Protein AF-0000000078986468 (afdb_homodimer)

Organism: Anopheles darlingi (NCBI:txid43151)

Foldseek 3Di:
DVVVVVVVVVVVVVVVVVPPVCPVCPVPPPPPDDALLNVLVCVLLVPDDQVDDLDDPQAAWEKEKEWEWAAWDADQQQQKIKTWTKMKIKTFHPSRADDLVVRVNDFKHWDFPVSHHDLDPDRDRDIWIAGNRRMIMDMDIDMDMAHFDDDQAAPPFDKGKDKDFDDRPVPPLGHYHYHYHYDYYNHDPPDQKDWDDKDKDADDSPPVVDDPQPHGIMIMTIITGDCPVCCVVPVVVLVVLVVLVVVLVVDDLLDLVSLLSLLVSLLSLLLVLLVCPVPHLVLDPHDYPSNVSSLVSNVVSLVSNVVSLVSNLVVPPPPPPPDPVVVVCVCPPVVNVCVVPVPDDDPPPDVVPPPPPPVDPPPDDDDDDDDCPPPPPPNSPSCDVFDFDKDKDFDPVQADDCVVVVNDFKDWDWPVVDDDAQKFWPQAPPPPCSVQFDRGTWIAGNRRMIIDTTGGDGDGDFDDFCQAPPFDKGKDKTKMFGDPDFCVVDPDDDDDDDDDDDPDSSDQKDWDDKDKDWDWDDDPVDRTTTIMIMIMIMIGGDCPSVCSSQVVVVVSLVVLLLSLLSDDLQDPSSLSSLVSSLVSLVSVLVSCVVPPDPDPPRDYLSNLLSVVVNVLSVVVNVLSVVSNVLLDPDDPDADPPVLLVVCLVQVVVLPRDNVLSDPPDDDPDPPSVRRSVRSNSSSNSSSSVSSVVSVVVSVVSVVVSD/DVVVVVVVVVVVVVVVVVPPVCPVCPVPDPPPDDALLNVLVCVLLVPDDQVDDLDDPQAAWEKEKEWEWAAWDADQQQQKIKTWTKMKIKTFHPSRADDLVVRVNDFKHWDFPVSHHDLDPDRDRGIWIAGNRRMIMDMDIDMDMAHFADDQAAPPFDKGKDKDFDDRPVPPLGHYHYHYHYDYYNHDDDDQKDWPDKDKDADDSPPVVDDPQPHGIMIMTIITGDCPVCCVVPVVVLVVLVVLVVVLVVDDLLDLVSLLSLLVSLLSLLLVLLVCPVPHQVLHPHDYPSNVSSLVSNVVSLVSNVVSLVSNLVVPPPPPPPDPVVVVCVCPPCVNVCVVPVVDDDPPPDVPPPPPPPPDPPDDDDDDDDPCPPPPPPPSPRPDVFDFDKDKDFDPVQADDCVVVVNDFKDWDWPVVDDDAQKFWPQAPPPPCSPQFDRGTWIAGNRRMIIDTTGGDGDGDFDDFCQAPPFDKGKDKTKMFGDPDFCVVDPDDDDDDDDDDDPDSSDQKDWDDKDKDWDWDDDPVDRTTTIMIMIIIMIGGDCPSVCSSQVVVVVSLVVLLLSLLSDDLQDPSSLVSLVSSLVSLVSVLVSCVVPPDPDPPRDYLSNLLSVVVNVLSVVVNVLSVVSNVLLDPDDPDADPPVLLVVCLVQVVVLVRDNPLSDPPPDDPDPPPVRRSVRSNSSSNSSSSVSSVVSVVVSVVSVVVSD

Secondary structure (DSSP, 8-state):
--THHHHHHHHHHHHHHH-----------------HHHHHHHHHHTT--TTS-SS-TTS-EEEEEEEEEEEEEEETTTTEEEEEEEEEEEEE-GGG---GGGGTT--EEEEEGGGS--S-SS----EEEEETTSEEEEEEEEEEEEE-----TTTTS-EEEEEEEE--SS--TTTEEEEEEEEEE---TTSSEEEEEEEEEEE-TT-TTS-GGG-EEEEEEEEEE--HHHIIIIIHHHHHHHHHHHHHHHS-TT-THHHHHHHHHHHHHHHHHHHHHHHS-TTSSS--HHHHHHHHHHHHHHHHHHHHHHHHHHHH--------HHHHHHHSSHHHHHHHH--SS-TTS-TT--------------------------------S-EE--EEEE-GGG---GGGGTT--EEEE-TTTS----EEETTB-STT--TTB--PPEEEETTSEEEE--EE---B------TTTTS-EEEEEEEEEESS--TTT------SPPP-----S--SEEEEEEEEEEEEEE-TT-SSEEEEEEEEEEEEE--HHHIIIIIHHHHHHHHHHHHGGGS-TT-THHHHHHHHHHHHHHHHHHHHHHHS---TT---HHHHHHHHHHHHHHHHHHHHHHHHHHS-S--SSPPPHHHHHHHHHHHHHHT--SGGGS---------SSHHHHHHHHHHHHHHHHHHHHHHHHHHHHHHHH-/--HHHHHHHHHHHHHHHH----------S---PPPHHHHHHHHHHTT--TTS-SS-TTS-EEEEEEEEEEEEEEETTTTEEEEEEEEEEEEE-TTS---GGGGTT--EEEEEGGGS--S-SS----EEEEETTSEEEEEEEEEEEEE-----TTTTS-EEEEEEEE--SS--TTTEEEEEEEEEE---S--SEEEEEEEEEEE-TT-TTS-GGG-EEEEEEEEEE--HHHIIIIIHHHHHHHHHHHHHHHS-TT-THHHHHHHHHHHHHHHHHHHHHHHS-TT-SS--HHHHHHHHHHHHHHHHHHHHHHHHHHHH--------HHHHHHHSSHHHHHHHH--SSGGGS-TT--------------------------------S-EE--EEEE-GGG---GGGGTT--EEEE-TTTS----EEETTB-STT--TTB--PPEEEETTSEEEE--EE---B------TTTTS-EEEEEEEEEESS--TTT------SPPP-----S--SEEEEEEEEEEEEEE-SS-SSEEEEEEEEEEEEE--HHHIIIIIHHHHHHHHHHHHGGGS-TT-THHHHHHHHHHHHHHHHHHHHHHHS---TT---HHHHHHHHHHHHHHHHHHHHHHHHHHS-S--SSPPPHHHHHHHHHHGGGGT--SGGGS---------SSHHHHHHHHHHHHHHHHHHHHHHHHHHHHHHHH-

pLDDT: mean 72.59, std 19.06, range [18.33, 93.5]

Sequence (1412 aa):
MANGMLLAVGLVLFLTVTVGPAVGQTERAAKWTPTDADRLRKDILKDYDPALRPAPFANVTTVETSVTITHVEINELKSIFSMYGWMKFSWKDSRLLWEPASYGNISFLYLNQSSLWTPTEEPAHTLVKISSAGNLDITVAYQKQSKCSIQWQTWPFDTQHCKILFSPWVMIENDMEIHVSLIKATIDKGSLWTLENLTLETHSYSDESEPLSLKGTHLHFVMKRNAGIYHSTIIAPACLLVLMNLIGFWLPPKCGEKLILNAINLLMSCMFLIHFNETISYYTNSTPSIVLFFSQSSYLSCACLIMTVLIECMLNSNSKLPVHPLIKKIISLDAVLFFITTNKQRYLDNLEVCETLEEPIIQQPTSEVEEQSSPVPSGSNNERDWILFSTNWDDPKLTWDPAQYGNMDVIRLDPTIVWRPDVVLYNNAGGSDNHHYGDTNVLVYNTGKVLWVPPTEFHSFCELNMRLWPFDYQKCMLKIGSWTFDGFKLNLTISSEPEVDIMLKNSEWKIRKVVSERHTKYYSCCTEPYIDITYNITMQRHSDTHRNIIVIPALVIMALALSVFWLPLQAGERIIMNGIISLMITVFLVYFAQQLPAISGHTPLIVIFFSNTLLLVAFSTVISVIVLNVSKLNHEAGLPSILKRIASAVGPFVGVGNKHFRFSDKGNVAIESNTDHEWVKFGLVLNRLAFIIFCVVFIICASYSLMANGMLLAVGLVLFLTVTVGPAVGQTERAAKWTPTDADRLRKDILKDYDPALRPAPFANVTTVETSVTITHVEINELKSIFSMYGWMKFSWKDSRLLWEPASYGNISFLYLNQSSLWTPTEEPAHTLVKISSAGNLDITVAYQKQSKCSIQWQTWPFDTQHCKILFSPWVMIENDMEIHVSLIKATIDKGSLWTLENLTLETHSYSDESEPLSLKGTHLHFVMKRNAGIYHSTIIAPACLLVLMNLIGFWLPPKCGEKLILNAINLLMSCMFLIHFNETISYYTNSTPSIVLFFSQSSYLSCACLIMTVLIECMLNSNSKLPVHPLIKKIISLDAVLFFITTNKQRYLDNLEVCETLEEPIIQQPTSEVEEQSSPVPSGSNNERDWILFSTNWDDPKLTWDPAQYGNMDVIRLDPTIVWRPDVVLYNNAGGSDNHHYGDTNVLVYNTGKVLWVPPTEFHSFCELNMRLWPFDYQKCMLKIGSWTFDGFKLNLTISSEPEVDIMLKNSEWKIRKVVSERHTKYYSCCTEPYIDITYNITMQRHSDTHRNIIVIPALVIMALALSVFWLPLQAGERIIMNGIISLMITVFLVYFAQQLPAISGHTPLIVIFFSNTLLLVAFSTVISVIVLNVSKLNHEAGLPSILKRIASAVGPFVGVGNKHFRFSDKGNVAIESNTDHEWVKFGLVLNRLAFIIFCVVFIICASYSL

Nearest PDB structures (foldseek):
  8st3-assembly1_A  TM=8.773E-01  e=7.025E-20  Homo sapiens
  8ssz-assembly1_A  TM=8.665E-01  e=3.006E-19  Homo sapiens
  6pv7-assembly1_A  TM=8.473E-01  e=4.020E-19  Homo sapiens
  6ur8-assembly1_D  TM=8.842E-01  e=5.242E-18  Homo sapiens
  7koo-assembly1_A  TM=6.312E-01  e=3.565E-20  Homo sapiens

Radius of gyration: 42.76 Å; Cα contacts (8 Å, |Δi|>4): 2084; chains: 2; bounding box: 75×178×136 Å

Structure (mmCIF, N/CA/C/O backbone):
data_AF-0000000078986468-model_v1
#
loop_
_entity.id
_entity.type
_entity.pdbx_description
1 polymer 'Neurotransmitter gated ion channel'
#
loop_
_atom_site.group_PDB
_atom_site.id
_atom_site.type_symbol
_atom_site.label_atom_id
_atom_site.label_alt_id
_atom_site.label_comp_id
_atom_site.label_asym_id
_atom_site.label_entity_id
_atom_site.label_seq_id
_atom_site.pdbx_PDB_ins_code
_atom_site.Cartn_x
_atom_site.Cartn_y
_atom_site.Cartn_z
_atom_site.occupancy
_atom_site.B_iso_or_equiv
_atom_site.auth_seq_id
_atom_site.auth_comp_id
_atom_site.auth_asym_id
_atom_site.auth_atom_id
_atom_site.pdbx_PDB_model_num
ATOM 1 N N . MET A 1 1 ? -5 110.938 -5.129 1 26.52 1 MET A N 1
ATOM 2 C CA . MET A 1 1 ? -4.578 110 -4.109 1 26.52 1 MET A CA 1
ATOM 3 C C . MET A 1 1 ? -5.559 108.812 -4.016 1 26.52 1 MET A C 1
ATOM 5 O O . MET A 1 1 ? -5.34 107.875 -3.252 1 26.52 1 MET A O 1
ATOM 9 N N . ALA A 1 2 ? -6.801 109.062 -4.516 1 34.5 2 ALA A N 1
ATOM 10 C CA . ALA A 1 2 ? -7.973 108.188 -4.371 1 34.5 2 ALA A CA 1
ATOM 11 C C . ALA A 1 2 ? -7.824 106.938 -5.199 1 34.5 2 ALA A C 1
ATOM 13 O O . ALA A 1 2 ? -8.328 105.875 -4.816 1 34.5 2 ALA A O 1
ATOM 14 N N . ASN A 1 3 ? -7.238 107.062 -6.391 1 35.25 3 ASN A N 1
ATOM 15 C CA . ASN A 1 3 ? -7.27 106 -7.352 1 35.25 3 ASN A CA 1
ATOM 16 C C . ASN A 1 3 ? -6.34 104.875 -6.93 1 35.25 3 ASN A C 1
ATOM 18 O O . ASN A 1 3 ? -6.27 103.812 -7.602 1 35.25 3 ASN A O 1
ATOM 22 N N . GLY A 1 4 ? -5.344 105.25 -6.121 1 35.69 4 GLY A N 1
ATOM 23 C CA . GLY A 1 4 ? -4.348 104.25 -5.77 1 35.69 4 GLY A CA 1
ATOM 24 C C . GLY A 1 4 ? -4.891 103.188 -4.852 1 35.69 4 GLY A C 1
ATOM 25 O O . GLY A 1 4 ? -4.246 102.125 -4.648 1 35.69 4 GLY A O 1
ATOM 26 N N . MET A 1 5 ? -5.938 103.562 -4.051 1 37.72 5 MET A N 1
ATOM 27 C CA . MET A 1 5 ? -6.422 102.688 -3.02 1 37.72 5 MET A CA 1
ATOM 28 C C . MET A 1 5 ? -7.203 101.5 -3.639 1 37.72 5 MET A C 1
ATOM 30 O O . MET A 1 5 ? -7.422 100.5 -2.992 1 37.72 5 MET A O 1
ATOM 34 N N . LEU A 1 6 ? -7.781 101.812 -4.859 1 39.22 6 LEU A N 1
ATOM 35 C CA . LEU A 1 6 ? -8.648 100.75 -5.418 1 39.22 6 LEU A CA 1
ATOM 36 C C . LEU A 1 6 ? -7.836 99.562 -5.863 1 39.22 6 LEU A C 1
ATOM 38 O O . LEU A 1 6 ? -8.312 98.438 -5.777 1 39.22 6 LEU A O 1
ATOM 42 N N . LEU A 1 7 ? -6.566 99.875 -6.387 1 39.88 7 LEU A N 1
ATOM 43 C CA . LEU A 1 7 ? -5.824 98.688 -6.91 1 39.88 7 LEU A CA 1
ATOM 44 C C . LEU A 1 7 ? -5.359 97.812 -5.777 1 39.88 7 LEU A C 1
ATOM 46 O O . LEU A 1 7 ? -5.285 96.562 -5.945 1 39.88 7 LEU A O 1
ATOM 50 N N . ALA A 1 8 ? -5.062 98.438 -4.559 1 40.69 8 ALA A N 1
ATOM 51 C CA . ALA A 1 8 ? -4.547 97.562 -3.482 1 40.69 8 ALA A CA 1
ATOM 52 C C . ALA A 1 8 ? -5.629 96.625 -2.953 1 40.69 8 ALA A C 1
ATOM 54 O O . ALA A 1 8 ? -5.34 95.5 -2.564 1 40.69 8 ALA A O 1
ATOM 55 N N . VAL A 1 9 ? -6.902 97.125 -2.982 1 44.22 9 VAL A N 1
ATOM 56 C CA . VAL A 1 9 ? -7.941 96.25 -2.465 1 44.22 9 VAL A CA 1
ATOM 57 C C . VAL A 1 9 ? -8.109 95.062 -3.402 1 44.22 9 VAL A C 1
ATOM 59 O O . VAL A 1 9 ? -8.359 93.938 -2.949 1 44.22 9 VAL A O 1
ATOM 62 N N . GLY A 1 10 ? -7.836 95.312 -4.766 1 37.25 10 GLY A N 1
ATOM 63 C CA . GLY A 1 10 ? -7.992 94.125 -5.652 1 37.25 10 GLY A CA 1
ATOM 64 C C . GLY A 1 10 ? -6.953 93.062 -5.418 1 37.25 10 GLY A C 1
ATOM 65 O O . GLY A 1 10 ? -7.246 91.875 -5.551 1 37.25 10 GLY A O 1
ATOM 66 N N . LEU A 1 11 ? -5.711 93.562 -5.176 1 39.72 11 LEU A N 1
ATOM 67 C CA . LEU A 1 11 ? -4.691 92.5 -4.996 1 39.72 11 LEU A CA 1
ATOM 68 C C . LEU A 1 11 ? -4.91 91.75 -3.693 1 39.72 11 LEU A C 1
ATOM 70 O O . LEU A 1 11 ? -4.656 90.562 -3.625 1 39.72 11 LEU A O 1
ATOM 74 N N . VAL A 1 12 ? -5.324 92.5 -2.609 1 41.03 12 VAL A N 1
ATOM 75 C CA . VAL A 1 12 ? -5.527 91.75 -1.375 1 41.03 12 VAL A CA 1
ATOM 76 C C . VAL A 1 12 ? -6.688 90.75 -1.547 1 41.03 12 VAL A C 1
ATOM 78 O O . VAL A 1 12 ? -6.672 89.688 -0.994 1 41.03 12 VAL A O 1
ATOM 81 N N . LEU A 1 13 ? -7.758 91.188 -2.352 1 37.53 13 LEU A N 1
ATOM 82 C CA . LEU A 1 13 ? -8.805 90.188 -2.561 1 37.53 13 LEU A CA 1
ATOM 83 C C . LEU A 1 13 ? -8.281 89 -3.365 1 37.53 13 LEU A C 1
ATOM 85 O O . LEU A 1 13 ? -8.711 87.875 -3.152 1 37.53 13 LEU A O 1
ATOM 89 N N . PHE A 1 14 ? -7.336 89.312 -4.355 1 37.09 14 PHE A N 1
ATOM 90 C CA . PHE A 1 14 ? -6.883 88.125 -5.098 1 37.09 14 PHE A CA 1
ATOM 91 C C . PHE A 1 14 ? -6.039 87.188 -4.211 1 37.09 14 PHE A C 1
ATOM 93 O O . PHE A 1 14 ? -6 86 -4.426 1 37.09 14 PHE A O 1
ATOM 100 N N . LEU A 1 15 ? -5.164 87.812 -3.387 1 33.94 15 LEU A N 1
ATOM 101 C CA . LEU A 1 15 ? -4.336 86.938 -2.605 1 33.94 15 LEU A CA 1
ATOM 102 C C . LEU A 1 15 ? -5.176 86.188 -1.592 1 33.94 15 LEU A C 1
ATOM 104 O O . LEU A 1 15 ? -4.812 85.062 -1.191 1 33.94 15 LEU A O 1
ATOM 108 N N . THR A 1 16 ? -6.188 86.812 -0.966 1 34.88 16 THR A N 1
ATOM 109 C CA . THR A 1 16 ? -6.934 86.062 0.015 1 34.88 16 THR A CA 1
ATOM 110 C C . THR A 1 16 ? -7.656 84.875 -0.658 1 34.88 16 THR A C 1
ATOM 112 O O . THR A 1 16 ? -8.109 83.938 0.015 1 34.88 16 THR A O 1
ATOM 115 N N . VAL A 1 17 ? -8.109 85.062 -1.98 1 32.81 17 VAL A N 1
ATOM 116 C CA . VAL A 1 17 ? -8.891 83.938 -2.498 1 32.81 17 VAL A CA 1
ATOM 117 C C . VAL A 1 17 ? -8.008 82.75 -2.629 1 32.81 17 VAL A C 1
ATOM 119 O O . VAL A 1 17 ? -8.492 81.625 -2.521 1 32.81 17 VAL A O 1
ATOM 122 N N . THR A 1 18 ? -6.758 83 -3.08 1 30.83 18 THR A N 1
ATOM 123 C CA . THR A 1 18 ? -6.102 81.75 -3.436 1 30.83 18 THR A CA 1
ATOM 124 C C . THR A 1 18 ? -5.695 80.938 -2.184 1 30.83 18 THR A C 1
ATOM 126 O O . THR A 1 18 ? -5.207 79.812 -2.275 1 30.83 18 THR A O 1
ATOM 129 N N . VAL A 1 19 ? -5.414 81.75 -1.131 1 30.91 19 VAL A N 1
ATOM 130 C CA . VAL A 1 19 ? -5 80.875 -0.04 1 30.91 19 VAL A CA 1
ATOM 131 C C . VAL A 1 19 ? -6.215 80.062 0.503 1 30.91 19 VAL A C 1
ATOM 133 O O . VAL A 1 19 ? -6.914 80.562 1.391 1 30.91 19 VAL A O 1
ATOM 136 N N . GLY A 1 20 ? -7.262 79.875 -0.279 1 30.56 20 GLY A N 1
ATOM 137 C CA . GLY A 1 20 ? -8.219 78.938 0.324 1 30.56 20 GLY A CA 1
ATOM 138 C C . GLY A 1 20 ? -7.566 77.812 1.066 1 30.56 20 GLY A C 1
ATOM 139 O O . GLY A 1 20 ? -6.512 77.312 0.66 1 30.56 20 GLY A O 1
ATOM 140 N N . PRO A 1 21 ? -7.609 77.938 2.436 1 29.98 21 PRO A N 1
ATOM 141 C CA . PRO A 1 21 ? -7.055 76.75 3.072 1 29.98 21 PRO A CA 1
ATOM 142 C C . PRO A 1 21 ? -7.336 75.438 2.277 1 29.98 21 PRO A C 1
ATOM 144 O O . PRO A 1 21 ? -8.484 75.188 1.924 1 29.98 21 PRO A O 1
ATOM 147 N N . ALA A 1 22 ? -6.496 75.25 1.282 1 30.91 22 ALA A N 1
ATOM 148 C CA . ALA A 1 22 ? -6.559 73.812 0.842 1 30.91 22 ALA A CA 1
ATOM 149 C C . ALA A 1 22 ? -6.621 72.875 2.033 1 30.91 22 ALA A C 1
ATOM 151 O O . ALA A 1 22 ? -5.605 72.625 2.684 1 30.91 22 ALA A O 1
ATOM 152 N N . VAL A 1 23 ? -7.531 73.188 2.98 1 29.66 23 VAL A N 1
ATOM 153 C CA . VAL A 1 23 ? -7.836 72 3.814 1 29.66 23 VAL A CA 1
ATOM 154 C C . VAL A 1 23 ? -7.836 70.75 2.961 1 29.66 23 VAL A C 1
ATOM 156 O O . VAL A 1 23 ? -8.703 70.562 2.102 1 29.66 23 VAL A O 1
ATOM 159 N N . GLY A 1 24 ? -6.719 70.562 2.246 1 29.42 24 GLY A N 1
ATOM 160 C CA . GLY A 1 24 ? -6.645 69.188 1.781 1 29.42 24 GLY A CA 1
ATOM 161 C C . GLY A 1 24 ? -7.336 68.25 2.709 1 29.42 24 GLY A C 1
ATOM 162 O O . GLY A 1 24 ? -6.879 68 3.832 1 29.42 24 GLY A O 1
ATOM 163 N N . GLN A 1 25 ? -8.648 68.438 2.822 1 28.06 25 GLN A N 1
ATOM 164 C CA . GLN A 1 25 ? -9.398 67.312 3.377 1 28.06 25 GLN A CA 1
ATOM 165 C C . GLN A 1 25 ? -8.773 66 2.977 1 28.06 25 GLN A C 1
ATOM 167 O O . GLN A 1 25 ? -8.766 65.625 1.798 1 28.06 25 GLN A O 1
ATOM 172 N N . THR A 1 26 ? -7.527 65.812 3.402 1 32.34 26 THR A N 1
ATOM 173 C CA . THR A 1 26 ? -7.211 64.438 3.344 1 32.34 26 THR A CA 1
ATOM 174 C C . THR A 1 26 ? -8.477 63.562 3.434 1 32.34 26 THR A C 1
ATOM 176 O O . THR A 1 26 ? -9.133 63.531 4.48 1 32.34 26 THR A O 1
ATOM 179 N N . GLU A 1 27 ? -9.328 63.875 2.486 1 34.31 27 GLU A N 1
ATOM 180 C CA . GLU A 1 27 ? -10.414 62.906 2.396 1 34.31 27 GLU A CA 1
ATOM 181 C C . GLU A 1 27 ? -9.953 61.531 2.871 1 34.31 27 GLU A C 1
ATOM 183 O O . GLU A 1 27 ? -9.211 60.844 2.174 1 34.31 27 GLU A O 1
ATOM 188 N N . ARG A 1 28 ? -9.633 61.5 4.145 1 37.94 28 ARG A N 1
ATOM 189 C CA . ARG A 1 28 ? -9.461 60.219 4.793 1 37.94 28 ARG A CA 1
ATOM 190 C C . ARG A 1 28 ? -10.367 59.156 4.164 1 37.94 28 ARG A C 1
ATOM 192 O O . ARG A 1 28 ? -11.461 59.469 3.684 1 37.94 28 ARG A O 1
ATOM 199 N N . ALA A 1 29 ? -9.852 58.219 3.561 1 45.06 29 ALA A N 1
ATOM 200 C CA . ALA A 1 29 ? -10.57 57 3.148 1 45.06 29 ALA A CA 1
ATOM 201 C C . ALA A 1 29 ? -11.898 56.875 3.885 1 45.06 29 ALA A C 1
ATOM 203 O O . ALA A 1 29 ? -12.016 57.281 5.047 1 45.06 29 ALA A O 1
ATOM 204 N N . ALA A 1 30 ? -13.008 57.25 3.217 1 45.31 30 ALA A N 1
ATOM 205 C CA . ALA A 1 30 ? -14.352 57.062 3.756 1 45.31 30 ALA A CA 1
ATOM 206 C C . ALA A 1 30 ? -14.344 56 4.852 1 45.31 30 ALA A C 1
ATOM 208 O O . ALA A 1 30 ? -14.008 54.844 4.598 1 45.31 30 ALA A O 1
ATOM 209 N N . LYS A 1 31 ? -13.992 56.438 6.008 1 55.06 31 LYS A N 1
ATOM 210 C CA . LYS A 1 31 ? -13.977 55.625 7.219 1 55.06 31 LYS A CA 1
ATOM 211 C C . LYS A 1 31 ? -15.266 54.812 7.367 1 55.06 31 LYS A C 1
ATOM 213 O O . LYS A 1 31 ? -16.359 55.375 7.227 1 55.06 31 LYS A O 1
ATOM 218 N N . TRP A 1 32 ? -15.289 53.656 7.004 1 64.56 32 TRP A N 1
ATOM 219 C CA . TRP A 1 32 ? -16.375 52.75 7.367 1 64.56 32 TRP A CA 1
ATOM 220 C C . TRP A 1 32 ? -17.031 53.188 8.672 1 64.56 32 TRP A C 1
ATOM 222 O O . TRP A 1 32 ? -16.344 53.594 9.617 1 64.56 32 TRP A O 1
ATOM 232 N N . THR A 1 33 ? -18.359 53.688 8.5 1 70.38 33 THR A N 1
ATOM 233 C CA . THR A 1 33 ? -19.125 53.906 9.727 1 70.38 33 THR A CA 1
ATOM 234 C C . THR A 1 33 ? -19.391 52.562 10.43 1 70.38 33 THR A C 1
ATOM 236 O O . THR A 1 33 ? -19.969 51.656 9.836 1 70.38 33 THR A O 1
ATOM 239 N N . PRO A 1 34 ? -18.812 52.5 11.586 1 78.19 34 PRO A N 1
ATOM 240 C CA . PRO A 1 34 ? -19.016 51.219 12.305 1 78.19 34 PRO A CA 1
ATOM 241 C C . PRO A 1 34 ? -20.484 50.875 12.484 1 78.19 34 PRO A C 1
ATOM 243 O O . PRO A 1 34 ? -21.297 51.75 12.805 1 78.19 34 PRO A O 1
ATOM 246 N N . THR A 1 35 ? -20.859 49.812 12.07 1 81.69 35 THR A N 1
ATOM 247 C CA . THR A 1 35 ? -22.203 49.281 12.289 1 81.69 35 THR A CA 1
ATOM 248 C C . THR A 1 35 ? -22.406 48.906 13.75 1 81.69 35 THR A C 1
ATOM 250 O O . THR A 1 35 ? -21.469 48.938 14.547 1 81.69 35 THR A O 1
ATOM 253 N N . ASP A 1 36 ? -23.625 48.625 14.117 1 83.25 36 ASP A N 1
ATOM 254 C CA . ASP A 1 36 ? -23.953 48.188 15.477 1 83.25 36 ASP A CA 1
ATOM 255 C C . ASP A 1 36 ? -23.219 46.875 15.812 1 83.25 36 ASP A C 1
ATOM 257 O O . ASP A 1 36 ? -22.812 46.688 16.953 1 83.25 36 ASP A O 1
ATOM 261 N N . ALA A 1 37 ? -23.031 46.156 14.875 1 85 37 ALA A N 1
ATOM 262 C CA . ALA A 1 37 ? -22.312 44.906 15.117 1 85 37 ALA A CA 1
ATOM 263 C C . ALA A 1 37 ? -20.844 45.156 15.438 1 85 37 ALA A C 1
ATOM 265 O O . ALA A 1 37 ? -20.25 44.469 16.266 1 85 37 ALA A O 1
ATOM 266 N N . ASP A 1 38 ? -20.297 46.219 14.836 1 84.75 38 ASP A N 1
ATOM 267 C CA . ASP A 1 38 ? -18.906 46.562 15.109 1 84.75 38 ASP A CA 1
ATOM 268 C C . ASP A 1 38 ? -18.75 47.094 16.531 1 84.75 38 ASP A C 1
ATOM 270 O O . ASP A 1 38 ? -17.781 46.781 17.219 1 84.75 38 ASP A O 1
ATOM 274 N N . ARG A 1 39 ? -19.688 47.875 16.875 1 86.31 39 ARG A N 1
ATOM 275 C CA . ARG A 1 39 ? -19.672 48.438 18.219 1 86.31 39 ARG A CA 1
ATOM 276 C C . ARG A 1 39 ? -19.828 47.344 19.266 1 86.31 39 ARG A C 1
ATOM 278 O O . ARG A 1 39 ? -19.125 47.312 20.281 1 86.31 39 ARG A O 1
ATOM 285 N N . LEU A 1 40 ? -20.781 46.5 18.969 1 88.69 40 LEU A N 1
ATOM 286 C CA . LEU A 1 40 ? -21 45.406 19.891 1 88.69 40 LEU A CA 1
ATOM 287 C C . LEU A 1 40 ? -19.75 44.531 20.031 1 88.69 40 LEU A C 1
ATOM 289 O O . LEU A 1 40 ? -19.375 44.156 21.141 1 88.69 40 LEU A O 1
ATOM 293 N N . ARG A 1 41 ? -19.125 44.188 19.016 1 88.94 41 ARG A N 1
ATOM 294 C CA . ARG A 1 41 ? -17.906 43.406 19.047 1 88.94 41 ARG A CA 1
ATOM 295 C C . ARG A 1 41 ? -16.828 44.062 19.891 1 88.94 41 ARG A C 1
ATOM 297 O O . ARG A 1 41 ? -16.188 43.406 20.719 1 88.94 41 ARG A O 1
ATOM 304 N N . LYS A 1 42 ? -16.641 45.312 19.703 1 87.19 42 LYS A N 1
ATOM 305 C CA . LYS A 1 42 ? -15.594 46.031 20.453 1 87.19 42 LYS A CA 1
ATOM 306 C C . LYS A 1 42 ? -15.93 46.094 21.938 1 87.19 42 LYS A C 1
ATOM 308 O O . LYS A 1 42 ? -15.055 45.938 22.781 1 87.19 42 LYS A O 1
ATOM 313 N N . ASP A 1 43 ? -17.188 46.25 22.25 1 87.56 43 ASP A N 1
ATOM 314 C CA . ASP A 1 43 ? -17.594 46.406 23.656 1 87.56 43 ASP A CA 1
ATOM 315 C C . ASP A 1 43 ? -17.531 45.062 24.391 1 87.56 43 ASP A C 1
ATOM 317 O O . ASP A 1 43 ? -17.125 45 25.547 1 87.56 43 ASP A O 1
ATOM 321 N N . ILE A 1 44 ? -17.922 44.031 23.719 1 87.81 44 ILE A N 1
ATOM 322 C CA . ILE A 1 44 ? -18 42.75 24.391 1 87.81 44 ILE A CA 1
ATOM 323 C C . ILE A 1 44 ? -16.594 42.156 24.531 1 87.81 44 ILE A C 1
ATOM 325 O O . ILE A 1 44 ? -16.312 41.438 25.516 1 87.81 44 ILE A O 1
ATOM 329 N N . LEU A 1 45 ? -15.625 42.5 23.656 1 88.44 45 LEU A N 1
ATOM 330 C CA . LEU A 1 45 ? -14.305 41.875 23.672 1 88.44 45 LEU A CA 1
ATOM 331 C C . LEU A 1 45 ? -13.297 42.781 24.406 1 88.44 45 LEU A C 1
ATOM 333 O O . LEU A 1 45 ? -12.133 42.406 24.578 1 88.44 45 LEU A O 1
ATOM 337 N N . LYS A 1 46 ? -13.539 43.906 24.75 1 84.44 46 LYS A N 1
ATOM 338 C CA . LYS A 1 46 ? -12.602 44.844 25.375 1 84.44 46 LYS A CA 1
ATOM 339 C C . LYS A 1 46 ? -11.867 44.188 26.531 1 84.44 46 LYS A C 1
ATOM 341 O O . LYS A 1 46 ? -10.633 44.25 26.609 1 84.44 46 LYS A O 1
ATOM 346 N N . ASP A 1 47 ? -12.555 43.5 27.547 1 79 47 ASP A N 1
ATOM 347 C CA . ASP A 1 47 ? -11.891 42.875 28.703 1 79 47 ASP A CA 1
ATOM 348 C C . ASP A 1 47 ? -12.039 41.344 28.672 1 79 47 ASP A C 1
ATOM 350 O O . ASP A 1 47 ? -12 40.688 29.719 1 79 47 ASP A O 1
ATOM 354 N N . TYR A 1 48 ? -12.133 40.938 27.453 1 86.31 48 TYR A N 1
ATOM 355 C CA . TYR A 1 48 ? -12.32 39.5 27.359 1 86.31 48 TYR A CA 1
ATOM 356 C C . TYR A 1 48 ? -10.992 38.781 27.125 1 86.31 48 TYR A C 1
ATOM 358 O O . TYR A 1 48 ? -10.266 39.125 26.188 1 86.31 48 TYR A O 1
ATOM 366 N N . ASP A 1 49 ? -10.609 37.906 28.031 1 77.38 49 ASP A N 1
ATOM 367 C CA . ASP A 1 49 ? -9.422 37.062 27.875 1 77.38 49 ASP A CA 1
ATOM 368 C C . ASP A 1 49 ? -9.789 35.656 27.438 1 77.38 49 ASP A C 1
ATOM 370 O O . ASP A 1 49 ? -10.398 34.906 28.203 1 77.38 49 ASP A O 1
ATOM 374 N N . PRO A 1 50 ? -9.438 35.344 26.219 1 79.06 50 PRO A N 1
ATOM 375 C CA . PRO A 1 50 ? -9.789 34 25.719 1 79.06 50 PRO A CA 1
ATOM 376 C C . PRO A 1 50 ? -9.031 32.875 26.422 1 79.06 50 PRO A C 1
ATOM 378 O O . PRO A 1 50 ? -9.398 31.719 26.297 1 79.06 50 PRO A O 1
ATOM 381 N N . ALA A 1 51 ? -8.086 33.156 27.188 1 70.75 51 ALA A N 1
ATOM 382 C CA . ALA A 1 51 ? -7.289 32.125 27.844 1 70.75 51 ALA A CA 1
ATOM 383 C C . ALA A 1 51 ? -7.941 31.672 29.156 1 70.75 51 ALA A C 1
ATOM 385 O O . ALA A 1 51 ? -7.625 30.609 29.672 1 70.75 51 ALA A O 1
ATOM 386 N N . LEU A 1 52 ? -8.906 32.5 29.578 1 71.56 52 LEU A N 1
ATOM 387 C CA . LEU A 1 52 ? -9.523 32.188 30.875 1 71.56 52 LEU A CA 1
ATOM 388 C C . LEU A 1 52 ? -10.852 31.453 30.672 1 71.56 52 LEU A C 1
ATOM 390 O O . LEU A 1 52 ? -11.633 31.812 29.781 1 71.56 52 LEU A O 1
ATOM 394 N N . ARG A 1 53 ? -11.016 30.438 31.484 1 76.44 53 ARG A N 1
ATOM 395 C CA . ARG A 1 53 ? -12.273 29.703 31.484 1 76.44 53 ARG A CA 1
ATOM 396 C C . ARG A 1 53 ? -13.43 30.609 31.906 1 76.44 53 ARG A C 1
ATOM 398 O O . ARG A 1 53 ? -13.266 31.5 32.75 1 76.44 53 ARG A O 1
ATOM 405 N N . PRO A 1 54 ? -14.555 30.438 31.172 1 75.88 54 PRO A N 1
ATOM 406 C CA . PRO A 1 54 ? -15.703 31.297 31.453 1 75.88 54 PRO A CA 1
ATOM 407 C C . PRO A 1 54 ? -16.219 31.156 32.875 1 75.88 54 PRO A C 1
ATOM 409 O O . PRO A 1 54 ? -16.875 32.062 33.406 1 75.88 54 PRO A O 1
ATOM 412 N N . ALA A 1 55 ? -16.094 30.047 33.594 1 67.06 55 ALA A N 1
ATOM 413 C CA . ALA A 1 55 ? -16.672 29.938 34.938 1 67.06 55 ALA A CA 1
ATOM 414 C C . ALA A 1 55 ? -15.656 30.297 36 1 67.06 55 ALA A C 1
ATOM 416 O O . ALA A 1 55 ? -14.445 30.156 35.812 1 67.06 55 ALA A O 1
ATOM 417 N N . PRO A 1 56 ? -16.266 31.109 37 1 58.25 56 PRO A N 1
ATOM 418 C CA . PRO A 1 56 ? -15.383 31.344 38.156 1 58.25 56 PRO A CA 1
ATOM 419 C C . PRO A 1 56 ? -14.711 30.062 38.656 1 58.25 56 PRO A C 1
ATOM 421 O O . PRO A 1 56 ? -15.188 28.953 38.375 1 58.25 56 PRO A O 1
ATOM 424 N N . PHE A 1 57 ? -13.492 30.203 39.156 1 53.91 57 PHE A N 1
ATOM 425 C CA . PHE A 1 57 ? -12.578 29.141 39.562 1 53.91 57 PHE A CA 1
ATOM 426 C C . PHE A 1 57 ? -13.336 27.984 40.219 1 53.91 57 PHE A C 1
ATOM 428 O O . PHE A 1 57 ? -12.977 26.828 40.031 1 53.91 57 PHE A O 1
ATOM 435 N N . ALA A 1 58 ? -14.445 28.281 41.062 1 55.5 58 ALA A N 1
ATOM 436 C CA . ALA A 1 58 ? -15.062 27.219 41.875 1 55.5 58 ALA A CA 1
ATOM 437 C C . ALA A 1 58 ? -16.109 26.469 41.062 1 55.5 58 ALA A C 1
ATOM 439 O O . ALA A 1 58 ? -16.547 25.375 41.469 1 55.5 58 ALA A O 1
ATOM 440 N N . ASN A 1 59 ? -16.578 26.969 39.844 1 62.91 59 ASN A N 1
ATOM 441 C CA . ASN A 1 59 ? -17.688 26.312 39.156 1 62.91 59 ASN A CA 1
ATOM 442 C C . ASN A 1 59 ? -17.203 25.531 37.938 1 62.91 59 ASN A C 1
ATOM 444 O O . ASN A 1 59 ? -16.203 25.891 37.312 1 62.91 59 ASN A O 1
ATOM 448 N N . VAL A 1 60 ? -17.812 24.3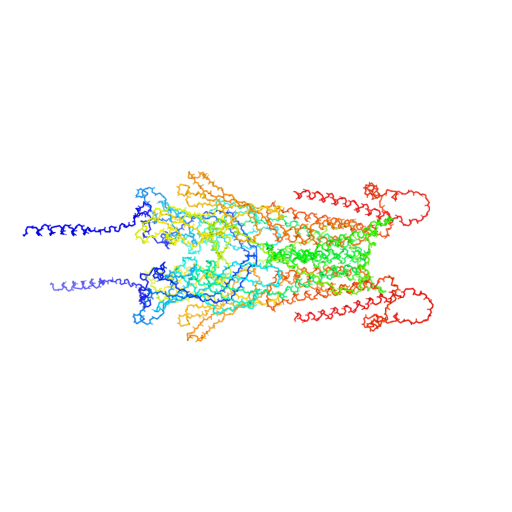91 37.875 1 73.06 60 VAL A N 1
ATOM 449 C CA . VAL A 1 60 ? -17.5 23.5 36.75 1 73.06 60 VAL A CA 1
ATOM 450 C C . VAL A 1 60 ? -18.141 24.047 35.469 1 73.06 60 VAL A C 1
ATOM 452 O O . VAL A 1 60 ? -19.281 24.516 35.469 1 73.06 60 VAL A O 1
ATOM 455 N N . THR A 1 61 ? -17.328 24.266 34.469 1 77.44 61 THR A N 1
ATOM 456 C CA . THR A 1 61 ? -17.859 24.625 33.156 1 77.44 61 THR A CA 1
ATOM 457 C C . THR A 1 61 ? -18.406 23.406 32.438 1 77.44 61 THR A C 1
ATOM 459 O O . THR A 1 61 ? -17.672 22.438 32.219 1 77.44 61 THR A O 1
ATOM 462 N N . THR A 1 62 ? -19.734 23.422 32.219 1 78.69 62 THR A N 1
ATOM 463 C CA . THR A 1 62 ? -20.375 22.312 31.516 1 78.69 62 THR A CA 1
ATOM 464 C C . THR A 1 62 ? -20.453 22.578 30.016 1 78.69 62 THR A C 1
ATOM 466 O O . THR A 1 62 ? -20.922 23.641 29.594 1 78.69 62 THR A O 1
ATOM 469 N N . VAL A 1 63 ? -19.891 21.719 29.266 1 85.38 63 VAL A N 1
ATOM 470 C CA . VAL A 1 63 ? -19.938 21.797 27.812 1 85.38 63 VAL A CA 1
ATOM 471 C C . VAL A 1 63 ? -20.828 20.688 27.266 1 85.38 63 VAL A C 1
ATOM 473 O O . VAL A 1 63 ? -20.625 19.516 27.562 1 85.38 63 VAL A O 1
ATOM 476 N N . GLU A 1 64 ? -21.891 21.062 26.516 1 85.94 64 GLU A N 1
ATOM 477 C CA . GLU A 1 64 ? -22.75 20.094 25.812 1 85.94 64 GLU A CA 1
ATOM 478 C C . GLU A 1 64 ? -22.25 19.844 24.391 1 85.94 64 GLU A C 1
ATOM 480 O O . GLU A 1 64 ? -22.062 20.781 23.625 1 85.94 64 GLU A O 1
ATOM 485 N N . THR A 1 65 ? -21.953 18.594 24.219 1 85.94 65 THR A N 1
ATOM 486 C CA . THR A 1 65 ? -21.438 18.234 22.906 1 85.94 65 THR A CA 1
ATOM 487 C C . THR A 1 65 ? -22.391 17.266 22.203 1 85.94 65 THR A C 1
ATOM 489 O O . THR A 1 65 ? -22.922 16.344 22.828 1 85.94 65 THR A O 1
ATOM 492 N N . SER A 1 66 ? -22.781 17.562 20.984 1 85.25 66 SER A N 1
ATOM 493 C CA . SER A 1 66 ? -23.562 16.688 20.109 1 85.25 66 SER A CA 1
ATOM 494 C C . SER A 1 66 ? -22.734 16.219 18.906 1 85.25 66 SER A C 1
ATOM 496 O O . SER A 1 66 ? -22.047 17.031 18.281 1 85.25 66 SER A O 1
ATOM 498 N N . VAL A 1 67 ? -22.812 14.953 18.75 1 84.56 67 VAL A N 1
ATOM 499 C CA . VAL A 1 67 ? -21.969 14.391 17.703 1 84.56 67 VAL A CA 1
ATOM 500 C C . VAL A 1 67 ? -22.828 13.789 16.594 1 84.56 67 VAL A C 1
ATOM 502 O O . VAL A 1 67 ? -23.812 13.102 16.875 1 84.56 67 VAL A O 1
ATOM 505 N N . THR A 1 68 ? -22.578 14.141 15.359 1 83.44 68 THR A N 1
ATOM 506 C CA . THR A 1 68 ? -23.125 13.492 14.164 1 83.44 68 THR A CA 1
ATOM 507 C C . THR A 1 68 ? -22.031 12.727 13.422 1 83.44 68 THR A C 1
ATOM 509 O O . THR A 1 68 ? -21.031 13.312 12.992 1 83.44 68 THR A O 1
ATOM 512 N N . ILE A 1 69 ? -22.25 11.453 13.352 1 82.94 69 ILE A N 1
ATOM 513 C CA . ILE A 1 69 ? -21.266 10.602 12.695 1 82.94 69 ILE A CA 1
ATOM 514 C C . ILE A 1 69 ? -21.672 10.375 11.242 1 82.94 69 ILE A C 1
ATOM 516 O O . ILE A 1 69 ? -22.797 9.977 10.961 1 82.94 69 ILE A O 1
ATOM 520 N N . THR A 1 70 ? -20.734 10.625 10.336 1 79.69 70 THR A N 1
ATOM 521 C CA . THR A 1 70 ? -21.016 10.438 8.922 1 79.69 70 THR A CA 1
ATOM 522 C C . THR A 1 70 ? -20.359 9.172 8.391 1 79.69 70 THR A C 1
ATOM 524 O O . THR A 1 70 ? -20.969 8.414 7.629 1 79.69 70 THR A O 1
ATOM 527 N N . HIS A 1 71 ? -19.125 9 8.742 1 81.44 71 HIS A N 1
ATOM 528 C CA . HIS A 1 71 ? -18.422 7.828 8.242 1 81.44 71 HIS A CA 1
ATOM 529 C C . HIS A 1 71 ? -17.375 7.344 9.25 1 81.44 71 HIS A C 1
ATOM 531 O O . HIS A 1 71 ? -16.922 8.109 10.102 1 81.44 71 HIS A O 1
ATOM 537 N N . VAL A 1 72 ? -17.172 6.094 9.195 1 84.56 72 VAL A N 1
ATOM 538 C CA . VAL A 1 72 ? -16.172 5.465 10.047 1 84.56 72 VAL A CA 1
ATOM 539 C C . VAL A 1 72 ? -15.195 4.652 9.195 1 84.56 72 VAL A C 1
ATOM 541 O O . VAL A 1 72 ? -15.57 4.129 8.148 1 84.56 72 VAL A O 1
ATOM 544 N N . GLU A 1 73 ? -13.93 4.684 9.602 1 83.06 73 GLU A N 1
ATOM 545 C CA . GLU A 1 73 ? -12.891 3.912 8.922 1 83.06 73 GLU A CA 1
ATOM 546 C C . GLU A 1 73 ? -12 3.188 9.93 1 83.06 73 GLU A C 1
ATOM 548 O O . GLU A 1 73 ? -11.727 3.709 11.016 1 83.06 73 GLU A O 1
ATOM 553 N N . ILE A 1 74 ? -11.719 2.012 9.562 1 86.69 74 ILE A N 1
ATOM 554 C CA . ILE A 1 74 ? -10.781 1.25 10.375 1 86.69 74 ILE A CA 1
ATOM 555 C C . ILE A 1 74 ? -9.523 0.937 9.562 1 86.69 74 ILE A C 1
ATOM 557 O O . ILE A 1 74 ? -9.609 0.352 8.477 1 86.69 74 ILE A O 1
ATOM 561 N N . ASN A 1 75 ? -8.438 1.446 9.945 1 82.56 75 ASN A N 1
ATOM 562 C CA . ASN A 1 75 ? -7.16 0.978 9.422 1 82.56 75 ASN A CA 1
ATOM 563 C C . ASN A 1 75 ? -6.676 -0.273 10.148 1 82.56 75 ASN A C 1
ATOM 565 O O . ASN A 1 75 ? -6.203 -0.191 11.281 1 82.56 75 ASN A O 1
ATOM 569 N N . GLU A 1 76 ? -6.777 -1.324 9.531 1 81.62 76 GLU A N 1
ATOM 570 C CA . GLU A 1 76 ? -6.531 -2.619 10.156 1 81.62 76 GLU A CA 1
ATOM 571 C C . GLU A 1 76 ? -5.043 -2.82 10.438 1 81.62 76 GLU A C 1
ATOM 573 O O . GLU A 1 76 ? -4.676 -3.426 11.445 1 81.62 76 GLU A O 1
ATOM 578 N N . LEU A 1 77 ? -4.199 -2.338 9.578 1 75.06 77 LEU A N 1
ATOM 579 C CA . LEU A 1 77 ? -2.768 -2.561 9.75 1 75.06 77 LEU A CA 1
ATOM 580 C C . LEU A 1 77 ? -2.232 -1.765 10.938 1 75.06 77 LEU A C 1
ATOM 582 O O . LEU A 1 77 ? -1.422 -2.271 11.719 1 75.06 77 LEU A O 1
ATOM 586 N N . LYS A 1 78 ? -2.785 -0.551 11.078 1 74 78 LYS A N 1
ATOM 587 C CA . LYS A 1 78 ? -2.328 0.297 12.18 1 74 78 LYS A CA 1
ATOM 588 C C . LYS A 1 78 ? -3.266 0.195 13.375 1 74 78 LYS A C 1
ATOM 590 O O . LYS A 1 78 ? -2.982 0.75 14.445 1 74 78 LYS A O 1
ATOM 595 N N . SER A 1 79 ? -4.328 -0.585 13.312 1 80.75 79 SER A N 1
ATOM 596 C CA . SER A 1 79 ? -5.32 -0.743 14.367 1 80.75 79 SER A CA 1
ATOM 597 C C . SER A 1 79 ? -5.848 0.608 14.836 1 80.75 79 SER A C 1
ATOM 599 O O . SER A 1 79 ? -5.887 0.882 16.047 1 80.75 79 SER A O 1
ATOM 601 N N . ILE A 1 80 ? -6.125 1.467 13.906 1 86.25 80 ILE A N 1
ATOM 602 C CA . ILE A 1 80 ? -6.656 2.793 14.203 1 86.25 80 ILE A CA 1
ATOM 603 C C . ILE A 1 80 ? -8.094 2.895 13.711 1 86.25 80 ILE A C 1
ATOM 605 O O . ILE A 1 80 ? -8.398 2.545 12.57 1 86.25 80 ILE A O 1
ATOM 609 N N . PHE A 1 81 ? -8.891 3.234 14.711 1 90.06 81 PHE A N 1
ATOM 610 C CA . PHE A 1 81 ? -10.281 3.533 14.398 1 90.06 81 PHE A CA 1
ATOM 611 C C . PHE A 1 81 ? -10.492 5.035 14.258 1 90.06 81 PHE A C 1
ATOM 613 O O . PHE A 1 81 ? -10.125 5.809 15.141 1 90.06 81 PHE A O 1
ATOM 620 N N . SER A 1 82 ? -10.953 5.391 13.031 1 87.25 82 SER A N 1
ATOM 621 C CA . SER A 1 82 ? -11.203 6.805 12.766 1 87.25 82 SER A CA 1
ATOM 622 C C . SER A 1 82 ? -12.688 7.07 12.555 1 87.25 82 SER A C 1
ATOM 624 O O . SER A 1 82 ? -13.352 6.359 11.797 1 87.25 82 SER A O 1
ATOM 626 N N . MET A 1 83 ? -13.164 7.984 13.289 1 85.75 83 MET A N 1
ATOM 627 C CA . MET A 1 83 ? -14.539 8.445 13.133 1 85.75 83 MET A CA 1
ATOM 628 C C . MET A 1 83 ? -14.578 9.859 12.562 1 85.75 83 MET A C 1
ATOM 630 O O . MET A 1 83 ? -13.789 10.719 12.969 1 85.75 83 MET A O 1
ATOM 634 N N . TYR A 1 84 ? -15.43 10.008 11.57 1 82 84 TYR A N 1
ATOM 635 C CA . TYR A 1 84 ? -15.602 11.312 10.945 1 82 84 TYR A CA 1
ATOM 636 C C . TYR A 1 84 ? -17.016 11.836 11.156 1 82 84 TYR A C 1
ATOM 638 O O . TYR A 1 84 ? -17.984 11.062 11.133 1 82 84 TYR A O 1
ATOM 646 N N . GLY A 1 85 ? -17.031 13.086 11.391 1 81.25 85 GLY A N 1
ATOM 647 C CA . GLY A 1 85 ? -18.328 13.711 11.547 1 81.25 85 GLY A CA 1
ATOM 648 C C . GLY A 1 85 ? -18.25 15.164 11.961 1 81.25 85 GLY A C 1
ATOM 649 O O . GLY A 1 85 ? -17.297 15.859 11.617 1 81.25 85 GLY A O 1
ATOM 650 N N . TRP A 1 86 ? -19.422 15.586 12.438 1 80.5 86 TRP A N 1
ATOM 651 C CA . TRP A 1 86 ? -19.547 16.953 12.938 1 80.5 86 TRP A CA 1
ATOM 652 C C . TRP A 1 86 ? -19.828 16.953 14.438 1 80.5 86 TRP A C 1
ATOM 654 O O . TRP A 1 86 ? -20.594 16.125 14.93 1 80.5 86 TRP A O 1
ATOM 664 N N . MET A 1 87 ? -19.094 17.781 15.039 1 83.38 87 MET A N 1
ATOM 665 C CA . MET A 1 87 ? -19.312 17.938 16.484 1 83.38 87 MET A CA 1
ATOM 666 C C . MET A 1 87 ? -19.734 19.375 16.812 1 83.38 87 MET A C 1
ATOM 668 O O . MET A 1 87 ? -19.094 20.328 16.359 1 83.38 87 MET A O 1
ATOM 672 N N . LYS A 1 88 ? -20.828 19.422 17.547 1 84.56 88 LYS A N 1
ATOM 673 C CA . LYS A 1 88 ? -21.312 20.703 18.031 1 84.56 88 LYS A CA 1
ATOM 674 C C . LYS A 1 88 ? -21.031 20.875 19.531 1 84.56 88 LYS A C 1
ATOM 676 O O . LYS A 1 88 ? -21.312 19.984 20.328 1 84.56 88 LYS A O 1
ATOM 681 N N . PHE A 1 89 ? -20.391 21.953 19.828 1 86.69 89 PHE A N 1
ATOM 682 C CA . PHE A 1 89 ? -20.125 22.312 21.203 1 86.69 89 PHE A CA 1
ATOM 683 C C . PHE A 1 89 ? -20.969 23.5 21.641 1 86.69 89 PHE A C 1
ATOM 685 O O . PHE A 1 89 ? -21.047 24.5 20.922 1 86.69 89 PHE A O 1
ATOM 692 N N . SER A 1 90 ? -21.688 23.328 22.703 1 89.12 90 SER A N 1
ATOM 693 C CA . SER A 1 90 ? -22.484 24.406 23.281 1 89.12 90 SER A CA 1
ATOM 694 C C . SER A 1 90 ? -22.125 24.641 24.75 1 89.12 90 SER A C 1
ATOM 696 O O . SER A 1 90 ? -22.062 23.703 25.531 1 89.12 90 SER A O 1
ATOM 698 N N . TRP A 1 91 ? -21.781 25.906 25.047 1 87.88 91 TRP A N 1
ATOM 699 C CA . TRP A 1 91 ? -21.5 26.266 26.422 1 87.88 91 TRP A CA 1
ATOM 700 C C . TRP A 1 91 ? -22 27.672 26.734 1 87.88 91 TRP A C 1
ATOM 702 O O . TRP A 1 91 ? -22.422 28.391 25.828 1 87.88 91 TRP A O 1
ATOM 712 N N . LYS A 1 92 ? -21.969 28 28.031 1 88.12 92 LYS A N 1
ATOM 713 C CA . LYS A 1 92 ? -22.422 29.312 28.484 1 88.12 92 LYS A CA 1
ATOM 714 C C . LYS A 1 92 ? -21.281 30.125 29.078 1 88.12 92 LYS A C 1
ATOM 716 O O . LYS A 1 92 ? -20.469 29.594 29.844 1 88.12 92 LYS A O 1
ATOM 721 N N . ASP A 1 93 ? -21.125 31.312 28.531 1 88.56 93 ASP A N 1
ATOM 722 C CA . ASP A 1 93 ? -20.156 32.281 29.078 1 88.56 93 ASP A CA 1
ATOM 723 C C . ASP A 1 93 ? -20.844 33.531 29.547 1 88.56 93 ASP A C 1
ATOM 725 O O . ASP A 1 93 ? -21.281 34.375 28.734 1 88.56 93 ASP A O 1
ATOM 729 N N . SER A 1 94 ? -20.828 33.844 30.844 1 83.69 94 SER A N 1
ATOM 730 C CA . SER A 1 94 ? -21.531 34.969 31.438 1 83.69 94 SER A CA 1
ATOM 731 C C . SER A 1 94 ? -20.797 36.281 31.188 1 83.69 94 SER A C 1
ATOM 733 O O . SER A 1 94 ? -21.359 37.375 31.359 1 83.69 94 SER A O 1
ATOM 735 N N . ARG A 1 95 ? -19.641 36.25 30.672 1 87.88 95 ARG A N 1
ATOM 736 C CA . ARG A 1 95 ? -18.891 37.469 30.406 1 87.88 95 ARG A CA 1
ATOM 737 C C . ARG A 1 95 ? -19.328 38.094 29.078 1 87.88 95 ARG A C 1
ATOM 739 O O . ARG A 1 95 ? -19.031 39.281 28.828 1 87.88 95 ARG A O 1
ATOM 746 N N . LEU A 1 96 ? -19.969 37.312 28.328 1 90.5 96 LEU A N 1
ATOM 747 C CA . LEU A 1 96 ? -20.359 37.781 27 1 90.5 96 LEU A CA 1
ATOM 748 C C . LEU A 1 96 ? -21.859 38.062 26.938 1 90.5 96 LEU A C 1
ATOM 750 O O . LEU A 1 96 ? -22.562 37.531 26.078 1 90.5 96 LEU A O 1
ATOM 754 N N . LEU A 1 97 ? -22.328 38.844 27.875 1 89.31 97 LEU A N 1
ATOM 755 C CA . LEU A 1 97 ? -23.734 39.219 27.906 1 89.31 97 LEU A CA 1
ATOM 756 C C . LEU A 1 97 ? -23.938 40.656 27.391 1 89.31 97 LEU A C 1
ATOM 758 O O . LEU A 1 97 ? -23.094 41.531 27.625 1 89.31 97 LEU A O 1
ATOM 762 N N . TRP A 1 98 ? -25.062 40.75 26.484 1 90.62 98 TRP A N 1
ATOM 763 C CA . TRP A 1 98 ? -25.438 42.094 26.078 1 90.62 98 TRP A CA 1
ATOM 764 C C . TRP A 1 98 ? -26.938 42.219 25.922 1 90.62 98 TRP A C 1
ATOM 766 O O . TRP A 1 98 ? -27.656 41.219 25.875 1 90.62 98 TRP A O 1
ATOM 776 N N . GLU A 1 99 ? -27.469 43.5 25.938 1 88.75 99 GLU A N 1
ATOM 777 C CA . GLU A 1 99 ? -28.875 43.781 25.703 1 88.75 99 GLU A CA 1
ATOM 778 C C . GLU A 1 99 ? -29.125 44.188 24.25 1 88.75 99 GLU A C 1
ATOM 780 O O . GLU A 1 99 ? -28.625 45.219 23.781 1 88.75 99 GLU A O 1
ATOM 785 N N . PRO A 1 100 ? -29.953 43.375 23.531 1 91.44 100 PRO A N 1
ATOM 786 C CA . PRO A 1 100 ? -30.172 43.625 22.109 1 91.44 100 PRO A CA 1
ATOM 787 C C . PRO A 1 100 ? -30.734 45.031 21.812 1 91.44 100 PRO A C 1
ATOM 789 O O . PRO A 1 100 ? -30.438 45.625 20.781 1 91.44 100 PRO A O 1
ATOM 792 N N . ALA A 1 101 ? -31.438 45.594 22.656 1 88.5 101 ALA A N 1
ATOM 793 C CA . ALA A 1 101 ? -32.062 46.875 22.422 1 88.5 101 ALA A CA 1
ATOM 794 C C . ALA A 1 101 ? -31.031 48 22.281 1 88.5 101 ALA A C 1
ATOM 796 O O . ALA A 1 101 ? -31.25 48.969 21.562 1 88.5 101 ALA A O 1
ATOM 797 N N . SER A 1 102 ? -29.891 47.75 22.844 1 89.75 102 SER A N 1
ATOM 798 C CA . SER A 1 102 ? -28.859 48.781 22.828 1 89.75 102 SER A CA 1
ATOM 799 C C . SER A 1 102 ? -28.016 48.719 21.562 1 89.75 102 SER A C 1
ATOM 801 O O . SER A 1 102 ? -27.344 49.656 21.203 1 89.75 102 SER A O 1
ATOM 803 N N . TYR A 1 103 ? -28.078 47.688 20.906 1 90.38 103 TYR A N 1
ATOM 804 C CA . TYR A 1 103 ? -27.234 47.5 19.734 1 90.38 103 TYR A CA 1
ATOM 805 C C . TYR A 1 103 ? -28.078 47.156 18.5 1 90.38 103 TYR A C 1
ATOM 807 O O . TYR A 1 103 ? -27.75 46.25 17.766 1 90.38 103 TYR A O 1
ATOM 815 N N . GLY A 1 104 ? -29.125 47.844 18.172 1 88.75 104 GLY A N 1
ATOM 816 C CA . GLY A 1 104 ? -29.938 47.688 16.969 1 88.75 104 GLY A CA 1
ATOM 817 C C . GLY A 1 104 ? -30.688 46.344 16.938 1 88.75 104 GLY A C 1
ATOM 818 O O . GLY A 1 104 ? -30.875 45.781 15.875 1 88.75 104 GLY A O 1
ATOM 819 N N . ASN A 1 105 ? -30.922 45.656 17.984 1 87.06 105 ASN A N 1
ATOM 820 C CA . ASN A 1 105 ? -31.672 44.406 18.125 1 87.06 105 ASN A CA 1
ATOM 821 C C . ASN A 1 105 ? -30.922 43.219 17.531 1 87.06 105 ASN A C 1
ATOM 823 O O . ASN A 1 105 ? -31.531 42.344 16.906 1 87.06 105 ASN A O 1
ATOM 827 N N . ILE A 1 106 ? -29.609 43.281 17.719 1 88.75 106 ILE A N 1
ATOM 828 C CA . ILE A 1 106 ? -28.812 42.156 17.297 1 88.75 106 ILE A CA 1
ATOM 829 C C . ILE A 1 106 ? -28.875 41.062 18.359 1 88.75 106 ILE A C 1
ATOM 831 O O . ILE A 1 106 ? -28.531 41.281 19.516 1 88.75 106 ILE A O 1
ATOM 835 N N . SER A 1 107 ? -29.406 39.938 17.922 1 87.5 107 SER A N 1
ATOM 836 C CA . SER A 1 107 ? -29.531 38.844 18.875 1 87.5 107 SER A CA 1
ATOM 837 C C . SER A 1 107 ? -28.375 37.844 18.734 1 87.5 107 SER A C 1
ATOM 839 O O . SER A 1 107 ? -28.078 37.094 19.672 1 87.5 107 SER A O 1
ATOM 841 N N . PHE A 1 108 ? -27.812 37.844 17.594 1 88.31 108 PHE A N 1
ATOM 842 C CA . PHE A 1 108 ? -26.719 36.875 17.375 1 88.31 108 PHE A CA 1
ATOM 843 C C . PHE A 1 108 ? -25.5 37.594 16.812 1 88.31 108 PHE A C 1
ATOM 845 O O . PHE A 1 108 ? -25.609 38.5 16 1 88.31 108 PHE A O 1
ATOM 852 N N . LEU A 1 109 ? -24.344 37.156 17.344 1 87.94 109 LEU A N 1
ATOM 853 C CA . LEU A 1 109 ? -23.062 37.656 16.844 1 87.94 109 LEU A CA 1
ATOM 854 C C . LEU A 1 109 ? -22.156 36.5 16.438 1 87.94 109 LEU A C 1
ATOM 856 O O . LEU A 1 109 ? -22.219 35.406 17.016 1 87.94 109 LEU A O 1
ATOM 860 N N . TYR A 1 110 ? -21.5 36.656 15.398 1 84.44 110 TYR A N 1
ATOM 861 C CA . TYR A 1 110 ? -20.531 35.688 14.938 1 84.44 110 TYR A CA 1
ATOM 862 C C . TYR A 1 110 ? -19.109 36.188 15.07 1 84.44 110 TYR A C 1
ATOM 864 O O . TYR A 1 110 ? -18.781 37.25 14.57 1 84.44 110 TYR A O 1
ATOM 872 N N . LEU A 1 111 ? -18.266 35.438 15.828 1 85.5 111 LEU A N 1
ATOM 873 C CA . LEU A 1 111 ? -16.875 35.812 16.031 1 85.5 111 LEU A CA 1
ATOM 874 C C . LEU A 1 111 ? -15.953 34.656 15.68 1 85.5 111 LEU A C 1
ATOM 876 O O . LEU A 1 111 ? -16.391 33.5 15.609 1 85.5 111 LEU A O 1
ATOM 880 N N . ASN A 1 112 ? -14.75 35.062 15.438 1 80.31 112 ASN A N 1
ATOM 881 C CA . ASN A 1 112 ? -13.742 34.031 15.172 1 80.31 112 ASN A CA 1
ATOM 882 C C . ASN A 1 112 ? -13.414 33.25 16.438 1 80.31 112 ASN A C 1
ATOM 884 O O . ASN A 1 112 ? -13.398 33.781 17.531 1 80.31 112 ASN A O 1
ATOM 888 N N . GLN A 1 113 ? -13.102 32.062 16.25 1 81.75 113 GLN A N 1
ATOM 889 C CA . GLN A 1 113 ? -12.805 31.156 17.344 1 81.75 113 GLN A CA 1
ATOM 890 C C . GLN A 1 113 ? -11.562 31.594 18.109 1 81.75 113 GLN A C 1
ATOM 892 O O . GLN A 1 113 ? -11.469 31.391 19.328 1 81.75 113 GLN A O 1
ATOM 897 N N . SER A 1 114 ? -10.656 32.281 17.422 1 76.75 114 SER A N 1
ATOM 898 C CA . SER A 1 114 ? -9.391 32.656 18.047 1 76.75 114 SER A CA 1
ATOM 899 C C . SER A 1 114 ? -9.586 33.719 19.109 1 76.75 114 SER A C 1
ATOM 901 O O . SER A 1 114 ? -8.766 33.844 20.016 1 76.75 114 SER A O 1
ATOM 903 N N . SER A 1 115 ? -10.68 34.375 19.062 1 80.19 115 SER A N 1
ATOM 904 C CA . SER A 1 115 ? -10.906 35.469 20 1 80.19 115 SER A CA 1
ATOM 905 C C . SER A 1 115 ? -11.672 35 21.219 1 80.19 115 SER A C 1
ATOM 907 O O . SER A 1 115 ? -11.828 35.75 22.188 1 80.19 115 SER A O 1
ATOM 909 N N . LEU A 1 116 ? -12.039 33.781 21.203 1 86.19 116 LEU A N 1
ATOM 910 C CA . LEU A 1 116 ? -12.867 33.281 22.297 1 86.19 116 LEU A CA 1
ATOM 911 C C . LEU A 1 116 ? -12.25 32.031 22.922 1 86.19 116 LEU A C 1
ATOM 913 O O . LEU A 1 116 ? -11.414 31.359 22.297 1 86.19 116 LEU A O 1
ATOM 917 N N . TRP A 1 117 ? -12.727 31.812 24.156 1 81.5 117 TRP A N 1
ATOM 918 C CA . TRP A 1 117 ? -12.375 30.547 24.797 1 81.5 117 TRP A CA 1
ATOM 919 C C . TRP A 1 117 ? -13.125 29.391 24.156 1 81.5 117 TRP A C 1
ATOM 921 O O . TRP A 1 117 ? -14.328 29.484 23.922 1 81.5 117 TRP A O 1
ATOM 931 N N . THR A 1 118 ? -12.367 28.484 23.719 1 77.88 118 THR A N 1
ATOM 932 C CA . THR A 1 118 ? -13 27.312 23.125 1 77.88 118 THR A CA 1
ATOM 933 C C . THR A 1 118 ? -12.531 26.031 23.812 1 77.88 118 THR A C 1
ATOM 935 O O . THR A 1 118 ? -11.383 25.938 24.25 1 77.88 118 THR A O 1
ATOM 938 N N . PRO A 1 119 ? -13.547 25.141 23.953 1 73.19 119 PRO A N 1
ATOM 939 C CA . PRO A 1 119 ? -13.188 23.859 24.578 1 73.19 119 PRO A CA 1
ATOM 940 C C . PRO A 1 119 ? -12.445 22.938 23.625 1 73.19 119 PRO A C 1
ATOM 942 O O . PRO A 1 119 ? -11.953 21.875 24.047 1 73.19 119 PRO A O 1
ATOM 945 N N . THR A 1 120 ? -12.383 23.344 22.375 1 65.06 120 THR A N 1
ATOM 946 C CA . THR A 1 120 ? -11.82 22.453 21.359 1 65.06 120 THR A CA 1
ATOM 947 C C . THR A 1 120 ? -10.289 22.516 21.391 1 65.06 120 THR A C 1
ATOM 949 O O . THR A 1 120 ? -9.711 23.531 21.781 1 65.06 120 THR A O 1
ATOM 952 N N . GLU A 1 121 ? -9.766 21.328 21.219 1 60.22 121 GLU A N 1
ATOM 953 C CA . GLU A 1 121 ? -8.305 21.234 21.172 1 60.22 121 GLU A CA 1
ATOM 954 C C . GLU A 1 121 ? -7.762 21.844 19.891 1 60.22 121 GLU A C 1
ATOM 956 O O . GLU A 1 121 ? -6.688 22.453 19.891 1 60.22 121 GLU A O 1
ATOM 961 N N . GLU A 1 122 ? -8.547 21.656 18.844 1 60.94 122 GLU A N 1
ATOM 962 C CA . GLU A 1 122 ? -7.953 22.047 17.562 1 60.94 122 GLU A CA 1
ATOM 963 C C . GLU A 1 122 ? -8.531 23.359 17.062 1 60.94 122 GLU A C 1
ATOM 965 O O . GLU A 1 122 ? -9.742 23.594 17.125 1 60.94 122 GLU A O 1
ATOM 970 N N . PRO A 1 123 ? -7.59 24.297 16.859 1 60.16 123 PRO A N 1
ATOM 971 C CA . PRO A 1 123 ? -8.102 25.547 16.266 1 60.16 123 PRO A CA 1
ATOM 972 C C . PRO A 1 123 ? -8.742 25.328 14.898 1 60.16 123 PRO A C 1
ATOM 974 O O . PRO A 1 123 ? -8.172 24.641 14.047 1 60.16 123 PRO A O 1
ATOM 977 N N . ALA A 1 124 ? -10.117 25.453 14.961 1 62.78 124 ALA A N 1
ATOM 978 C CA . ALA A 1 124 ? -10.82 25.438 13.688 1 62.78 124 ALA A CA 1
ATOM 979 C C . ALA A 1 124 ? -11.125 26.859 13.203 1 62.78 124 ALA A C 1
ATOM 981 O O . ALA A 1 124 ? -11.227 27.781 14.016 1 62.78 124 ALA A O 1
ATOM 982 N N . HIS A 1 125 ? -10.664 27.266 12.07 1 64.75 125 HIS A N 1
ATOM 983 C CA . HIS A 1 125 ? -10.961 28.578 11.508 1 64.75 125 HIS A CA 1
ATOM 984 C C . HIS A 1 125 ? -12.445 28.719 11.203 1 64.75 125 HIS A C 1
ATOM 986 O O . HIS A 1 125 ? -12.828 28.953 10.047 1 64.75 125 HIS A O 1
ATOM 992 N N . THR A 1 126 ? -13.195 28.375 12.391 1 72.94 126 THR A N 1
ATOM 993 C CA . THR A 1 126 ? -14.633 28.516 12.195 1 72.94 126 THR A CA 1
ATOM 994 C C . THR A 1 126 ? -15.195 29.641 13.055 1 72.94 126 THR A C 1
ATOM 996 O O . THR A 1 126 ? -14.508 30.156 13.938 1 72.94 126 THR A O 1
ATOM 999 N N . LEU A 1 127 ? -16.344 30.109 12.586 1 80.88 127 LEU A N 1
ATOM 1000 C CA . LEU A 1 127 ? -17.031 31.172 13.32 1 80.88 127 LEU A CA 1
ATOM 1001 C C . LEU A 1 127 ? -17.891 30.594 14.438 1 80.88 127 LEU A C 1
ATOM 1003 O O . LEU A 1 127 ? -18.5 29.531 14.273 1 80.88 127 LEU A O 1
ATOM 1007 N N . VAL A 1 128 ? -17.797 31.266 15.57 1 87.31 128 VAL A N 1
ATOM 1008 C CA . VAL A 1 128 ? -18.594 30.891 16.734 1 87.31 128 VAL A CA 1
ATOM 1009 C C . VAL A 1 128 ? -19.844 31.75 16.797 1 87.31 128 VAL A C 1
ATOM 1011 O O . VAL A 1 128 ? -19.781 32.969 16.609 1 87.31 128 VAL A O 1
ATOM 1014 N N . LYS A 1 129 ? -21.016 31.141 17 1 88.06 129 LYS A N 1
ATOM 1015 C CA . LYS A 1 129 ? -22.281 31.844 17.172 1 88.06 129 LYS A CA 1
ATOM 1016 C C . LYS A 1 129 ? -22.531 32.156 18.641 1 88.06 129 LYS A C 1
ATOM 1018 O O . LYS A 1 129 ? -22.5 31.281 19.5 1 88.06 129 LYS A O 1
ATOM 1023 N N . ILE A 1 130 ? -22.656 33.438 18.891 1 91.44 130 ILE A N 1
ATOM 1024 C CA . ILE A 1 130 ? -22.906 33.906 20.25 1 91.44 130 ILE A CA 1
ATOM 1025 C C . ILE A 1 130 ? -24.297 34.531 20.328 1 91.44 130 ILE A C 1
ATOM 1027 O O . ILE A 1 130 ? -24.641 35.406 19.516 1 91.44 130 ILE A O 1
ATOM 1031 N N . SER A 1 131 ? -25.094 34.062 21.312 1 91.5 131 SER A N 1
ATOM 1032 C CA . SER A 1 131 ? -26.406 34.688 21.562 1 91.5 131 SER A CA 1
ATOM 1033 C C . SER A 1 131 ? -26.312 35.781 22.625 1 91.5 131 SER A C 1
ATOM 1035 O O . SER A 1 131 ? -25.344 35.844 23.391 1 91.5 131 SER A O 1
ATOM 1037 N N . SER A 1 132 ? -27.281 36.594 22.656 1 92.25 132 SER A N 1
ATOM 1038 C CA . SER A 1 132 ? -27.312 37.719 23.609 1 92.25 132 SER A CA 1
ATOM 1039 C C . SER A 1 132 ? -27.391 37.188 25.047 1 92.25 132 SER A C 1
ATOM 1041 O O . SER A 1 132 ? -27 37.906 25.984 1 92.25 132 SER A O 1
ATOM 1043 N N . ALA A 1 133 ? -27.875 35.906 25.203 1 90.5 133 ALA A N 1
ATOM 1044 C CA . ALA A 1 133 ? -27.984 35.312 26.531 1 90.5 133 ALA A CA 1
ATOM 1045 C C . ALA A 1 133 ? -26.656 34.688 26.969 1 90.5 133 ALA A C 1
ATOM 1047 O O . ALA A 1 133 ? -26.531 34.188 28.094 1 90.5 133 ALA A O 1
ATOM 1048 N N . GLY A 1 134 ? -25.625 34.75 26.141 1 89.19 134 GLY A N 1
ATOM 1049 C CA . GLY A 1 134 ? -24.312 34.219 26.5 1 89.19 134 GLY A CA 1
ATOM 1050 C C . GLY A 1 134 ? -24.109 32.781 26.078 1 89.19 134 GLY A C 1
ATOM 1051 O O . GLY A 1 134 ? -23.203 32.094 26.578 1 89.19 134 GLY A O 1
ATOM 1052 N N . ASN A 1 135 ? -25.031 32.312 25.312 1 90.94 135 ASN A N 1
ATOM 1053 C CA . ASN A 1 135 ? -24.859 30.953 24.781 1 90.94 135 ASN A CA 1
ATOM 1054 C C . ASN A 1 135 ? -23.984 30.953 23.531 1 90.94 135 ASN A C 1
ATOM 1056 O O . ASN A 1 135 ? -24.203 31.734 22.609 1 90.94 135 ASN A O 1
ATOM 1060 N N . LEU A 1 136 ? -22.969 30.141 23.641 1 91.44 136 LEU A N 1
ATOM 1061 C CA . LEU A 1 136 ? -22.062 30 22.5 1 91.44 136 LEU A CA 1
ATOM 1062 C C . LEU A 1 136 ? -22.203 28.625 21.859 1 91.44 136 LEU A C 1
ATOM 1064 O O . LEU A 1 136 ? -22.328 27.625 22.562 1 91.44 136 LEU A O 1
ATOM 1068 N N . ASP A 1 137 ? -22.312 28.641 20.531 1 88.25 137 ASP A N 1
ATOM 1069 C CA . ASP A 1 137 ? -22.375 27.406 19.75 1 88.25 137 ASP A CA 1
ATOM 1070 C C . ASP A 1 137 ? -21.312 27.391 18.656 1 88.25 137 ASP A C 1
ATOM 1072 O O . ASP A 1 137 ? -21.125 28.391 17.953 1 88.25 137 ASP A O 1
ATOM 1076 N N . ILE A 1 138 ? -20.547 26.312 18.656 1 86 138 ILE A N 1
ATOM 1077 C CA . ILE A 1 138 ? -19.562 26.141 17.594 1 86 138 ILE A CA 1
ATOM 1078 C C . ILE A 1 138 ? -19.672 24.734 17 1 86 138 ILE A C 1
ATOM 1080 O O . ILE A 1 138 ? -19.875 23.766 17.734 1 86 138 ILE A O 1
ATOM 1084 N N . THR A 1 139 ? -19.812 24.641 15.734 1 81.5 139 THR A N 1
ATOM 1085 C CA . THR A 1 139 ? -19.812 23.344 15.047 1 81.5 139 THR A CA 1
ATOM 1086 C C . THR A 1 139 ? -18.531 23.172 14.227 1 81.5 139 THR A C 1
ATOM 1088 O O . THR A 1 139 ? -18.188 24.031 13.414 1 81.5 139 THR A O 1
ATOM 1091 N N . VAL A 1 140 ? -17.844 22.172 14.5 1 79.62 140 VAL A N 1
ATOM 1092 C CA . VAL A 1 140 ? -16.594 21.922 13.797 1 79.62 140 VAL A CA 1
ATOM 1093 C C . VAL A 1 140 ? -16.609 20.516 13.203 1 79.62 140 VAL A C 1
ATOM 1095 O O . VAL A 1 140 ? -17.297 19.625 13.703 1 79.62 140 VAL A O 1
ATOM 1098 N N . ALA A 1 141 ? -15.953 20.422 11.977 1 79 141 ALA A N 1
ATOM 1099 C CA . ALA A 1 141 ? -15.672 19.094 11.461 1 79 141 ALA A CA 1
ATOM 1100 C C . ALA A 1 141 ? -14.656 18.359 12.336 1 79 141 ALA A C 1
ATOM 1102 O O . ALA A 1 141 ? -13.656 18.953 12.758 1 79 141 ALA A O 1
ATOM 1103 N N . TYR A 1 142 ? -15.094 17.203 12.688 1 76.06 142 TYR A N 1
ATOM 1104 C CA . TYR A 1 142 ? -14.289 16.516 13.695 1 76.06 142 TYR A CA 1
ATOM 1105 C C . TYR A 1 142 ? -13.859 15.141 13.188 1 76.06 142 TYR A C 1
ATOM 1107 O O . TYR A 1 142 ? -14.625 14.445 12.516 1 76.06 142 TYR A O 1
ATOM 1115 N N . GLN A 1 143 ? -12.594 14.93 13.281 1 81.31 143 GLN A N 1
ATOM 1116 C CA . GLN A 1 143 ? -12.023 13.602 13.094 1 81.31 143 GLN A CA 1
ATOM 1117 C C . GLN A 1 143 ? -11.375 13.094 14.383 1 81.31 143 GLN A C 1
ATOM 1119 O O . GLN A 1 143 ? -10.547 13.789 14.977 1 81.31 143 GLN A O 1
ATOM 1124 N N . LYS A 1 144 ? -11.875 12.008 14.859 1 82.12 144 LYS A N 1
ATOM 1125 C CA . LYS A 1 144 ? -11.289 11.398 16.047 1 82.12 144 LYS A CA 1
ATOM 1126 C C . LYS A 1 144 ? -10.742 10.008 15.75 1 82.12 144 LYS A C 1
ATOM 1128 O O . LYS A 1 144 ? -11.391 9.219 15.055 1 82.12 144 LYS A O 1
ATOM 1133 N N . GLN A 1 145 ? -9.555 9.906 16.141 1 83.69 145 GLN A N 1
ATOM 1134 C CA . GLN A 1 145 ? -8.906 8.617 15.938 1 83.69 145 GLN A CA 1
ATOM 1135 C C . GLN A 1 145 ? -8.609 7.938 17.281 1 83.69 145 GLN A C 1
ATOM 1137 O O . GLN A 1 145 ? -8.25 8.602 18.25 1 83.69 145 GLN A O 1
ATOM 1142 N N . SER A 1 146 ? -8.961 6.676 17.375 1 84.69 146 SER A N 1
ATOM 1143 C CA . SER A 1 146 ? -8.672 5.863 18.547 1 84.69 146 SER A CA 1
ATOM 1144 C C . SER A 1 146 ? -8.039 4.531 18.156 1 84.69 146 SER A C 1
ATOM 1146 O O . SER A 1 146 ? -8.156 4.094 17.016 1 84.69 146 SER A O 1
ATOM 1148 N N . LYS A 1 147 ? -7.297 4.035 19.188 1 80.88 147 LYS A N 1
ATOM 1149 C CA . LYS A 1 147 ? -6.742 2.701 18.969 1 80.88 147 LYS A CA 1
ATOM 1150 C C . LYS A 1 147 ? -7.793 1.621 19.203 1 80.88 147 LYS A C 1
ATOM 1152 O O . LYS A 1 147 ? -8.562 1.697 20.156 1 80.88 147 LYS A O 1
ATOM 1157 N N . CYS A 1 148 ? -7.922 0.857 18.188 1 83.69 148 CYS A N 1
ATOM 1158 C CA . CYS A 1 148 ? -8.859 -0.258 18.266 1 83.69 148 CYS A CA 1
ATOM 1159 C C . CYS A 1 148 ? -8.148 -1.586 18.047 1 83.69 148 CYS A C 1
ATOM 1161 O O . CYS A 1 148 ? -7.543 -1.803 17 1 83.69 148 CYS A O 1
ATOM 1163 N N . SER A 1 149 ? -8.195 -2.479 19.141 1 77.94 149 SER A N 1
ATOM 1164 C CA . SER A 1 149 ? -7.621 -3.811 18.984 1 77.94 149 SER A CA 1
ATOM 1165 C C . SER A 1 149 ? -8.469 -4.68 18.062 1 77.94 149 SER A C 1
ATOM 1167 O O . SER A 1 149 ? -9.648 -4.914 18.328 1 77.94 149 SER A O 1
ATOM 1169 N N . ILE A 1 150 ? -7.918 -5.047 16.953 1 82.62 150 ILE A N 1
ATOM 1170 C CA . ILE A 1 150 ? -8.641 -5.836 15.953 1 82.62 150 ILE A CA 1
ATOM 1171 C C . ILE A 1 150 ? -8.555 -7.316 16.312 1 82.62 150 ILE A C 1
ATOM 1173 O O . ILE A 1 150 ? -7.48 -7.82 16.656 1 82.62 150 ILE A O 1
ATOM 1177 N N . GLN A 1 151 ? -9.711 -7.984 16.391 1 82.62 151 GLN A N 1
ATOM 1178 C CA . GLN A 1 151 ? -9.781 -9.438 16.562 1 82.62 151 GLN A CA 1
ATOM 1179 C C . GLN A 1 151 ? -9.734 -10.148 15.211 1 82.62 151 GLN A C 1
ATOM 1181 O O . GLN A 1 151 ? -10.703 -10.102 14.445 1 82.62 151 GLN A O 1
ATOM 1186 N N . TRP A 1 152 ? -8.68 -10.82 15.031 1 82.12 152 TRP A N 1
ATOM 1187 C CA . TRP A 1 152 ? -8.438 -11.391 13.703 1 82.12 152 TRP A CA 1
ATOM 1188 C C . TRP A 1 152 ? -8.93 -12.836 13.633 1 82.12 152 TRP A C 1
ATOM 1190 O O . TRP A 1 152 ? -8.984 -13.422 12.555 1 82.12 152 TRP A O 1
ATOM 1200 N N . GLN A 1 153 ? -9.406 -13.523 14.625 1 83.06 153 GLN A N 1
ATOM 1201 C CA . GLN A 1 153 ? -9.664 -14.961 14.664 1 83.06 153 GLN A CA 1
ATOM 1202 C C . GLN A 1 153 ? -10.703 -15.359 13.617 1 83.06 153 GLN A C 1
ATOM 1204 O O . GLN A 1 153 ? -10.539 -16.375 12.938 1 83.06 153 GLN A O 1
ATOM 1209 N N . THR A 1 154 ? -11.695 -14.562 13.414 1 87.69 154 THR A N 1
ATOM 1210 C CA . THR A 1 154 ? -12.75 -14.93 12.477 1 87.69 154 THR A CA 1
ATOM 1211 C C . THR A 1 154 ? -12.664 -14.086 11.211 1 87.69 154 THR A C 1
ATOM 1213 O O . THR A 1 154 ? -13.68 -13.852 10.539 1 87.69 154 THR A O 1
ATOM 1216 N N . TRP A 1 155 ? -11.492 -13.617 10.945 1 86.81 155 TRP A N 1
ATOM 1217 C CA . TRP A 1 155 ? -11.305 -12.898 9.688 1 86.81 155 TRP A CA 1
ATOM 1218 C C . TRP A 1 155 ? -11.57 -13.82 8.492 1 86.81 155 TRP A C 1
ATOM 1220 O O . TRP A 1 155 ? -11.148 -14.977 8.492 1 86.81 155 TRP A O 1
ATOM 1230 N N . PRO A 1 156 ? -12.336 -13.445 7.496 1 87.94 156 PRO A N 1
ATOM 1231 C CA . PRO A 1 156 ? -12.844 -12.117 7.133 1 87.94 156 PRO A CA 1
ATOM 1232 C C . PRO A 1 156 ? -14.305 -11.922 7.531 1 87.94 156 PRO A C 1
ATOM 1234 O O . PRO A 1 156 ? -14.945 -10.969 7.074 1 87.94 156 PRO A O 1
ATOM 1237 N N . PHE A 1 157 ? -14.836 -12.891 8.312 1 88.75 157 PHE A N 1
ATOM 1238 C CA . PHE A 1 157 ? -16.203 -12.773 8.797 1 88.75 157 PHE A CA 1
ATOM 1239 C C . PHE A 1 157 ? -16.234 -12.289 10.242 1 88.75 157 PHE A C 1
ATOM 1241 O O . PHE A 1 157 ? -16.984 -12.812 11.062 1 88.75 157 PHE A O 1
ATOM 1248 N N . ASP A 1 158 ? -15.469 -11.281 10.477 1 88.31 158 ASP A N 1
ATOM 1249 C CA . ASP A 1 158 ? -15.273 -10.836 11.852 1 88.31 158 ASP A CA 1
ATOM 1250 C C . ASP A 1 158 ? -16.141 -9.625 12.164 1 88.31 158 ASP A C 1
ATOM 1252 O O . ASP A 1 158 ? -16.625 -8.953 11.25 1 88.31 158 ASP A O 1
ATOM 1256 N N . THR A 1 159 ? -16.438 -9.508 13.445 1 91.31 159 THR A N 1
ATOM 1257 C CA . THR A 1 159 ? -17.047 -8.328 14.039 1 91.31 159 THR A CA 1
ATOM 1258 C C . THR A 1 159 ? -16.078 -7.633 14.984 1 91.31 159 THR A C 1
ATOM 1260 O O . THR A 1 159 ? -15.391 -8.289 15.773 1 91.31 159 THR A O 1
ATOM 1263 N N . GLN A 1 160 ? -15.93 -6.367 14.742 1 90.25 160 GLN A N 1
ATOM 1264 C CA . GLN A 1 160 ? -14.969 -5.613 15.547 1 90.25 160 GLN A CA 1
ATOM 1265 C C . GLN A 1 160 ? -15.68 -4.707 16.547 1 90.25 160 GLN A C 1
ATOM 1267 O O . GLN A 1 160 ? -16.766 -4.199 16.266 1 90.25 160 GLN A O 1
ATOM 1272 N N . HIS A 1 161 ? -15.047 -4.594 17.688 1 91.06 161 HIS A N 1
ATOM 1273 C CA . HIS A 1 161 ? -15.531 -3.713 18.75 1 91.06 161 HIS A CA 1
ATOM 1274 C C . HIS A 1 161 ? -14.555 -2.574 19 1 91.06 161 HIS A C 1
ATOM 1276 O O . HIS A 1 161 ? -13.422 -2.809 19.438 1 91.06 161 HIS A O 1
ATOM 1282 N N . CYS A 1 162 ? -14.961 -1.407 18.625 1 90.75 162 CYS A N 1
ATOM 1283 C CA . CYS A 1 162 ? -14.109 -0.238 18.844 1 90.75 162 CYS A CA 1
ATOM 1284 C C . CYS A 1 162 ? -14.781 0.761 19.781 1 90.75 162 CYS A C 1
ATOM 1286 O O . CYS A 1 162 ? -16.016 0.823 19.844 1 90.75 162 CYS A O 1
ATOM 1288 N N . LYS A 1 163 ? -13.891 1.447 20.531 1 88.25 163 LYS A N 1
ATOM 1289 C CA . LYS A 1 163 ? -14.398 2.445 21.469 1 88.25 163 LYS A CA 1
ATOM 1290 C C . LYS A 1 163 ? -13.672 3.779 21.281 1 88.25 163 LYS A C 1
ATOM 1292 O O . LYS A 1 163 ? -12.492 3.811 20.922 1 88.25 163 LYS A O 1
ATOM 1297 N N . ILE A 1 164 ? -14.477 4.785 21.406 1 87.31 164 ILE A N 1
ATOM 1298 C CA . ILE A 1 164 ? -13.93 6.141 21.422 1 87.31 164 ILE A CA 1
ATOM 1299 C C . ILE A 1 164 ? -14.305 6.828 22.734 1 87.31 164 ILE A C 1
ATOM 1301 O O . ILE A 1 164 ? -15.453 6.746 23.172 1 87.31 164 ILE A O 1
ATOM 1305 N N . LEU A 1 165 ? -13.266 7.438 23.344 1 82.38 165 LEU A N 1
ATOM 1306 C CA . LEU A 1 165 ? -13.461 8.148 24.609 1 82.38 165 LEU A CA 1
ATOM 1307 C C . LEU A 1 165 ? -13.406 9.656 24.391 1 82.38 165 LEU A C 1
ATOM 1309 O O . LEU A 1 165 ? -12.461 10.172 23.781 1 82.38 165 LEU A O 1
ATOM 1313 N N . PHE A 1 166 ? -14.492 10.188 24.781 1 78.69 166 PHE A N 1
ATOM 1314 C CA . PHE A 1 166 ? -14.523 11.641 24.844 1 78.69 166 PHE A CA 1
ATOM 1315 C C . PHE A 1 166 ? -14.281 12.141 26.25 1 78.69 166 PHE A C 1
ATOM 1317 O O . PHE A 1 166 ? -15.078 11.883 27.156 1 78.69 166 PHE A O 1
ATOM 1324 N N . SER A 1 167 ? -13.055 12.648 26.469 1 71.62 167 SER A N 1
ATOM 1325 C CA . SER A 1 167 ? -12.711 13.234 27.766 1 71.62 167 SER A CA 1
ATOM 1326 C C . SER A 1 167 ? -11.953 14.547 27.594 1 71.62 167 SER A C 1
ATOM 1328 O O . SER A 1 167 ? -11.32 14.781 26.562 1 71.62 167 SER A O 1
ATOM 1330 N N . PRO A 1 168 ? -12.242 15.5 28.469 1 63.28 168 PRO A N 1
ATOM 1331 C CA . PRO A 1 168 ? -11.469 16.75 28.406 1 63.28 168 PRO A CA 1
ATOM 1332 C C . PRO A 1 168 ? -9.969 16.516 28.578 1 63.28 168 PRO A C 1
ATOM 1334 O O . PRO A 1 168 ? -9.562 15.594 29.297 1 63.28 168 PRO A O 1
ATOM 1337 N N . TRP A 1 169 ? -9.211 16.859 27.703 1 53.81 169 TRP A N 1
ATOM 1338 C CA . TRP A 1 169 ? -7.762 16.656 27.719 1 53.81 169 TRP A CA 1
ATOM 1339 C C . TRP A 1 169 ? -7.168 17.156 29.031 1 53.81 169 TRP A C 1
ATOM 1341 O O . TRP A 1 169 ? -6.219 16.562 29.562 1 53.81 169 TRP A O 1
ATOM 1351 N N . VAL A 1 170 ? -7.457 18.391 29.312 1 48.81 170 VAL A N 1
ATOM 1352 C CA . VAL A 1 170 ? -6.824 18.938 30.516 1 48.81 170 VAL A CA 1
ATOM 1353 C C . VAL A 1 170 ? -7.496 18.359 31.75 1 48.81 170 VAL A C 1
ATOM 1355 O O . VAL A 1 170 ? -8.703 18.516 31.953 1 48.81 170 VAL A O 1
ATOM 1358 N N . MET A 1 171 ? -7.16 17.188 32.125 1 46.56 171 MET A N 1
ATOM 1359 C CA . MET A 1 171 ? -7.543 16.406 33.312 1 46.56 171 MET A CA 1
ATOM 1360 C C . MET A 1 171 ? -7.867 17.312 34.5 1 46.56 171 MET A C 1
ATOM 1362 O O . MET A 1 171 ? -7.824 16.891 35.625 1 46.56 171 MET A O 1
ATOM 1366 N N . ILE A 1 172 ? -7.844 18.547 34.5 1 46.19 172 ILE A N 1
ATOM 1367 C CA . ILE A 1 172 ? -7.992 18.844 35.938 1 46.19 172 ILE A CA 1
ATOM 1368 C C . ILE A 1 172 ? -9.398 18.453 36.406 1 46.19 172 ILE A C 1
ATOM 1370 O O . ILE A 1 172 ? -10.391 18.891 35.812 1 46.19 172 ILE A O 1
ATOM 1374 N N . GLU A 1 173 ? -9.641 17.281 37.156 1 51.81 173 GLU A N 1
ATOM 1375 C CA . GLU A 1 173 ? -10.711 16.531 37.781 1 51.81 173 GLU A CA 1
ATOM 1376 C C . GLU A 1 173 ? -12.008 17.344 37.812 1 51.81 173 GLU A C 1
ATOM 1378 O O . GLU A 1 173 ? -13.086 16.797 37.562 1 51.81 173 GLU A O 1
ATOM 1383 N N . ASN A 1 174 ? -11.898 18.688 38.188 1 56.28 174 ASN A N 1
ATOM 1384 C CA . ASN A 1 174 ? -13.094 19.391 38.656 1 56.28 174 ASN A CA 1
ATOM 1385 C C . ASN A 1 174 ? -13.336 20.656 37.812 1 56.28 174 ASN A C 1
ATOM 1387 O O . ASN A 1 174 ? -14.195 21.469 38.156 1 56.28 174 ASN A O 1
ATOM 1391 N N . ASP A 1 175 ? -12.734 20.781 36.625 1 62.97 175 ASP A N 1
ATOM 1392 C CA . ASP A 1 175 ? -12.906 22.109 36.031 1 62.97 175 ASP A CA 1
ATOM 1393 C C . ASP A 1 175 ? -13.852 22.062 34.844 1 62.97 175 ASP A C 1
ATOM 1395 O O . ASP A 1 175 ? -14.633 22.984 34.625 1 62.97 175 ASP A O 1
ATOM 1399 N N . MET A 1 176 ? -13.875 20.906 34.062 1 71.06 176 MET A N 1
ATOM 1400 C CA . MET A 1 176 ? -14.719 20.891 32.875 1 71.06 176 MET A CA 1
ATOM 1401 C C . MET A 1 176 ? -15.398 19.531 32.719 1 71.06 176 MET A C 1
ATOM 1403 O O . MET A 1 176 ? -14.789 18.484 32.969 1 71.06 176 MET A O 1
ATOM 1407 N N . GLU A 1 177 ? -16.781 19.562 32.562 1 72.56 177 GLU A N 1
ATOM 1408 C CA . GLU A 1 177 ? -17.562 18.375 32.25 1 72.56 177 GLU A CA 1
ATOM 1409 C C . GLU A 1 177 ? -18.141 18.438 30.828 1 72.56 177 GLU A C 1
ATOM 1411 O O . GLU A 1 177 ? -18.625 19.484 30.391 1 72.56 177 GLU A O 1
ATOM 1416 N N . ILE A 1 178 ? -17.891 17.375 30.078 1 74.69 178 ILE A N 1
ATOM 1417 C CA . ILE A 1 178 ? -18.391 17.312 28.719 1 74.69 178 ILE A CA 1
ATOM 1418 C C . ILE A 1 178 ? -19.547 16.297 28.641 1 74.69 178 ILE A C 1
ATOM 1420 O O . ILE A 1 178 ? -19.391 15.148 29.078 1 74.69 178 ILE A O 1
ATOM 1424 N N . HIS A 1 179 ? -20.734 16.75 28.25 1 77.25 179 HIS A N 1
ATOM 1425 C CA . HIS A 1 179 ? -21.891 15.898 27.984 1 77.25 179 HIS A CA 1
ATOM 1426 C C . HIS A 1 179 ? -22.062 15.656 26.484 1 77.25 179 HIS A C 1
ATOM 1428 O O . HIS A 1 179 ? -22.234 16.609 25.719 1 77.25 179 HIS A O 1
ATOM 1434 N N . VAL A 1 180 ? -21.906 14.414 26.188 1 80.31 180 VAL A N 1
ATOM 1435 C CA . VAL A 1 180 ? -21.953 14.086 24.766 1 80.31 180 VAL A CA 1
ATOM 1436 C C . VAL A 1 180 ? -23.297 13.461 24.422 1 80.31 180 VAL A C 1
ATOM 1438 O O . VAL A 1 180 ? -23.781 12.57 25.125 1 80.31 180 VAL A O 1
ATOM 1441 N N . SER A 1 181 ? -23.969 14.008 23.469 1 78.81 181 SER A N 1
ATOM 1442 C CA . SER A 1 181 ? -25.188 13.422 22.922 1 78.81 181 SER A CA 1
ATOM 1443 C C . SER A 1 181 ? -25 13.055 21.453 1 78.81 181 SER A C 1
ATOM 1445 O O . SER A 1 181 ? -24.25 13.703 20.719 1 78.81 181 SER A O 1
ATOM 1447 N N . LEU A 1 182 ? -25.562 11.875 21.125 1 77.69 182 LEU A N 1
ATOM 1448 C CA . LEU A 1 182 ? -25.531 11.438 19.734 1 77.69 182 LEU A CA 1
ATOM 1449 C C . LEU A 1 182 ? -26.766 11.891 18.984 1 77.69 182 LEU A C 1
ATOM 1451 O O . LEU A 1 182 ? -27.891 11.633 19.422 1 77.69 182 LEU A O 1
ATOM 1455 N N . ILE A 1 183 ? -26.562 12.602 17.953 1 69.69 183 ILE A N 1
ATOM 1456 C CA . ILE A 1 183 ? -27.703 13.078 17.172 1 69.69 183 ILE A CA 1
ATOM 1457 C C . ILE A 1 183 ? -28.062 12.055 16.094 1 69.69 183 ILE A C 1
ATOM 1459 O O . ILE A 1 183 ? -29.203 11.602 16.031 1 69.69 183 ILE A O 1
ATOM 1463 N N . LYS A 1 184 ? -27.172 11.891 15.094 1 69.94 184 LYS A N 1
ATOM 1464 C CA . LYS A 1 184 ? -27.422 11.016 13.953 1 69.94 184 LYS A CA 1
ATOM 1465 C C . LYS A 1 184 ? -26.156 10.289 13.531 1 69.94 184 LYS A C 1
ATOM 1467 O O . LYS A 1 184 ? -25.047 10.844 13.617 1 69.94 184 LYS A O 1
ATOM 1472 N N . ALA A 1 185 ? -26.344 9.023 13.469 1 66.75 185 ALA A N 1
ATOM 1473 C CA . ALA A 1 185 ? -25.266 8.258 12.867 1 66.75 185 ALA A CA 1
ATOM 1474 C C . ALA A 1 185 ? -25.656 7.742 11.484 1 66.75 185 ALA A C 1
ATOM 1476 O O . ALA A 1 185 ? -26.578 6.938 11.359 1 66.75 185 ALA A O 1
ATOM 1477 N N . THR A 1 186 ? -25.297 8.5 10.398 1 65.12 186 THR A N 1
ATOM 1478 C CA . THR A 1 186 ? -25.547 8.023 9.047 1 65.12 186 THR A CA 1
ATOM 1479 C C . THR A 1 186 ? -24.312 7.332 8.469 1 65.12 186 THR A C 1
ATOM 1481 O O . THR A 1 186 ? -23.312 7.984 8.172 1 65.12 186 THR A O 1
ATOM 1484 N N . ILE A 1 187 ? -24.016 6.219 8.883 1 62.47 187 ILE A N 1
ATOM 1485 C CA . ILE A 1 187 ? -22.859 5.531 8.312 1 62.47 187 ILE A CA 1
ATOM 1486 C C . ILE A 1 187 ? -23.219 4.977 6.934 1 62.47 187 ILE A C 1
ATOM 1488 O O . ILE A 1 187 ? -24.156 4.191 6.797 1 62.47 187 ILE A O 1
ATOM 1492 N N . ASP A 1 188 ? -22.766 5.539 5.848 1 58.72 188 ASP A N 1
ATOM 1493 C CA . ASP A 1 188 ? -23.031 5.281 4.438 1 58.72 188 ASP A CA 1
ATOM 1494 C C . ASP A 1 188 ? -22.688 3.842 4.062 1 58.72 188 ASP A C 1
ATOM 1496 O O . ASP A 1 188 ? -21.797 3.238 4.664 1 58.72 188 ASP A O 1
ATOM 1500 N N . LYS A 1 189 ? -23.547 3.145 3.238 1 57.41 189 LYS A N 1
ATOM 1501 C CA . LYS A 1 189 ? -23.609 1.814 2.639 1 57.41 189 LYS A CA 1
ATOM 1502 C C . LYS A 1 189 ? -22.328 1.509 1.857 1 57.41 189 LYS A C 1
ATOM 1504 O O . LYS A 1 189 ? -21.922 0.35 1.746 1 57.41 189 LYS A O 1
ATOM 1509 N N . GLY A 1 190 ? -21.328 2.338 1.664 1 58.81 190 GLY A N 1
ATOM 1510 C CA . GLY A 1 190 ? -20.203 2.061 0.795 1 58.81 190 GLY A CA 1
ATOM 1511 C C . GLY A 1 190 ? -18.891 1.898 1.552 1 58.81 190 GLY A C 1
ATOM 1512 O O . GLY A 1 190 ? -17.812 2.105 0.99 1 58.81 190 GLY A O 1
ATOM 1513 N N . SER A 1 191 ? -19.062 1.412 2.717 1 70.69 191 SER A N 1
ATOM 1514 C CA . SER A 1 191 ? -17.844 1.254 3.502 1 70.69 191 SER A CA 1
ATOM 1515 C C . SER A 1 191 ? -17.5 -0.219 3.682 1 70.69 191 SER A C 1
ATOM 1517 O O . SER A 1 191 ? -18.297 -1.099 3.381 1 70.69 191 SER A O 1
ATOM 1519 N N . LEU A 1 192 ? -16.234 -0.484 3.812 1 80.69 192 LEU A N 1
ATOM 1520 C CA . LEU A 1 192 ? -15.719 -1.816 4.105 1 80.69 192 LEU A CA 1
ATOM 1521 C C . LEU A 1 192 ? -16.391 -2.398 5.344 1 80.69 192 LEU A C 1
ATOM 1523 O O . LEU A 1 192 ? -16.391 -3.615 5.543 1 80.69 192 LEU A O 1
ATOM 1527 N N . TRP A 1 193 ? -17.047 -1.511 6.062 1 84.44 193 TRP A N 1
ATOM 1528 C CA . TRP A 1 193 ? -17.609 -1.934 7.34 1 84.44 193 TRP A CA 1
ATOM 1529 C C . TRP A 1 193 ? -19.078 -1.503 7.453 1 84.44 193 TRP A C 1
ATOM 1531 O O . TRP A 1 193 ? -19.453 -0.447 6.941 1 84.44 193 TRP A O 1
ATOM 1541 N N . THR A 1 194 ? -19.875 -2.406 7.98 1 85.06 194 THR A N 1
ATOM 1542 C CA . THR A 1 194 ? -21.266 -2.082 8.312 1 85.06 194 THR A CA 1
ATOM 1543 C C . THR A 1 194 ? -21.438 -1.938 9.828 1 85.06 194 THR A C 1
ATOM 1545 O O . THR A 1 194 ? -20.922 -2.756 10.594 1 85.06 194 THR A O 1
ATOM 1548 N N . LEU A 1 195 ? -22.094 -0.817 10.188 1 88 195 LEU A N 1
ATOM 1549 C CA . LEU A 1 195 ? -22.344 -0.56 11.602 1 88 195 LEU A CA 1
ATOM 1550 C C . LEU A 1 195 ? -23.516 -1.394 12.102 1 88 195 LEU A C 1
ATOM 1552 O O . LEU A 1 195 ? -24.641 -1.27 11.594 1 88 195 LEU A O 1
ATOM 1556 N N . GLU A 1 196 ? -23.234 -2.295 13.062 1 87.69 196 GLU A N 1
ATOM 1557 C CA . GLU A 1 196 ? -24.281 -3.139 13.617 1 87.69 196 GLU A CA 1
ATOM 1558 C C . GLU A 1 196 ? -24.969 -2.463 14.805 1 87.69 196 GLU A C 1
ATOM 1560 O O . GLU A 1 196 ? -26.188 -2.504 14.93 1 87.69 196 GLU A O 1
ATOM 1565 N N . ASN A 1 197 ? -23.984 -1.928 15.672 1 88.31 197 ASN A N 1
ATOM 1566 C CA . ASN A 1 197 ? -24.516 -1.313 16.875 1 88.31 197 ASN A CA 1
ATOM 1567 C C . ASN A 1 197 ? -23.641 -0.16 17.359 1 88.31 197 ASN A C 1
ATOM 1569 O O . ASN A 1 197 ? -22.438 -0.173 17.156 1 88.31 197 ASN A O 1
ATOM 1573 N N . LEU A 1 198 ? -24.391 0.855 17.797 1 89.5 198 LEU A N 1
ATOM 1574 C CA . LEU A 1 198 ? -23.75 2.014 18.422 1 89.5 198 LEU A CA 1
ATOM 1575 C C . LEU A 1 198 ? -24.359 2.295 19.781 1 89.5 198 LEU A C 1
ATOM 1577 O O . LEU A 1 198 ? -25.562 2.492 19.906 1 89.5 198 LEU A O 1
ATOM 1581 N N . THR A 1 199 ? -23.422 2.211 20.828 1 88.69 199 THR A N 1
ATOM 1582 C CA . THR A 1 199 ? -23.922 2.465 22.188 1 88.69 199 THR A CA 1
ATOM 1583 C C . THR A 1 199 ? -23.109 3.576 22.859 1 88.69 199 THR A C 1
ATOM 1585 O O . THR A 1 199 ? -21.906 3.707 22.609 1 88.69 199 THR A O 1
ATOM 1588 N N . LEU A 1 200 ? -23.891 4.422 23.484 1 88.19 200 LEU A N 1
ATOM 1589 C CA . LEU A 1 200 ? -23.297 5.504 24.266 1 88.19 200 LEU A CA 1
ATOM 1590 C C . LEU A 1 200 ? -23.375 5.203 25.75 1 88.19 200 LEU A C 1
ATOM 1592 O O . LEU A 1 200 ? -24.438 4.875 26.266 1 88.19 200 LEU A O 1
ATOM 1596 N N . GLU A 1 201 ? -22.156 5.164 26.422 1 84.31 201 GLU A N 1
ATOM 1597 C CA . GLU A 1 201 ? -22.078 4.973 27.875 1 84.31 201 GLU A CA 1
ATOM 1598 C C . GLU A 1 201 ? -21.391 6.152 28.547 1 84.31 201 GLU A C 1
ATOM 1600 O O . GLU A 1 201 ? -20.234 6.469 28.234 1 84.31 201 GLU A O 1
ATOM 1605 N N . THR A 1 202 ? -22.094 6.891 29.375 1 83.12 202 THR A N 1
ATOM 1606 C CA . THR A 1 202 ? -21.531 8.031 30.094 1 83.12 202 THR A CA 1
ATOM 1607 C C . THR A 1 202 ? -21.297 7.68 31.562 1 83.12 202 THR A C 1
ATOM 1609 O O . THR A 1 202 ? -22.172 7.113 32.219 1 83.12 202 THR A O 1
ATOM 1612 N N . HIS A 1 203 ? -20.031 7.852 31.922 1 77.75 203 HIS A N 1
ATOM 1613 C CA . HIS A 1 203 ? -19.656 7.711 33.312 1 77.75 203 HIS A CA 1
ATOM 1614 C C . HIS A 1 203 ? -19.359 9.07 33.969 1 77.75 203 HIS A C 1
ATOM 1616 O O . HIS A 1 203 ? -18.484 9.797 33.469 1 77.75 203 HIS A O 1
ATOM 1622 N N . SER A 1 204 ? -20.094 9.43 34.969 1 71.44 204 SER A N 1
ATOM 1623 C CA . SER A 1 204 ? -19.969 10.734 35.594 1 71.44 204 SER A CA 1
ATOM 1624 C C . SER A 1 204 ? -18.688 10.828 36.438 1 71.44 204 SER A C 1
ATOM 1626 O O . SER A 1 204 ? -18.234 9.828 37 1 71.44 204 SER A O 1
ATOM 1628 N N . TYR A 1 205 ? -18.078 11.883 36.375 1 67.12 205 TYR A N 1
ATOM 1629 C CA . TYR A 1 205 ? -16.859 12.148 37.125 1 67.12 205 TYR A CA 1
ATOM 1630 C C . TYR A 1 205 ? -17.156 12.211 38.625 1 67.12 205 TYR A C 1
ATOM 1632 O O . TYR A 1 205 ? -16.25 12.047 39.438 1 67.12 205 TYR A O 1
ATOM 1640 N N . SER A 1 206 ? -18.438 12.398 39 1 62.97 206 SER A N 1
ATOM 1641 C CA . SER A 1 206 ? -18.75 12.547 40.438 1 62.97 206 SER A CA 1
ATOM 1642 C C . SER A 1 206 ? -18.734 11.203 41.156 1 62.97 206 SER A C 1
ATOM 1644 O O . SER A 1 206 ? -18.672 11.148 42.375 1 62.97 206 SER A O 1
ATOM 1646 N N . ASP A 1 207 ? -18.766 10.188 40.344 1 60 207 ASP A N 1
ATOM 1647 C CA . ASP A 1 207 ? -18.781 8.891 41 1 60 207 ASP A CA 1
ATOM 1648 C C . ASP A 1 207 ? -17.359 8.453 41.375 1 60 207 ASP A C 1
ATOM 1650 O O . ASP A 1 207 ? -16.531 8.172 40.5 1 60 207 ASP A O 1
ATOM 1654 N N . GLU A 1 208 ? -16.922 8.758 42.531 1 62.16 208 GLU A N 1
ATOM 1655 C CA . GLU A 1 208 ? -15.625 8.453 43.125 1 62.16 208 GLU A CA 1
ATOM 1656 C C . GLU A 1 208 ? -15.281 6.98 42.969 1 62.16 208 GLU A C 1
ATOM 1658 O O . GLU A 1 208 ? -14.109 6.598 43.062 1 62.16 208 GLU A O 1
ATOM 1663 N N . SER A 1 209 ? -16.234 6.164 42.719 1 64.75 209 SER A N 1
ATOM 1664 C CA . SER A 1 209 ? -15.93 4.734 42.781 1 64.75 209 SER A CA 1
ATOM 1665 C C . SER A 1 209 ? -15.32 4.258 41.469 1 64.75 209 SER A C 1
ATOM 1667 O O . SER A 1 209 ? -14.688 3.199 41.406 1 64.75 209 SER A O 1
ATOM 1669 N N . GLU A 1 210 ? -15.391 5.062 40.469 1 69.25 210 GLU A N 1
ATOM 1670 C CA . GLU A 1 210 ? -14.938 4.539 39.156 1 69.25 210 GLU A CA 1
ATOM 1671 C C . GLU A 1 210 ? -13.547 5.047 38.812 1 69.25 210 GLU A C 1
ATOM 1673 O O . GLU A 1 210 ? -13.18 6.168 39.188 1 69.25 210 GLU A O 1
ATOM 1678 N N . PRO A 1 211 ? -12.789 4.086 38.312 1 68.56 211 PRO A N 1
ATOM 1679 C CA . PRO A 1 211 ? -11.438 4.504 37.938 1 68.56 211 PRO A CA 1
ATOM 1680 C C . PRO A 1 211 ? -11.438 5.629 36.906 1 68.56 211 PRO A C 1
ATOM 1682 O O . PRO A 1 211 ? -12.391 5.777 36.125 1 68.56 211 PRO A O 1
ATOM 1685 N N . LEU A 1 212 ? -10.492 6.492 37 1 63.53 212 LEU A N 1
ATOM 1686 C CA . LEU A 1 212 ? -10.336 7.68 36.156 1 63.53 212 LEU A CA 1
ATOM 1687 C C . LEU A 1 212 ? -10.289 7.309 34.688 1 63.53 212 LEU A C 1
ATOM 1689 O O . LEU A 1 212 ? -10.695 8.102 33.844 1 63.53 212 LEU A O 1
ATOM 1693 N N . SER A 1 213 ? -9.953 6.035 34.5 1 67.25 213 SER A N 1
ATOM 1694 C CA . SER A 1 213 ? -9.844 5.621 33.094 1 67.25 213 SER A CA 1
ATOM 1695 C C . SER A 1 213 ? -11.219 5.422 32.469 1 67.25 213 SER A C 1
ATOM 1697 O O . SER A 1 213 ? -11.367 5.484 31.234 1 67.25 213 SER A O 1
ATOM 1699 N N . LEU A 1 214 ? -12.156 5.328 33.312 1 70.62 214 LEU A N 1
ATOM 1700 C CA . LEU A 1 214 ? -13.492 5.055 32.781 1 70.62 214 LEU A CA 1
ATOM 1701 C C . LEU A 1 214 ? -14.344 6.32 32.781 1 70.62 214 LEU A C 1
ATOM 1703 O O . LEU A 1 214 ? -15.422 6.352 32.188 1 70.62 214 LEU A O 1
ATOM 1707 N N . LYS A 1 215 ? -13.742 7.305 33.312 1 73.62 215 LYS A N 1
ATOM 1708 C CA . LYS A 1 215 ? -14.547 8.516 33.406 1 73.62 215 LYS A CA 1
ATOM 1709 C C . LYS A 1 215 ? -14.633 9.211 32.031 1 73.62 215 LYS A C 1
ATOM 1711 O O . LYS A 1 215 ? -13.656 9.234 31.297 1 73.62 215 LYS A O 1
ATOM 1716 N N . GLY A 1 216 ? -15.836 9.617 31.719 1 77.81 216 GLY A N 1
ATOM 1717 C CA . GLY A 1 216 ? -16.125 10.25 30.438 1 77.81 216 GLY A CA 1
ATOM 1718 C C . GLY A 1 216 ? -17.203 9.531 29.656 1 77.81 216 GLY A C 1
ATOM 1719 O O . GLY A 1 216 ? -17.906 8.664 30.188 1 77.81 216 GLY A O 1
ATOM 1720 N N . THR A 1 217 ? -17.422 10.047 28.516 1 83.12 217 THR A N 1
ATOM 1721 C CA . THR A 1 217 ? -18.406 9.422 27.641 1 83.12 217 THR A CA 1
ATOM 1722 C C . THR A 1 217 ? -17.734 8.484 26.656 1 83.12 217 THR A C 1
ATOM 1724 O O . THR A 1 217 ? -16.828 8.891 25.922 1 83.12 217 THR A O 1
ATOM 1727 N N . HIS A 1 218 ? -18.203 7.191 26.812 1 86.12 218 HIS A N 1
ATOM 1728 C CA . HIS A 1 218 ? -17.672 6.176 25.922 1 86.12 218 HIS A CA 1
ATOM 1729 C C . HIS A 1 218 ? -18.641 5.863 24.797 1 86.12 218 HIS A C 1
ATOM 1731 O O . HIS A 1 218 ? -19.828 5.641 25.031 1 86.12 218 HIS A O 1
ATOM 1737 N N . LEU A 1 219 ? -18.141 5.965 23.625 1 88.56 219 LEU A N 1
ATOM 1738 C CA . LEU A 1 219 ? -18.891 5.504 22.453 1 88.56 219 LEU A CA 1
ATOM 1739 C C . LEU A 1 219 ? -18.391 4.141 22 1 88.56 219 LEU A C 1
ATOM 1741 O O . LEU A 1 219 ? -17.203 3.98 21.703 1 88.56 219 LEU A O 1
ATOM 1745 N N . HIS A 1 220 ? -19.328 3.17 22.031 1 90.56 220 HIS A N 1
ATOM 1746 C CA . HIS A 1 220 ? -19 1.818 21.594 1 90.56 220 HIS A CA 1
ATOM 1747 C C . HIS A 1 220 ? -19.547 1.527 20.203 1 90.56 220 HIS A C 1
ATOM 1749 O O . HIS A 1 220 ? -20.75 1.676 19.969 1 90.56 220 HIS A O 1
ATOM 1755 N N . PHE A 1 221 ? -18.625 1.165 19.312 1 90.94 221 PHE A N 1
ATOM 1756 C CA . PHE A 1 221 ? -18.984 0.816 17.953 1 90.94 221 PHE A CA 1
ATOM 1757 C C . PHE A 1 221 ? -18.844 -0.683 17.719 1 90.94 221 PHE A C 1
ATOM 1759 O O . PHE A 1 221 ? -17.828 -1.275 18.062 1 90.94 221 PHE A O 1
ATOM 1766 N N . VAL A 1 222 ? -19.922 -1.312 17.281 1 92.38 222 VAL A N 1
ATOM 1767 C CA . VAL A 1 222 ? -19.844 -2.688 16.797 1 92.38 222 VAL A CA 1
ATOM 1768 C C . VAL A 1 222 ? -19.938 -2.707 15.273 1 92.38 222 VAL A C 1
ATOM 1770 O O . VAL A 1 222 ? -20.984 -2.383 14.703 1 92.38 222 VAL A O 1
ATOM 1773 N N . MET A 1 223 ? -18.797 -3.061 14.695 1 90.12 223 MET A N 1
ATOM 1774 C CA . MET A 1 223 ? -18.719 -3.035 13.234 1 90.12 223 MET A CA 1
ATOM 1775 C C . MET A 1 223 ? -18.547 -4.445 12.68 1 90.12 223 MET A C 1
ATOM 1777 O O . MET A 1 223 ? -17.75 -5.23 13.188 1 90.12 223 MET A O 1
ATOM 1781 N N . LYS A 1 224 ? -19.328 -4.73 11.641 1 89.62 224 LYS A N 1
ATOM 1782 C CA . LYS A 1 224 ? -19.219 -6.008 10.945 1 89.62 224 LYS A CA 1
ATOM 1783 C C . LYS A 1 224 ? -18.641 -5.824 9.539 1 89.62 224 LYS A C 1
ATOM 1785 O O . LYS A 1 224 ? -19.078 -4.945 8.797 1 89.62 224 LYS A O 1
ATOM 1790 N N . ARG A 1 225 ? -17.609 -6.637 9.227 1 87.75 225 ARG A N 1
ATOM 1791 C CA . ARG A 1 225 ? -16.984 -6.566 7.914 1 87.75 225 ARG A CA 1
ATOM 1792 C C . ARG A 1 225 ? -17.922 -7.074 6.824 1 87.75 225 ARG A C 1
ATOM 1794 O O . ARG A 1 225 ? -18.594 -8.102 7.004 1 87.75 225 ARG A O 1
ATOM 1801 N N . ASN A 1 226 ? -17.953 -6.379 5.699 1 85.44 226 ASN A N 1
ATOM 1802 C CA . ASN A 1 226 ? -18.656 -6.891 4.523 1 85.44 226 ASN A CA 1
ATOM 1803 C C . ASN A 1 226 ? -17.844 -7.965 3.811 1 85.44 226 ASN A C 1
ATOM 1805 O O . ASN A 1 226 ? -16.766 -7.684 3.271 1 85.44 226 ASN A O 1
ATOM 1809 N N . ALA A 1 227 ? -18.281 -9.227 3.932 1 84.31 227 ALA A N 1
ATOM 1810 C CA . ALA A 1 227 ? -17.469 -10.344 3.451 1 84.31 227 ALA A CA 1
ATOM 1811 C C . ALA A 1 227 ? -18.062 -10.945 2.184 1 84.31 227 ALA A C 1
ATOM 1813 O O . ALA A 1 227 ? -17.812 -12.109 1.865 1 84.31 227 ALA A O 1
ATOM 1814 N N . GLY A 1 228 ? -18.781 -10.273 1.367 1 80.38 228 GLY A N 1
ATOM 1815 C CA . GLY A 1 228 ? -19.375 -10.836 0.162 1 80.38 228 GLY A CA 1
ATOM 1816 C C . GLY A 1 228 ? -18.328 -11.305 -0.846 1 80.38 228 GLY A C 1
ATOM 1817 O O . GLY A 1 228 ? -18.422 -12.422 -1.365 1 80.38 228 GLY A O 1
ATOM 1818 N N . ILE A 1 229 ? -17.281 -10.586 -1.033 1 85.88 229 ILE A N 1
ATOM 1819 C CA . ILE A 1 229 ? -16.281 -10.883 -2.059 1 85.88 229 ILE A CA 1
ATOM 1820 C C . ILE A 1 229 ? -15.406 -12.047 -1.601 1 85.88 229 ILE A C 1
ATOM 1822 O O . ILE A 1 229 ? -14.883 -12.797 -2.426 1 85.88 229 ILE A O 1
ATOM 1826 N N . TYR A 1 230 ? -15.281 -12.297 -0.253 1 88.62 230 TYR A N 1
ATOM 1827 C CA . TYR A 1 230 ? -14.352 -13.305 0.258 1 88.62 230 TYR A CA 1
ATOM 1828 C C . TYR A 1 230 ? -14.93 -14.703 0.116 1 88.62 230 TYR A C 1
ATOM 1830 O O . TYR A 1 230 ? -14.195 -15.695 0.176 1 88.62 230 TYR A O 1
ATOM 1838 N N . HIS A 1 231 ? -16.234 -14.836 -0.174 1 87.44 231 HIS A N 1
ATOM 1839 C CA . HIS A 1 231 ? -16.812 -16.156 -0.474 1 87.44 231 HIS A CA 1
ATOM 1840 C C . HIS A 1 231 ? -16.312 -16.672 -1.824 1 87.44 231 HIS A C 1
ATOM 1842 O O . HIS A 1 231 ? -16 -17.844 -1.964 1 87.44 231 HIS A O 1
ATOM 1848 N N . SER A 1 232 ? -16.188 -15.688 -2.631 1 86.44 232 SER A N 1
ATOM 1849 C CA . SER A 1 232 ? -15.766 -16.062 -3.975 1 86.44 232 SER A CA 1
ATOM 1850 C C . SER A 1 232 ? -14.242 -16.141 -4.078 1 86.44 232 SER A C 1
ATOM 1852 O O . SER A 1 232 ? -13.703 -16.953 -4.824 1 86.44 232 SER A O 1
ATOM 1854 N N . THR A 1 233 ? -13.57 -15.375 -3.266 1 89.62 233 THR A N 1
ATOM 1855 C CA . THR A 1 233 ? -12.133 -15.273 -3.48 1 89.62 233 THR A CA 1
ATOM 1856 C C . THR A 1 233 ? -11.375 -16.188 -2.525 1 89.62 233 THR A C 1
ATOM 1858 O O . THR A 1 233 ? -10.258 -16.625 -2.824 1 89.62 233 THR A O 1
ATOM 1861 N N . ILE A 1 234 ? -11.914 -16.5 -1.389 1 90.12 234 ILE A N 1
ATOM 1862 C CA . ILE A 1 234 ? -11.148 -17.281 -0.424 1 90.12 234 ILE A CA 1
ATOM 1863 C C . ILE A 1 234 ? -11.859 -18.609 -0.15 1 90.12 234 ILE A C 1
ATOM 1865 O O . ILE A 1 234 ? -11.25 -19.672 -0.23 1 90.12 234 ILE A O 1
ATOM 1869 N N . ILE A 1 235 ? -13.164 -18.656 -0.013 1 89.12 235 ILE A N 1
ATOM 1870 C CA . ILE A 1 235 ? -13.883 -19.859 0.392 1 89.12 235 ILE A CA 1
ATOM 1871 C C . ILE A 1 235 ? -13.977 -20.812 -0.788 1 89.12 235 ILE A C 1
ATOM 1873 O O . ILE A 1 235 ? -13.773 -22.031 -0.629 1 89.12 235 ILE A O 1
ATOM 1877 N N . ALA A 1 236 ? -14.234 -20.281 -1.917 1 89.06 236 ALA A N 1
ATOM 1878 C CA . ALA A 1 236 ? -14.352 -21.156 -3.086 1 89.06 236 ALA A CA 1
ATOM 1879 C C . ALA A 1 236 ? -13.039 -21.875 -3.365 1 89.06 236 ALA A C 1
ATOM 1881 O O . ALA A 1 236 ? -13.023 -23.109 -3.494 1 89.06 236 ALA A O 1
ATOM 1882 N N . PRO A 1 237 ? -11.906 -21.172 -3.363 1 90.94 237 PRO A N 1
ATOM 1883 C CA . PRO A 1 237 ? -10.656 -21.906 -3.566 1 90.94 237 PRO A CA 1
ATOM 1884 C C . PRO A 1 237 ? -10.336 -22.859 -2.418 1 90.94 237 PRO A C 1
ATOM 1886 O O . PRO A 1 237 ? -9.695 -23.891 -2.629 1 90.94 237 PRO A O 1
ATOM 1889 N N . ALA A 1 238 ? -10.734 -22.562 -1.236 1 91.06 238 ALA A N 1
ATOM 1890 C CA . ALA A 1 238 ? -10.516 -23.469 -0.113 1 91.06 238 ALA A CA 1
ATOM 1891 C C . ALA A 1 238 ? -11.289 -24.781 -0.304 1 91.06 238 ALA A C 1
ATOM 1893 O O . ALA A 1 238 ? -10.766 -25.859 -0.031 1 91.06 238 ALA A O 1
ATOM 1894 N N . CYS A 1 239 ? -12.477 -24.703 -0.795 1 89.44 239 CYS A N 1
ATOM 1895 C CA . CYS A 1 239 ? -13.266 -25.891 -1.068 1 89.44 239 CYS A CA 1
ATOM 1896 C C . CYS A 1 239 ? -12.641 -26.719 -2.189 1 89.44 239 CYS A C 1
ATOM 1898 O O . CYS A 1 239 ? -12.602 -27.953 -2.117 1 89.44 239 CYS A O 1
ATOM 1900 N N . LEU A 1 240 ? -12.148 -26 -3.104 1 90.31 240 LEU A N 1
ATOM 1901 C CA . LEU A 1 240 ? -11.492 -26.688 -4.203 1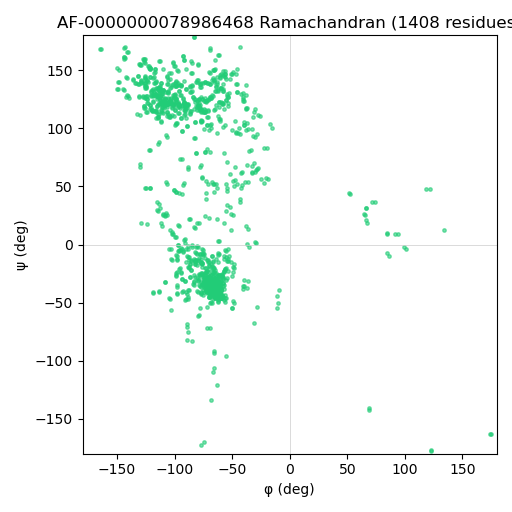 90.31 240 LEU A CA 1
ATOM 1902 C C . LEU A 1 240 ? -10.227 -27.391 -3.723 1 90.31 240 LEU A C 1
ATOM 1904 O O . LEU A 1 240 ? -9.938 -28.516 -4.145 1 90.31 240 LEU A O 1
ATOM 1908 N N . LEU A 1 241 ? -9.492 -26.719 -2.854 1 89.69 241 LEU A N 1
ATOM 1909 C CA . LEU A 1 241 ? -8.273 -27.297 -2.318 1 89.69 241 LEU A CA 1
ATOM 1910 C C . LEU A 1 241 ? -8.57 -28.594 -1.566 1 89.69 241 LEU A C 1
ATOM 1912 O O . LEU A 1 241 ? -7.859 -29.594 -1.727 1 89.69 241 LEU A O 1
ATOM 1916 N N . VAL A 1 242 ? -9.656 -28.641 -0.827 1 88.38 242 VAL A N 1
ATOM 1917 C CA . VAL A 1 242 ? -10.031 -29.828 -0.081 1 88.38 242 VAL A CA 1
ATOM 1918 C C . VAL A 1 242 ? -10.461 -30.938 -1.05 1 88.38 242 VAL A C 1
ATOM 1920 O O . VAL A 1 242 ? -10.055 -32.094 -0.901 1 88.38 242 VAL A O 1
ATOM 1923 N N . LEU A 1 243 ? -11.133 -30.547 -2.051 1 87.94 243 LEU A N 1
ATOM 1924 C CA . LEU A 1 243 ? -11.594 -31.531 -3.031 1 87.94 243 LEU A CA 1
ATOM 1925 C C . LEU A 1 243 ? -10.414 -32.125 -3.797 1 87.94 243 LEU A C 1
ATOM 1927 O O . LEU A 1 243 ? -10.352 -33.344 -3.992 1 87.94 243 LEU A O 1
ATOM 1931 N N . MET A 1 244 ? -9.477 -31.281 -4.18 1 88.5 244 MET A N 1
ATOM 1932 C CA . MET A 1 244 ? -8.328 -31.766 -4.945 1 88.5 244 MET A CA 1
ATOM 1933 C C . MET A 1 244 ? -7.438 -32.656 -4.09 1 88.5 244 MET A C 1
ATOM 1935 O O . MET A 1 244 ? -6.836 -33.594 -4.594 1 88.5 244 MET A O 1
ATOM 1939 N N . ASN A 1 245 ? -7.398 -32.406 -2.85 1 86.38 245 ASN A N 1
ATOM 1940 C CA . ASN A 1 245 ? -6.629 -33.281 -1.965 1 86.38 245 ASN A CA 1
ATOM 1941 C C . ASN A 1 245 ? -7.297 -34.625 -1.785 1 86.38 245 ASN A C 1
ATOM 1943 O O . ASN A 1 245 ? -6.625 -35.656 -1.755 1 86.38 245 ASN A O 1
ATOM 1947 N N . LEU A 1 246 ? -8.562 -34.625 -1.774 1 85.69 246 LEU A N 1
ATOM 1948 C CA . LEU A 1 246 ? -9.289 -35.875 -1.607 1 85.69 246 LEU A CA 1
ATOM 1949 C C . LEU A 1 246 ? -9.242 -36.688 -2.889 1 85.69 246 LEU A C 1
ATOM 1951 O O . LEU A 1 246 ? -9.117 -37.906 -2.836 1 85.69 246 LEU A O 1
ATOM 1955 N N . ILE A 1 247 ? -9.242 -36 -3.963 1 84.88 247 ILE A N 1
ATOM 1956 C CA . ILE A 1 247 ? -9.203 -36.688 -5.254 1 84.88 247 ILE A CA 1
ATOM 1957 C C . ILE A 1 247 ? -7.832 -37.312 -5.465 1 84.88 247 ILE A C 1
ATOM 1959 O O . ILE A 1 247 ? -7.723 -38.375 -6.094 1 84.88 247 ILE A O 1
ATOM 1963 N N . GLY A 1 248 ? -6.805 -36.75 -4.887 1 81.62 248 GLY A N 1
ATOM 1964 C CA . GLY A 1 248 ? -5.473 -37.344 -4.988 1 81.62 248 GLY A CA 1
ATOM 1965 C C . GLY A 1 248 ? -5.387 -38.75 -4.445 1 81.62 248 GLY A C 1
ATOM 1966 O O . GLY A 1 248 ? -4.652 -39.594 -4.98 1 81.62 248 GLY A O 1
ATOM 1967 N N . PHE A 1 249 ? -6.254 -39.094 -3.531 1 80.06 249 PHE A N 1
ATOM 1968 C CA . PHE A 1 249 ? -6.215 -40.406 -2.93 1 80.06 249 PHE A CA 1
ATOM 1969 C C . PHE A 1 249 ? -7.039 -41.406 -3.744 1 80.06 249 PHE A C 1
ATOM 1971 O O . PHE A 1 249 ? -6.879 -42.594 -3.605 1 80.06 249 PHE A O 1
ATOM 1978 N N . TRP A 1 250 ? -7.836 -40.875 -4.715 1 78.56 250 TRP A N 1
ATOM 1979 C CA . TRP A 1 250 ? -8.664 -41.75 -5.543 1 78.56 250 TRP A CA 1
ATOM 1980 C C . TRP A 1 250 ? -7.922 -42.125 -6.816 1 78.56 250 TRP A C 1
ATOM 1982 O O . TRP A 1 250 ? -8.367 -43.031 -7.551 1 78.56 250 TRP A O 1
ATOM 1992 N N . LEU A 1 251 ? -6.773 -41.562 -7.031 1 80.06 251 LEU A N 1
ATOM 1993 C CA . LEU A 1 251 ? -5.98 -41.906 -8.203 1 80.06 251 LEU A CA 1
ATOM 1994 C C . LEU A 1 251 ? -5.117 -43.125 -7.938 1 80.06 251 LEU A C 1
ATOM 1996 O O . LEU A 1 251 ? -4.738 -43.406 -6.793 1 80.06 251 LEU A O 1
ATOM 2000 N N . PRO A 1 252 ? -4.887 -43.938 -9.008 1 73.81 252 PRO A N 1
ATOM 2001 C CA . PRO A 1 252 ? -4.059 -45.125 -8.82 1 73.81 252 PRO A CA 1
ATOM 2002 C C . PRO A 1 252 ? -2.643 -44.781 -8.352 1 73.81 252 PRO A C 1
ATOM 2004 O O . PRO A 1 252 ? -2.123 -43.719 -8.656 1 73.81 252 PRO A O 1
ATOM 2007 N N . PRO A 1 253 ? -2.1 -45.594 -7.508 1 68.94 253 PRO A N 1
ATOM 2008 C CA . PRO A 1 253 ? -0.794 -45.344 -6.898 1 68.94 253 PRO A CA 1
ATOM 2009 C C . PRO A 1 253 ? 0.335 -45.25 -7.922 1 68.94 253 PRO A C 1
ATOM 2011 O O . PRO A 1 253 ? 1.339 -44.594 -7.699 1 68.94 253 PRO A O 1
ATOM 2014 N N . LYS A 1 254 ? 0.292 -46 -9.055 1 67.88 254 LYS A N 1
ATOM 2015 C CA . LYS A 1 254 ? 1.391 -46 -10.016 1 67.88 254 LYS A CA 1
ATOM 2016 C C . LYS A 1 254 ? 1.221 -44.875 -11.031 1 67.88 254 LYS A C 1
ATOM 2018 O O . LYS A 1 254 ? 1.875 -44.875 -12.07 1 67.88 254 LYS A O 1
ATOM 2023 N N . CYS A 1 255 ? 0.428 -43.875 -10.602 1 72.25 255 CYS A N 1
ATOM 2024 C CA . CYS A 1 255 ? 0.166 -42.781 -11.531 1 72.25 255 CYS A CA 1
ATOM 2025 C C . CYS A 1 255 ? 0.97 -41.531 -11.164 1 72.25 255 CYS A C 1
ATOM 2027 O O . CYS A 1 255 ? 0.938 -41.094 -10.016 1 72.25 255 CYS A O 1
ATOM 2029 N N . GLY A 1 256 ? 2.02 -41.062 -11.93 1 74 256 GLY A N 1
ATOM 2030 C CA . GLY A 1 256 ? 2.811 -39.875 -11.727 1 74 256 GLY A CA 1
ATOM 2031 C C . GLY A 1 256 ? 1.969 -38.625 -11.633 1 74 256 GLY A C 1
ATOM 2032 O O . GLY A 1 256 ? 2.438 -37.594 -11.141 1 74 256 GLY A O 1
ATOM 2033 N N . GLU A 1 257 ? 0.646 -38.75 -11.977 1 79.62 257 GLU A N 1
ATOM 2034 C CA . GLU A 1 257 ? -0.252 -37.625 -11.93 1 79.62 257 GLU A CA 1
ATOM 2035 C C . GLU A 1 257 ? -0.567 -37.219 -10.492 1 79.62 257 GLU A C 1
ATOM 2037 O O . GLU A 1 257 ? -0.853 -36.062 -10.211 1 79.62 257 GLU A O 1
ATOM 2042 N N . LYS A 1 258 ? -0.418 -38.156 -9.609 1 83.12 258 LYS A N 1
ATOM 2043 C CA . LYS A 1 258 ? -0.667 -37.875 -8.203 1 83.12 258 LYS A CA 1
ATOM 2044 C C . LYS A 1 258 ? 0.383 -36.938 -7.637 1 83.12 258 LYS A C 1
ATOM 2046 O O . LYS A 1 258 ? 0.059 -36.031 -6.855 1 83.12 258 LYS A O 1
ATOM 2051 N N . LEU A 1 259 ? 1.597 -37.125 -8.008 1 83.5 259 LEU A N 1
ATOM 2052 C CA . LEU A 1 259 ? 2.682 -36.25 -7.547 1 83.5 259 LEU A CA 1
ATOM 2053 C C . LEU A 1 259 ? 2.486 -34.812 -8.031 1 83.5 259 LEU A C 1
ATOM 2055 O O . LEU A 1 259 ? 2.666 -33.875 -7.266 1 83.5 259 LEU A O 1
ATOM 2059 N N . ILE A 1 260 ? 2.051 -34.656 -9.219 1 86.88 260 ILE A N 1
ATOM 2060 C CA . ILE A 1 260 ? 1.879 -33.344 -9.812 1 86.88 260 ILE A CA 1
ATOM 2061 C C . ILE A 1 260 ? 0.673 -32.656 -9.188 1 86.88 260 ILE A C 1
ATOM 2063 O O . ILE A 1 260 ? 0.714 -31.438 -8.914 1 86.88 260 ILE A O 1
ATOM 2067 N N . LEU A 1 261 ? -0.362 -33.344 -8.945 1 88 261 LEU A N 1
ATOM 2068 C CA . LEU A 1 261 ? -1.551 -32.781 -8.328 1 88 261 LEU A CA 1
ATOM 2069 C C . LEU A 1 261 ? -1.251 -32.312 -6.914 1 88 261 LEU A C 1
ATOM 2071 O O . LEU A 1 261 ? -1.709 -31.234 -6.508 1 88 261 LEU A O 1
ATOM 2075 N N . ASN A 1 262 ? -0.469 -33.062 -6.184 1 88.12 262 ASN A N 1
ATOM 2076 C CA . ASN A 1 262 ? -0.092 -32.625 -4.84 1 88.12 262 ASN A CA 1
ATOM 2077 C C . ASN A 1 262 ? 0.822 -31.422 -4.863 1 88.12 262 ASN A C 1
ATOM 2079 O O . ASN A 1 262 ? 0.756 -30.562 -3.973 1 88.12 262 ASN A O 1
ATOM 2083 N N . ALA A 1 263 ? 1.683 -31.344 -5.848 1 88.69 263 ALA A N 1
ATOM 2084 C CA . ALA A 1 263 ? 2.537 -30.172 -5.988 1 88.69 263 ALA A CA 1
ATOM 2085 C C . ALA A 1 263 ? 1.713 -28.922 -6.305 1 88.69 263 ALA A C 1
ATOM 2087 O O . ALA A 1 263 ? 2.008 -27.844 -5.809 1 88.69 263 ALA A O 1
ATOM 2088 N N . ILE A 1 264 ? 0.658 -29.109 -7.078 1 91.25 264 ILE A N 1
ATOM 2089 C CA . ILE A 1 264 ? -0.224 -28 -7.406 1 91.25 264 ILE A CA 1
ATOM 2090 C C . ILE A 1 264 ? -0.992 -27.562 -6.164 1 91.25 264 ILE A C 1
ATOM 2092 O O . ILE A 1 264 ? -1.155 -26.359 -5.914 1 91.25 264 ILE A O 1
ATOM 2096 N N . ASN A 1 265 ? -1.441 -28.531 -5.402 1 91.25 265 ASN A N 1
ATOM 2097 C CA . ASN A 1 265 ? -2.145 -28.188 -4.168 1 91.25 265 ASN A CA 1
ATOM 2098 C C . ASN A 1 265 ? -1.239 -27.453 -3.189 1 91.25 265 ASN A C 1
ATOM 2100 O O . ASN A 1 265 ? -1.682 -26.516 -2.51 1 91.25 265 ASN A O 1
ATOM 2104 N N . LEU A 1 266 ? -0.049 -27.891 -3.145 1 90.06 266 LEU A N 1
ATOM 2105 C CA . LEU A 1 266 ? 0.903 -27.203 -2.283 1 90.06 266 LEU A CA 1
ATOM 2106 C C . LEU A 1 266 ? 1.137 -25.781 -2.766 1 90.06 266 LEU A C 1
ATOM 2108 O O . LEU A 1 266 ? 1.188 -24.844 -1.96 1 90.06 266 LEU A O 1
ATOM 2112 N N . LEU A 1 267 ? 1.252 -25.641 -4.008 1 91.19 267 LEU A N 1
ATOM 2113 C CA . LEU A 1 267 ? 1.456 -24.312 -4.574 1 91.19 267 LEU A CA 1
ATOM 2114 C C . LEU A 1 267 ? 0.254 -23.406 -4.305 1 91.19 267 LEU A C 1
ATOM 2116 O O . LEU A 1 267 ? 0.415 -22.234 -3.979 1 91.19 267 LEU A O 1
ATOM 2120 N N . MET A 1 268 ? -0.918 -23.922 -4.438 1 92.62 268 MET A N 1
ATOM 2121 C CA . MET A 1 268 ? -2.125 -23.141 -4.16 1 92.62 268 MET A CA 1
ATOM 2122 C C . MET A 1 268 ? -2.172 -22.719 -2.699 1 92.62 268 MET A C 1
ATOM 2124 O O . MET A 1 268 ? -2.502 -21.562 -2.398 1 92.62 268 MET A O 1
ATOM 2128 N N . SER A 1 269 ? -1.809 -23.609 -1.856 1 90.81 269 SER A N 1
ATOM 2129 C CA . SER A 1 269 ? -1.795 -23.266 -0.438 1 90.81 269 SER A CA 1
ATOM 2130 C C . SER A 1 269 ? -0.738 -22.203 -0.136 1 90.81 269 SER A C 1
ATOM 2132 O O . SER A 1 269 ? -0.978 -21.297 0.652 1 90.81 269 SER A O 1
ATOM 2134 N N . CYS A 1 270 ? 0.405 -22.297 -0.778 1 88.31 270 CYS A N 1
ATOM 2135 C CA . CYS A 1 270 ? 1.462 -21.312 -0.565 1 88.31 270 CYS A CA 1
ATOM 2136 C C . CYS A 1 270 ? 1.045 -19.938 -1.085 1 88.31 270 CYS A C 1
ATOM 2138 O O . CYS A 1 270 ? 1.353 -18.922 -0.47 1 88.31 270 CYS A O 1
ATOM 2140 N N . MET A 1 271 ? 0.374 -19.969 -2.145 1 91.19 271 MET A N 1
ATOM 2141 C CA . MET A 1 271 ? -0.074 -18.703 -2.719 1 91.19 271 MET A CA 1
ATOM 2142 C C . MET A 1 271 ? -1.048 -18 -1.783 1 91.19 271 MET A C 1
ATOM 2144 O O . MET A 1 271 ? -0.979 -16.781 -1.615 1 91.19 271 MET A O 1
ATOM 2148 N N . PHE A 1 272 ? -1.909 -18.719 -1.176 1 91.56 272 PHE A N 1
ATOM 2149 C CA . PHE A 1 272 ? -2.846 -18.109 -0.243 1 91.56 272 PHE A CA 1
ATOM 2150 C C . PHE A 1 272 ? -2.133 -17.672 1.03 1 91.56 272 PHE A C 1
ATOM 2152 O O . PHE A 1 272 ? -2.469 -16.641 1.614 1 91.56 272 PHE A O 1
ATOM 2159 N N . LEU A 1 273 ? -1.176 -18.438 1.447 1 88 273 LEU A N 1
ATOM 2160 C CA . LEU A 1 273 ? -0.428 -18.031 2.633 1 88 273 LEU A CA 1
ATOM 2161 C C . LEU A 1 273 ? 0.354 -16.75 2.375 1 88 273 LEU A C 1
ATOM 2163 O O . LEU A 1 273 ? 0.472 -15.898 3.262 1 88 273 LEU A O 1
ATOM 2167 N N . ILE A 1 274 ? 0.868 -16.578 1.163 1 88 274 ILE A N 1
ATOM 2168 C CA . ILE A 1 274 ? 1.551 -15.352 0.78 1 88 274 ILE A CA 1
ATOM 2169 C C . ILE A 1 274 ? 0.557 -14.195 0.764 1 88 274 ILE A C 1
ATOM 2171 O O . ILE A 1 274 ? 0.855 -13.109 1.26 1 88 274 ILE A O 1
ATOM 2175 N N . HIS A 1 275 ? -0.605 -14.492 0.257 1 88.94 275 HIS A N 1
ATOM 2176 C CA . HIS A 1 275 ? -1.637 -13.461 0.211 1 88.94 275 HIS A CA 1
ATOM 2177 C C . HIS A 1 275 ? -2.043 -13.023 1.614 1 88.94 275 HIS A C 1
ATOM 2179 O O . HIS A 1 275 ? -2.188 -11.828 1.879 1 88.94 275 HIS A O 1
ATOM 2185 N N . PHE A 1 276 ? -2.184 -13.969 2.514 1 87 276 PHE A N 1
ATOM 2186 C CA . PHE A 1 276 ? -2.588 -13.641 3.875 1 87 276 PHE A CA 1
ATOM 2187 C C . PHE A 1 276 ? -1.486 -12.875 4.602 1 87 276 PHE A C 1
ATOM 2189 O O . PHE A 1 276 ? -1.768 -12.008 5.426 1 87 276 PHE A O 1
ATOM 2196 N N . ASN A 1 277 ? -0.311 -13.133 4.277 1 81.31 277 ASN A N 1
ATOM 2197 C CA . ASN A 1 277 ? 0.795 -12.422 4.902 1 81.31 277 ASN A CA 1
ATOM 2198 C C . ASN A 1 277 ? 0.817 -10.945 4.492 1 81.31 277 ASN A C 1
ATOM 2200 O O . ASN A 1 277 ? 1.212 -10.086 5.277 1 81.31 277 ASN A O 1
ATOM 2204 N N . GLU A 1 278 ? 0.369 -10.688 3.35 1 80.94 278 GLU A N 1
ATOM 2205 C CA . GLU A 1 278 ? 0.351 -9.312 2.857 1 80.94 278 GLU A CA 1
ATOM 2206 C C . GLU A 1 278 ? -0.873 -8.562 3.369 1 80.94 278 GLU A C 1
ATOM 2208 O O . GLU A 1 278 ? -0.825 -7.344 3.559 1 80.94 278 GLU A O 1
ATOM 2213 N N . THR A 1 279 ? -1.923 -9.25 3.539 1 80.38 279 THR A N 1
ATOM 2214 C CA . THR A 1 279 ? -3.182 -8.578 3.844 1 80.38 279 THR A CA 1
ATOM 2215 C C . THR A 1 279 ? -3.395 -8.484 5.352 1 80.38 279 THR A C 1
ATOM 2217 O O . THR A 1 279 ? -3.975 -7.512 5.844 1 80.38 279 THR A O 1
ATOM 2220 N N . ILE A 1 280 ? -3.057 -9.523 6.066 1 76.75 280 ILE A N 1
ATOM 2221 C CA . ILE A 1 280 ? -3.354 -9.578 7.492 1 76.75 280 ILE A CA 1
ATOM 2222 C C . ILE A 1 280 ? -2.111 -9.195 8.297 1 76.75 280 ILE A C 1
ATOM 2224 O O . ILE A 1 280 ? -0.995 -9.578 7.941 1 76.75 280 ILE A O 1
ATOM 2228 N N . SER A 1 281 ? -2.291 -8.156 9.148 1 65.88 281 SER A N 1
ATOM 2229 C CA . SER A 1 281 ? -1.188 -7.789 10.031 1 65.88 281 SER A CA 1
ATOM 2230 C C . SER A 1 281 ? -0.859 -8.922 11 1 65.88 281 SER A C 1
ATOM 2232 O O . SER A 1 281 ? -1.756 -9.484 11.633 1 65.88 281 SER A O 1
ATOM 2234 N N . TYR A 1 282 ? 0.11 -9.758 10.711 1 56.84 282 TYR A N 1
ATOM 2235 C CA . TYR A 1 282 ? 0.435 -10.969 11.461 1 56.84 282 TYR A CA 1
ATOM 2236 C C . TYR A 1 282 ? 0.861 -10.625 12.891 1 56.84 282 TYR A C 1
ATOM 2238 O O . TYR A 1 282 ? 1.116 -11.516 13.695 1 56.84 282 TYR A O 1
ATOM 2246 N N . TYR A 1 283 ? 1.003 -9.422 13.148 1 54.84 283 TYR A N 1
ATOM 2247 C CA . TYR A 1 283 ? 1.615 -9.211 14.453 1 54.84 283 TYR A CA 1
ATOM 2248 C C . TYR A 1 283 ? 0.595 -9.391 15.57 1 54.84 283 TYR A C 1
ATOM 2250 O O . TYR A 1 283 ? 0.815 -8.945 16.703 1 54.84 283 TYR A O 1
ATOM 2258 N N . THR A 1 284 ? -0.559 -10.109 15.133 1 55.44 284 THR A N 1
ATOM 2259 C CA . THR A 1 284 ? -1.623 -10.203 16.125 1 55.44 284 THR A CA 1
ATOM 2260 C C . THR A 1 284 ? -1.47 -11.469 16.953 1 55.44 284 THR A C 1
ATOM 2262 O O . THR A 1 284 ? -0.778 -12.406 16.547 1 55.44 284 THR A O 1
ATOM 2265 N N . ASN A 1 285 ? -1.731 -11.367 18.219 1 58.81 285 ASN A N 1
ATOM 2266 C CA . ASN A 1 285 ? -1.821 -12.438 19.203 1 58.81 285 ASN A CA 1
ATOM 2267 C C . ASN A 1 285 ? -2.75 -13.555 18.734 1 58.81 285 ASN A C 1
ATOM 2269 O O . ASN A 1 285 ? -2.752 -14.641 19.312 1 58.81 285 ASN A O 1
ATOM 2273 N N . SER A 1 286 ? -3.541 -13.234 17.703 1 69.62 286 SER A N 1
ATOM 2274 C CA . SER A 1 286 ? -4.434 -14.32 17.312 1 69.62 286 SER A CA 1
ATOM 2275 C C . SER A 1 286 ? -4.367 -14.57 15.812 1 69.62 286 SER A C 1
ATOM 2277 O O . SER A 1 286 ? -4.605 -13.656 15.016 1 69.62 286 SER A O 1
ATOM 2279 N N . THR A 1 287 ? -3.824 -15.703 15.484 1 76.44 287 THR A N 1
ATOM 2280 C CA . THR A 1 287 ? -3.795 -16.109 14.086 1 76.44 287 THR A CA 1
ATOM 2281 C C . THR A 1 287 ? -5.191 -16.484 13.594 1 76.44 287 THR A C 1
ATOM 2283 O O . THR A 1 287 ? -5.914 -17.219 14.266 1 76.44 287 THR A O 1
ATOM 2286 N N . PRO A 1 288 ? -5.621 -15.844 12.531 1 83.75 288 PRO A N 1
ATOM 2287 C CA . PRO A 1 288 ? -6.941 -16.172 12 1 83.75 288 PRO A CA 1
ATOM 2288 C C . PRO A 1 288 ? -7.086 -17.672 11.672 1 83.75 288 PRO A C 1
ATOM 2290 O O . PRO A 1 288 ? -6.113 -18.312 11.289 1 83.75 288 PRO A O 1
ATOM 2293 N N . SER A 1 289 ? -8.273 -18.25 11.836 1 86.06 289 SER A N 1
ATOM 2294 C CA . SER A 1 289 ? -8.555 -19.656 11.586 1 86.06 289 SER A CA 1
ATOM 2295 C C . SER A 1 289 ? -8.328 -20.016 10.125 1 86.06 289 SER A C 1
ATOM 2297 O O . SER A 1 289 ? -7.91 -21.125 9.812 1 86.06 289 SER A O 1
ATOM 2299 N N . ILE A 1 290 ? -8.555 -19.109 9.242 1 87.25 290 ILE A N 1
ATOM 2300 C CA . ILE A 1 290 ? -8.391 -19.391 7.82 1 87.25 290 ILE A CA 1
ATOM 2301 C C . ILE A 1 290 ? -6.914 -19.562 7.496 1 87.25 290 ILE A C 1
ATOM 2303 O O . ILE A 1 290 ? -6.547 -20.406 6.66 1 87.25 290 ILE A O 1
ATOM 2307 N N . VAL A 1 291 ? -6.066 -18.797 8.117 1 85.06 291 VAL A N 1
ATOM 2308 C CA . VAL A 1 291 ? -4.625 -18.938 7.91 1 85.06 291 VAL A CA 1
ATOM 2309 C C . VAL A 1 291 ? -4.145 -20.266 8.477 1 85.06 291 VAL A C 1
ATOM 2311 O O . VAL A 1 291 ? -3.312 -20.953 7.867 1 85.06 291 VAL A O 1
ATOM 2314 N N . LEU A 1 292 ? -4.723 -20.688 9.594 1 84.31 292 LEU A N 1
ATOM 2315 C CA . LEU A 1 292 ? -4.375 -21.984 10.172 1 84.31 292 LEU A CA 1
ATOM 2316 C C . LEU A 1 292 ? -4.844 -23.125 9.266 1 84.31 292 LEU A C 1
ATOM 2318 O O . LEU A 1 292 ? -4.152 -24.125 9.117 1 84.31 292 LEU A O 1
ATOM 2322 N N . PHE A 1 293 ? -5.945 -22.984 8.664 1 89.06 293 PHE A N 1
ATOM 2323 C CA . PHE A 1 293 ? -6.461 -24 7.746 1 89.06 293 PHE A CA 1
ATOM 2324 C C . PHE A 1 293 ? -5.516 -24.188 6.566 1 89.06 293 PHE A C 1
ATOM 2326 O O . PHE A 1 293 ? -5.148 -25.312 6.238 1 89.06 293 PHE A O 1
ATOM 2333 N N . PHE A 1 294 ? -5.078 -23.094 5.992 1 87.06 294 PHE A N 1
ATOM 2334 C CA . PHE A 1 294 ? -4.207 -23.188 4.828 1 87.06 294 PHE A CA 1
ATOM 2335 C C . PHE A 1 294 ? -2.809 -23.641 5.238 1 87.06 294 PHE A C 1
ATOM 2337 O O . PHE A 1 294 ? -2.133 -24.344 4.488 1 87.06 294 PHE A O 1
ATOM 2344 N N . SER A 1 295 ? -2.395 -23.234 6.43 1 84.69 295 SER A N 1
ATOM 2345 C CA . SER A 1 295 ? -1.097 -23.703 6.914 1 84.69 295 SER A CA 1
ATOM 2346 C C . SER A 1 295 ? -1.108 -25.203 7.188 1 84.69 295 SER A C 1
ATOM 2348 O O . SER A 1 295 ? -0.198 -25.922 6.77 1 84.69 295 SER A O 1
ATOM 2350 N N . GLN A 1 296 ? -2.127 -25.688 7.766 1 85 296 GLN A N 1
ATOM 2351 C CA . GLN A 1 296 ? -2.242 -27.109 8.039 1 85 296 GLN A CA 1
ATOM 2352 C C . GLN A 1 296 ? -2.436 -27.906 6.746 1 85 296 GLN A C 1
ATOM 2354 O O . GLN A 1 296 ? -1.906 -29 6.605 1 85 296 GLN A O 1
ATOM 2359 N N . SER A 1 297 ? -3.164 -27.312 5.848 1 87 297 SER A N 1
ATOM 2360 C CA . SER A 1 297 ? -3.328 -27.969 4.551 1 87 297 SER A CA 1
ATOM 2361 C C . SER A 1 297 ? -2.004 -28.031 3.797 1 87 297 SER A C 1
ATOM 2363 O O . SER A 1 297 ? -1.729 -29.016 3.111 1 87 297 SER A O 1
ATOM 2365 N N . SER A 1 298 ? -1.182 -27.062 3.955 1 85.38 298 SER A N 1
ATOM 2366 C CA . SER A 1 298 ? 0.128 -27.078 3.311 1 85.38 298 SER A CA 1
ATOM 2367 C C . SER A 1 298 ? 1.035 -28.141 3.916 1 85.38 298 SER A C 1
ATOM 2369 O O . SER A 1 298 ? 1.775 -28.812 3.195 1 85.38 298 SER A O 1
ATOM 2371 N N . TYR A 1 299 ? 0.946 -28.391 5.188 1 84.06 299 TYR A N 1
ATOM 2372 C CA . TYR A 1 299 ? 1.722 -29.453 5.836 1 84.06 299 TYR A CA 1
ATOM 2373 C C . TYR A 1 299 ? 1.239 -30.828 5.402 1 84.06 299 TYR A C 1
ATOM 2375 O O . TYR A 1 299 ? 2.047 -31.719 5.137 1 84.06 299 TYR A O 1
ATOM 2383 N N . LEU A 1 300 ? -0.038 -30.891 5.297 1 85.06 300 LEU A N 1
ATOM 2384 C CA . LEU A 1 300 ? -0.6 -32.156 4.883 1 85.06 300 LEU A CA 1
ATOM 2385 C C . LEU A 1 300 ? -0.251 -32.469 3.43 1 85.06 300 LEU A C 1
ATOM 2387 O O . LEU A 1 300 ? 0.055 -33.625 3.084 1 85.06 300 LEU A O 1
ATOM 2391 N N . SER A 1 301 ? -0.316 -31.438 2.645 1 84.75 301 SER A N 1
ATOM 2392 C CA . SER A 1 301 ? 0.047 -31.641 1.246 1 84.75 301 SER A CA 1
ATOM 2393 C C . SER A 1 301 ? 1.53 -31.969 1.102 1 84.75 301 SER A C 1
ATOM 2395 O O . SER A 1 301 ? 1.916 -32.75 0.244 1 84.75 301 SER A O 1
ATOM 2397 N N . CYS A 1 302 ? 2.361 -31.438 1.94 1 83.19 302 CYS A N 1
ATOM 2398 C CA . CYS A 1 302 ? 3.787 -31.734 1.921 1 83.19 302 CYS A CA 1
ATOM 2399 C C . CYS A 1 302 ? 4.039 -33.188 2.359 1 83.19 302 CYS A C 1
ATOM 2401 O O . CYS A 1 302 ? 4.82 -33.906 1.732 1 83.19 302 CYS A O 1
ATOM 2403 N N . ALA A 1 303 ? 3.348 -33.594 3.316 1 83.25 303 ALA A N 1
ATOM 2404 C CA . ALA A 1 303 ? 3.479 -34.969 3.773 1 83.25 303 ALA A CA 1
ATOM 2405 C C . ALA A 1 303 ? 2.98 -35.969 2.715 1 83.25 303 ALA A C 1
ATOM 2407 O O . ALA A 1 303 ? 3.602 -37 2.479 1 83.25 303 ALA A O 1
ATOM 2408 N N . CYS A 1 304 ? 1.9 -35.531 2.07 1 83.62 304 CYS A N 1
ATOM 2409 C CA . CYS A 1 304 ? 1.368 -36.375 1.009 1 83.62 304 CYS A CA 1
ATOM 2410 C C . CYS A 1 304 ? 2.334 -36.438 -0.168 1 83.62 304 CYS A C 1
ATOM 2412 O O . CYS A 1 304 ? 2.494 -37.5 -0.782 1 83.62 304 CYS A O 1
ATOM 2414 N N . LEU A 1 305 ? 2.943 -35.406 -0.414 1 82.62 305 LEU A N 1
ATOM 2415 C CA . LEU A 1 305 ? 3.898 -35.375 -1.517 1 82.62 305 LEU A CA 1
ATOM 2416 C C . LEU A 1 305 ? 5.109 -36.25 -1.217 1 82.62 305 LEU A C 1
ATOM 2418 O O . LEU A 1 305 ? 5.531 -37.062 -2.062 1 82.62 305 LEU A O 1
ATOM 2422 N N . ILE A 1 306 ? 5.609 -36.25 -0.012 1 78.69 306 ILE A N 1
ATOM 2423 C CA . ILE A 1 306 ? 6.762 -37.062 0.372 1 78.69 306 ILE A CA 1
ATOM 2424 C C . ILE A 1 306 ? 6.371 -38.531 0.37 1 78.69 306 ILE A C 1
ATOM 2426 O O . ILE A 1 306 ? 7.125 -39.406 -0.114 1 78.69 306 ILE A O 1
ATOM 2430 N N . MET A 1 307 ? 5.195 -38.781 0.794 1 81.69 307 MET A N 1
ATOM 2431 C CA . MET A 1 307 ? 4.73 -40.156 0.823 1 81.69 307 MET A CA 1
ATOM 2432 C C . MET A 1 307 ? 4.535 -40.688 -0.59 1 81.69 307 MET A C 1
ATOM 2434 O O . MET A 1 307 ? 4.848 -41.875 -0.868 1 81.69 307 MET A O 1
ATOM 2438 N N . THR A 1 308 ? 4.02 -39.844 -1.438 1 80.88 308 THR A N 1
ATOM 2439 C CA . THR A 1 308 ? 3.807 -40.25 -2.814 1 80.88 308 THR A CA 1
ATOM 2440 C C . THR A 1 308 ? 5.141 -40.531 -3.51 1 80.88 308 THR A C 1
ATOM 2442 O O . THR A 1 308 ? 5.258 -41.469 -4.297 1 80.88 308 THR A O 1
ATOM 2445 N N . VAL A 1 309 ? 6.156 -39.781 -3.205 1 76.81 309 VAL A N 1
ATOM 2446 C CA . VAL A 1 309 ? 7.473 -40 -3.793 1 76.81 309 VAL A CA 1
ATOM 2447 C C . VAL A 1 309 ? 8.078 -41.312 -3.266 1 76.81 309 VAL A C 1
ATOM 2449 O O . VAL A 1 309 ? 8.648 -42.094 -4.031 1 76.81 309 VAL A O 1
ATOM 2452 N N . LEU A 1 310 ? 7.859 -41.594 -2.029 1 74.75 310 LEU A N 1
ATOM 2453 C CA . LEU A 1 310 ? 8.398 -42.812 -1.439 1 74.75 310 LEU A CA 1
ATOM 2454 C C . LEU A 1 310 ? 7.699 -44.062 -2.006 1 74.75 310 LEU A C 1
ATOM 2456 O O . LEU A 1 310 ? 8.344 -45.062 -2.301 1 74.75 310 LEU A O 1
ATOM 2460 N N . ILE A 1 311 ? 6.406 -43.938 -2.209 1 76.94 311 ILE A N 1
ATOM 2461 C CA . ILE A 1 311 ? 5.641 -45.062 -2.742 1 76.94 311 ILE A CA 1
ATOM 2462 C C . ILE A 1 311 ? 6.039 -45.312 -4.195 1 76.94 311 ILE A C 1
ATOM 2464 O O . ILE A 1 311 ? 6.184 -46.469 -4.613 1 76.94 311 ILE A O 1
ATOM 2468 N N . GLU A 1 312 ? 6.246 -44.312 -4.918 1 73.5 312 GLU A N 1
ATOM 2469 C CA . GLU A 1 312 ? 6.656 -44.469 -6.309 1 73.5 312 GLU A CA 1
ATOM 2470 C C . GLU A 1 312 ? 8.047 -45.094 -6.41 1 73.5 312 GLU A C 1
ATOM 2472 O O . GLU A 1 312 ? 8.312 -45.906 -7.297 1 73.5 312 GLU A O 1
ATOM 2477 N N . CYS A 1 313 ? 8.938 -44.781 -5.5 1 69.62 313 CYS A N 1
ATOM 2478 C CA . CYS A 1 313 ? 10.281 -45.344 -5.488 1 69.62 313 CYS A CA 1
ATOM 2479 C C . CYS A 1 313 ? 10.242 -46.812 -5.094 1 69.62 313 CYS A C 1
ATOM 2481 O O . CYS A 1 313 ? 10.984 -47.625 -5.645 1 69.62 313 CYS A O 1
ATOM 2483 N N . MET A 1 314 ? 9.336 -47.125 -4.254 1 70.94 314 MET A N 1
ATOM 2484 C CA . MET A 1 314 ? 9.234 -48.5 -3.803 1 70.94 314 MET A CA 1
ATOM 2485 C C . MET A 1 314 ? 8.617 -49.375 -4.883 1 70.94 314 MET A C 1
ATOM 2487 O O . MET A 1 314 ? 9.031 -50.531 -5.062 1 70.94 314 MET A O 1
ATOM 2491 N N . LEU A 1 315 ? 7.719 -48.812 -5.621 1 70.88 315 LEU A N 1
ATOM 2492 C CA . LEU A 1 315 ? 7.027 -49.594 -6.637 1 70.88 315 LEU A CA 1
ATOM 2493 C C . LEU A 1 315 ? 7.895 -49.75 -7.879 1 70.88 315 LEU A C 1
ATOM 2495 O O . LEU A 1 315 ? 7.801 -50.75 -8.578 1 70.88 315 LEU A O 1
ATOM 2499 N N . ASN A 1 316 ? 8.688 -48.812 -8.125 1 61.53 316 ASN A N 1
ATOM 2500 C CA . ASN A 1 316 ? 9.523 -48.906 -9.312 1 61.53 316 ASN A CA 1
ATOM 2501 C C . ASN A 1 316 ? 10.836 -49.625 -9.016 1 61.53 316 ASN A C 1
ATOM 2503 O O . ASN A 1 316 ? 11.602 -49.938 -9.938 1 61.53 316 ASN A O 1
ATOM 2507 N N . SER A 1 317 ? 11.172 -49.688 -7.789 1 56.25 317 SER A N 1
ATOM 2508 C CA . SER A 1 317 ? 12.391 -50.438 -7.484 1 56.25 317 SER A CA 1
ATOM 2509 C C . SER A 1 317 ? 12.188 -51.938 -7.723 1 56.25 317 SER A C 1
ATOM 2511 O O . SER A 1 317 ? 11.195 -52.531 -7.27 1 56.25 317 SER A O 1
ATOM 2513 N N . ASN A 1 318 ? 12.281 -52.281 -9.047 1 49.34 318 ASN A N 1
ATOM 2514 C CA . ASN A 1 318 ? 12.289 -53.688 -9.344 1 49.34 318 ASN A CA 1
ATOM 2515 C C . ASN A 1 318 ? 13.047 -54.5 -8.281 1 49.34 318 ASN A C 1
ATOM 2517 O O . ASN A 1 318 ? 13.789 -55.406 -8.602 1 49.34 318 ASN A O 1
ATOM 2521 N N . SER A 1 319 ? 13.281 -53.875 -7.246 1 48.5 319 SER A N 1
ATOM 2522 C CA . SER A 1 319 ? 14.086 -54.719 -6.359 1 48.5 319 SER A CA 1
ATOM 2523 C C . SER A 1 319 ? 13.273 -55.906 -5.836 1 48.5 319 SER A C 1
ATOM 2525 O O . SER A 1 319 ? 12.117 -55.75 -5.449 1 48.5 319 SER A O 1
ATOM 2527 N N . LYS A 1 320 ? 13.492 -56.938 -6.422 1 53.53 320 LYS A N 1
ATOM 2528 C CA . LYS A 1 320 ? 13.055 -58.219 -5.918 1 53.53 320 LYS A CA 1
ATOM 2529 C C . LYS A 1 320 ? 13.164 -58.281 -4.395 1 53.53 320 LYS A C 1
ATOM 2531 O O . LYS A 1 320 ? 13.039 -59.375 -3.803 1 53.53 320 LYS A O 1
ATOM 2536 N N . LEU A 1 321 ? 13.594 -57.219 -3.852 1 52.19 321 LEU A N 1
ATOM 2537 C CA . LEU A 1 321 ? 13.734 -57.406 -2.414 1 52.19 321 LEU A CA 1
ATOM 2538 C C . LEU A 1 321 ? 12.375 -57.344 -1.72 1 52.19 321 LEU A C 1
ATOM 2540 O O . LEU A 1 321 ? 11.562 -56.469 -2.033 1 52.19 321 LEU A O 1
ATOM 2544 N N . PRO A 1 322 ? 11.992 -58.406 -1.184 1 57.09 322 PRO A N 1
ATOM 2545 C CA . PRO A 1 322 ? 10.727 -58.438 -0.448 1 57.09 322 PRO A CA 1
ATOM 2546 C C . PRO A 1 322 ? 10.562 -57.25 0.484 1 57.09 322 PRO A C 1
ATOM 2548 O O . PRO A 1 322 ? 11.555 -56.656 0.93 1 57.09 322 PRO A O 1
ATOM 2551 N N . VAL A 1 323 ? 9.484 -56.594 0.469 1 61.41 323 VAL A N 1
ATOM 2552 C CA . VAL A 1 323 ? 9.125 -55.5 1.376 1 61.41 323 VAL A CA 1
ATOM 2553 C C . VAL A 1 323 ? 9.625 -55.812 2.785 1 61.41 323 VAL A C 1
ATOM 2555 O O . VAL A 1 323 ? 9.5 -56.938 3.252 1 61.41 323 VAL A O 1
ATOM 2558 N N . HIS A 1 324 ? 10.477 -55.031 3.281 1 61.28 324 HIS A N 1
ATOM 2559 C CA . HIS A 1 324 ? 10.969 -55.219 4.641 1 61.28 324 HIS A CA 1
ATOM 2560 C C . HIS A 1 324 ? 9.844 -55.625 5.582 1 61.28 324 HIS A C 1
ATOM 2562 O O . HIS A 1 324 ? 8.742 -55.094 5.52 1 61.28 324 HIS A O 1
ATOM 2568 N N . PRO A 1 325 ? 10.031 -56.688 6.242 1 60.53 325 PRO A N 1
ATOM 2569 C CA . PRO A 1 325 ? 9 -57.25 7.113 1 60.53 325 PRO A CA 1
ATOM 2570 C C . PRO A 1 325 ? 8.391 -56.219 8.055 1 60.53 325 PRO A C 1
ATOM 2572 O O . PRO A 1 325 ? 7.219 -56.344 8.422 1 60.53 325 PRO A O 1
ATOM 2575 N N . LEU A 1 326 ? 9.133 -55.156 8.336 1 63.22 326 LEU A N 1
ATOM 2576 C CA . LEU A 1 326 ? 8.547 -54.156 9.219 1 63.22 326 LEU A CA 1
ATOM 2577 C C . LEU A 1 326 ? 7.434 -53.406 8.516 1 63.22 326 LEU A C 1
ATOM 2579 O O . LEU A 1 326 ? 6.402 -53.094 9.125 1 63.22 326 LEU A O 1
ATOM 2583 N N . ILE A 1 327 ? 7.695 -53.125 7.289 1 66.75 327 ILE A N 1
ATOM 2584 C CA . ILE A 1 327 ? 6.664 -52.406 6.543 1 66.75 327 ILE A CA 1
ATOM 2585 C C . ILE A 1 327 ? 5.465 -53.344 6.312 1 66.75 327 ILE A C 1
ATOM 2587 O O . ILE A 1 327 ? 4.316 -52.875 6.383 1 66.75 327 ILE A O 1
ATOM 2591 N N . LYS A 1 328 ? 5.805 -54.625 6.09 1 64.12 328 LYS A N 1
ATOM 2592 C CA . LYS A 1 328 ? 4.719 -55.594 5.973 1 64.12 328 LYS A CA 1
ATOM 2593 C C . LYS A 1 328 ? 3.922 -55.688 7.273 1 64.12 328 LYS A C 1
ATOM 2595 O O . LYS A 1 328 ? 2.699 -55.844 7.246 1 64.12 328 LYS A O 1
ATOM 2600 N N . LYS A 1 329 ? 4.695 -55.531 8.336 1 61.31 329 LYS A N 1
ATOM 2601 C CA . LYS A 1 329 ? 4.02 -55.594 9.633 1 61.31 329 LYS A CA 1
ATOM 2602 C C . LYS A 1 329 ? 3.168 -54.344 9.859 1 61.31 329 LYS A C 1
ATOM 2604 O O . LYS A 1 329 ? 2.074 -54.438 10.422 1 61.31 329 LYS A O 1
ATOM 2609 N N . ILE A 1 330 ? 3.637 -53.281 9.406 1 62.25 330 ILE A N 1
ATOM 2610 C CA . ILE A 1 330 ? 2.883 -52.031 9.625 1 62.25 330 ILE A CA 1
ATOM 2611 C C . ILE A 1 330 ? 1.635 -52.031 8.742 1 62.25 330 ILE A C 1
ATOM 2613 O O . ILE A 1 330 ? 0.558 -51.625 9.18 1 62.25 330 ILE A O 1
ATOM 2617 N N . ILE A 1 331 ? 1.852 -52.5 7.543 1 63.31 331 ILE A N 1
ATOM 2618 C CA . ILE A 1 331 ? 0.725 -52.5 6.617 1 63.31 331 ILE A CA 1
ATOM 2619 C C . ILE A 1 331 ? -0.26 -53.594 7.031 1 63.31 331 ILE A C 1
ATOM 2621 O O . ILE A 1 331 ? -1.468 -53.469 6.824 1 63.31 331 ILE A O 1
ATOM 2625 N N . SER A 1 332 ? 0.399 -54.75 7.52 1 56.66 332 SER A N 1
ATOM 2626 C CA . SER A 1 332 ? -0.46 -55.875 7.922 1 56.66 332 SER A CA 1
ATOM 2627 C C . SER A 1 332 ? -1.104 -55.594 9.281 1 56.66 332 SER A C 1
ATOM 2629 O O . SER A 1 332 ? -1.816 -56.469 9.812 1 56.66 332 SER A O 1
ATOM 2631 N N . LEU A 1 333 ? -0.771 -54.562 9.852 1 54.97 333 LEU A N 1
ATOM 2632 C CA . LEU A 1 333 ? -1.444 -54.281 11.109 1 54.97 333 LEU A CA 1
ATOM 2633 C C . LEU A 1 333 ? -2.938 -54.062 10.891 1 54.97 333 LEU A C 1
ATOM 2635 O O . LEU A 1 333 ? -3.338 -53.406 9.914 1 54.97 333 LEU A O 1
ATOM 2639 N N . ASP A 1 334 ? -3.898 -54.812 11.453 1 53.56 334 ASP A N 1
ATOM 2640 C CA . ASP A 1 334 ? -5.355 -54.812 11.398 1 53.56 334 ASP A CA 1
ATOM 2641 C C . ASP A 1 334 ? -5.934 -53.406 11.414 1 53.56 334 ASP A C 1
ATOM 2643 O O . ASP A 1 334 ? -6.938 -53.125 10.758 1 53.56 334 ASP A O 1
ATOM 2647 N N . ALA A 1 335 ? -5.32 -52.594 12.109 1 53.62 335 ALA A N 1
ATOM 2648 C CA . ALA A 1 335 ? -5.883 -51.25 12.227 1 53.62 335 ALA A CA 1
ATOM 2649 C C . ALA A 1 335 ? -5.793 -50.5 10.891 1 53.62 335 ALA A C 1
ATOM 2651 O O . ALA A 1 335 ? -6.723 -49.781 10.516 1 53.62 335 ALA A O 1
ATOM 2652 N N . VAL A 1 336 ? -4.742 -50.75 10.18 1 53.69 336 VAL A N 1
ATOM 2653 C CA . VAL A 1 336 ? -4.59 -50.062 8.898 1 53.69 336 VAL A CA 1
ATOM 2654 C C . VAL A 1 336 ? -5.5 -50.719 7.855 1 53.69 336 VAL A C 1
ATOM 2656 O O . VAL A 1 336 ? -6.156 -50.031 7.074 1 53.69 336 VAL A O 1
ATOM 2659 N N . LEU A 1 337 ? -5.566 -52.125 7.82 1 50.19 337 LEU A N 1
ATOM 2660 C CA . LEU A 1 337 ? -6.473 -52.812 6.926 1 50.19 337 LEU A CA 1
ATOM 2661 C C . LEU A 1 337 ? -7.926 -52.469 7.246 1 50.19 337 LEU A C 1
ATOM 2663 O O . LEU A 1 337 ? -8.758 -52.375 6.344 1 50.19 337 LEU A O 1
ATOM 2667 N N . PHE A 1 338 ? -8.273 -52.312 8.516 1 48.38 338 PHE A N 1
ATOM 2668 C CA . PHE A 1 338 ? -9.609 -51.906 8.914 1 48.38 338 PHE A CA 1
ATOM 2669 C C . PHE A 1 338 ? -9.969 -50.562 8.297 1 48.38 338 PHE A C 1
ATOM 2671 O O . PHE A 1 338 ? -11.078 -50.375 7.805 1 48.38 338 PHE A O 1
ATOM 2678 N N . PHE A 1 339 ? -9.047 -49.656 8.383 1 47.94 339 PHE A N 1
ATOM 2679 C CA . PHE A 1 339 ? -9.359 -48.344 7.863 1 47.94 339 PHE A CA 1
ATOM 2680 C C . PHE A 1 339 ? -9.453 -48.375 6.34 1 47.94 339 PHE A C 1
ATOM 2682 O O . PHE A 1 339 ? -10.219 -47.594 5.746 1 47.94 339 PHE A O 1
ATOM 2689 N N . ILE A 1 340 ? -8.672 -49.219 5.66 1 46.44 340 ILE A N 1
ATOM 2690 C CA . ILE A 1 340 ? -8.766 -49.281 4.203 1 46.44 340 ILE A CA 1
ATOM 2691 C C . ILE A 1 340 ? -10.094 -49.906 3.787 1 46.44 340 ILE A C 1
ATOM 2693 O O . ILE A 1 340 ? -10.734 -49.438 2.844 1 46.44 340 ILE A O 1
ATOM 2697 N N . THR A 1 341 ? -10.578 -51.125 4.305 1 38.31 341 THR A N 1
ATOM 2698 C CA . THR A 1 341 ? -11.789 -51.781 3.826 1 38.31 341 THR A CA 1
ATOM 2699 C C . THR A 1 341 ? -13.031 -51.125 4.406 1 38.31 341 THR A C 1
ATOM 2701 O O . THR A 1 341 ? -14.156 -51.406 3.977 1 38.31 341 THR A O 1
ATOM 2704 N N . THR A 1 342 ? -13.086 -50.594 5.699 1 36.22 342 THR A N 1
ATOM 2705 C CA . THR A 1 342 ? -14.344 -50.281 6.367 1 36.22 342 THR A CA 1
ATOM 2706 C C . THR A 1 342 ? -14.969 -49.031 5.758 1 36.22 342 THR A C 1
ATOM 2708 O O . THR A 1 342 ? -14.609 -47.906 6.121 1 36.22 342 THR A O 1
ATOM 2711 N N . ASN A 1 343 ? -15.047 -48.812 4.449 1 34.19 343 ASN A N 1
ATOM 2712 C CA . ASN A 1 343 ? -15.805 -47.625 4.023 1 34.19 343 ASN A CA 1
ATOM 2713 C C . ASN A 1 343 ? -17.234 -47.688 4.555 1 34.19 343 ASN A C 1
ATOM 2715 O O . ASN A 1 343 ? -18.062 -46.844 4.164 1 34.19 343 ASN A O 1
ATOM 2719 N N . LYS A 1 344 ? -17.781 -48.906 4.875 1 28.72 344 LYS A N 1
ATOM 2720 C CA . LYS A 1 344 ? -19.234 -48.75 4.906 1 28.72 344 LYS A CA 1
ATOM 2721 C C . LYS A 1 344 ? -19.672 -47.812 6.039 1 28.72 344 LYS A C 1
ATOM 2723 O O . LYS A 1 344 ? -20.453 -46.875 5.824 1 28.72 344 LYS A O 1
ATOM 2728 N N . GLN A 1 345 ? -20.016 -48.281 7.25 1 23.56 345 GLN A N 1
ATOM 2729 C CA . GLN A 1 345 ? -21.172 -47.938 8.055 1 23.56 345 GLN A CA 1
ATOM 2730 C C . GLN A 1 345 ? -20.906 -46.688 8.891 1 23.56 345 GLN A C 1
ATOM 2732 O O . GLN A 1 345 ? -21.734 -45.781 8.953 1 23.56 345 GLN A O 1
ATOM 2737 N N . ARG A 1 346 ? -20.219 -46.906 10.109 1 26.09 346 ARG A N 1
ATOM 2738 C CA . ARG A 1 346 ? -20.641 -46.344 11.383 1 26.09 346 ARG A CA 1
ATOM 2739 C C . ARG A 1 346 ? -20.172 -44.906 11.531 1 26.09 346 ARG A C 1
ATOM 2741 O O . ARG A 1 346 ? -20.344 -44.281 12.594 1 26.09 346 ARG A O 1
ATOM 2748 N N . TYR A 1 347 ? -19.516 -44.344 10.711 1 25.78 347 TYR A N 1
ATOM 2749 C CA . TYR A 1 347 ? -18.812 -43.188 11.289 1 25.78 347 TYR A CA 1
ATOM 2750 C C . TYR A 1 347 ? -19.812 -42.156 11.812 1 25.78 347 TYR A C 1
ATOM 2752 O O . TYR A 1 347 ? -19.438 -41.031 12.109 1 25.78 347 TYR A O 1
ATOM 2760 N N . LEU A 1 348 ? -21.172 -42.531 11.711 1 23.06 348 LEU A N 1
ATOM 2761 C CA . LEU A 1 348 ? -22 -41.375 12.125 1 23.06 348 LEU A CA 1
ATOM 2762 C C . LEU A 1 348 ? -21.719 -41 13.57 1 23.06 348 LEU A C 1
ATOM 2764 O O . LEU A 1 348 ? -21.875 -39.844 13.953 1 23.06 348 LEU A O 1
ATOM 2768 N N . ASP A 1 349 ? -21.656 -42.094 14.414 1 21.14 349 ASP A N 1
ATOM 2769 C CA . ASP A 1 349 ? -22.188 -41.75 15.734 1 21.14 349 ASP A CA 1
ATOM 2770 C C . ASP A 1 349 ? -21.266 -40.781 16.469 1 21.14 349 ASP A C 1
ATOM 2772 O O . ASP A 1 349 ? -21.719 -39.844 17.094 1 21.14 349 ASP A O 1
ATOM 2776 N N . ASN A 1 350 ? -20.094 -41.438 16.875 1 22.53 350 ASN A N 1
ATOM 2777 C CA . ASN A 1 350 ? -19.578 -41 18.172 1 22.53 350 ASN A CA 1
ATOM 2778 C C . ASN A 1 350 ? -18.812 -39.688 18.062 1 22.53 350 ASN A C 1
ATOM 2780 O O . ASN A 1 350 ? -18 -39.375 18.938 1 22.53 350 ASN A O 1
ATOM 2784 N N . LEU A 1 351 ? -18.672 -39.156 16.891 1 22.14 351 LEU A N 1
ATOM 2785 C CA . LEU A 1 351 ? -17.812 -37.969 17.047 1 22.14 351 LEU A CA 1
ATOM 2786 C C . LEU A 1 351 ? -18.375 -37.031 18.109 1 22.14 351 LEU A C 1
ATOM 2788 O O . LEU A 1 351 ? -18.984 -36.031 17.781 1 22.14 351 LEU A O 1
ATOM 2792 N N . GLU A 1 352 ? -19.016 -37.656 19.156 1 22.84 352 GLU A N 1
ATOM 2793 C CA . GLU A 1 352 ? -19.469 -36.812 20.25 1 22.84 352 GLU A CA 1
ATOM 2794 C C . GLU A 1 352 ? -18.297 -36.031 20.828 1 22.84 352 GLU A C 1
ATOM 2796 O O . GLU A 1 352 ? -18.5 -34.969 21.438 1 22.84 352 GLU A O 1
ATOM 2801 N N . VAL A 1 353 ? -17.094 -36.75 20.891 1 21.17 353 VAL A N 1
ATOM 2802 C CA . VAL A 1 353 ? -16.344 -36.562 22.125 1 21.17 353 VAL A CA 1
ATOM 2803 C C . VAL A 1 353 ? -15.883 -35.094 22.219 1 21.17 353 VAL A C 1
ATOM 2805 O O . VAL A 1 353 ? -15.477 -34.656 23.281 1 21.17 353 VAL A O 1
ATOM 2808 N N . CYS A 1 354 ? -15.492 -34.531 21.094 1 20.92 354 CYS A N 1
ATOM 2809 C CA . CYS A 1 354 ? -14.562 -33.5 21.531 1 20.92 354 CYS A CA 1
ATOM 2810 C C . CYS A 1 354 ? -15.188 -32.625 22.594 1 20.92 354 CYS A C 1
ATOM 2812 O O . CYS A 1 354 ? -16.078 -31.812 22.312 1 20.92 354 CYS A O 1
ATOM 2814 N N . GLU A 1 355 ? -15.516 -33.312 23.625 1 19.78 355 GLU A N 1
ATOM 2815 C CA . GLU A 1 355 ? -15.875 -32.625 24.859 1 19.78 355 GLU A CA 1
ATOM 2816 C C . GLU A 1 355 ? -14.961 -31.406 25.094 1 19.78 355 GLU A C 1
ATOM 2818 O O . GLU A 1 355 ? -13.75 -31.5 24.922 1 19.78 355 GLU A O 1
ATOM 2823 N N . THR A 1 356 ? -15.539 -30.344 24.812 1 20.73 356 THR A N 1
ATOM 2824 C CA . THR A 1 356 ? -15.117 -29.016 25.219 1 20.73 356 THR A CA 1
ATOM 2825 C C . THR A 1 356 ? -14.539 -29.016 26.625 1 20.73 356 THR A C 1
ATOM 2827 O O . THR A 1 356 ? -15.219 -29.391 27.578 1 20.73 356 THR A O 1
ATOM 2830 N N . LEU A 1 357 ? -13.289 -29.688 26.75 1 19 357 LEU A N 1
ATOM 2831 C CA . LEU A 1 357 ? -12.523 -29.578 27.984 1 19 357 LEU A CA 1
ATOM 2832 C C . LEU A 1 357 ? -12.82 -28.25 28.688 1 19 357 LEU A C 1
ATOM 2834 O O . LEU A 1 357 ? -12.695 -27.188 28.094 1 19 357 LEU A O 1
ATOM 2838 N N . GLU A 1 358 ? -13.727 -28.328 29.578 1 19.72 358 GLU A N 1
ATOM 2839 C CA . GLU A 1 358 ? -14.062 -27.406 30.656 1 19.72 358 GLU A CA 1
ATOM 2840 C C . GLU A 1 358 ? -12.805 -26.938 31.391 1 19.72 358 GLU A C 1
ATOM 2842 O O . GLU A 1 358 ? -12.141 -27.734 32.062 1 19.72 358 GLU A O 1
ATOM 2847 N N . GLU A 1 359 ? -11.797 -26.438 30.641 1 20.62 359 GLU A N 1
ATOM 2848 C CA . GLU A 1 359 ? -10.711 -26.047 31.547 1 20.62 359 GLU A CA 1
ATOM 2849 C C . GLU A 1 359 ? -11.258 -25.562 32.875 1 20.62 359 GLU A C 1
ATOM 2851 O O . GLU A 1 359 ? -12.148 -24.703 32.938 1 20.62 359 GLU A O 1
ATOM 2856 N N . PRO A 1 360 ? -11.234 -26.359 33.75 1 21.22 360 PRO A N 1
ATOM 2857 C CA . PRO A 1 360 ? -11.586 -26.047 35.156 1 21.22 360 PRO A CA 1
ATOM 2858 C C . PRO A 1 360 ? -11.07 -24.688 35.594 1 21.22 360 PRO A C 1
ATOM 2860 O O . PRO A 1 360 ? -10.016 -24.234 35.125 1 21.22 360 PRO A O 1
ATOM 2863 N N . ILE A 1 361 ? -12.055 -23.844 36.062 1 21.3 361 ILE A N 1
ATOM 2864 C CA . ILE A 1 361 ? -11.992 -22.594 36.781 1 21.3 361 ILE A CA 1
ATOM 2865 C C . ILE A 1 361 ? -11.031 -22.719 37.969 1 21.3 361 ILE A C 1
ATOM 2867 O O . ILE A 1 361 ? -11.336 -23.406 38.969 1 21.3 361 ILE A O 1
ATOM 2871 N N . ILE A 1 362 ? -9.844 -23.219 37.688 1 18.84 362 ILE A N 1
ATOM 2872 C CA . ILE A 1 362 ? -9.031 -23.312 38.906 1 18.84 362 ILE A CA 1
ATOM 2873 C C . ILE A 1 362 ? -9.305 -22.094 39.781 1 18.84 362 ILE A C 1
ATOM 2875 O O . ILE A 1 362 ? -9.188 -20.953 39.344 1 18.84 362 ILE A O 1
ATOM 2879 N N . GLN A 1 363 ? -9.875 -22.312 41.031 1 19.31 363 GLN A N 1
ATOM 2880 C CA . GLN A 1 363 ? -10.156 -21.625 42.281 1 19.31 363 GLN A CA 1
ATOM 2881 C C . GLN A 1 363 ? -8.891 -20.969 42.844 1 19.31 363 GLN A C 1
ATOM 2883 O O . GLN A 1 363 ? -8.93 -20.344 43.906 1 19.31 363 GLN A O 1
ATOM 2888 N N . GLN A 1 364 ? -7.738 -21.203 42.344 1 18.33 364 GLN A N 1
ATOM 2889 C CA . GLN A 1 364 ? -6.855 -21.078 43.5 1 18.33 364 GLN A CA 1
ATOM 2890 C C . GLN A 1 364 ? -7.086 -19.75 44.219 1 18.33 364 GLN A C 1
ATOM 2892 O O . GLN A 1 364 ? -7.34 -18.719 43.594 1 18.33 364 GLN A O 1
ATOM 2897 N N . PRO A 1 365 ? -7.004 -19.828 45.656 1 20.53 365 PRO A N 1
ATOM 2898 C CA . PRO A 1 365 ? -7.215 -19.062 46.875 1 20.53 365 PRO A CA 1
ATOM 2899 C C . PRO A 1 365 ? -6.453 -17.75 46.906 1 20.53 365 PRO A C 1
ATOM 2901 O O . PRO A 1 365 ? -7.039 -16.688 47.188 1 20.53 365 PRO A O 1
ATOM 2904 N N . THR A 1 366 ? -5.27 -17.859 47.562 1 19.55 366 THR A N 1
ATOM 2905 C CA . THR A 1 366 ? -4.867 -17.172 48.781 1 19.55 366 THR A CA 1
ATOM 2906 C C . THR A 1 366 ? -4.477 -15.727 48.469 1 19.55 366 THR A C 1
ATOM 2908 O O . THR A 1 366 ? -4.121 -15.398 47.344 1 19.55 366 THR A O 1
ATOM 2911 N N . SER A 1 367 ? -3.857 -14.867 49.531 1 19.7 367 SER A N 1
ATOM 2912 C CA . SER A 1 367 ? -3.869 -13.688 50.406 1 19.7 367 SER A CA 1
ATOM 2913 C C . SER A 1 367 ? -2.924 -12.609 49.875 1 19.7 367 SER A C 1
ATOM 2915 O O . SER A 1 367 ? -3.203 -11.414 50 1 19.7 367 SER A O 1
ATOM 2917 N N . GLU A 1 368 ? -1.612 -12.953 49.688 1 19.86 368 GLU A N 1
ATOM 2918 C CA . GLU A 1 368 ? -0.659 -12.055 50.344 1 19.86 368 GLU A CA 1
ATOM 2919 C C . GLU A 1 368 ? -0.715 -10.656 49.75 1 19.86 368 GLU A C 1
ATOM 2921 O O . GLU A 1 368 ? -1.012 -10.492 48.562 1 19.86 368 GLU A O 1
ATOM 2926 N N . VAL A 1 369 ? -0.224 -9.539 50.5 1 21.92 369 VAL A N 1
ATOM 2927 C CA . VAL A 1 369 ? -0.268 -8.141 50.938 1 21.92 369 VAL A CA 1
ATOM 2928 C C . VAL A 1 369 ? 0.305 -7.25 49.844 1 21.92 369 VAL A C 1
ATOM 2930 O O . VAL A 1 369 ? -0.259 -6.199 49.531 1 21.92 369 VAL A O 1
ATOM 2933 N N . GLU A 1 370 ? 1.582 -7.59 49.406 1 21.16 370 GLU A N 1
ATOM 2934 C CA . GLU A 1 370 ? 2.459 -6.465 49.719 1 21.16 370 GLU A CA 1
ATOM 2935 C C . GLU A 1 370 ? 2.127 -5.25 48.875 1 21.16 370 GLU A C 1
ATOM 2937 O O . GLU A 1 370 ? 1.358 -5.352 47.906 1 21.16 370 GLU A O 1
ATOM 2942 N N . GLU A 1 371 ? 3.318 -4.625 48.312 1 20.69 371 GLU A N 1
ATOM 2943 C CA . GLU A 1 371 ? 3.793 -3.244 48.281 1 20.69 371 GLU A CA 1
ATOM 2944 C C . GLU A 1 371 ? 3.131 -2.473 47.125 1 20.69 371 GLU A C 1
ATOM 2946 O O . GLU A 1 371 ? 3.037 -2.971 46 1 20.69 371 GLU A O 1
ATOM 2951 N N . GLN A 1 372 ? 2.375 -1.491 47.438 1 21.19 372 GLN A N 1
ATOM 2952 C CA . GLN A 1 372 ? 1.448 -0.511 46.875 1 21.19 372 GLN A CA 1
ATOM 2953 C C . GLN A 1 372 ? 2.102 0.291 45.75 1 21.19 372 GLN A C 1
ATOM 2955 O O . GLN A 1 372 ? 2.598 1.396 45.969 1 21.19 372 GLN A O 1
ATOM 2960 N N . SER A 1 373 ? 3.082 -0.263 45 1 21.59 373 SER A N 1
ATOM 2961 C CA . SER A 1 373 ? 3.758 0.773 44.25 1 21.59 373 SER A CA 1
ATOM 2962 C C . SER A 1 373 ? 2.762 1.599 43.438 1 21.59 373 SER A C 1
ATOM 2964 O O . SER A 1 373 ? 1.78 1.062 42.906 1 21.59 373 SER A O 1
ATOM 2966 N N . SER A 1 374 ? 2.695 2.914 43.719 1 21.81 374 SER A N 1
ATOM 2967 C CA . SER A 1 374 ? 1.794 3.971 43.25 1 21.81 374 SER A CA 1
ATOM 2968 C C . SER A 1 374 ? 1.627 3.941 41.75 1 21.81 374 SER A C 1
ATOM 2970 O O . SER A 1 374 ? 2.613 3.904 41 1 21.81 374 SER A O 1
ATOM 2972 N N . PRO A 1 375 ? 0.425 3.457 41.312 1 24.67 375 PRO A N 1
ATOM 2973 C CA . PRO A 1 375 ? -0.042 3.246 39.938 1 24.67 375 PRO A CA 1
ATOM 2974 C C . PRO A 1 375 ? 0.054 4.508 39.062 1 24.67 375 PRO A C 1
ATOM 2976 O O . PRO A 1 375 ? -0.557 5.527 39.406 1 24.67 375 PRO A O 1
ATOM 2979 N N . VAL A 1 376 ? 1.272 4.836 38.75 1 25.81 376 VAL A N 1
ATOM 2980 C CA . VAL A 1 376 ? 1.4 5.953 37.812 1 25.81 376 VAL A CA 1
ATOM 2981 C C . VAL A 1 376 ? 0.327 5.855 36.719 1 25.81 376 VAL A C 1
ATOM 2983 O O . VAL A 1 376 ? 0.178 4.812 36.094 1 25.81 376 VAL A O 1
ATOM 2986 N N . PRO A 1 377 ? -0.747 6.664 36.812 1 26.12 377 PRO A N 1
ATOM 2987 C CA . PRO A 1 377 ? -1.971 6.68 36 1 26.12 377 PRO A CA 1
ATOM 2988 C C . PRO A 1 377 ? -1.696 6.562 34.531 1 26.12 377 PRO A C 1
ATOM 2990 O O . PRO A 1 377 ? -0.833 7.266 34 1 26.12 377 PRO A O 1
ATOM 2993 N N . SER A 1 378 ? -1.795 5.32 34.031 1 26.06 378 SER A N 1
ATOM 2994 C CA . SER A 1 378 ? -1.693 4.914 32.625 1 26.06 378 SER A CA 1
ATOM 2995 C C . SER A 1 378 ? -2.684 5.68 31.75 1 26.06 378 SER A C 1
ATOM 2997 O O . SER A 1 378 ? -3.881 5.391 31.766 1 26.06 378 SER A O 1
ATOM 2999 N N . GLY A 1 379 ? -2.744 6.977 31.875 1 24.36 379 GLY A N 1
ATOM 3000 C CA . GLY A 1 379 ? -3.572 7.746 30.953 1 24.36 379 GLY A CA 1
ATOM 3001 C C . GLY A 1 379 ? -3.533 7.227 29.531 1 24.36 379 GLY A C 1
ATOM 3002 O O . GLY A 1 379 ? -2.457 6.977 28.984 1 24.36 379 GLY A O 1
ATOM 3003 N N . SER A 1 380 ? -4.566 6.434 29.156 1 27.5 380 SER A N 1
ATOM 3004 C CA . SER A 1 380 ? -4.906 5.793 27.891 1 27.5 380 SER A CA 1
ATOM 3005 C C . SER A 1 380 ? -4.891 6.797 26.734 1 27.5 380 SER A C 1
ATOM 3007 O O . SER A 1 380 ? -5.926 7.379 26.406 1 27.5 380 SER A O 1
ATOM 3009 N N . ASN A 1 381 ? -4.18 7.84 26.781 1 26.61 381 ASN A N 1
ATOM 3010 C CA . ASN A 1 381 ? -4.086 8.789 25.688 1 26.61 381 ASN A CA 1
ATOM 3011 C C . ASN A 1 381 ? -3.861 8.078 24.344 1 26.61 381 ASN A C 1
ATOM 3013 O O . ASN A 1 381 ? -3.396 6.938 24.312 1 26.61 381 ASN A O 1
ATOM 3017 N N . ASN A 1 382 ? -4.578 8.57 23.25 1 30.08 382 ASN A N 1
ATOM 3018 C CA . ASN A 1 382 ? -4.488 8.328 21.812 1 30.08 382 ASN A CA 1
ATOM 3019 C C . ASN A 1 382 ? -3.051 8.062 21.375 1 30.08 382 ASN A C 1
ATOM 3021 O O . ASN A 1 382 ? -2.27 9 21.203 1 30.08 382 ASN A O 1
ATOM 3025 N N . GLU A 1 383 ? -2.619 6.969 21.828 1 33.69 383 GLU A N 1
ATOM 3026 C CA . GLU A 1 383 ? -1.19 6.676 21.891 1 33.69 383 GLU A CA 1
ATOM 3027 C C . GLU A 1 383 ? -0.628 6.402 20.5 1 33.69 383 GLU A C 1
ATOM 3029 O O . GLU A 1 383 ? -0.934 5.375 19.891 1 33.69 383 GLU A O 1
ATOM 3034 N N . ARG A 1 384 ? -0.789 7.309 19.5 1 38.19 384 ARG A N 1
ATOM 3035 C CA . ARG A 1 384 ? 0.217 7.293 18.453 1 38.19 384 ARG A CA 1
ATOM 3036 C C . ARG A 1 384 ? 1.613 7.086 19.016 1 38.19 384 ARG A C 1
ATOM 3038 O O . ARG A 1 384 ? 1.862 7.395 20.188 1 38.19 384 ARG A O 1
ATOM 3045 N N . ASP A 1 385 ? 2.359 6.195 18.5 1 45.34 385 ASP A N 1
ATOM 3046 C CA . ASP A 1 385 ? 3.738 5.996 18.938 1 45.34 385 ASP A CA 1
ATOM 3047 C C . ASP A 1 385 ? 4.449 7.332 19.141 1 45.34 385 ASP A C 1
ATOM 3049 O O . ASP A 1 385 ? 4.891 7.965 18.188 1 45.34 385 ASP A O 1
ATOM 3053 N N . TRP A 1 386 ? 3.871 7.996 20.031 1 45.59 386 TRP A N 1
ATOM 3054 C CA . TRP A 1 386 ? 4.512 9.258 20.375 1 45.59 386 TRP A CA 1
ATOM 3055 C C . TRP A 1 386 ? 5.68 9.023 21.328 1 45.59 386 TRP A C 1
ATOM 3057 O O . TRP A 1 386 ? 5.68 8.062 22.094 1 45.59 386 TRP A O 1
ATOM 3067 N N . ILE A 1 387 ? 6.738 9.5 20.844 1 53.47 387 ILE A N 1
ATOM 3068 C CA . ILE A 1 387 ? 7.797 9.648 21.828 1 53.47 387 ILE A CA 1
ATOM 3069 C C . ILE A 1 387 ? 7.508 10.859 22.719 1 53.47 387 ILE A C 1
ATOM 3071 O O . ILE A 1 387 ? 7.121 11.922 22.219 1 53.47 387 ILE A O 1
ATOM 3075 N N . LEU A 1 388 ? 7.27 10.578 23.969 1 47.53 388 LEU A N 1
ATOM 3076 C CA . LEU A 1 388 ? 7.211 11.68 24.906 1 47.53 388 LEU A CA 1
ATOM 3077 C C . LEU A 1 388 ? 8.602 12.266 25.156 1 47.53 388 LEU A C 1
ATOM 3079 O O . LEU A 1 388 ? 9.484 11.57 25.656 1 47.53 388 LEU A O 1
ATOM 3083 N N . PHE A 1 389 ? 8.773 13.367 24.516 1 60.41 389 PHE A N 1
ATOM 3084 C CA . PHE A 1 389 ? 10 14.117 24.734 1 60.41 389 PHE A CA 1
ATOM 3085 C C . PHE A 1 389 ? 9.852 15.094 25.891 1 60.41 389 PHE A C 1
ATOM 3087 O O . PHE A 1 389 ? 9.016 15.992 25.844 1 60.41 389 PHE A O 1
ATOM 3094 N N . SER A 1 390 ? 10.445 14.648 27.094 1 60.88 390 SER A N 1
ATOM 3095 C CA . SER A 1 390 ? 10.391 15.516 28.266 1 60.88 390 SER A CA 1
ATOM 3096 C C . SER A 1 390 ? 11.586 16.453 28.312 1 60.88 390 SER A C 1
ATOM 3098 O O . SER A 1 390 ? 12.734 16.016 28.266 1 60.88 390 SER A O 1
ATOM 3100 N N . THR A 1 391 ? 11.32 17.734 28.25 1 69.88 391 THR A N 1
ATOM 3101 C CA . THR A 1 391 ? 12.359 18.75 28.391 1 69.88 391 THR A CA 1
ATOM 3102 C C . THR A 1 391 ? 12.078 19.641 29.609 1 69.88 391 THR A C 1
ATOM 3104 O O . THR A 1 391 ? 10.953 20.078 29.812 1 69.88 391 THR A O 1
ATOM 3107 N N . ASN A 1 392 ? 12.992 19.719 30.516 1 71.56 392 ASN A N 1
ATOM 3108 C CA . ASN A 1 392 ? 12.883 20.609 31.656 1 71.56 392 ASN A CA 1
ATOM 3109 C C . ASN A 1 392 ? 14.016 21.625 31.688 1 71.56 392 ASN A C 1
ATOM 3111 O O . ASN A 1 392 ? 15.156 21.312 31.344 1 71.56 392 ASN A O 1
ATOM 3115 N N . TRP A 1 393 ? 13.633 22.828 31.906 1 76.19 393 TRP A N 1
ATOM 3116 C CA . TRP A 1 393 ? 14.625 23.891 32.094 1 76.19 393 TRP A CA 1
ATOM 3117 C C . TRP A 1 393 ? 14.188 24.859 33.188 1 76.19 393 TRP A C 1
ATOM 3119 O O . TRP A 1 393 ? 13.062 24.781 33.688 1 76.19 393 TRP A O 1
ATOM 3129 N N . ASP A 1 394 ? 15.125 25.719 33.688 1 74.81 394 ASP A N 1
ATOM 3130 C CA . ASP A 1 394 ? 14.852 26.734 34.688 1 74.81 394 ASP A CA 1
ATOM 3131 C C . ASP A 1 394 ? 14.828 28.141 34.062 1 74.81 394 ASP A C 1
ATOM 3133 O O . ASP A 1 394 ? 15.766 28.531 33.375 1 74.81 394 ASP A O 1
ATOM 3137 N N . ASP A 1 395 ? 13.742 28.797 34.219 1 82.38 395 ASP A N 1
ATOM 3138 C CA . ASP A 1 395 ? 13.594 30.172 33.75 1 82.38 395 ASP A CA 1
ATOM 3139 C C . ASP A 1 395 ? 13.375 31.125 34.938 1 82.38 395 ASP A C 1
ATOM 3141 O O . ASP A 1 395 ? 12.289 31.156 35.5 1 82.38 395 ASP A O 1
ATOM 3145 N N . PRO A 1 396 ? 14.383 31.922 35.219 1 78.88 396 PRO A N 1
ATOM 3146 C CA . PRO A 1 396 ? 14.25 32.812 36.375 1 78.88 396 PRO A CA 1
ATOM 3147 C C . PRO A 1 396 ? 13.219 33.938 36.125 1 78.88 396 PRO A C 1
ATOM 3149 O O . PRO A 1 396 ? 12.781 34.594 37.094 1 78.88 396 PRO A O 1
ATOM 3152 N N . LYS A 1 397 ? 12.859 34.125 34.844 1 81.12 397 LYS A N 1
ATOM 3153 C CA . LYS A 1 397 ? 11.867 35.156 34.562 1 81.12 397 LYS A CA 1
ATOM 3154 C C . LYS A 1 397 ? 10.469 34.719 35 1 81.12 397 LYS A C 1
ATOM 3156 O O . LYS A 1 397 ? 9.57 35.562 35.094 1 81.12 397 LYS A O 1
ATOM 3161 N N . LEU A 1 398 ? 10.312 33.531 35.312 1 84.81 398 LEU A N 1
ATOM 3162 C CA . LEU A 1 398 ? 8.977 33 35.594 1 84.81 398 LEU A CA 1
ATOM 3163 C C . LEU A 1 398 ? 8.859 32.562 37.062 1 84.81 398 LEU A C 1
ATOM 3165 O O . LEU A 1 398 ? 8.25 31.547 37.375 1 84.81 398 LEU A O 1
ATOM 3169 N N . THR A 1 399 ? 9.453 33.25 38 1 84.12 399 THR A N 1
ATOM 3170 C CA . THR A 1 399 ? 9.359 32.938 39.406 1 84.12 399 THR A CA 1
ATOM 3171 C C . THR A 1 399 ? 8.328 33.844 40.094 1 84.12 399 THR A C 1
ATOM 3173 O O . THR A 1 399 ? 8.156 35 39.719 1 84.12 399 THR A O 1
ATOM 3176 N N . TRP A 1 400 ? 7.535 33.188 40.938 1 83.69 400 TRP A N 1
ATOM 3177 C CA . TRP A 1 400 ? 6.582 33.938 41.75 1 83.69 400 TRP A CA 1
ATOM 3178 C C . TRP A 1 400 ? 6.438 33.344 43.125 1 83.69 400 TRP A C 1
ATOM 3180 O O . TRP A 1 400 ? 6.906 32.25 43.406 1 83.69 400 TRP A O 1
ATOM 3190 N N . ASP A 1 401 ? 5.93 34.125 44.062 1 79.38 401 ASP A N 1
ATOM 3191 C CA . ASP A 1 401 ? 5.629 33.656 45.406 1 79.38 401 ASP A CA 1
ATOM 3192 C C . ASP A 1 401 ? 4.191 33.156 45.5 1 79.38 401 ASP A C 1
ATOM 3194 O O . ASP A 1 401 ? 3.24 33.906 45.344 1 79.38 401 ASP A O 1
ATOM 3198 N N . PRO A 1 402 ? 4.109 31.828 45.75 1 83.56 402 PRO A N 1
ATOM 3199 C CA . PRO A 1 402 ? 2.777 31.219 45.812 1 83.56 402 PRO A CA 1
ATOM 3200 C C . PRO A 1 402 ? 1.862 31.891 46.812 1 83.56 402 PRO A C 1
ATOM 3202 O O . PRO A 1 402 ? 0.642 31.922 46.656 1 83.56 402 PRO A O 1
ATOM 3205 N N . ALA A 1 403 ? 2.324 32.438 47.875 1 75.12 403 ALA A N 1
ATOM 3206 C CA . ALA A 1 403 ? 1.526 33.062 48.938 1 75.12 403 ALA A CA 1
ATOM 3207 C C . ALA A 1 403 ? 0.734 34.25 48.375 1 75.12 403 ALA A C 1
ATOM 3209 O O . ALA A 1 403 ? -0.351 34.562 48.875 1 75.12 403 ALA A O 1
ATOM 3210 N N . GLN A 1 404 ? 1.271 34.844 47.281 1 77.44 404 GLN A N 1
ATOM 3211 C CA . GLN A 1 404 ? 0.634 36.031 46.719 1 77.44 404 GLN A CA 1
ATOM 3212 C C . GLN A 1 404 ? -0.448 35.656 45.719 1 77.44 404 GLN A C 1
ATOM 3214 O O . GLN A 1 404 ? -1.307 36.469 45.375 1 77.44 404 GLN A O 1
ATOM 3219 N N . TYR A 1 405 ? -0.283 34.562 45.344 1 78 405 TYR A N 1
ATOM 3220 C CA . TYR A 1 405 ? -1.209 34.156 44.312 1 78 405 TYR A CA 1
ATOM 3221 C C . TYR A 1 405 ? -2.021 32.938 44.719 1 78 405 TYR A C 1
ATOM 3223 O O . TYR A 1 405 ? -2.143 31.969 43.969 1 78 405 TYR A O 1
ATOM 3231 N N . GLY A 1 406 ? -2.611 32.938 45.906 1 73.69 406 GLY A N 1
ATOM 3232 C CA . GLY A 1 406 ? -3.496 31.891 46.375 1 73.69 406 GLY A CA 1
ATOM 3233 C C . GLY A 1 406 ? -2.799 30.547 46.531 1 73.69 406 GLY A C 1
ATOM 3234 O O . GLY A 1 406 ? -3.406 29.5 46.344 1 73.69 406 GLY A O 1
ATOM 3235 N N . ASN A 1 407 ? -1.544 30.469 46.75 1 76 407 ASN A N 1
ATOM 3236 C CA . ASN A 1 407 ? -0.721 29.281 47 1 76 407 ASN A CA 1
ATOM 3237 C C . ASN A 1 407 ? -0.671 28.375 45.75 1 76 407 ASN A C 1
ATOM 3239 O O . ASN A 1 407 ? -0.654 27.156 45.875 1 76 407 ASN A O 1
ATOM 3243 N N . MET A 1 408 ? -0.746 29 44.656 1 77.19 408 MET A N 1
ATOM 3244 C CA . MET A 1 408 ? -0.581 28.234 43.438 1 77.19 408 MET A CA 1
ATOM 3245 C C . MET A 1 408 ? 0.893 27.969 43.156 1 77.19 408 MET A C 1
ATOM 3247 O O . MET A 1 408 ? 1.7 28.891 43.094 1 77.19 408 MET A O 1
ATOM 3251 N N . ASP A 1 409 ? 1.089 26.656 43.125 1 80.62 409 ASP A N 1
ATOM 3252 C CA . ASP A 1 409 ? 2.486 26.281 42.938 1 80.62 409 ASP A CA 1
ATOM 3253 C C . ASP A 1 409 ? 2.766 25.953 41.469 1 80.62 409 ASP A C 1
ATOM 3255 O O . ASP A 1 409 ? 3.924 25.859 41.062 1 80.62 409 ASP A O 1
ATOM 3259 N N . VAL A 1 410 ? 1.777 25.797 40.656 1 82.62 410 VAL A N 1
ATOM 3260 C CA . VAL A 1 410 ? 2.01 25.438 39.25 1 82.62 410 VAL A CA 1
ATOM 3261 C C . VAL A 1 410 ? 0.975 26.125 38.375 1 82.62 410 VAL A C 1
ATOM 3263 O O . VAL A 1 410 ? -0.199 26.219 38.75 1 82.62 410 VAL A O 1
ATOM 3266 N N . ILE A 1 411 ? 1.516 26.719 37.281 1 78.06 411 ILE A N 1
ATOM 3267 C CA . ILE A 1 411 ? 0.61 27.297 36.312 1 78.06 411 ILE A CA 1
ATOM 3268 C C . ILE A 1 411 ? 0.84 26.625 34.938 1 78.06 411 ILE A C 1
ATOM 3270 O O . ILE A 1 411 ? 1.931 26.125 34.688 1 78.06 411 ILE A O 1
ATOM 3274 N N . ARG A 1 412 ? -0.224 26.609 34.219 1 78 412 ARG A N 1
ATOM 3275 C CA . ARG A 1 412 ? -0.166 26.078 32.875 1 78 412 ARG A CA 1
ATOM 3276 C C . ARG A 1 412 ? -0.284 27.188 31.828 1 78 412 ARG A C 1
ATOM 3278 O O . ARG A 1 412 ? -1.223 27.984 31.859 1 78 412 ARG A O 1
ATOM 3285 N N . LEU A 1 413 ? 0.809 27.188 30.984 1 76.62 413 LEU A N 1
ATOM 3286 C CA . LEU A 1 413 ? 0.842 28.25 29.969 1 76.62 413 LEU A CA 1
ATOM 3287 C C . LEU A 1 413 ? 0.936 27.656 28.562 1 76.62 413 LEU A C 1
ATOM 3289 O O . LEU A 1 413 ? 1.426 26.547 28.391 1 76.62 413 LEU A O 1
ATOM 3293 N N . ASP A 1 414 ? 0.42 28.484 27.656 1 72.62 414 ASP A N 1
ATOM 3294 C CA . ASP A 1 414 ? 0.586 28.141 26.25 1 72.62 414 ASP A CA 1
ATOM 3295 C C . ASP A 1 414 ? 2.059 28.156 25.844 1 72.62 414 ASP A C 1
ATOM 3297 O O . ASP A 1 414 ? 2.807 29.047 26.266 1 72.62 414 ASP A O 1
ATOM 3301 N N . PRO A 1 415 ? 2.416 27.188 25.141 1 74.56 415 PRO A N 1
ATOM 3302 C CA . PRO A 1 415 ? 3.828 27.078 24.766 1 74.56 415 PRO A CA 1
ATOM 3303 C C . PRO A 1 415 ? 4.305 28.266 23.906 1 74.56 415 PRO A C 1
ATOM 3305 O O . PRO A 1 415 ? 5.508 28.516 23.812 1 74.56 415 PRO A O 1
ATOM 3308 N N . THR A 1 416 ? 3.424 29.047 23.359 1 71.25 416 THR A N 1
ATOM 3309 C CA . THR A 1 416 ? 3.848 30.141 22.484 1 71.25 416 THR A CA 1
ATOM 3310 C C . THR A 1 416 ? 4.262 31.344 23.297 1 71.25 416 THR A C 1
ATOM 3312 O O . THR A 1 416 ? 4.961 32.25 22.797 1 71.25 416 THR A O 1
ATOM 3315 N N . ILE A 1 417 ? 3.908 31.312 24.562 1 73.44 417 ILE A N 1
ATOM 3316 C CA . ILE A 1 417 ? 4.172 32.469 25.391 1 73.44 417 ILE A CA 1
ATOM 3317 C C . ILE A 1 417 ? 5.504 32.312 26.125 1 73.44 417 ILE A C 1
ATOM 3319 O O . ILE A 1 417 ? 6.16 33.281 26.469 1 73.44 417 ILE A O 1
ATOM 3323 N N . VAL A 1 418 ? 5.855 31.062 26.266 1 77.44 418 VAL A N 1
ATOM 3324 C CA . VAL A 1 418 ? 7.082 30.781 27 1 77.44 418 VAL A CA 1
ATOM 3325 C C . VAL A 1 418 ? 8.195 30.391 26.031 1 77.44 418 VAL A C 1
ATOM 3327 O O . VAL A 1 418 ? 7.93 29.859 24.953 1 77.44 418 VAL A O 1
ATOM 3330 N N . TRP A 1 419 ? 9.367 30.797 26.5 1 77.19 419 TRP A N 1
ATOM 3331 C CA . TRP A 1 419 ? 10.531 30.391 25.719 1 77.19 419 TRP A CA 1
ATOM 3332 C C . TRP A 1 419 ? 10.688 28.875 25.719 1 77.19 419 TRP A C 1
ATOM 3334 O O . TRP A 1 419 ? 10.57 28.234 26.781 1 77.19 419 TRP A O 1
ATOM 3344 N N . ARG A 1 420 ? 10.883 28.359 24.531 1 78.94 420 ARG A N 1
ATOM 3345 C CA . ARG A 1 420 ? 11.125 26.938 24.406 1 78.94 420 ARG A CA 1
ATOM 3346 C C . ARG A 1 420 ? 12.469 26.656 23.734 1 78.94 420 ARG A C 1
ATOM 3348 O O . ARG A 1 420 ? 12.914 27.438 22.875 1 78.94 420 ARG A O 1
ATOM 3355 N N . PRO A 1 421 ? 13.07 25.578 24.25 1 76.19 421 PRO A N 1
ATOM 3356 C CA . PRO A 1 421 ? 14.32 25.219 23.562 1 76.19 421 PRO A CA 1
ATOM 3357 C C . PRO A 1 421 ? 14.094 24.766 22.125 1 76.19 421 PRO A C 1
ATOM 3359 O O . PRO A 1 421 ? 13.086 24.109 21.828 1 76.19 421 PRO A O 1
ATOM 3362 N N . ASP A 1 422 ? 14.984 25.172 21.297 1 76.5 422 ASP A N 1
ATOM 3363 C CA . ASP A 1 422 ? 14.906 24.812 19.875 1 76.5 422 ASP A CA 1
ATOM 3364 C C . ASP A 1 422 ? 15.617 23.484 19.609 1 76.5 422 ASP A C 1
ATOM 3366 O O . ASP A 1 422 ? 16.672 23.453 18.969 1 76.5 422 ASP A O 1
ATOM 3370 N N . VAL A 1 423 ? 15.125 22.469 20.109 1 78.06 423 VAL A N 1
ATOM 3371 C CA . VAL A 1 423 ? 15.695 21.141 19.875 1 78.06 423 VAL A CA 1
ATOM 3372 C C . VAL A 1 423 ? 15.039 20.516 18.641 1 78.06 423 VAL A C 1
ATOM 3374 O O . VAL A 1 423 ? 13.812 20.422 18.562 1 78.06 423 VAL A O 1
ATOM 3377 N N . VAL A 1 424 ? 15.859 20.219 17.703 1 78.62 424 VAL A N 1
ATOM 3378 C CA . VAL A 1 424 ? 15.352 19.625 16.469 1 78.62 424 VAL A CA 1
ATOM 3379 C C . VAL A 1 424 ? 16.094 18.328 16.156 1 78.62 424 VAL A C 1
ATOM 3381 O O . VAL A 1 424 ? 17.156 18.078 16.719 1 78.62 424 VAL A O 1
ATOM 3384 N N . LEU A 1 425 ? 15.406 17.531 15.391 1 82.62 425 LEU A N 1
ATOM 3385 C CA . LEU A 1 425 ? 16.031 16.312 14.875 1 82.62 425 LEU A CA 1
ATOM 3386 C C . LEU A 1 425 ? 16.922 16.625 13.68 1 82.62 425 LEU A C 1
ATOM 3388 O O . LEU A 1 425 ? 16.438 17.094 12.641 1 82.62 425 LEU A O 1
ATOM 3392 N N . TYR A 1 426 ? 18.188 16.312 13.812 1 78.31 426 TYR A N 1
ATOM 3393 C CA . TYR A 1 426 ? 19.156 16.625 12.766 1 78.31 426 TYR A CA 1
ATOM 3394 C C . TYR A 1 426 ? 18.922 15.75 11.539 1 78.31 426 TYR A C 1
ATOM 3396 O O . TYR A 1 426 ? 19.062 16.203 10.406 1 78.31 426 TYR A O 1
ATOM 3404 N N . ASN A 1 427 ? 18.656 14.516 11.789 1 80.06 427 ASN A N 1
ATOM 3405 C CA . ASN A 1 427 ? 18.406 13.602 10.68 1 80.06 427 ASN A CA 1
ATOM 3406 C C . ASN A 1 427 ? 16.922 13.477 10.359 1 80.06 427 ASN A C 1
ATOM 3408 O O . ASN A 1 427 ? 16.422 12.375 10.117 1 80.06 427 ASN A O 1
ATOM 3412 N N . ASN A 1 428 ? 16.297 14.633 10.359 1 75.94 428 ASN A N 1
ATOM 3413 C CA . ASN A 1 428 ? 14.852 14.656 10.102 1 75.94 428 ASN A CA 1
ATOM 3414 C C . ASN A 1 428 ? 14.539 14.273 8.656 1 75.94 428 ASN A C 1
ATOM 3416 O O . ASN A 1 428 ? 15.164 14.773 7.723 1 75.94 428 ASN A O 1
ATOM 3420 N N . ALA A 1 429 ? 13.648 13.258 8.586 1 71.75 429 ALA A N 1
ATOM 3421 C CA . ALA A 1 429 ? 13.188 12.805 7.273 1 71.75 429 ALA A CA 1
ATOM 3422 C C . ALA A 1 429 ? 11.789 13.328 6.965 1 71.75 429 ALA A C 1
ATOM 3424 O O . ALA A 1 429 ? 11.289 13.164 5.852 1 71.75 429 ALA A O 1
ATOM 3425 N N . GLY A 1 430 ? 11.07 13.859 7.852 1 67 430 GLY A N 1
ATOM 3426 C CA . GLY A 1 430 ? 9.68 14.258 7.672 1 67 430 GLY A CA 1
ATOM 3427 C C . GLY A 1 430 ? 9.531 15.617 7.023 1 67 430 GLY A C 1
ATOM 3428 O O . GLY A 1 430 ? 8.414 16.047 6.711 1 67 430 GLY A O 1
ATOM 3429 N N . GLY A 1 431 ? 10.516 16.188 6.426 1 61.03 431 GLY A N 1
ATOM 3430 C CA . GLY A 1 431 ? 10.398 17.469 5.742 1 61.03 431 GLY A CA 1
ATOM 3431 C C . GLY A 1 431 ? 10.164 18.625 6.691 1 61.03 431 GLY A C 1
ATOM 3432 O O . GLY A 1 431 ? 10.82 18.734 7.73 1 61.03 431 GLY A O 1
ATOM 3433 N N . SER A 1 432 ? 9.227 19.594 6.172 1 56.94 432 SER A N 1
ATOM 3434 C CA . SER A 1 432 ? 8.992 20.875 6.836 1 56.94 432 SER A CA 1
ATOM 3435 C C . SER A 1 432 ? 8.109 20.703 8.07 1 56.94 432 SER A C 1
ATOM 3437 O O . SER A 1 432 ? 7.938 21.641 8.852 1 56.94 432 SER A O 1
ATOM 3439 N N . ASP A 1 433 ? 7.445 19.531 8.141 1 53.28 433 ASP A N 1
ATOM 3440 C CA . ASP A 1 433 ? 6.535 19.453 9.281 1 53.28 433 ASP A CA 1
ATOM 3441 C C . ASP A 1 433 ? 7.305 19.438 10.602 1 53.28 433 ASP A C 1
ATOM 3443 O O . ASP A 1 433 ? 7.52 18.359 11.18 1 53.28 433 ASP A O 1
ATOM 3447 N N . ASN A 1 434 ? 8.133 20.375 10.703 1 50.25 434 ASN A N 1
ATOM 3448 C CA . ASN A 1 434 ? 8.875 20.5 11.953 1 50.25 434 ASN A CA 1
ATOM 3449 C C . ASN A 1 434 ? 7.941 20.609 13.156 1 50.25 434 ASN A C 1
ATOM 3451 O O . ASN A 1 434 ? 8.383 20.906 14.266 1 50.25 434 ASN A O 1
ATOM 3455 N N . HIS A 1 435 ? 6.645 20.672 12.852 1 52.75 435 HIS A N 1
ATOM 3456 C CA . HIS A 1 435 ? 5.785 20.766 14.023 1 52.75 435 HIS A CA 1
ATOM 3457 C C . HIS A 1 435 ? 5.652 19.406 14.719 1 52.75 435 HIS A C 1
ATOM 3459 O O . HIS A 1 435 ? 4.539 18.938 14.953 1 52.75 435 HIS A O 1
ATOM 3465 N N . HIS A 1 436 ? 6.891 18.984 15.031 1 59.47 436 HIS A N 1
ATOM 3466 C CA . HIS A 1 436 ? 6.906 17.656 15.633 1 59.47 436 HIS A CA 1
ATOM 3467 C C . HIS A 1 436 ? 6.34 17.688 17.047 1 59.47 436 HIS A C 1
ATOM 3469 O O . HIS A 1 436 ? 5.949 16.656 17.578 1 59.47 436 HIS A O 1
ATOM 3475 N N . TYR A 1 437 ? 6.281 19.031 17.516 1 61.62 437 TYR A N 1
ATOM 3476 C CA . TYR A 1 437 ? 5.836 19.062 18.906 1 61.62 437 TYR A CA 1
ATOM 3477 C C . TYR A 1 437 ? 4.352 19.391 18.984 1 61.62 437 TYR A C 1
ATOM 3479 O O . TYR A 1 437 ? 3.881 20.328 18.328 1 61.62 437 TYR A O 1
ATOM 3487 N N . GLY A 1 438 ? 3.717 18.562 19.547 1 61.25 438 GLY A N 1
ATOM 3488 C CA . GLY A 1 438 ? 2.314 18.859 19.812 1 61.25 438 GLY A CA 1
ATOM 3489 C C . GLY A 1 438 ? 2.107 20.109 20.641 1 61.25 438 GLY A C 1
ATOM 3490 O O . GLY A 1 438 ? 3.041 20.609 21.266 1 61.25 438 GLY A O 1
ATOM 3491 N N . ASP A 1 439 ? 1.021 20.797 20.453 1 60.81 439 ASP A N 1
ATOM 3492 C CA . ASP A 1 439 ? 0.686 22.016 21.188 1 60.81 439 ASP A CA 1
ATOM 3493 C C . ASP A 1 439 ? 0.157 21.703 22.578 1 60.81 439 ASP A C 1
ATOM 3495 O O . ASP A 1 439 ? -1.056 21.625 22.797 1 60.81 439 ASP A O 1
ATOM 3499 N N . THR A 1 440 ? 1.123 21.141 23.422 1 65.75 440 THR A N 1
ATOM 3500 C CA . THR A 1 440 ? 0.717 20.906 24.812 1 65.75 440 THR A CA 1
ATOM 3501 C C . THR A 1 440 ? 1.186 22.062 25.703 1 65.75 440 THR A C 1
ATOM 3503 O O . THR A 1 440 ? 2.178 22.719 25.391 1 65.75 440 THR A O 1
ATOM 3506 N N . ASN A 1 441 ? 0.391 22.281 26.719 1 70.94 441 ASN A N 1
ATOM 3507 C CA . ASN A 1 441 ? 0.738 23.344 27.656 1 70.94 441 ASN A CA 1
ATOM 3508 C C . ASN A 1 441 ? 2.033 23.031 28.406 1 70.94 441 ASN A C 1
ATOM 3510 O O . ASN A 1 441 ? 2.387 21.875 28.578 1 70.94 441 ASN A O 1
ATOM 3514 N N . VAL A 1 442 ? 2.652 24.094 28.734 1 80.38 442 VAL A N 1
ATOM 3515 C CA . VAL A 1 442 ? 3.879 24 29.516 1 80.38 442 VAL A CA 1
ATOM 3516 C C . VAL A 1 442 ? 3.557 24.188 31 1 80.38 442 VAL A C 1
ATOM 3518 O O . VAL A 1 442 ? 2.732 25.031 31.359 1 80.38 442 VAL A O 1
ATOM 3521 N N . LEU A 1 443 ? 4.188 23.328 31.891 1 80.31 443 LEU A N 1
ATOM 3522 C CA . LEU A 1 443 ? 4.051 23.453 33.344 1 80.31 443 LEU A CA 1
ATOM 3523 C C . LEU A 1 443 ? 5.152 24.344 33.906 1 80.31 443 LEU A C 1
ATOM 3525 O O . LEU A 1 443 ? 6.34 24.078 33.719 1 80.31 443 LEU A O 1
ATOM 3529 N N . VAL A 1 444 ? 4.68 25.375 34.469 1 85.25 444 VAL A N 1
ATOM 3530 C CA . VAL A 1 444 ? 5.633 26.281 35.094 1 85.25 444 VAL A CA 1
ATOM 3531 C C . VAL A 1 444 ? 5.449 26.234 36.625 1 85.25 444 VAL A C 1
ATOM 3533 O O . VAL A 1 444 ? 4.359 26.5 37.125 1 85.25 444 VAL A O 1
ATOM 3536 N N . TYR A 1 445 ? 6.523 25.891 37.344 1 84.75 445 TYR A N 1
ATOM 3537 C CA . TYR A 1 445 ? 6.496 25.844 38.812 1 84.75 445 TYR A CA 1
ATOM 3538 C C . TYR A 1 445 ? 6.93 27.172 39.406 1 84.75 445 TYR A C 1
ATOM 3540 O O . TYR A 1 445 ? 7.598 27.969 38.719 1 84.75 445 TYR A O 1
ATOM 3548 N N . ASN A 1 446 ? 6.559 27.375 40.562 1 83.88 446 ASN A N 1
ATOM 3549 C CA . ASN A 1 446 ? 6.82 28.656 41.219 1 83.88 446 ASN A CA 1
ATOM 3550 C C . ASN A 1 446 ? 8.32 28.922 41.344 1 83.88 446 ASN A C 1
ATOM 3552 O O . ASN A 1 446 ? 8.742 30.078 41.438 1 83.88 446 ASN A O 1
ATOM 3556 N N . THR A 1 447 ? 9.109 27.844 41.406 1 84.5 447 THR A N 1
ATOM 3557 C CA . THR A 1 447 ? 10.555 27.984 41.531 1 84.5 447 THR A CA 1
ATOM 3558 C C . THR A 1 447 ? 11.172 28.406 40.188 1 84.5 447 THR A C 1
ATOM 3560 O O . THR A 1 447 ? 12.336 28.781 40.125 1 84.5 447 THR A O 1
ATOM 3563 N N . GLY A 1 448 ? 10.367 28.391 39.125 1 83.19 448 GLY A N 1
ATOM 3564 C CA . GLY A 1 448 ? 10.883 28.719 37.812 1 83.19 448 GLY A CA 1
ATOM 3565 C C . GLY A 1 448 ? 11.156 27.484 36.938 1 83.19 448 GLY A C 1
ATOM 3566 O O . GLY A 1 448 ? 11.594 27.609 35.812 1 83.19 448 GLY A O 1
ATOM 3567 N N . LYS A 1 449 ? 10.938 26.469 37.594 1 85.25 449 LYS A N 1
ATOM 3568 C CA . LYS A 1 449 ? 11.109 25.234 36.844 1 85.25 449 LYS A CA 1
ATOM 3569 C C . LYS A 1 449 ? 9.984 25.031 35.812 1 85.25 449 LYS A C 1
ATOM 3571 O O . LYS A 1 449 ? 8.805 25.188 36.156 1 85.25 449 LYS A O 1
ATOM 3576 N N . VAL A 1 450 ? 10.453 24.859 34.562 1 85.5 450 VAL A N 1
ATOM 3577 C CA . VAL A 1 450 ? 9.484 24.672 33.5 1 85.5 450 VAL A CA 1
ATOM 3578 C C . VAL A 1 450 ? 9.578 23.234 32.969 1 85.5 450 VAL A C 1
ATOM 3580 O O . VAL A 1 450 ? 10.672 22.734 32.719 1 85.5 450 VAL A O 1
ATOM 3583 N N . LEU A 1 451 ? 8.461 22.578 32.969 1 82 451 LEU A N 1
ATOM 3584 C CA . LEU A 1 451 ? 8.375 21.234 32.438 1 82 451 LEU A CA 1
ATOM 3585 C C . LEU A 1 451 ? 7.492 21.219 31.172 1 82 451 LEU A C 1
ATOM 3587 O O . LEU A 1 451 ? 6.359 21.703 31.203 1 82 451 LEU A O 1
ATOM 3591 N N . TRP A 1 452 ? 8.109 20.766 30.047 1 81.31 452 TRP A N 1
ATOM 3592 C CA . TRP A 1 452 ? 7.387 20.656 28.781 1 81.31 452 TRP A CA 1
ATOM 3593 C C . TRP A 1 452 ? 7.469 19.25 28.234 1 81.31 452 TRP A C 1
ATOM 3595 O O . TRP A 1 452 ? 8.562 18.734 27.953 1 81.31 452 TRP A O 1
ATOM 3605 N N . VAL A 1 453 ? 6.297 18.516 28.172 1 75.19 453 VAL A N 1
ATOM 3606 C CA . VAL A 1 453 ? 6.238 17.156 27.672 1 75.19 453 VAL A CA 1
ATOM 3607 C C . VAL A 1 453 ? 5.277 17.078 26.484 1 75.19 453 VAL A C 1
ATOM 3609 O O . VAL A 1 453 ? 4.164 16.562 26.609 1 75.19 453 VAL A O 1
ATOM 3612 N N . PRO A 1 454 ? 5.789 17.469 25.312 1 71.94 454 PRO A N 1
ATOM 3613 C CA . PRO A 1 454 ? 4.922 17.375 24.125 1 71.94 454 PRO A CA 1
ATOM 3614 C C . PRO A 1 454 ? 4.969 16 23.453 1 71.94 454 PRO A C 1
ATOM 3616 O O . PRO A 1 454 ? 6.023 15.359 23.438 1 71.94 454 PRO A O 1
ATOM 3619 N N . PRO A 1 455 ? 3.77 15.492 23.094 1 70.56 455 PRO A N 1
ATOM 3620 C CA . PRO A 1 455 ? 3.838 14.344 22.188 1 70.56 455 PRO A CA 1
ATOM 3621 C C . PRO A 1 455 ? 4.512 14.672 20.859 1 70.56 455 PRO A C 1
ATOM 3623 O O . PRO A 1 455 ? 4.211 15.695 20.25 1 70.56 455 PRO A O 1
ATOM 3626 N N . THR A 1 456 ? 5.582 13.906 20.594 1 72.81 456 THR A N 1
ATOM 3627 C CA . THR A 1 456 ? 6.359 14.234 19.391 1 72.81 456 THR A CA 1
ATOM 3628 C C . THR A 1 456 ? 6.488 13.023 18.484 1 72.81 456 THR A C 1
ATOM 3630 O O . THR A 1 456 ? 6.641 11.891 18.953 1 72.81 456 THR A O 1
ATOM 3633 N N . GLU A 1 457 ? 6.277 13.273 17.219 1 73.88 457 GLU A N 1
ATOM 3634 C CA . GLU A 1 457 ? 6.559 12.281 16.188 1 73.88 457 GLU A CA 1
ATOM 3635 C C . GLU A 1 457 ? 7.859 12.594 15.461 1 73.88 457 GLU A C 1
ATOM 3637 O O . GLU A 1 457 ? 8.016 13.672 14.891 1 73.88 457 GLU A O 1
ATOM 3642 N N . PHE A 1 458 ? 8.781 11.625 15.602 1 77.44 458 PHE A N 1
ATOM 3643 C CA . PHE A 1 458 ? 10.062 11.797 14.93 1 77.44 458 PHE A CA 1
ATOM 3644 C C . PHE A 1 458 ? 10.172 10.875 13.727 1 77.44 458 PHE A C 1
ATOM 3646 O O . PHE A 1 458 ? 9.75 9.719 13.781 1 77.44 458 PHE A O 1
ATOM 3653 N N . HIS A 1 459 ? 10.57 11.5 12.664 1 79.44 459 HIS A N 1
ATOM 3654 C CA . HIS A 1 459 ? 10.906 10.742 11.461 1 79.44 459 HIS A CA 1
ATOM 3655 C C . HIS A 1 459 ? 12.383 10.898 11.102 1 79.44 459 HIS A C 1
ATOM 3657 O O . HIS A 1 459 ? 12.859 12.016 10.898 1 79.44 459 HIS A O 1
ATOM 3663 N N . SER A 1 460 ? 13.039 9.82 11.203 1 82.31 460 SER A N 1
ATOM 3664 C CA . SER A 1 460 ? 14.445 9.867 10.844 1 82.31 460 SER A CA 1
ATOM 3665 C C . SER A 1 460 ? 14.766 8.883 9.719 1 82.31 460 SER A C 1
ATOM 3667 O O . SER A 1 460 ? 14.062 7.895 9.531 1 82.31 460 SER A O 1
ATOM 3669 N N . PHE A 1 461 ? 15.797 9.312 8.969 1 77.31 461 PHE A N 1
ATOM 3670 C CA . PHE A 1 461 ? 16.281 8.414 7.926 1 77.31 461 PHE A CA 1
ATOM 3671 C C . PHE A 1 461 ? 17.109 7.285 8.523 1 77.31 461 PHE A C 1
ATOM 3673 O O . PHE A 1 461 ? 17.969 7.523 9.367 1 77.31 461 PHE A O 1
ATOM 3680 N N . CYS A 1 462 ? 16.656 6.078 8.156 1 80.94 462 CYS A N 1
ATOM 3681 C CA . CYS A 1 462 ? 17.359 4.891 8.633 1 80.94 462 CYS A CA 1
ATOM 3682 C C . CYS A 1 462 ? 17.812 4.023 7.465 1 80.94 462 CYS A C 1
ATOM 3684 O O . CYS A 1 462 ? 17.016 3.68 6.594 1 80.94 462 CYS A O 1
ATOM 3686 N N . GLU A 1 463 ? 19.188 3.799 7.426 1 79 463 GLU A N 1
ATOM 3687 C CA . GLU A 1 463 ? 19.703 2.873 6.418 1 79 463 GLU A CA 1
ATOM 3688 C C . GLU A 1 463 ? 19.375 1.428 6.781 1 79 463 GLU A C 1
ATOM 3690 O O . GLU A 1 463 ? 19.812 0.929 7.82 1 79 463 GLU A O 1
ATOM 3695 N N . LEU A 1 464 ? 18.547 0.863 5.953 1 81.75 464 LEU A N 1
ATOM 3696 C CA . LEU A 1 464 ? 18.141 -0.509 6.211 1 81.75 464 LEU A CA 1
ATOM 3697 C C . LEU A 1 464 ? 19.125 -1.504 5.609 1 81.75 464 LEU A C 1
ATOM 3699 O O . LEU A 1 464 ? 19.641 -1.285 4.512 1 81.75 464 LEU A O 1
ATOM 3703 N N . ASN A 1 465 ? 19.562 -2.486 6.363 1 83.12 465 ASN A N 1
ATOM 3704 C CA . ASN A 1 465 ? 20.328 -3.639 5.879 1 83.12 465 ASN A CA 1
ATOM 3705 C C . ASN A 1 465 ? 19.422 -4.859 5.691 1 83.12 465 ASN A C 1
ATOM 3707 O O . ASN A 1 465 ? 19.094 -5.555 6.656 1 83.12 465 ASN A O 1
ATOM 3711 N N . MET A 1 466 ? 19.156 -5.055 4.496 1 84.81 466 MET A N 1
ATOM 3712 C CA . MET A 1 466 ? 18.188 -6.113 4.219 1 84.81 466 MET A CA 1
ATOM 3713 C C . MET A 1 466 ? 18.891 -7.422 3.883 1 84.81 466 MET A C 1
ATOM 3715 O O . MET A 1 466 ? 18.25 -8.391 3.471 1 84.81 466 MET A O 1
ATOM 3719 N N . ARG A 1 467 ? 20.141 -7.648 4.137 1 84.75 467 ARG A N 1
ATOM 3720 C CA . ARG A 1 467 ? 20.891 -8.836 3.738 1 84.75 467 ARG A CA 1
ATOM 3721 C C . ARG A 1 467 ? 20.344 -10.086 4.418 1 84.75 467 ARG A C 1
ATOM 3723 O O . ARG A 1 467 ? 20.25 -11.148 3.793 1 84.75 467 ARG A O 1
ATOM 3730 N N . LEU A 1 468 ? 19.906 -9.992 5.645 1 87.44 468 LEU A N 1
ATOM 3731 C CA . LEU A 1 468 ? 19.438 -11.156 6.395 1 87.44 468 LEU A CA 1
ATOM 3732 C C . LEU A 1 468 ? 17.922 -11.094 6.594 1 87.44 468 LEU A C 1
ATOM 3734 O O . LEU A 1 468 ? 17.406 -11.641 7.566 1 87.44 468 LEU A O 1
ATOM 3738 N N . TRP A 1 469 ? 17.297 -10.445 5.727 1 86.5 469 TRP A N 1
ATOM 3739 C CA . TRP A 1 469 ? 15.844 -10.438 5.789 1 86.5 469 TRP A CA 1
ATOM 3740 C C . TRP A 1 469 ? 15.289 -11.852 5.68 1 86.5 469 TRP A C 1
ATOM 3742 O O . TRP A 1 469 ? 15.75 -12.648 4.863 1 86.5 469 TRP A O 1
ATOM 3752 N N . PRO A 1 470 ? 14.359 -12.234 6.484 1 85.12 470 PRO A N 1
ATOM 3753 C CA . PRO A 1 470 ? 13.516 -11.516 7.434 1 85.12 470 PRO A CA 1
ATOM 3754 C C . PRO A 1 470 ? 14.016 -11.617 8.875 1 85.12 470 PRO A C 1
ATOM 3756 O O . PRO A 1 470 ? 13.305 -11.25 9.805 1 85.12 470 PRO A O 1
ATOM 3759 N N . PHE A 1 471 ? 15.242 -12.234 9.07 1 85.44 471 PHE A N 1
ATOM 3760 C CA . PHE A 1 471 ? 15.828 -12.352 10.406 1 85.44 471 PHE A CA 1
ATOM 3761 C C . PHE A 1 471 ? 16.859 -11.266 10.641 1 85.44 471 PHE A C 1
ATOM 3763 O O . PHE A 1 471 ? 17.938 -11.523 11.188 1 85.44 471 PHE A O 1
ATOM 3770 N N . ASP A 1 472 ? 16.484 -10.102 10.266 1 86.44 472 ASP A N 1
ATOM 3771 C CA . ASP A 1 472 ? 17.469 -9.016 10.281 1 86.44 472 ASP A CA 1
ATOM 3772 C C . ASP A 1 472 ? 17.281 -8.133 11.516 1 86.44 472 ASP A C 1
ATOM 3774 O O . ASP A 1 472 ? 16.25 -8.188 12.18 1 86.44 472 ASP A O 1
ATOM 3778 N N . TYR A 1 473 ? 18.438 -7.508 11.781 1 88.88 473 TYR A N 1
ATOM 3779 C CA . TYR A 1 473 ? 18.484 -6.434 12.766 1 88.88 473 TYR A CA 1
ATOM 3780 C C . TYR A 1 473 ? 18.719 -5.09 12.086 1 88.88 473 TYR A C 1
ATOM 3782 O O . TYR A 1 473 ? 19.5 -4.996 11.133 1 88.88 473 TYR A O 1
ATOM 3790 N N . GLN A 1 474 ? 17.891 -4.188 12.523 1 88.81 474 GLN A N 1
ATOM 3791 C CA . GLN A 1 474 ? 18.078 -2.848 11.984 1 88.81 474 GLN A CA 1
ATOM 3792 C C . GLN A 1 474 ? 18.547 -1.877 13.062 1 88.81 474 GLN A C 1
ATOM 3794 O O . GLN A 1 474 ? 18.078 -1.949 14.211 1 88.81 474 GLN A O 1
ATOM 3799 N N . LYS A 1 475 ? 19.516 -1.102 12.727 1 89.5 475 LYS A N 1
ATOM 3800 C CA . LYS A 1 475 ? 20.016 -0.059 13.625 1 89.5 475 LYS A CA 1
ATOM 3801 C C . LYS A 1 475 ? 19.672 1.33 13.094 1 89.5 475 LYS A C 1
ATOM 3803 O O . LYS A 1 475 ? 20.094 1.695 11.992 1 89.5 475 LYS A O 1
ATOM 3808 N N . CYS A 1 476 ? 18.844 1.99 13.82 1 89 476 CYS A N 1
ATOM 3809 C CA . CYS A 1 476 ? 18.469 3.35 13.461 1 89 476 CYS A CA 1
ATOM 3810 C C . CYS A 1 476 ? 18.906 4.344 14.523 1 89 476 CYS A C 1
ATOM 3812 O O . CYS A 1 476 ? 19.109 3.975 15.68 1 89 476 CYS A O 1
ATOM 3814 N N . MET A 1 477 ? 19.156 5.562 14.055 1 89.81 477 MET A N 1
ATOM 3815 C CA . MET A 1 477 ? 19.641 6.574 14.984 1 89.81 477 MET A CA 1
ATOM 3816 C C . MET A 1 477 ? 18.766 7.828 14.922 1 89.81 477 MET A C 1
ATOM 3818 O O . MET A 1 477 ? 18.297 8.203 13.852 1 89.81 477 MET A O 1
ATOM 3822 N N . LEU A 1 478 ? 18.516 8.344 16.062 1 88.5 478 LEU A N 1
ATOM 3823 C CA . LEU A 1 478 ? 17.891 9.656 16.219 1 88.5 478 LEU A CA 1
ATOM 3824 C C . LEU A 1 478 ? 18.891 10.648 16.812 1 88.5 478 LEU A C 1
ATOM 3826 O O . LEU A 1 478 ? 19.344 10.484 17.938 1 88.5 478 LEU A O 1
ATOM 3830 N N . LYS A 1 479 ? 19.219 11.625 16.031 1 87.19 479 LYS A N 1
ATOM 3831 C CA . LYS A 1 479 ? 20.141 12.648 16.484 1 87.19 479 LYS A CA 1
ATOM 3832 C C . LYS A 1 479 ? 19.422 13.961 16.781 1 87.19 479 LYS A C 1
ATOM 3834 O O . LYS A 1 479 ? 18.891 14.602 15.875 1 87.19 479 LYS A O 1
ATOM 3839 N N . ILE A 1 480 ? 19.453 14.289 18.031 1 85.56 480 ILE A N 1
ATOM 3840 C CA . ILE A 1 480 ? 18.75 15.484 18.469 1 85.56 480 ILE A CA 1
ATOM 3841 C C . ILE A 1 480 ? 19.75 16.531 18.953 1 85.56 480 ILE A C 1
ATOM 3843 O O . ILE A 1 480 ? 20.734 16.188 19.609 1 85.56 480 ILE A O 1
ATOM 3847 N N . GLY A 1 481 ? 19.531 17.75 18.547 1 81.88 481 GLY A N 1
ATOM 3848 C CA . GLY A 1 481 ? 20.359 18.859 18.969 1 81.88 481 GLY A CA 1
ATOM 3849 C C . GLY A 1 481 ? 19.734 20.219 18.703 1 81.88 481 GLY A C 1
ATOM 3850 O O . GLY A 1 481 ? 18.672 20.297 18.094 1 81.88 481 GLY A O 1
ATOM 3851 N N . SER A 1 482 ? 20.359 21.203 19.297 1 78.44 482 SER A N 1
ATOM 3852 C CA . SER A 1 482 ? 19.906 22.562 19.062 1 78.44 482 SER A CA 1
ATOM 3853 C C . SER A 1 482 ? 20.375 23.094 17.719 1 78.44 482 SER A C 1
ATOM 3855 O O . SER A 1 482 ? 21.484 22.797 17.281 1 78.44 482 SER A O 1
ATOM 3857 N N . TRP A 1 483 ? 19.531 23.719 17.109 1 73.5 483 TRP A N 1
ATOM 3858 C CA . TRP A 1 483 ? 19.891 24.234 15.797 1 73.5 483 TRP A CA 1
ATOM 3859 C C . TRP A 1 483 ? 20.547 25.594 15.906 1 73.5 483 TRP A C 1
ATOM 3861 O O . TRP A 1 483 ? 21.531 25.875 15.203 1 73.5 483 TRP A O 1
ATOM 3871 N N . THR A 1 484 ? 20.047 26.406 16.797 1 71.5 484 THR A N 1
ATOM 3872 C CA . THR A 1 484 ? 20.469 27.797 16.828 1 71.5 484 THR A CA 1
ATOM 3873 C C . THR A 1 484 ? 21.547 28.031 17.875 1 71.5 484 THR A C 1
ATOM 3875 O O . THR A 1 484 ? 22.469 28.828 17.672 1 71.5 484 THR A O 1
ATOM 3878 N N . PHE A 1 485 ? 21.422 27.312 18.922 1 75.5 485 PHE A N 1
ATOM 3879 C CA . PHE A 1 485 ? 22.297 27.625 20.047 1 75.5 485 PHE A CA 1
ATOM 3880 C C . PHE A 1 485 ? 23.5 26.688 20.078 1 75.5 485 PHE A C 1
ATOM 3882 O O . PHE A 1 485 ? 23.375 25.5 19.797 1 75.5 485 PHE A O 1
ATOM 3889 N N . ASP A 1 486 ? 24.625 27.312 20.422 1 76.94 486 ASP A N 1
ATOM 3890 C CA . ASP A 1 486 ? 25.812 26.516 20.641 1 76.94 486 ASP A CA 1
ATOM 3891 C C . ASP A 1 486 ? 25.844 25.938 22.062 1 76.94 486 ASP A C 1
ATOM 3893 O O . ASP A 1 486 ? 24.953 26.203 22.859 1 76.94 486 ASP A O 1
ATOM 3897 N N . GLY A 1 487 ? 26.844 25.188 22.344 1 78.06 487 GLY A N 1
ATOM 3898 C CA . GLY A 1 487 ? 26.969 24.484 23.609 1 78.06 487 GLY A CA 1
ATOM 3899 C C . GLY A 1 487 ? 27.156 25.422 24.781 1 78.06 487 GLY A C 1
ATOM 3900 O O . GLY A 1 487 ? 26.922 25.031 25.938 1 78.06 487 GLY A O 1
ATOM 3901 N N . PHE A 1 488 ? 27.5 26.703 24.5 1 76.81 488 PHE A N 1
ATOM 3902 C CA . PHE A 1 488 ? 27.688 27.641 25.609 1 76.81 488 PHE A CA 1
ATOM 3903 C C . PHE A 1 488 ? 26.359 28.266 26.016 1 76.81 488 PHE A C 1
ATOM 3905 O O . PHE A 1 488 ? 26.234 28.75 27.141 1 76.81 488 PHE A O 1
ATOM 3912 N N . LYS A 1 489 ? 25.469 28.234 25.141 1 77.94 489 LYS A N 1
ATOM 3913 C CA . LYS A 1 489 ? 24.172 28.844 25.422 1 77.94 489 LYS A CA 1
ATOM 3914 C C . LYS A 1 489 ? 23.156 27.812 25.859 1 77.94 489 LYS A C 1
ATOM 3916 O O . LYS A 1 489 ? 22.344 28.062 26.766 1 77.94 489 LYS A O 1
ATOM 3921 N N . LEU A 1 490 ? 23.156 26.734 25.219 1 81.5 490 LEU A N 1
ATOM 3922 C CA . LEU A 1 490 ? 22.234 25.672 25.547 1 81.5 490 LEU A CA 1
ATOM 3923 C C . LEU A 1 490 ? 22.984 24.359 25.797 1 81.5 490 LEU A C 1
ATOM 3925 O O . LEU A 1 490 ? 23.641 23.844 24.906 1 81.5 490 LEU A O 1
ATOM 3929 N N . ASN A 1 491 ? 22.859 23.875 27.047 1 80.5 491 ASN A N 1
ATOM 3930 C CA . ASN A 1 491 ? 23.469 22.594 27.438 1 80.5 491 ASN A CA 1
ATOM 3931 C C . ASN A 1 491 ? 22.422 21.484 27.531 1 80.5 491 ASN A C 1
ATOM 3933 O O . ASN A 1 491 ? 21.578 21.5 28.422 1 80.5 491 ASN A O 1
ATOM 3937 N N . LEU A 1 492 ? 22.547 20.609 26.562 1 83.31 492 LEU A N 1
ATOM 3938 C CA . LEU A 1 492 ? 21.641 19.469 26.562 1 83.31 492 LEU A CA 1
ATOM 3939 C C . LEU A 1 492 ? 22.203 18.312 27.359 1 83.31 492 LEU A C 1
ATOM 3941 O O . LEU A 1 492 ? 23.359 17.906 27.156 1 83.31 492 LEU A O 1
ATOM 3945 N N . THR A 1 493 ? 21.516 17.875 28.391 1 81.81 493 THR A N 1
ATOM 3946 C CA . THR A 1 493 ? 21.938 16.75 29.203 1 81.81 493 THR A CA 1
ATOM 3947 C C . THR A 1 493 ? 20.875 15.656 29.203 1 81.81 493 THR A C 1
ATOM 3949 O O . THR A 1 493 ? 19.703 15.922 28.891 1 81.81 493 THR A O 1
ATOM 3952 N N . ILE A 1 494 ? 21.344 14.391 29.391 1 80.62 494 ILE A N 1
ATOM 3953 C CA . ILE A 1 494 ? 20.438 13.25 29.453 1 80.62 494 ILE A CA 1
ATOM 3954 C C . ILE A 1 494 ? 20.047 12.992 30.906 1 80.62 494 ILE A C 1
ATOM 3956 O O . ILE A 1 494 ? 20.906 12.82 31.781 1 80.62 494 ILE A O 1
ATOM 3960 N N . SER A 1 495 ? 18.766 13.164 31.156 1 72.56 495 SER A N 1
ATOM 3961 C CA . SER A 1 495 ? 18.344 12.938 32.531 1 72.56 495 SER A CA 1
ATOM 3962 C C . SER A 1 495 ? 18.203 11.445 32.844 1 72.56 495 SER A C 1
ATOM 3964 O O . SER A 1 495 ? 18.656 10.977 33.875 1 72.56 495 SER A O 1
ATOM 3966 N N . SER A 1 496 ? 17.344 10.672 32.188 1 71.25 496 SER A N 1
ATOM 3967 C CA . SER A 1 496 ? 17.078 9.258 32.469 1 71.25 496 SER A CA 1
ATOM 3968 C C . SER A 1 496 ? 17.172 8.438 31.172 1 71.25 496 SER A C 1
ATOM 3970 O O . SER A 1 496 ? 17.125 8.984 30.078 1 71.25 496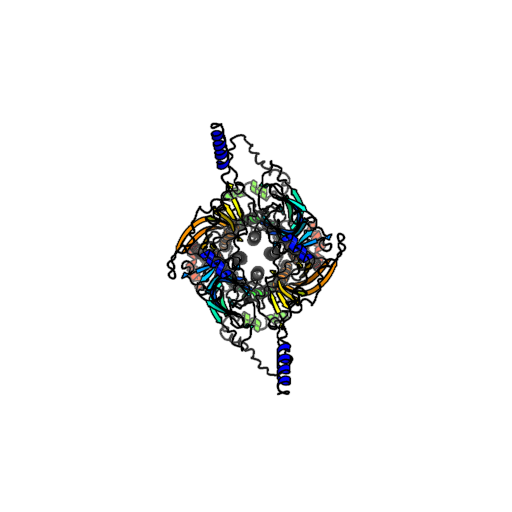 SER A O 1
ATOM 3972 N N . GLU A 1 497 ? 17.484 7.18 31.531 1 74.62 497 GLU A N 1
ATOM 3973 C CA . GLU A 1 497 ? 17.5 6.25 30.406 1 74.62 497 GLU A CA 1
ATOM 3974 C C . GLU A 1 497 ? 16.125 6.176 29.734 1 74.62 497 GLU A C 1
ATOM 3976 O O . GLU A 1 497 ? 15.094 6.281 30.406 1 74.62 497 GLU A O 1
ATOM 3981 N N . PRO A 1 498 ? 16.219 6.23 28.406 1 77.62 498 PRO A N 1
ATOM 3982 C CA . PRO A 1 498 ? 14.945 6.141 27.688 1 77.62 498 PRO A CA 1
ATOM 3983 C C . PRO A 1 498 ? 14.125 4.922 28.094 1 77.62 498 PRO A C 1
ATOM 3985 O O . PRO A 1 498 ? 14.68 3.852 28.344 1 77.62 498 PRO A O 1
ATOM 3988 N N . GLU A 1 499 ? 12.867 5.145 28.469 1 73.88 499 GLU A N 1
ATOM 3989 C CA . GLU A 1 499 ? 11.93 4.062 28.781 1 73.88 499 GLU A CA 1
ATOM 3990 C C . GLU A 1 499 ? 11.148 3.65 27.531 1 73.88 499 GLU A C 1
ATOM 3992 O O . GLU A 1 499 ? 10.617 4.5 26.812 1 73.88 499 GLU A O 1
ATOM 3997 N N . VAL A 1 500 ? 11.367 2.379 27.25 1 71.75 500 VAL A N 1
ATOM 3998 C CA . VAL A 1 500 ? 10.648 1.849 26.094 1 71.75 500 VAL A CA 1
ATOM 3999 C C . VAL A 1 500 ? 9.344 1.205 26.547 1 71.75 500 VAL A C 1
ATOM 4001 O O . VAL A 1 500 ? 9.352 0.211 27.281 1 71.75 500 VAL A O 1
ATOM 4004 N N . ASP A 1 501 ? 8.281 1.893 26.469 1 63.62 501 ASP A N 1
ATOM 4005 C CA . ASP A 1 501 ? 6.969 1.306 26.703 1 63.62 501 ASP A CA 1
ATOM 4006 C C . ASP A 1 501 ? 6.129 1.285 25.422 1 63.62 501 ASP A C 1
ATOM 4008 O O . ASP A 1 501 ? 5.512 2.289 25.062 1 63.62 501 ASP A O 1
ATOM 4012 N N . ILE A 1 502 ? 6.316 0.199 24.703 1 60.56 502 ILE A N 1
ATOM 4013 C CA . ILE A 1 502 ? 5.551 0.048 23.484 1 60.56 502 ILE A CA 1
ATOM 4014 C C . ILE A 1 502 ? 4.121 -0.376 23.812 1 60.56 502 ILE A C 1
ATOM 4016 O O . ILE A 1 502 ? 3.902 -1.43 24.406 1 60.56 502 ILE A O 1
ATOM 4020 N N . MET A 1 503 ? 3.215 0.462 23.703 1 54.31 503 MET A N 1
ATOM 4021 C CA . MET A 1 503 ? 1.821 0.166 24.031 1 54.31 503 MET A CA 1
ATOM 4022 C C . MET A 1 503 ? 1.232 -0.823 23.031 1 54.31 503 MET A C 1
ATOM 4024 O O . MET A 1 503 ? 0.299 -1.56 23.359 1 54.31 503 MET A O 1
ATOM 4028 N N . LEU A 1 504 ? 1.733 -0.723 21.828 1 55 504 LEU A N 1
ATOM 4029 C CA . LEU A 1 504 ? 1.114 -1.609 20.844 1 55 504 LEU A CA 1
ATOM 4030 C C . LEU A 1 504 ? 1.859 -2.938 20.766 1 55 504 LEU A C 1
ATOM 4032 O O . LEU A 1 504 ? 3.088 -2.959 20.672 1 55 504 LEU A O 1
ATOM 4036 N N . LYS A 1 505 ? 1.145 -3.994 21.25 1 56.88 505 LYS A N 1
ATOM 4037 C CA . LYS A 1 505 ? 1.716 -5.332 21.141 1 56.88 505 LYS A CA 1
ATOM 4038 C C . LYS A 1 505 ? 1.942 -5.707 19.672 1 56.88 505 LYS A C 1
ATOM 4040 O O . LYS A 1 505 ? 2.822 -6.512 19.359 1 56.88 505 LYS A O 1
ATOM 4045 N N . ASN A 1 506 ? 1.118 -5.078 18.812 1 53.84 506 ASN A N 1
ATOM 4046 C CA . ASN A 1 506 ? 1.135 -5.512 17.422 1 53.84 506 ASN A CA 1
ATOM 4047 C C . ASN A 1 506 ? 2.125 -4.699 16.578 1 53.84 506 ASN A C 1
ATOM 4049 O O . ASN A 1 506 ? 1.729 -3.779 15.867 1 53.84 506 ASN A O 1
ATOM 4053 N N . SER A 1 507 ? 3.398 -4.652 17.078 1 64.94 507 SER A N 1
ATOM 4054 C CA . SER A 1 507 ? 4.352 -3.922 16.25 1 64.94 507 SER A CA 1
ATOM 4055 C C . SER A 1 507 ? 5.195 -4.871 15.406 1 64.94 507 SER A C 1
ATOM 4057 O O . SER A 1 507 ? 5.379 -6.035 15.773 1 64.94 507 SER A O 1
ATOM 4059 N N . GLU A 1 508 ? 5.445 -4.508 14.117 1 72.5 508 GLU A N 1
ATOM 4060 C CA . GLU A 1 508 ? 6.316 -5.258 13.219 1 72.5 508 GLU A CA 1
ATOM 4061 C C . GLU A 1 508 ? 7.719 -5.398 13.797 1 72.5 508 GLU A C 1
ATOM 4063 O O . GLU A 1 508 ? 8.438 -6.348 13.477 1 72.5 508 GLU A O 1
ATOM 4068 N N . TRP A 1 509 ? 8.055 -4.508 14.68 1 79.19 509 TRP A N 1
ATOM 4069 C CA . TRP A 1 509 ? 9.43 -4.473 15.164 1 79.19 509 TRP A CA 1
ATOM 4070 C C . TRP A 1 509 ? 9.477 -4.559 16.688 1 79.19 509 TRP A C 1
ATOM 4072 O O . TRP A 1 509 ? 8.617 -3.994 17.375 1 79.19 509 TRP A O 1
ATOM 4082 N N . LYS A 1 510 ? 10.391 -5.359 17.141 1 79.44 510 LYS A N 1
ATOM 4083 C CA . LYS A 1 510 ? 10.727 -5.402 18.562 1 79.44 510 LYS A CA 1
ATOM 4084 C C . LYS A 1 510 ? 11.969 -4.574 18.859 1 79.44 510 LYS A C 1
ATOM 4086 O O . LYS A 1 510 ? 12.992 -4.715 18.188 1 79.44 510 LYS A O 1
ATOM 4091 N N . ILE A 1 511 ? 11.758 -3.668 19.812 1 85.81 511 ILE A N 1
ATOM 4092 C CA . ILE A 1 511 ? 12.906 -2.863 20.219 1 85.81 511 ILE A CA 1
ATOM 4093 C C . ILE A 1 511 ? 13.797 -3.672 21.156 1 85.81 511 ILE A C 1
ATOM 4095 O O . ILE A 1 511 ? 13.344 -4.129 22.219 1 85.81 511 ILE A O 1
ATOM 4099 N N . ARG A 1 512 ? 15.039 -3.928 20.75 1 86.19 512 ARG A N 1
ATOM 4100 C CA . ARG A 1 512 ? 15.961 -4.73 21.547 1 86.19 512 ARG A CA 1
ATOM 4101 C C . ARG A 1 512 ? 16.766 -3.852 22.5 1 86.19 512 ARG A C 1
ATOM 4103 O O . ARG A 1 512 ? 16.922 -4.18 23.672 1 86.19 512 ARG A O 1
ATOM 4110 N N . LYS A 1 513 ? 17.25 -2.799 21.875 1 86.81 513 LYS A N 1
ATOM 4111 C CA . LYS A 1 513 ? 18.156 -1.971 22.672 1 86.81 513 LYS A CA 1
ATOM 4112 C C . LYS A 1 513 ? 18.078 -0.508 22.234 1 86.81 513 LYS A C 1
ATOM 4114 O O . LYS A 1 513 ? 17.953 -0.211 21.047 1 86.81 513 LYS A O 1
ATOM 4119 N N . VAL A 1 514 ? 17.984 0.327 23.312 1 88.81 514 VAL A N 1
ATOM 4120 C CA . VAL A 1 514 ? 18.078 1.767 23.094 1 88.81 514 VAL A CA 1
ATOM 4121 C C . VAL A 1 514 ? 19.234 2.338 23.906 1 88.81 514 VAL A C 1
ATOM 4123 O O . VAL A 1 514 ? 19.297 2.154 25.125 1 88.81 514 VAL A O 1
ATOM 4126 N N . VAL A 1 515 ? 20.156 2.93 23.156 1 87.94 515 VAL A N 1
ATOM 4127 C CA . VAL A 1 515 ? 21.297 3.525 23.828 1 87.94 515 VAL A CA 1
ATOM 4128 C C . VAL A 1 515 ? 21.375 5.02 23.516 1 87.94 515 VAL A C 1
ATOM 4130 O O . VAL A 1 515 ? 21.172 5.426 22.375 1 87.94 515 VAL A O 1
ATOM 4133 N N . SER A 1 516 ? 21.469 5.746 24.578 1 89.25 516 SER A N 1
ATOM 4134 C CA . SER A 1 516 ? 21.641 7.184 24.422 1 89.25 516 SER A CA 1
ATOM 4135 C C . SER A 1 516 ? 23.094 7.594 24.594 1 89.25 516 SER A C 1
ATOM 4137 O O . SER A 1 516 ? 23.781 7.105 25.5 1 89.25 516 SER A O 1
ATOM 4139 N N . GLU A 1 517 ? 23.594 8.344 23.656 1 89.56 517 GLU A N 1
ATOM 4140 C CA . GLU A 1 517 ? 24.969 8.852 23.703 1 89.56 517 GLU A CA 1
ATOM 4141 C C . GLU A 1 517 ? 25 10.359 23.5 1 89.56 517 GLU A C 1
ATOM 4143 O O . GLU A 1 517 ? 24.312 10.898 22.641 1 89.56 517 GLU A O 1
ATOM 4148 N N . ARG A 1 518 ? 25.656 11.047 24.438 1 90.25 518 ARG A N 1
ATOM 4149 C CA . ARG A 1 518 ? 25.875 12.477 24.312 1 90.25 518 ARG A CA 1
ATOM 4150 C C . ARG A 1 518 ? 27.219 12.766 23.641 1 90.25 518 ARG A C 1
ATOM 4152 O O . ARG A 1 518 ? 28.25 12.227 24.031 1 90.25 518 ARG A O 1
ATOM 4159 N N . HIS A 1 519 ? 27.141 13.547 22.547 1 89.38 519 HIS A N 1
ATOM 4160 C CA . HIS A 1 519 ? 28.344 13.906 21.812 1 89.38 519 HIS A CA 1
ATOM 4161 C C . HIS A 1 519 ? 28.609 15.406 21.875 1 89.38 519 HIS A C 1
ATOM 4163 O O . HIS A 1 519 ? 27.672 16.203 21.828 1 89.38 519 HIS A O 1
ATOM 4169 N N . THR A 1 520 ? 29.844 15.789 22.125 1 88.06 520 THR A N 1
ATOM 4170 C CA . THR A 1 520 ? 30.281 17.172 22.031 1 88.06 520 THR A CA 1
ATOM 4171 C C . THR A 1 520 ? 31.25 17.359 20.875 1 88.06 520 THR A C 1
ATOM 4173 O O . THR A 1 520 ? 32.344 16.812 20.875 1 88.06 520 THR A O 1
ATOM 4176 N N . LYS A 1 521 ? 30.781 17.969 19.844 1 85.38 521 LYS A N 1
ATOM 4177 C CA . LYS A 1 521 ? 31.594 18.156 18.641 1 85.38 521 LYS A CA 1
ATOM 4178 C C . LYS A 1 521 ? 32.094 19.578 18.531 1 85.38 521 LYS A C 1
ATOM 4180 O O . LYS A 1 521 ? 31.406 20.531 18.906 1 85.38 521 LYS A O 1
ATOM 4185 N N . TYR A 1 522 ? 33.344 19.703 18.047 1 82.25 522 TYR A N 1
ATOM 4186 C CA . TYR A 1 522 ? 33.969 21 17.75 1 82.25 522 TYR A CA 1
ATOM 4187 C C . TYR A 1 522 ? 34.219 21.141 16.25 1 82.25 522 TYR A C 1
ATOM 4189 O O . TYR A 1 522 ? 34.812 20.25 15.633 1 82.25 522 TYR A O 1
ATOM 4197 N N . TYR A 1 523 ? 33.469 22.062 15.688 1 74.44 523 TYR A N 1
ATOM 4198 C CA . TYR A 1 523 ? 33.688 22.281 14.266 1 74.44 523 TYR A CA 1
ATOM 4199 C C . TYR A 1 523 ? 34.844 23.25 14.023 1 74.44 523 TYR A C 1
ATOM 4201 O O . TYR A 1 523 ? 35.219 24 14.914 1 74.44 523 TYR A O 1
ATOM 4209 N N . SER A 1 524 ? 35.438 23.156 12.852 1 72.81 524 SER A N 1
ATOM 4210 C CA . SER A 1 524 ? 36.594 23.984 12.508 1 72.81 524 SER A CA 1
ATOM 4211 C C . SER A 1 524 ? 36.219 25.453 12.367 1 72.81 524 SER A C 1
ATOM 4213 O O . SER A 1 524 ? 37.031 26.328 12.555 1 72.81 524 SER A O 1
ATOM 4215 N N . CYS A 1 525 ? 34.969 25.719 12.039 1 62.88 525 CYS A N 1
ATOM 4216 C CA . CYS A 1 525 ? 34.562 27.078 11.75 1 62.88 525 CYS A CA 1
ATOM 4217 C C . CYS A 1 525 ? 34.406 27.891 13.031 1 62.88 525 CYS A C 1
ATOM 4219 O O . CYS A 1 525 ? 34.531 29.125 13.016 1 62.88 525 CYS A O 1
ATOM 4221 N N . CYS A 1 526 ? 34.125 27.062 14.18 1 68.69 526 CYS A N 1
ATOM 4222 C CA . CYS A 1 526 ? 33.75 27.797 15.383 1 68.69 526 CYS A CA 1
ATOM 4223 C C . CYS A 1 526 ? 34.344 27.141 16.625 1 68.69 526 CYS A C 1
ATOM 4225 O O . CYS A 1 526 ? 34.719 25.969 16.594 1 68.69 526 CYS A O 1
ATOM 4227 N N . THR A 1 527 ? 34.75 27.953 17.609 1 76.56 527 THR A N 1
ATOM 4228 C CA . THR A 1 527 ? 35.344 27.5 18.859 1 76.56 527 THR A CA 1
ATOM 4229 C C . THR A 1 527 ? 34.25 27 19.812 1 76.56 527 THR A C 1
ATOM 4231 O O . THR A 1 527 ? 34.562 26.312 20.797 1 76.56 527 THR A O 1
ATOM 4234 N N . GLU A 1 528 ? 33.062 27.234 19.516 1 80.56 528 GLU A N 1
ATOM 4235 C CA . GLU A 1 528 ? 32 26.828 20.422 1 80.56 528 GLU A CA 1
ATOM 4236 C C . GLU A 1 528 ? 31.672 25.344 20.25 1 80.56 528 GLU A C 1
ATOM 4238 O O . GLU A 1 528 ? 31.797 24.797 19.141 1 80.56 528 GLU A O 1
ATOM 4243 N N . PRO A 1 529 ? 31.406 24.703 21.406 1 84.06 529 PRO A N 1
ATOM 4244 C CA . PRO A 1 529 ? 30.984 23.297 21.344 1 84.06 529 PRO A CA 1
ATOM 4245 C C . PRO A 1 529 ? 29.531 23.141 20.875 1 84.06 529 PRO A C 1
ATOM 4247 O O . PRO A 1 529 ? 28.703 24 21.141 1 84.06 529 PRO A O 1
ATOM 4250 N N . TYR A 1 530 ? 29.391 22.188 20.078 1 85.5 530 TYR A N 1
ATOM 4251 C CA . TYR A 1 530 ? 28.047 21.812 19.672 1 85.5 530 TYR A CA 1
ATOM 4252 C C . TYR A 1 530 ? 27.656 20.453 20.25 1 85.5 530 TYR A C 1
ATOM 4254 O O . TYR A 1 530 ? 28.359 19.453 20.047 1 85.5 530 TYR A O 1
ATOM 4262 N N . ILE A 1 531 ? 26.594 20.438 21.078 1 86.5 531 ILE A N 1
ATOM 4263 C CA . ILE A 1 531 ? 26.172 19.234 21.781 1 86.5 531 ILE A CA 1
ATOM 4264 C C . ILE A 1 531 ? 24.984 18.594 21.062 1 86.5 531 ILE A C 1
ATOM 4266 O O . ILE A 1 531 ? 24.047 19.297 20.656 1 86.5 531 ILE A O 1
ATOM 4270 N N . ASP A 1 532 ? 25.156 17.328 20.812 1 88.06 532 ASP A N 1
ATOM 4271 C CA . ASP A 1 532 ? 24.047 16.562 20.281 1 88.06 532 ASP A CA 1
ATOM 4272 C C . ASP A 1 532 ? 23.859 15.258 21.047 1 88.06 532 ASP A C 1
ATOM 4274 O O . ASP A 1 532 ? 24.797 14.758 21.672 1 88.06 532 ASP A O 1
ATOM 4278 N N . ILE A 1 533 ? 22.641 14.828 21.203 1 88.5 533 ILE A N 1
ATOM 4279 C CA . ILE A 1 533 ? 22.297 13.547 21.812 1 88.5 533 ILE A CA 1
ATOM 4280 C C . ILE A 1 533 ? 21.812 12.578 20.734 1 88.5 533 ILE A C 1
ATOM 4282 O O . ILE A 1 533 ? 20.922 12.898 19.938 1 88.5 533 ILE A O 1
ATOM 4286 N N . THR A 1 534 ? 22.531 11.508 20.672 1 91.12 534 THR A N 1
ATOM 4287 C CA . THR A 1 534 ? 22.188 10.484 19.688 1 91.12 534 THR A CA 1
ATOM 4288 C C . THR A 1 534 ? 21.578 9.266 20.375 1 91.12 534 THR A C 1
ATOM 4290 O O . THR A 1 534 ? 22.156 8.711 21.312 1 91.12 534 THR A O 1
ATOM 4293 N N . TYR A 1 535 ? 20.406 8.953 20.016 1 89.69 535 TYR A N 1
ATOM 4294 C CA . TYR A 1 535 ? 19.75 7.727 20.453 1 89.69 535 TYR A CA 1
ATOM 4295 C C . TYR A 1 535 ? 19.891 6.625 19.406 1 89.69 535 TYR A C 1
ATOM 4297 O O . TYR A 1 535 ? 19.391 6.758 18.281 1 89.69 535 TYR A O 1
ATOM 4305 N N . ASN A 1 536 ? 20.609 5.645 19.766 1 90.94 536 ASN A N 1
ATOM 4306 C CA . ASN A 1 536 ? 20.734 4.477 18.906 1 90.94 536 ASN A CA 1
ATOM 4307 C C . ASN A 1 536 ? 19.719 3.398 19.25 1 90.94 536 ASN A C 1
ATOM 4309 O O . ASN A 1 536 ? 19.703 2.895 20.375 1 90.94 536 ASN A O 1
ATOM 4313 N N . ILE A 1 537 ? 18.938 3.094 18.328 1 90.88 537 ILE A N 1
ATOM 4314 C CA . ILE A 1 537 ? 17.875 2.117 18.547 1 90.88 537 ILE A CA 1
ATOM 4315 C C . ILE A 1 537 ? 18.125 0.875 17.688 1 90.88 537 ILE A C 1
ATOM 4317 O O . ILE A 1 537 ? 18.297 0.973 16.469 1 90.88 537 ILE A O 1
ATOM 4321 N N . THR A 1 538 ? 18.25 -0.245 18.328 1 91.38 538 THR A N 1
ATOM 4322 C CA . THR A 1 538 ? 18.359 -1.526 17.641 1 91.38 538 THR A CA 1
ATOM 4323 C C . THR A 1 538 ? 17.031 -2.264 17.641 1 91.38 538 THR A C 1
ATOM 4325 O O . THR A 1 538 ? 16.469 -2.529 18.719 1 91.38 538 THR A O 1
ATOM 4328 N N . MET A 1 539 ? 16.578 -2.533 16.484 1 88.94 539 MET A N 1
ATOM 4329 C CA . MET A 1 539 ? 15.289 -3.195 16.344 1 88.94 539 MET A CA 1
ATOM 4330 C C . MET A 1 539 ? 15.445 -4.555 15.672 1 88.94 539 MET A C 1
ATOM 4332 O O . MET A 1 539 ? 16.328 -4.738 14.828 1 88.94 539 MET A O 1
ATOM 4336 N N . GLN A 1 540 ? 14.625 -5.473 16.141 1 87 540 GLN A N 1
ATOM 4337 C CA . GLN A 1 540 ? 14.57 -6.809 15.555 1 87 540 GLN A CA 1
ATOM 4338 C C . GLN A 1 540 ? 13.188 -7.102 14.977 1 87 540 GLN A C 1
ATOM 4340 O O . GLN A 1 540 ? 12.172 -6.867 15.633 1 87 540 GLN A O 1
ATOM 4345 N N . ARG A 1 541 ? 13.258 -7.594 13.727 1 82.19 541 ARG A N 1
ATOM 4346 C CA . ARG A 1 541 ? 12 -7.926 13.07 1 82.19 541 ARG A CA 1
ATOM 4347 C C . ARG A 1 541 ? 11.367 -9.172 13.688 1 82.19 541 ARG A C 1
ATOM 4349 O O . ARG A 1 541 ? 12.07 -10.141 14 1 82.19 541 ARG A O 1
ATOM 4356 N N . HIS A 1 542 ? 9.984 -9.156 13.883 1 77.69 542 HIS A N 1
ATOM 4357 C CA . HIS A 1 542 ? 9.273 -10.375 14.242 1 77.69 542 HIS A CA 1
ATOM 4358 C C . HIS A 1 542 ? 9.211 -11.344 13.062 1 77.69 542 HIS A C 1
ATOM 4360 O O . HIS A 1 542 ? 8.594 -11.047 12.039 1 77.69 542 HIS A O 1
ATOM 4366 N N . SER A 1 543 ? 9.969 -12.477 13.148 1 75.19 543 SER A N 1
ATOM 4367 C CA . SER A 1 543 ? 10.148 -13.328 11.969 1 75.19 543 SER A CA 1
ATOM 4368 C C . SER A 1 543 ? 9.422 -14.664 12.141 1 75.19 543 SER A C 1
ATOM 4370 O O . SER A 1 543 ? 9.609 -15.57 11.328 1 75.19 543 SER A O 1
ATOM 4372 N N . ASP A 1 544 ? 8.539 -14.844 13.023 1 70.38 544 ASP A N 1
ATOM 4373 C CA . ASP A 1 544 ? 7.91 -16.156 13.219 1 70.38 544 ASP A CA 1
ATOM 4374 C C . ASP A 1 544 ? 6.965 -16.469 12.062 1 70.38 544 ASP A C 1
ATOM 4376 O O . ASP A 1 544 ? 6.957 -17.594 11.562 1 70.38 544 ASP A O 1
ATOM 4380 N N . THR A 1 545 ? 6.32 -15.539 11.68 1 71 545 THR A N 1
ATOM 4381 C CA . THR A 1 545 ? 5.383 -15.789 10.594 1 71 545 THR A CA 1
ATOM 4382 C C . THR A 1 545 ? 6.125 -16 9.273 1 71 545 THR A C 1
ATOM 4384 O O . THR A 1 545 ? 5.707 -16.797 8.438 1 71 545 THR A O 1
ATOM 4387 N N . HIS A 1 546 ? 7.262 -15.375 9.148 1 76.12 546 HIS A N 1
ATOM 4388 C CA . HIS A 1 546 ? 8.031 -15.5 7.918 1 76.12 546 HIS A CA 1
ATOM 4389 C C . HIS A 1 546 ? 8.68 -16.875 7.812 1 76.12 546 HIS A C 1
ATOM 4391 O O . HIS A 1 546 ? 8.922 -17.375 6.711 1 76.12 546 HIS A O 1
ATOM 4397 N N . ARG A 1 547 ? 8.859 -17.484 8.938 1 75 547 ARG A N 1
ATOM 4398 C CA . ARG A 1 547 ? 9.438 -18.828 8.914 1 75 547 ARG A CA 1
ATOM 4399 C C . ARG A 1 547 ? 8.492 -19.812 8.242 1 75 547 ARG A C 1
ATOM 4401 O O . ARG A 1 547 ? 8.914 -20.641 7.418 1 75 547 ARG A O 1
ATOM 4408 N N . ASN A 1 548 ? 7.258 -19.672 8.477 1 71.38 548 ASN A N 1
ATOM 4409 C CA . ASN A 1 548 ? 6.27 -20.594 7.918 1 71.38 548 ASN A CA 1
ATOM 4410 C C . ASN A 1 548 ? 5.969 -20.266 6.457 1 71.38 548 ASN A C 1
ATOM 4412 O O . ASN A 1 548 ? 5.695 -21.172 5.66 1 71.38 548 ASN A O 1
ATOM 4416 N N . ILE A 1 549 ? 6.172 -19.094 6.117 1 78.75 549 ILE A N 1
ATOM 4417 C CA . ILE A 1 549 ? 5.746 -18.672 4.785 1 78.75 549 ILE A CA 1
ATOM 4418 C C . ILE A 1 549 ? 6.914 -18.812 3.809 1 78.75 549 ILE A C 1
ATOM 4420 O O . ILE A 1 549 ? 6.711 -19.094 2.623 1 78.75 549 ILE A O 1
ATOM 4424 N N . ILE A 1 550 ? 8.125 -18.656 4.344 1 83.19 550 ILE A N 1
ATOM 4425 C CA . ILE A 1 550 ? 9.242 -18.594 3.406 1 83.19 550 ILE A CA 1
ATOM 4426 C C . ILE A 1 550 ? 10.141 -19.812 3.596 1 83.19 550 ILE A C 1
ATOM 4428 O O . ILE A 1 550 ? 10.469 -20.5 2.629 1 83.19 550 ILE A O 1
ATOM 4432 N N . VAL A 1 551 ? 10.398 -20.234 4.805 1 79.75 551 VAL A N 1
ATOM 4433 C CA . VAL A 1 551 ? 11.414 -21.234 5.059 1 79.75 551 VAL A CA 1
ATOM 4434 C C . VAL A 1 551 ? 10.859 -22.625 4.742 1 79.75 551 VAL A C 1
ATOM 4436 O O . VAL A 1 551 ? 11.523 -23.438 4.082 1 79.75 551 VAL A O 1
ATOM 4439 N N . ILE A 1 552 ? 9.641 -22.922 5.078 1 74.5 552 ILE A N 1
ATOM 4440 C CA . ILE A 1 552 ? 9.07 -24.234 4.855 1 74.5 552 ILE A CA 1
ATOM 4441 C C . ILE A 1 552 ? 8.906 -24.484 3.359 1 74.5 552 ILE A C 1
ATOM 4443 O O . ILE A 1 552 ? 9.359 -25.516 2.838 1 74.5 552 ILE A O 1
ATOM 4447 N N . PRO A 1 553 ? 8.32 -23.578 2.695 1 81.62 553 PRO A N 1
ATOM 4448 C CA . PRO A 1 553 ? 8.227 -23.812 1.253 1 81.62 553 PRO A CA 1
ATOM 4449 C C . PRO A 1 553 ? 9.602 -23.922 0.586 1 81.62 553 PRO A C 1
ATOM 4451 O O . PRO A 1 553 ? 9.758 -24.672 -0.385 1 81.62 553 PRO A O 1
ATOM 4454 N N . ALA A 1 554 ? 10.594 -23.203 1.095 1 84.56 554 ALA A N 1
ATOM 4455 C CA . ALA A 1 554 ? 11.945 -23.328 0.537 1 84.56 554 ALA A CA 1
ATOM 4456 C C . ALA A 1 554 ? 12.492 -24.734 0.714 1 84.56 554 ALA A C 1
ATOM 4458 O O . ALA A 1 554 ? 13.094 -25.297 -0.203 1 84.56 554 ALA A O 1
ATOM 4459 N N . LEU A 1 555 ? 12.203 -25.344 1.805 1 81.81 555 LEU A N 1
ATOM 4460 C CA . LEU A 1 555 ? 12.641 -26.703 2.062 1 81.81 555 LEU A CA 1
ATOM 4461 C C . LEU A 1 555 ? 11.898 -27.703 1.174 1 81.81 555 LEU A C 1
ATOM 4463 O O . LEU A 1 555 ? 12.484 -28.656 0.671 1 81.81 555 LEU A O 1
ATOM 4467 N N . VAL A 1 556 ? 10.688 -27.422 0.994 1 81.69 556 VAL A N 1
ATOM 4468 C CA . VAL A 1 556 ? 9.883 -28.312 0.162 1 81.69 556 VAL A CA 1
ATOM 4469 C C . VAL A 1 556 ? 10.336 -28.219 -1.291 1 81.69 556 VAL A C 1
ATOM 4471 O O . VAL A 1 556 ? 10.461 -29.234 -1.981 1 81.69 556 VAL A O 1
ATOM 4474 N N . ILE A 1 557 ? 10.586 -27.031 -1.762 1 86 557 ILE A N 1
ATOM 4475 C CA . ILE A 1 557 ? 11.047 -26.812 -3.131 1 86 557 ILE A CA 1
ATOM 4476 C C . ILE A 1 557 ? 12.367 -27.547 -3.35 1 86 557 ILE A C 1
ATOM 4478 O O . ILE A 1 557 ? 12.562 -28.188 -4.383 1 86 557 ILE A O 1
ATOM 4482 N N . MET A 1 558 ? 13.18 -27.531 -2.334 1 83.69 558 MET A N 1
ATOM 4483 C CA . MET A 1 558 ? 14.461 -28.219 -2.438 1 83.69 558 MET A CA 1
ATOM 4484 C C . MET A 1 558 ? 14.258 -29.734 -2.502 1 83.69 558 MET A C 1
ATOM 4486 O O . MET A 1 558 ? 14.875 -30.406 -3.326 1 83.69 558 MET A O 1
ATOM 4490 N N . ALA A 1 559 ? 13.398 -30.188 -1.722 1 79.94 559 ALA A N 1
ATOM 4491 C CA . ALA A 1 559 ? 13.125 -31.625 -1.709 1 79.94 559 ALA A CA 1
ATOM 4492 C C . ALA A 1 559 ? 12.492 -32.062 -3.025 1 79.94 559 ALA A C 1
ATOM 4494 O O . ALA A 1 559 ? 12.836 -33.125 -3.553 1 79.94 559 ALA A O 1
ATOM 4495 N N . LEU A 1 560 ? 11.641 -31.25 -3.559 1 83.88 560 LEU A N 1
ATOM 4496 C CA . LEU A 1 560 ? 10.984 -31.578 -4.82 1 83.88 560 LEU A CA 1
ATOM 4497 C C . LEU A 1 560 ? 11.984 -31.547 -5.973 1 83.88 560 LEU A C 1
ATOM 4499 O O . LEU A 1 560 ? 11.938 -32.406 -6.863 1 83.88 560 LEU A O 1
ATOM 4503 N N . ALA A 1 561 ? 12.844 -30.594 -5.938 1 86 561 ALA A N 1
ATOM 4504 C CA . ALA A 1 561 ? 13.836 -30.469 -7 1 86 561 ALA A CA 1
ATOM 4505 C C . ALA A 1 561 ? 14.766 -31.688 -7.02 1 86 561 ALA A C 1
ATOM 4507 O O . ALA A 1 561 ? 15.141 -32.188 -8.086 1 86 561 ALA A O 1
ATOM 4508 N N . LEU A 1 562 ? 15 -32.219 -5.855 1 81.69 562 LEU A N 1
ATOM 4509 C CA . LEU A 1 562 ? 15.859 -33.406 -5.766 1 81.69 562 LEU A CA 1
ATOM 4510 C C . LEU A 1 562 ? 15.102 -34.656 -6.148 1 81.69 562 LEU A C 1
ATOM 4512 O O . LEU A 1 562 ? 15.672 -35.594 -6.727 1 81.69 562 LEU A O 1
ATOM 4516 N N . SER A 1 563 ? 13.852 -34.656 -5.922 1 79.12 563 SER A N 1
ATOM 4517 C CA . SER A 1 563 ? 13.039 -35.844 -6.199 1 79.12 563 SER A CA 1
ATOM 4518 C C . SER A 1 563 ? 12.844 -36.031 -7.699 1 79.12 563 SER A C 1
ATOM 4520 O O . SER A 1 563 ? 12.547 -37.156 -8.148 1 79.12 563 SER A O 1
ATOM 4522 N N . VAL A 1 564 ? 13.023 -35.031 -8.492 1 84.5 564 VAL A N 1
ATOM 4523 C CA . VAL A 1 564 ? 12.852 -35.125 -9.938 1 84.5 564 VAL A CA 1
ATOM 4524 C C . VAL A 1 564 ? 13.859 -36.125 -10.516 1 84.5 564 VAL A C 1
ATOM 4526 O O . VAL A 1 564 ? 13.555 -36.844 -11.453 1 84.5 564 VAL A O 1
ATOM 4529 N N . PHE A 1 565 ? 15.047 -36.25 -9.898 1 82.06 565 PHE A N 1
ATOM 4530 C CA . PHE A 1 565 ? 16.094 -37.125 -10.406 1 82.06 565 PHE A CA 1
ATOM 4531 C C . PHE A 1 565 ? 15.836 -38.562 -10.016 1 82.06 565 PHE A C 1
ATOM 4533 O O . PHE A 1 565 ? 16.422 -39.469 -10.594 1 82.06 565 PHE A O 1
ATOM 4540 N N . TRP A 1 566 ? 14.836 -38.75 -9.164 1 77.12 566 TRP A N 1
ATOM 4541 C CA . TRP A 1 566 ? 14.523 -40.094 -8.719 1 77.12 566 TRP A CA 1
ATOM 4542 C C . TRP A 1 566 ? 13.383 -40.688 -9.539 1 77.12 566 TRP A C 1
ATOM 4544 O O . TRP A 1 566 ? 13.109 -41.906 -9.453 1 77.12 566 TRP A O 1
ATOM 4554 N N . LEU A 1 567 ? 12.789 -39.938 -10.398 1 77.81 567 LEU A N 1
ATOM 4555 C CA . LEU A 1 567 ? 11.711 -40.438 -11.25 1 77.81 567 LEU A CA 1
ATOM 4556 C C . LEU A 1 567 ? 12.266 -41.219 -12.438 1 77.81 567 LEU A C 1
ATOM 4558 O O . LEU A 1 567 ? 13.406 -41 -12.844 1 77.81 567 LEU A O 1
ATOM 4562 N N . PRO A 1 568 ? 11.406 -42.125 -12.953 1 76.94 568 PRO A N 1
ATOM 4563 C CA . PRO A 1 568 ? 11.883 -42.906 -14.094 1 76.94 568 PRO A CA 1
ATOM 4564 C C . PRO A 1 568 ? 12.25 -42.062 -15.297 1 76.94 568 PRO A C 1
ATOM 4566 O O . PRO A 1 568 ? 11.648 -41 -15.516 1 76.94 568 PRO A O 1
ATOM 4569 N N . LEU A 1 569 ? 13.258 -42.5 -16.031 1 76.62 569 LEU A N 1
ATOM 4570 C CA . LEU A 1 569 ? 13.867 -41.781 -17.125 1 76.62 569 LEU A CA 1
ATOM 4571 C C . LEU A 1 569 ? 12.852 -41.5 -18.234 1 76.62 569 LEU A C 1
ATOM 4573 O O . LEU A 1 569 ? 12.906 -40.469 -18.891 1 76.62 569 LEU A O 1
ATOM 4577 N N . GLN A 1 570 ? 11.891 -42.469 -18.469 1 74.56 570 GLN A N 1
ATOM 4578 C CA . GLN A 1 570 ? 10.984 -42.344 -19.594 1 74.56 570 GLN A CA 1
ATOM 4579 C C . GLN A 1 570 ? 9.703 -41.625 -19.203 1 74.56 570 GLN A C 1
ATOM 4581 O O . GLN A 1 570 ? 8.867 -41.312 -20.062 1 74.56 570 GLN A O 1
ATOM 4586 N N . ALA A 1 571 ? 9.703 -41.188 -17.953 1 74.81 571 ALA A N 1
ATOM 4587 C CA . ALA A 1 571 ? 8.484 -40.531 -17.484 1 74.81 571 ALA A CA 1
ATOM 4588 C C . ALA A 1 571 ? 8.484 -39.031 -17.844 1 74.81 571 ALA A C 1
ATOM 4590 O O . ALA A 1 571 ? 9.414 -38.312 -17.5 1 74.81 571 ALA A O 1
ATOM 4591 N N . GLY A 1 572 ? 7.609 -38.469 -18.703 1 78.81 572 GLY A N 1
ATOM 4592 C CA . GLY A 1 572 ? 7.441 -37.062 -19.031 1 78.81 572 GLY A CA 1
ATOM 4593 C C . GLY A 1 572 ? 7.031 -36.219 -17.828 1 78.81 572 GLY A C 1
ATOM 4594 O O . GLY A 1 572 ? 7.09 -35 -17.875 1 78.81 572 GLY A O 1
ATOM 4595 N N . GLU A 1 573 ? 6.719 -36.906 -16.734 1 79.62 573 GLU A N 1
ATOM 4596 C CA . GLU A 1 573 ? 6.297 -36.219 -15.516 1 79.62 573 GLU A CA 1
ATOM 4597 C C . GLU A 1 573 ? 7.441 -35.406 -14.922 1 79.62 573 GLU A C 1
ATOM 4599 O O . GLU A 1 573 ? 7.211 -34.438 -14.18 1 79.62 573 GLU A O 1
ATOM 4604 N N . ARG A 1 574 ? 8.68 -35.719 -15.273 1 84.69 574 ARG A N 1
ATOM 4605 C CA . ARG A 1 574 ? 9.844 -34.969 -14.781 1 84.69 574 ARG A CA 1
ATOM 4606 C C . ARG A 1 574 ? 9.836 -33.531 -15.281 1 84.69 574 ARG A C 1
ATOM 4608 O O . ARG A 1 574 ? 10.148 -32.625 -14.531 1 84.69 574 ARG A O 1
ATOM 4615 N N . ILE A 1 575 ? 9.461 -33.375 -16.516 1 87.56 575 ILE A N 1
ATOM 4616 C CA . ILE A 1 575 ? 9.461 -32.062 -17.141 1 87.56 575 ILE A CA 1
ATOM 4617 C C . ILE A 1 575 ? 8.328 -31.234 -16.547 1 87.56 575 ILE A C 1
ATOM 4619 O O . ILE A 1 575 ? 8.516 -30.047 -16.266 1 87.56 575 ILE A O 1
ATOM 462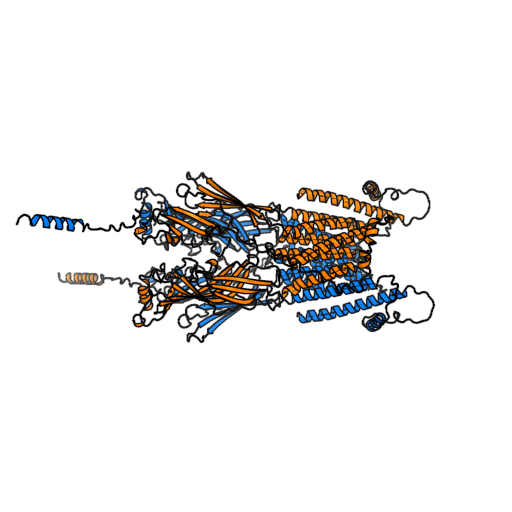3 N N . ILE A 1 576 ? 7.191 -31.812 -16.281 1 88.56 576 ILE A N 1
ATOM 4624 C CA . ILE A 1 576 ? 6.055 -31.109 -15.695 1 88.56 576 ILE A CA 1
ATOM 4625 C C . ILE A 1 576 ? 6.371 -30.703 -14.258 1 88.56 576 ILE A C 1
ATOM 4627 O O . ILE A 1 576 ? 6.035 -29.609 -13.828 1 88.56 576 ILE A O 1
ATOM 4631 N N . MET A 1 577 ? 7.012 -31.625 -13.578 1 88.44 577 MET A N 1
ATOM 4632 C CA . MET A 1 577 ? 7.379 -31.328 -12.195 1 88.44 577 MET A CA 1
ATOM 4633 C C . MET A 1 577 ? 8.352 -30.156 -12.141 1 88.44 577 MET A C 1
ATOM 4635 O O . MET A 1 577 ? 8.211 -29.266 -11.297 1 88.44 577 MET A O 1
ATOM 4639 N N . ASN A 1 578 ? 9.305 -30.172 -13.023 1 91.06 578 ASN A N 1
ATOM 4640 C CA . ASN A 1 578 ? 10.227 -29.031 -13.086 1 91.06 578 ASN A CA 1
ATOM 4641 C C . ASN A 1 578 ? 9.5 -27.734 -13.43 1 91.06 578 ASN A C 1
ATOM 4643 O O . ASN A 1 578 ? 9.859 -26.672 -12.945 1 91.06 578 ASN A O 1
ATOM 4647 N N . GLY A 1 579 ? 8.5 -27.859 -14.289 1 90.69 579 GLY A N 1
ATOM 4648 C CA . GLY A 1 579 ? 7.688 -26.703 -14.602 1 90.69 579 GLY A CA 1
ATOM 4649 C C . GLY A 1 579 ? 6.949 -26.141 -13.398 1 90.69 579 GLY A C 1
ATOM 4650 O O . GLY A 1 579 ? 6.906 -24.938 -13.188 1 90.69 579 GLY A O 1
ATOM 4651 N N . ILE A 1 580 ? 6.43 -27.016 -12.602 1 91.12 580 ILE A N 1
ATOM 4652 C CA . ILE A 1 580 ? 5.688 -26.594 -11.414 1 91.12 580 ILE A CA 1
ATOM 4653 C C . ILE A 1 580 ? 6.648 -26.016 -10.383 1 91.12 580 ILE A C 1
ATOM 4655 O O . ILE A 1 580 ? 6.332 -25.016 -9.727 1 91.12 580 ILE A O 1
ATOM 4659 N N . ILE A 1 581 ? 7.805 -26.641 -10.25 1 92.19 581 ILE A N 1
ATOM 4660 C CA . ILE A 1 581 ? 8.805 -26.125 -9.32 1 92.19 581 ILE A CA 1
ATOM 4661 C C . ILE A 1 581 ? 9.234 -24.719 -9.758 1 92.19 581 ILE A C 1
ATOM 4663 O O . ILE A 1 581 ? 9.375 -23.828 -8.922 1 92.19 581 ILE A O 1
ATOM 4667 N N . SER A 1 582 ? 9.445 -24.578 -11.047 1 93 582 SER A N 1
ATOM 4668 C CA . SER A 1 582 ? 9.789 -23.266 -11.562 1 93 582 SER A CA 1
ATOM 4669 C C . SER A 1 582 ? 8.688 -22.25 -11.266 1 93 582 SER A C 1
ATOM 4671 O O . SER A 1 582 ? 8.977 -21.109 -10.922 1 93 582 SER A O 1
ATOM 4673 N N . LEU A 1 583 ? 7.523 -22.688 -11.383 1 92.56 583 LEU A N 1
ATOM 4674 C CA . LEU A 1 583 ? 6.398 -21.828 -11.07 1 92.56 583 LEU A CA 1
ATOM 4675 C C . LEU A 1 583 ? 6.391 -21.453 -9.586 1 92.56 583 LEU A C 1
ATOM 4677 O O . LEU A 1 583 ? 6.145 -20.297 -9.234 1 92.56 583 LEU A O 1
ATOM 4681 N N . MET A 1 584 ? 6.637 -22.391 -8.773 1 92.38 584 MET A N 1
ATOM 4682 C CA . MET A 1 584 ? 6.676 -22.141 -7.336 1 92.38 584 MET A CA 1
ATOM 4683 C C . MET A 1 584 ? 7.75 -21.109 -6.992 1 92.38 584 MET A C 1
ATOM 4685 O O . MET A 1 584 ? 7.496 -20.172 -6.242 1 92.38 584 MET A O 1
ATOM 4689 N N . ILE A 1 585 ? 8.867 -21.297 -7.551 1 93.44 585 ILE A N 1
ATOM 4690 C CA . ILE A 1 585 ? 9.977 -20.375 -7.281 1 93.44 585 ILE A CA 1
ATOM 4691 C C . ILE A 1 585 ? 9.641 -18.984 -7.816 1 93.44 585 ILE A C 1
ATOM 4693 O O . ILE A 1 585 ? 9.922 -17.984 -7.164 1 93.44 585 ILE A O 1
ATOM 4697 N N . THR A 1 586 ? 9.023 -18.938 -8.945 1 92.19 586 THR A N 1
ATOM 4698 C CA . THR A 1 586 ? 8.656 -17.656 -9.539 1 92.19 586 THR A CA 1
ATOM 4699 C C . THR A 1 586 ? 7.645 -16.906 -8.664 1 92.19 586 THR A C 1
ATOM 4701 O O . THR A 1 586 ? 7.723 -15.695 -8.516 1 92.19 586 THR A O 1
ATOM 4704 N N . VAL A 1 587 ? 6.719 -17.625 -8.125 1 91.56 587 VAL A N 1
ATOM 4705 C CA . VAL A 1 587 ? 5.742 -17.016 -7.234 1 91.56 587 VAL A CA 1
ATOM 4706 C C . VAL A 1 587 ? 6.453 -16.375 -6.047 1 91.56 587 VAL A C 1
ATOM 4708 O O . VAL A 1 587 ? 6.117 -15.258 -5.641 1 91.56 587 VAL A O 1
ATOM 4711 N N . PHE A 1 588 ? 7.465 -17.016 -5.535 1 92.25 588 PHE A N 1
ATOM 4712 C CA . PHE A 1 588 ? 8.188 -16.469 -4.395 1 92.25 588 PHE A CA 1
ATOM 4713 C C . PHE A 1 588 ? 9.07 -15.297 -4.824 1 92.25 588 PHE A C 1
ATOM 4715 O O . PHE A 1 588 ? 9.227 -14.336 -4.074 1 92.25 588 PHE A O 1
ATOM 4722 N N . LEU A 1 589 ? 9.609 -15.43 -5.977 1 92.38 589 LEU A N 1
ATOM 4723 C CA . LEU A 1 589 ? 10.43 -14.32 -6.453 1 92.38 589 LEU A CA 1
ATOM 4724 C C . LEU A 1 589 ? 9.57 -13.078 -6.691 1 92.38 589 LEU A C 1
ATOM 4726 O O . LEU A 1 589 ? 10.008 -11.961 -6.418 1 92.38 589 LEU A O 1
ATOM 4730 N N . VAL A 1 590 ? 8.359 -13.289 -7.191 1 91 590 VAL A N 1
ATOM 4731 C CA . VAL A 1 590 ? 7.438 -12.172 -7.359 1 91 590 VAL A CA 1
ATOM 4732 C C . VAL A 1 590 ? 7.055 -11.602 -5.996 1 91 590 VAL A C 1
ATOM 4734 O O . VAL A 1 590 ? 6.965 -10.383 -5.828 1 91 590 VAL A O 1
ATOM 4737 N N . TYR A 1 591 ? 6.875 -12.477 -5.074 1 90.75 591 TYR A N 1
ATOM 4738 C CA . TYR A 1 591 ? 6.578 -12.055 -3.711 1 90.75 591 TYR A CA 1
ATOM 4739 C C . TYR A 1 591 ? 7.711 -11.211 -3.141 1 90.75 591 TYR A C 1
ATOM 4741 O O . TYR A 1 591 ? 7.473 -10.172 -2.523 1 90.75 591 TYR A O 1
ATOM 4749 N N . PHE A 1 592 ? 8.945 -11.594 -3.363 1 90.56 592 PHE A N 1
ATOM 4750 C CA . PHE A 1 592 ? 10.102 -10.867 -2.855 1 90.56 592 PHE A CA 1
ATOM 4751 C C . PHE A 1 592 ? 10.242 -9.523 -3.557 1 90.56 592 PHE A C 1
ATOM 4753 O O . PHE A 1 592 ? 10.609 -8.531 -2.932 1 90.56 592 PHE A O 1
ATOM 4760 N N . ALA A 1 593 ? 9.938 -9.508 -4.773 1 87.88 593 ALA A N 1
ATOM 4761 C CA . ALA A 1 593 ? 10.039 -8.266 -5.531 1 87.88 593 ALA A CA 1
ATOM 4762 C C . ALA A 1 593 ? 9.039 -7.23 -5.023 1 87.88 593 ALA A C 1
ATOM 4764 O O . ALA A 1 593 ? 9.305 -6.027 -5.07 1 87.88 593 ALA A O 1
ATOM 4765 N N . GLN A 1 594 ? 7.988 -7.707 -4.523 1 85.88 594 GLN A N 1
ATOM 4766 C CA . GLN A 1 594 ? 6.957 -6.801 -4.027 1 85.88 594 GLN A CA 1
ATOM 4767 C C . GLN A 1 594 ? 7.266 -6.344 -2.604 1 85.88 594 GLN A C 1
ATOM 4769 O O . GLN A 1 594 ? 7.012 -5.191 -2.246 1 85.88 594 GLN A O 1
ATOM 4774 N N . GLN A 1 595 ? 7.84 -7.227 -1.876 1 83 595 GLN A N 1
ATOM 4775 C CA . GLN A 1 595 ? 7.98 -6.953 -0.45 1 83 595 GLN A CA 1
ATOM 4776 C C . GLN A 1 595 ? 9.305 -6.254 -0.153 1 83 595 GLN A C 1
ATOM 4778 O O . GLN A 1 595 ? 9.398 -5.465 0.789 1 83 595 GLN A O 1
ATOM 4783 N N . LEU A 1 596 ? 10.281 -6.523 -0.877 1 85.94 596 LEU A N 1
ATOM 4784 C CA . LEU A 1 596 ? 11.617 -6.051 -0.532 1 85.94 596 LEU A CA 1
ATOM 4785 C C . LEU A 1 596 ? 12.023 -4.879 -1.418 1 85.94 596 LEU A C 1
ATOM 4787 O O . LEU A 1 596 ? 11.914 -4.953 -2.645 1 85.94 596 LEU A O 1
ATOM 4791 N N . PRO A 1 597 ? 12.344 -3.781 -0.712 1 77.12 597 PRO A N 1
ATOM 4792 C CA . PRO A 1 597 ? 12.82 -2.639 -1.493 1 77.12 597 PRO A CA 1
ATOM 4793 C C . PRO A 1 597 ? 14.164 -2.9 -2.162 1 77.12 597 PRO A C 1
ATOM 4795 O O . PRO A 1 597 ? 14.945 -3.727 -1.684 1 77.12 597 PRO A O 1
ATOM 4798 N N . ALA A 1 598 ? 14.344 -2.236 -3.297 1 76.31 598 ALA A N 1
ATOM 4799 C CA . ALA A 1 598 ? 15.602 -2.371 -4.023 1 76.31 598 ALA A CA 1
ATOM 4800 C C . ALA A 1 598 ? 16.672 -1.468 -3.432 1 76.31 598 ALA A C 1
ATOM 4802 O O . ALA A 1 598 ? 16.875 -0.339 -3.889 1 76.31 598 ALA A O 1
ATOM 4803 N N . ILE A 1 599 ? 17.25 -1.949 -2.309 1 72.12 599 ILE A N 1
ATOM 4804 C CA . ILE A 1 599 ? 18.312 -1.17 -1.668 1 72.12 599 ILE A CA 1
ATOM 4805 C C . ILE A 1 599 ? 19.672 -1.574 -2.236 1 72.12 599 ILE A C 1
ATOM 4807 O O . ILE A 1 599 ? 19.891 -2.748 -2.539 1 72.12 599 ILE A O 1
ATOM 4811 N N . SER A 1 600 ? 20.438 -0.519 -2.555 1 63.97 600 SER A N 1
ATOM 4812 C CA . SER A 1 600 ? 21.75 -0.735 -3.18 1 63.97 600 SER A CA 1
ATOM 4813 C C . SER A 1 600 ? 22.641 -1.603 -2.303 1 63.97 600 SER A C 1
ATOM 4815 O O . SER A 1 600 ? 22.719 -1.393 -1.092 1 63.97 600 SER A O 1
ATOM 4817 N N . GLY A 1 601 ? 23.266 -2.592 -2.84 1 63.56 601 GLY A N 1
ATOM 4818 C CA . GLY A 1 601 ? 24.375 -3.363 -2.307 1 63.56 601 GLY A CA 1
ATOM 4819 C C . GLY A 1 601 ? 23.938 -4.492 -1.396 1 63.56 601 GLY A C 1
ATOM 4820 O O . GLY A 1 601 ? 24.766 -5.316 -0.983 1 63.56 601 GLY A O 1
ATOM 4821 N N . HIS A 1 602 ? 22.578 -4.551 -1.056 1 74.94 602 HIS A N 1
ATOM 4822 C CA . HIS A 1 602 ? 22.266 -5.574 -0.065 1 74.94 602 HIS A CA 1
ATOM 4823 C C . HIS A 1 602 ? 21.094 -6.434 -0.519 1 74.94 602 HIS A C 1
ATOM 4825 O O . HIS A 1 602 ? 20.062 -6.484 0.154 1 74.94 602 HIS A O 1
ATOM 4831 N N . THR A 1 603 ? 21.359 -7.172 -1.567 1 82 603 THR A N 1
ATOM 4832 C CA . THR A 1 603 ? 20.281 -8.102 -1.918 1 82 603 THR A CA 1
ATOM 4833 C C . THR A 1 603 ? 20.156 -9.203 -0.87 1 82 603 THR A C 1
ATOM 4835 O O . THR A 1 603 ? 21.156 -9.82 -0.491 1 82 603 THR A O 1
ATOM 4838 N N . PRO A 1 604 ? 18.984 -9.352 -0.398 1 88 604 PRO A N 1
ATOM 4839 C CA . PRO A 1 604 ? 18.797 -10.383 0.625 1 88 604 PRO A CA 1
ATOM 4840 C C . PRO A 1 604 ? 19.25 -11.766 0.161 1 88 604 PRO A C 1
ATOM 4842 O O . PRO A 1 604 ? 19.062 -12.117 -1.007 1 88 604 PRO A O 1
ATOM 4845 N N . LEU A 1 605 ? 19.828 -12.578 1.069 1 87.44 605 LEU A N 1
ATOM 4846 C CA . LEU A 1 605 ? 20.375 -13.898 0.773 1 87.44 605 LEU A CA 1
ATOM 4847 C C . LEU A 1 605 ? 19.266 -14.852 0.33 1 87.44 605 LEU A C 1
ATOM 4849 O O . LEU A 1 605 ? 19.484 -15.719 -0.516 1 87.44 605 LEU A O 1
ATOM 4853 N N . ILE A 1 606 ? 18.109 -14.695 0.816 1 86.5 606 ILE A N 1
ATOM 4854 C CA . ILE A 1 606 ? 17 -15.586 0.48 1 86.5 606 ILE A CA 1
ATOM 4855 C C . ILE A 1 606 ? 16.609 -15.398 -0.985 1 86.5 606 ILE A C 1
ATOM 4857 O O . ILE A 1 606 ? 16.25 -16.359 -1.667 1 86.5 606 ILE A O 1
ATOM 4861 N N . VAL A 1 607 ? 16.672 -14.195 -1.459 1 89.25 607 VAL A N 1
ATOM 4862 C CA . VAL A 1 607 ? 16.344 -13.922 -2.854 1 89.25 607 VAL A CA 1
ATOM 4863 C C . VAL A 1 607 ? 17.406 -14.539 -3.766 1 89.25 607 VAL A C 1
ATOM 4865 O O . VAL A 1 607 ? 17.078 -15.125 -4.797 1 89.25 607 VAL A O 1
ATOM 4868 N N . ILE A 1 608 ? 18.656 -14.445 -3.369 1 86.44 608 ILE A N 1
ATOM 4869 C CA . ILE A 1 608 ? 19.734 -15.055 -4.145 1 86.44 608 ILE A CA 1
ATOM 4870 C C . ILE A 1 608 ? 19.578 -16.578 -4.148 1 86.44 608 ILE A C 1
ATOM 4872 O O . ILE A 1 608 ? 19.812 -17.219 -5.168 1 86.44 608 ILE A O 1
ATOM 4876 N N . PHE A 1 609 ? 19.172 -17.125 -3.096 1 87.31 609 PHE A N 1
ATOM 4877 C CA . PHE A 1 609 ? 18.953 -18.562 -2.992 1 87.31 609 PHE A CA 1
ATOM 4878 C C . PHE A 1 609 ? 17.875 -19.031 -3.967 1 87.31 609 PHE A C 1
ATOM 4880 O O . PHE A 1 609 ? 18.062 -19.984 -4.715 1 87.31 609 PHE A O 1
ATOM 4887 N N . PHE A 1 610 ? 16.766 -18.328 -3.951 1 89.19 610 PHE A N 1
ATOM 4888 C CA . PHE A 1 610 ? 15.672 -18.703 -4.836 1 89.19 610 PHE A CA 1
ATOM 4889 C C . PHE A 1 610 ? 16.047 -18.484 -6.297 1 89.19 610 PHE A C 1
ATOM 4891 O O . PHE A 1 610 ? 15.703 -19.297 -7.16 1 89.19 610 PHE A O 1
ATOM 4898 N N . SER A 1 611 ? 16.766 -17.438 -6.555 1 89.69 611 SER A N 1
ATOM 4899 C CA . SER A 1 611 ? 17.188 -17.172 -7.926 1 89.69 611 SER A CA 1
ATOM 4900 C C . SER A 1 611 ? 18.172 -18.234 -8.414 1 89.69 611 SER A C 1
ATOM 4902 O O . SER A 1 611 ? 18.062 -18.719 -9.539 1 89.69 611 SER A O 1
ATOM 4904 N N . ASN A 1 612 ? 19.078 -18.625 -7.59 1 87.5 612 ASN A N 1
ATOM 4905 C CA . ASN A 1 612 ? 20.016 -19.688 -7.953 1 87.5 612 ASN A CA 1
ATOM 4906 C C . ASN A 1 612 ? 19.328 -21.031 -8.109 1 87.5 612 ASN A C 1
ATOM 4908 O O . ASN A 1 612 ? 19.688 -21.828 -8.984 1 87.5 612 ASN A O 1
ATOM 4912 N N . THR A 1 613 ? 18.375 -21.266 -7.254 1 88.62 613 THR A N 1
ATOM 4913 C CA . THR A 1 613 ? 17.625 -22.516 -7.375 1 88.62 613 THR A CA 1
ATOM 4914 C C . THR A 1 613 ? 16.828 -22.531 -8.68 1 88.62 613 THR A C 1
ATOM 4916 O O . THR A 1 613 ? 16.688 -23.594 -9.305 1 88.62 613 THR A O 1
ATOM 4919 N N . LEU A 1 614 ? 16.344 -21.406 -9.094 1 91.56 614 LEU A N 1
ATOM 4920 C CA . LEU A 1 614 ? 15.633 -21.328 -10.359 1 91.56 614 LEU A CA 1
ATOM 4921 C C . LEU A 1 614 ? 16.547 -21.672 -11.523 1 91.56 614 LEU A C 1
ATOM 4923 O O . LEU A 1 614 ? 16.156 -22.406 -12.438 1 91.56 614 LEU A O 1
ATOM 4927 N N . LEU A 1 615 ? 17.75 -21.25 -11.484 1 88.25 615 LEU A N 1
ATOM 4928 C CA . LEU A 1 615 ? 18.719 -21.547 -12.531 1 88.25 615 LEU A CA 1
ATOM 4929 C C . LEU A 1 615 ? 19.078 -23.031 -12.531 1 88.25 615 LEU A C 1
ATOM 4931 O O . LEU A 1 615 ? 19.234 -23.641 -13.594 1 88.25 615 LEU A O 1
ATOM 4935 N N . LEU A 1 616 ? 19.141 -23.547 -11.359 1 89.5 616 LEU A N 1
ATOM 4936 C CA . LEU A 1 616 ? 19.438 -24.969 -11.25 1 89.5 616 LEU A CA 1
ATOM 4937 C C . LEU A 1 616 ? 18.281 -25.812 -11.789 1 89.5 616 LEU A C 1
ATOM 4939 O O . LEU A 1 616 ? 18.516 -26.844 -12.422 1 89.5 616 LEU A O 1
ATOM 4943 N N . VAL A 1 617 ? 17.109 -25.375 -11.531 1 91.12 617 VAL A N 1
ATOM 4944 C CA . VAL A 1 617 ? 15.945 -26.094 -12.031 1 91.12 617 VAL A CA 1
ATOM 4945 C C . VAL A 1 617 ? 15.867 -25.969 -13.547 1 91.12 617 VAL A C 1
ATOM 4947 O O . VAL A 1 617 ? 15.477 -26.906 -14.242 1 91.12 617 VAL A O 1
ATOM 4950 N N . ALA A 1 618 ? 16.25 -24.844 -14.062 1 90 618 ALA A N 1
ATOM 4951 C CA . ALA A 1 618 ? 16.297 -24.688 -15.516 1 90 618 ALA A CA 1
ATOM 4952 C C . ALA A 1 618 ? 17.297 -25.641 -16.141 1 90 618 ALA A C 1
ATOM 4954 O O . ALA A 1 618 ? 17 -26.266 -17.172 1 90 618 ALA A O 1
ATOM 4955 N N . PHE A 1 619 ? 18.359 -25.812 -15.516 1 88.38 619 PHE A N 1
ATOM 4956 C CA . PHE A 1 619 ? 19.359 -26.75 -15.977 1 88.38 619 PHE A CA 1
ATOM 4957 C C . PHE A 1 619 ? 18.828 -28.188 -15.898 1 88.38 619 PHE A C 1
ATOM 4959 O O . PHE A 1 619 ? 19.031 -28.969 -16.828 1 88.38 619 PHE A O 1
ATOM 4966 N N . SER A 1 620 ? 18.172 -28.406 -14.812 1 89.06 620 SER A N 1
ATOM 4967 C CA . SER A 1 620 ? 17.578 -29.719 -14.641 1 89.06 620 SER A CA 1
ATOM 4968 C C . SER A 1 620 ? 16.531 -30 -15.703 1 89.06 620 SER A C 1
ATOM 4970 O O . SER A 1 620 ? 16.391 -31.141 -16.172 1 89.06 620 SER A O 1
ATOM 4972 N N . THR A 1 621 ? 15.805 -29.047 -16.141 1 89.62 621 THR A N 1
ATOM 4973 C CA . THR A 1 621 ? 14.781 -29.203 -17.156 1 89.62 621 THR A CA 1
ATOM 4974 C C . THR A 1 621 ? 15.422 -29.531 -18.516 1 89.62 621 THR A C 1
ATOM 4976 O O . THR A 1 621 ? 14.953 -30.422 -19.234 1 89.62 621 THR A O 1
ATOM 4979 N N . VAL A 1 622 ? 16.5 -28.906 -18.797 1 88.5 622 VAL A N 1
ATOM 4980 C CA . VAL A 1 622 ? 17.188 -29.141 -20.062 1 88.5 622 VAL A CA 1
ATOM 4981 C C . VAL A 1 622 ? 17.734 -30.562 -20.094 1 88.5 622 VAL A C 1
ATOM 4983 O O . VAL A 1 622 ? 17.578 -31.266 -21.094 1 88.5 622 VAL A O 1
ATOM 4986 N N . ILE A 1 623 ? 18.266 -30.984 -19.016 1 87.94 623 ILE A N 1
ATOM 4987 C CA . ILE A 1 623 ? 18.828 -32.312 -18.953 1 87.94 623 ILE A CA 1
ATOM 4988 C C . ILE A 1 623 ? 17.703 -33.344 -19.047 1 87.94 623 ILE A C 1
ATOM 4990 O O . ILE A 1 623 ? 17.859 -34.406 -19.688 1 87.94 623 ILE A O 1
ATOM 4994 N N . SER A 1 624 ? 16.578 -33.062 -18.406 1 87.69 624 SER A N 1
ATOM 4995 C CA . SER A 1 624 ? 15.453 -34 -18.453 1 87.69 624 SER A CA 1
ATOM 4996 C C . SER A 1 624 ? 14.914 -34.156 -19.875 1 87.69 624 SER A C 1
ATOM 4998 O O . SER A 1 624 ? 14.508 -35.25 -20.266 1 87.69 624 SER A O 1
ATOM 5000 N N . VAL A 1 625 ? 14.93 -33.125 -20.609 1 86.88 625 VAL A N 1
ATOM 5001 C CA . VAL A 1 625 ? 14.453 -33.219 -21.984 1 86.88 625 VAL A CA 1
ATOM 5002 C C . VAL A 1 625 ? 15.445 -34 -22.828 1 86.88 625 VAL A C 1
ATOM 5004 O O . VAL A 1 625 ? 15.047 -34.812 -23.672 1 86.88 625 VAL A O 1
ATOM 5007 N N . ILE A 1 626 ? 16.719 -33.844 -22.594 1 85.38 626 ILE A N 1
ATOM 5008 C CA . ILE A 1 626 ? 17.75 -34.594 -23.312 1 85.38 626 ILE A CA 1
ATOM 5009 C C . ILE A 1 626 ? 17.625 -36.094 -22.984 1 85.38 626 ILE A C 1
ATOM 5011 O O . ILE A 1 626 ? 17.656 -36.938 -23.891 1 85.38 626 ILE A O 1
ATOM 5015 N N . VAL A 1 627 ? 17.453 -36.344 -21.766 1 85.56 627 VAL A N 1
ATOM 5016 C CA . VAL A 1 627 ? 17.375 -37.75 -21.312 1 85.56 627 VAL A CA 1
ATOM 5017 C C . VAL A 1 627 ? 16.109 -38.406 -21.875 1 85.56 627 VAL A C 1
ATOM 5019 O O . VAL A 1 627 ? 16.125 -39.562 -22.25 1 85.56 627 VAL A O 1
ATOM 5022 N N . LEU A 1 628 ? 15.031 -37.688 -21.938 1 84 628 LEU A N 1
ATOM 5023 C CA . LEU A 1 628 ? 13.789 -38.219 -22.5 1 84 628 LEU A CA 1
ATOM 5024 C C . LEU A 1 628 ? 13.953 -38.531 -23.984 1 84 628 LEU A C 1
ATOM 5026 O O . LEU A 1 628 ? 13.469 -39.562 -24.453 1 84 628 LEU A O 1
ATOM 5030 N N . ASN A 1 629 ? 14.695 -37.719 -24.672 1 81.62 629 ASN A N 1
ATOM 5031 C CA . ASN A 1 629 ? 14.898 -37.906 -26.109 1 81.62 629 ASN A CA 1
ATOM 5032 C C . ASN A 1 629 ? 15.852 -39.062 -26.375 1 81.62 629 ASN A C 1
ATOM 5034 O O . ASN A 1 629 ? 15.688 -39.812 -27.344 1 81.62 629 ASN A O 1
ATOM 5038 N N . VAL A 1 630 ? 16.75 -39.25 -25.438 1 80 630 VAL A N 1
ATOM 5039 C CA . VAL A 1 630 ? 17.75 -40.312 -25.625 1 80 630 VAL A CA 1
ATOM 5040 C C . VAL A 1 630 ? 17.156 -41.656 -25.203 1 80 630 VAL A C 1
ATOM 5042 O O . VAL A 1 630 ? 17.5 -42.688 -25.766 1 80 630 VAL A O 1
ATOM 5045 N N . SER A 1 631 ? 16.234 -41.656 -24.359 1 75.62 631 SER A N 1
ATOM 5046 C CA . SER A 1 631 ? 15.695 -42.906 -23.844 1 75.62 631 SER A CA 1
ATOM 5047 C C . SER A 1 631 ? 14.523 -43.375 -24.688 1 75.62 631 SER A C 1
ATOM 5049 O O . SER A 1 631 ? 13.945 -44.438 -24.406 1 75.62 631 SER A O 1
ATOM 5051 N N . LYS A 1 632 ? 14.203 -42.656 -25.688 1 73.38 632 LYS A N 1
ATOM 5052 C CA . LYS A 1 632 ? 13.141 -43.094 -26.562 1 73.38 632 LYS A CA 1
ATOM 5053 C C . LYS A 1 632 ? 13.562 -44.375 -27.328 1 73.38 632 LYS A C 1
ATOM 5055 O O . LYS A 1 632 ? 14.75 -44.562 -27.562 1 73.38 632 LYS A O 1
ATOM 5060 N N . LEU A 1 633 ? 12.453 -45.25 -27.469 1 63.44 633 LEU A N 1
ATOM 5061 C CA . LEU A 1 633 ? 12.688 -46.562 -28.109 1 63.44 633 LEU A CA 1
ATOM 5062 C C . LEU A 1 633 ? 12.766 -46.438 -29.625 1 63.44 633 LEU A C 1
ATOM 5064 O O . LEU A 1 633 ? 12.18 -45.5 -30.203 1 63.44 633 LEU A O 1
ATOM 5068 N N . ASN A 1 634 ? 13.648 -46.75 -30.25 1 66 634 ASN A N 1
ATOM 5069 C CA . ASN A 1 634 ? 13.758 -47 -31.688 1 66 634 ASN A CA 1
ATOM 5070 C C . ASN A 1 634 ? 14.82 -46.094 -32.312 1 66 634 ASN A C 1
ATOM 5072 O O . ASN A 1 634 ? 14.516 -45.281 -33.188 1 66 634 ASN A O 1
ATOM 5076 N N . HIS A 1 635 ? 15.914 -46.125 -31.609 1 66.31 635 HIS A N 1
ATOM 5077 C CA . HIS A 1 635 ? 17.031 -45.406 -32.219 1 66.31 635 HIS A CA 1
ATOM 5078 C C . HIS A 1 635 ? 17.625 -46.188 -33.406 1 66.31 635 HIS A C 1
ATOM 5080 O O . HIS A 1 635 ? 17.781 -47.406 -33.312 1 66.31 635 HIS A O 1
ATOM 5086 N N . GLU A 1 636 ? 17.5 -45.562 -34.531 1 66.25 636 GLU A N 1
ATOM 5087 C CA . GLU A 1 636 ? 18.062 -46.219 -35.688 1 66.25 636 GLU A CA 1
ATOM 5088 C C . GLU A 1 636 ? 19.562 -46.438 -35.562 1 66.25 636 GLU A C 1
ATOM 5090 O O . GLU A 1 636 ? 20.109 -47.438 -36 1 66.25 636 GLU A O 1
ATOM 5095 N N . ALA A 1 637 ? 20.188 -45.469 -34.969 1 67.5 637 ALA A N 1
ATOM 5096 C CA . ALA A 1 637 ? 21.656 -45.531 -34.906 1 67.5 637 ALA A CA 1
ATOM 5097 C C . ALA A 1 637 ? 22.141 -45.75 -33.469 1 67.5 637 ALA A C 1
ATOM 5099 O O . ALA A 1 637 ? 21.469 -45.344 -32.531 1 67.5 637 ALA A O 1
ATOM 5100 N N . GLY A 1 638 ? 23.109 -46.562 -33.344 1 69.19 638 GLY A N 1
ATOM 5101 C CA . GLY A 1 638 ? 23.734 -46.812 -32.062 1 69.19 638 GLY A CA 1
ATOM 5102 C C . GLY A 1 638 ? 24.391 -45.562 -31.469 1 69.19 638 GLY A C 1
ATOM 5103 O O . GLY A 1 638 ? 24.484 -44.531 -32.125 1 69.19 638 GLY A O 1
ATOM 5104 N N . LEU A 1 639 ? 24.688 -45.562 -30.188 1 77.56 639 LEU A N 1
ATOM 5105 C CA . LEU A 1 639 ? 25.344 -44.469 -29.484 1 77.56 639 LEU A CA 1
ATOM 5106 C C . LEU A 1 639 ? 26.703 -44.188 -30.109 1 77.56 639 LEU A C 1
ATOM 5108 O O . LEU A 1 639 ? 27.5 -45.094 -30.328 1 77.56 639 LEU A O 1
ATOM 5112 N N . PRO A 1 640 ? 26.906 -42.906 -30.578 1 79.31 640 PRO A N 1
ATOM 5113 C CA . PRO A 1 640 ? 28.219 -42.562 -31.125 1 79.31 640 PRO A CA 1
ATOM 5114 C C . PRO A 1 640 ? 29.359 -42.938 -30.188 1 79.31 640 PRO A C 1
ATOM 5116 O O . PRO A 1 640 ? 29.172 -43 -28.969 1 79.31 640 PRO A O 1
ATOM 5119 N N . SER A 1 641 ? 30.469 -43.312 -30.688 1 77.75 641 SER A N 1
ATOM 5120 C CA . SER A 1 641 ? 31.625 -43.875 -29.984 1 77.75 641 SER A CA 1
ATOM 5121 C C . SER A 1 641 ? 32.125 -42.906 -28.906 1 77.75 641 SER A C 1
ATOM 5123 O O . SER A 1 641 ? 32.5 -43.344 -27.812 1 77.75 641 SER A O 1
ATOM 5125 N N . ILE A 1 642 ? 32 -41.562 -29.172 1 82.12 642 ILE A N 1
ATOM 5126 C CA . ILE A 1 642 ? 32.5 -40.562 -28.219 1 82.12 642 ILE A CA 1
ATOM 5127 C C . ILE A 1 642 ? 31.625 -40.594 -26.969 1 82.12 642 ILE A C 1
ATOM 5129 O O . ILE A 1 642 ? 32.125 -40.531 -25.844 1 82.12 642 ILE A O 1
ATOM 5133 N N . LEU A 1 643 ? 30.359 -40.781 -27.156 1 82.44 643 LEU A N 1
ATOM 5134 C CA . LEU A 1 643 ? 29.453 -40.781 -26.016 1 82.44 643 LEU A CA 1
ATOM 5135 C C . LEU A 1 643 ? 29.578 -42.062 -25.219 1 82.44 643 LEU A C 1
ATOM 5137 O O . LEU A 1 643 ? 29.438 -42.062 -24 1 82.44 643 LEU A O 1
ATOM 5141 N N . LYS A 1 644 ? 29.891 -43.094 -25.984 1 80 644 LYS A N 1
ATOM 5142 C CA . LYS A 1 644 ? 30.109 -44.375 -25.312 1 80 644 LYS A CA 1
ATOM 5143 C C . LYS A 1 644 ? 31.359 -44.312 -24.422 1 80 644 LYS A C 1
ATOM 5145 O O . LYS A 1 644 ? 31.344 -44.844 -23.297 1 80 644 LYS A O 1
ATOM 5150 N N . ARG A 1 645 ? 32.312 -43.625 -24.906 1 78.38 645 ARG A N 1
ATOM 5151 C CA . ARG A 1 645 ? 33.531 -43.5 -24.141 1 78.38 645 ARG A CA 1
ATOM 5152 C C . ARG A 1 645 ? 33.344 -42.656 -22.875 1 78.38 645 ARG A C 1
ATOM 5154 O O . ARG A 1 645 ? 33.844 -43.031 -21.812 1 78.38 645 ARG A O 1
ATOM 5161 N N . ILE A 1 646 ? 32.625 -41.656 -23.031 1 81.06 646 ILE A N 1
ATOM 5162 C CA . ILE A 1 646 ? 32.375 -40.781 -21.891 1 81.06 646 ILE A CA 1
ATOM 5163 C C . ILE A 1 646 ? 31.5 -41.5 -20.875 1 81.06 646 ILE A C 1
ATOM 5165 O O . ILE A 1 646 ? 31.75 -41.406 -19.672 1 81.06 646 ILE A O 1
ATOM 5169 N N . ALA A 1 647 ? 30.562 -42.156 -21.391 1 81.5 647 ALA A N 1
ATOM 5170 C CA . ALA A 1 647 ? 29.641 -42.875 -20.516 1 81.5 647 ALA A CA 1
ATOM 5171 C C . ALA A 1 647 ? 30.359 -44 -19.781 1 81.5 647 ALA A C 1
ATOM 5173 O O . ALA A 1 647 ? 30.078 -44.281 -18.609 1 81.5 647 ALA A O 1
ATOM 5174 N N . SER A 1 648 ? 31.297 -44.625 -20.547 1 77.5 648 SER A N 1
ATOM 5175 C CA . SER A 1 648 ? 32.031 -45.75 -19.953 1 77.5 648 SER A CA 1
ATOM 5176 C C . SER A 1 648 ? 33 -45.25 -18.891 1 77.5 648 SER A C 1
ATOM 5178 O O . SER A 1 648 ? 33.25 -45.938 -17.906 1 77.5 648 SER A O 1
ATOM 5180 N N . ALA A 1 649 ? 33.469 -44.062 -19.078 1 78.88 649 ALA A N 1
ATOM 5181 C CA . ALA A 1 649 ? 34.406 -43.5 -18.125 1 78.88 649 ALA A CA 1
ATOM 5182 C C . ALA A 1 649 ? 33.688 -43 -16.875 1 78.88 649 ALA A C 1
ATOM 5184 O O . ALA A 1 649 ? 34.188 -43.188 -15.75 1 78.88 649 ALA A O 1
ATOM 5185 N N . VAL A 1 650 ? 32.531 -42.469 -17.031 1 80.94 650 VAL A N 1
ATOM 5186 C CA . VAL A 1 650 ? 31.828 -41.844 -15.914 1 80.94 650 VAL A CA 1
ATOM 5187 C C . VAL A 1 650 ? 30.859 -42.844 -15.289 1 80.94 650 VAL A C 1
ATOM 5189 O O . VAL A 1 650 ? 30.5 -42.688 -14.117 1 80.94 650 VAL A O 1
ATOM 5192 N N . GLY A 1 651 ? 30.484 -43.875 -16.016 1 79.12 651 GLY A N 1
ATOM 5193 C CA . GLY A 1 651 ? 29.469 -44.844 -15.625 1 79.12 651 GLY A CA 1
ATOM 5194 C C . GLY A 1 651 ? 29.766 -45.531 -14.305 1 79.12 651 GLY A C 1
ATOM 5195 O O . GLY A 1 651 ? 28.953 -45.5 -13.375 1 79.12 651 GLY A O 1
ATOM 5196 N N . PRO A 1 652 ? 30.984 -46 -14.18 1 75.56 652 PRO A N 1
ATOM 5197 C CA . PRO A 1 652 ? 31.266 -46.688 -12.93 1 75.56 652 PRO A CA 1
ATOM 5198 C C . PRO A 1 652 ? 31.234 -45.781 -11.711 1 75.56 652 PRO A C 1
ATOM 5200 O O . PRO A 1 652 ? 30.922 -46.219 -10.602 1 75.56 652 PRO A O 1
ATOM 5203 N N . PHE A 1 653 ? 31.453 -44.594 -11.938 1 76.12 653 PHE A N 1
ATOM 5204 C CA . PHE A 1 653 ? 31.422 -43.656 -10.82 1 76.12 653 PHE A CA 1
ATOM 5205 C C . PHE A 1 653 ? 30 -43.406 -10.359 1 76.12 653 PHE A C 1
ATOM 5207 O O . PHE A 1 653 ? 29.766 -43.062 -9.195 1 76.12 653 PHE A O 1
ATOM 5214 N N . VAL A 1 654 ? 29 -43.562 -11.258 1 76.38 654 VAL A N 1
ATOM 5215 C CA . VAL A 1 654 ? 27.609 -43.219 -10.93 1 76.38 654 VAL A CA 1
ATOM 5216 C C . VAL A 1 654 ? 26.828 -44.5 -10.688 1 76.38 654 VAL A C 1
ATOM 5218 O O . VAL A 1 654 ? 25.594 -44.469 -10.547 1 76.38 654 VAL A O 1
ATOM 5221 N N . GLY A 1 655 ? 27.453 -45.625 -10.555 1 68.12 655 GLY A N 1
ATOM 5222 C CA . GLY A 1 655 ? 26.844 -46.906 -10.195 1 68.12 655 GLY A CA 1
ATOM 5223 C C . GLY A 1 655 ? 26.266 -47.625 -11.391 1 68.12 655 GLY A C 1
ATOM 5224 O O . GLY A 1 655 ? 25.359 -48.438 -11.242 1 68.12 655 GLY A O 1
ATOM 5225 N N . VAL A 1 656 ? 26.531 -47.125 -12.625 1 69.5 656 VAL A N 1
ATOM 5226 C CA . VAL A 1 656 ? 26.031 -47.875 -13.781 1 69.5 656 VAL A CA 1
ATOM 5227 C C . VAL A 1 656 ? 27.109 -48.812 -14.289 1 69.5 656 VAL A C 1
ATOM 5229 O O . VAL A 1 656 ? 28.266 -48.438 -14.477 1 69.5 656 VAL A O 1
ATOM 5232 N N . GLY A 1 657 ? 26.969 -50.156 -14.094 1 60.06 657 GLY A N 1
ATOM 5233 C CA . GLY A 1 657 ? 27.922 -51.188 -14.414 1 60.06 657 GLY A CA 1
ATOM 5234 C C . GLY A 1 657 ? 28.406 -51.125 -15.852 1 60.06 657 GLY A C 1
ATOM 5235 O O . GLY A 1 657 ? 27.656 -50.781 -16.75 1 60.06 657 GLY A O 1
ATOM 5236 N N . ASN A 1 658 ? 29.734 -51.156 -16.141 1 56.41 658 ASN A N 1
ATOM 5237 C CA . ASN A 1 658 ? 30.484 -51.156 -17.375 1 56.41 658 ASN A CA 1
ATOM 5238 C C . ASN A 1 658 ? 30.125 -52.312 -18.281 1 56.41 658 ASN A C 1
ATOM 5240 O O . ASN A 1 658 ? 30.422 -52.312 -19.469 1 56.41 658 ASN A O 1
ATOM 5244 N N . LYS A 1 659 ? 29.703 -53.469 -17.766 1 52.41 659 LYS A N 1
ATOM 5245 C CA . LYS A 1 659 ? 29.719 -54.719 -18.547 1 52.41 659 LYS A CA 1
ATOM 5246 C C . LYS A 1 659 ? 28.922 -54.562 -19.844 1 52.41 659 LYS A C 1
ATOM 5248 O O . LYS A 1 659 ? 29.281 -55.156 -20.875 1 52.41 659 LYS A O 1
ATOM 5253 N N . HIS A 1 660 ? 27.812 -53.969 -19.781 1 50.53 660 HIS A N 1
ATOM 5254 C CA . HIS A 1 660 ? 26.984 -54.094 -20.984 1 50.53 660 HIS A CA 1
ATOM 5255 C C . HIS A 1 660 ? 27.297 -53 -21.984 1 50.53 660 HIS A C 1
ATOM 5257 O O . HIS A 1 660 ? 26.672 -52.906 -23.047 1 50.53 660 HIS A O 1
ATOM 5263 N N . PHE A 1 661 ? 28.125 -52.062 -21.719 1 50.91 661 PHE A N 1
ATOM 5264 C CA . PHE A 1 661 ? 28.562 -51.219 -22.828 1 50.91 661 PHE A CA 1
ATOM 5265 C C . PHE A 1 661 ? 29.656 -51.906 -23.641 1 50.91 661 PHE A C 1
ATOM 5267 O O . PHE A 1 661 ? 30.062 -51.406 -24.688 1 50.91 661 PHE A O 1
ATOM 5274 N N . ARG A 1 662 ? 30.453 -53 -23.234 1 44.69 662 ARG A N 1
ATOM 5275 C CA . ARG A 1 662 ? 31.469 -53.75 -23.953 1 44.69 662 ARG A CA 1
ATOM 5276 C C . ARG A 1 662 ? 30.844 -54.781 -24.891 1 44.69 662 ARG A C 1
ATOM 5278 O O . ARG A 1 662 ? 29.859 -55.438 -24.531 1 44.69 662 ARG A O 1
ATOM 5285 N N . PHE A 1 663 ? 31.109 -54.688 -26.328 1 37.88 663 PHE A N 1
ATOM 5286 C CA . PHE A 1 663 ? 30.922 -55.625 -27.438 1 37.88 663 PHE A CA 1
ATOM 5287 C C . PHE A 1 663 ? 31.375 -57.031 -27.047 1 37.88 663 PHE A C 1
ATOM 5289 O O . PHE A 1 663 ? 32.531 -57.375 -27.25 1 37.88 663 PHE A O 1
ATOM 5296 N N . SER A 1 664 ? 31.328 -57.656 -26.062 1 33.28 664 SER A N 1
ATOM 5297 C CA . SER A 1 664 ? 31.891 -59 -26.328 1 33.28 664 SER A CA 1
ATOM 5298 C C . SER A 1 664 ? 31.203 -59.656 -27.531 1 33.28 664 SER A C 1
ATOM 5300 O O . SER A 1 664 ? 30 -59.469 -27.734 1 33.28 664 SER A O 1
ATOM 5302 N N . ASP A 1 665 ? 31.953 -60.219 -28.719 1 31.83 665 ASP A N 1
ATOM 5303 C CA . ASP A 1 665 ? 31.891 -60.969 -29.953 1 31.83 665 ASP A CA 1
ATOM 5304 C C . ASP A 1 665 ? 30.781 -62.031 -29.891 1 31.83 665 ASP A C 1
ATOM 5306 O O . ASP A 1 665 ? 30.359 -62.562 -30.938 1 31.83 665 ASP A O 1
ATOM 5310 N N . LYS A 1 666 ? 30.797 -63.094 -29.109 1 36.25 666 LYS A N 1
ATOM 5311 C CA . LYS A 1 666 ? 30.438 -64.375 -29.672 1 36.25 666 LYS A CA 1
ATOM 5312 C C . LYS A 1 666 ? 28.969 -64.438 -30.094 1 36.25 666 LYS A C 1
ATOM 5314 O O . LYS A 1 666 ? 28.641 -64.812 -31.203 1 36.25 666 LYS A O 1
ATOM 5319 N N . GLY A 1 667 ? 28.109 -65.188 -29.422 1 31.84 667 GLY A N 1
ATOM 5320 C CA . GLY A 1 667 ? 27 -65.938 -30.031 1 31.84 667 GLY A CA 1
ATOM 5321 C C . GLY A 1 667 ? 25.938 -65 -30.641 1 31.84 667 GLY A C 1
ATOM 5322 O O . GLY A 1 667 ? 25.875 -63.812 -30.297 1 31.84 667 GLY A O 1
ATOM 5323 N N . ASN A 1 668 ? 25.344 -65.375 -31.938 1 31.94 668 ASN A N 1
ATOM 5324 C CA . ASN A 1 668 ? 24.406 -65 -33 1 31.94 668 ASN A CA 1
ATOM 5325 C C . ASN A 1 668 ? 23.172 -64.312 -32.438 1 31.94 668 ASN A C 1
ATOM 5327 O O . ASN A 1 668 ? 22.141 -64.188 -33.125 1 31.94 668 ASN A O 1
ATOM 5331 N N . VAL A 1 669 ? 22.688 -64.562 -31.297 1 35.28 669 VAL A N 1
ATOM 5332 C CA . VAL A 1 669 ? 21.281 -64.188 -31.156 1 35.28 669 VAL A CA 1
ATOM 5333 C C . VAL A 1 669 ? 21.094 -62.719 -31.484 1 35.28 669 VAL A C 1
ATOM 5335 O O . VAL A 1 669 ? 21.844 -61.875 -30.969 1 35.28 669 VAL A O 1
ATOM 5338 N N . ALA A 1 670 ? 20.578 -62.281 -32.656 1 38.5 670 ALA A N 1
ATOM 5339 C CA . ALA A 1 670 ? 20.016 -61.062 -33.281 1 38.5 670 ALA A CA 1
ATOM 5340 C C . ALA A 1 670 ? 19.531 -60.094 -32.219 1 38.5 670 ALA A C 1
ATOM 5342 O O . ALA A 1 670 ? 18.484 -60.281 -31.594 1 38.5 670 ALA A O 1
ATOM 5343 N N . ILE A 1 671 ? 20.172 -59.594 -31.297 1 37.22 671 ILE A N 1
ATOM 5344 C CA . ILE A 1 671 ? 19.875 -58.75 -30.141 1 37.22 671 ILE A CA 1
ATOM 5345 C C . ILE A 1 671 ? 19.406 -57.375 -30.625 1 37.22 671 ILE A C 1
ATOM 5347 O O . ILE A 1 671 ? 20.203 -56.562 -31.094 1 37.22 671 ILE A O 1
ATOM 5351 N N . GLU A 1 672 ? 18.547 -57.125 -31.578 1 42.66 672 GLU A N 1
ATOM 5352 C CA . GLU A 1 672 ? 17.719 -55.938 -31.797 1 42.66 672 GLU A CA 1
ATOM 5353 C C . GLU A 1 672 ? 17.75 -55 -30.609 1 42.66 672 GLU A C 1
ATOM 5355 O O . GLU A 1 672 ? 17.656 -53.781 -30.766 1 42.66 672 GLU A O 1
ATOM 5360 N N . SER A 1 673 ? 17.5 -55.5 -29.281 1 50.41 673 SER A N 1
ATOM 5361 C CA . SER A 1 673 ? 17.312 -55.062 -27.891 1 50.41 673 SER A CA 1
ATOM 5362 C C . SER A 1 673 ? 18.516 -54.25 -27.391 1 50.41 673 SER A C 1
ATOM 5364 O O . SER A 1 673 ? 18.438 -53.594 -26.359 1 50.41 673 SER A O 1
ATOM 5366 N N . ASN A 1 674 ? 19.672 -54.188 -28.047 1 59.34 674 ASN A N 1
ATOM 5367 C CA . ASN A 1 674 ? 20.938 -53.75 -27.484 1 59.34 674 ASN A CA 1
ATOM 5368 C C . ASN A 1 674 ? 21.125 -52.219 -27.672 1 59.34 674 ASN A C 1
ATOM 5370 O O . ASN A 1 674 ? 21.609 -51.531 -26.781 1 59.34 674 ASN A O 1
ATOM 5374 N N . THR A 1 675 ? 20.734 -51.75 -28.875 1 66.62 675 THR A N 1
ATOM 5375 C CA . THR A 1 675 ? 20.969 -50.312 -29.109 1 66.62 675 THR A CA 1
ATOM 5376 C C . THR A 1 675 ? 20.125 -49.469 -28.172 1 66.62 675 THR A C 1
ATOM 5378 O O . THR A 1 675 ? 20.594 -48.469 -27.641 1 66.62 675 THR A O 1
ATOM 5381 N N . ASP A 1 676 ? 18.953 -49.875 -28.062 1 73.69 676 ASP A N 1
ATOM 5382 C CA . ASP A 1 676 ? 18.078 -49.125 -27.172 1 73.69 676 ASP A CA 1
ATOM 5383 C C . ASP A 1 676 ? 18.562 -49.188 -25.734 1 73.69 676 ASP A C 1
ATOM 5385 O O . ASP A 1 676 ? 18.469 -48.219 -24.984 1 73.69 676 ASP A O 1
ATOM 5389 N N . HIS A 1 677 ? 19.156 -50.281 -25.453 1 75.94 677 HIS A N 1
ATOM 5390 C CA . HIS A 1 677 ? 19.656 -50.438 -24.094 1 75.94 677 HIS A CA 1
ATOM 5391 C C . HIS A 1 677 ? 20.859 -49.531 -23.844 1 75.94 677 HIS A C 1
ATOM 5393 O O . HIS A 1 677 ? 21.016 -49 -22.75 1 75.94 677 HIS A O 1
ATOM 5399 N N . GLU A 1 678 ? 21.672 -49.375 -24.906 1 76.25 678 GLU A N 1
ATOM 5400 C CA . GLU A 1 678 ? 22.812 -48.469 -24.75 1 76.25 678 GLU A CA 1
ATOM 5401 C C . GLU A 1 678 ? 22.344 -47.031 -24.547 1 76.25 678 GLU A C 1
ATOM 5403 O O . GLU A 1 678 ? 22.922 -46.312 -23.719 1 76.25 678 GLU A O 1
ATOM 5408 N N . TRP A 1 679 ? 21.375 -46.719 -25.25 1 80.62 679 TRP A N 1
ATOM 5409 C CA . TRP A 1 679 ? 20.859 -45.375 -25.125 1 80.62 679 TRP A CA 1
ATOM 5410 C C . TRP A 1 679 ? 20.219 -45.125 -23.766 1 80.62 679 TRP A C 1
ATOM 5412 O O . TRP A 1 679 ? 20.375 -44.094 -23.156 1 80.62 679 TRP A O 1
ATOM 5422 N N . VAL A 1 680 ? 19.484 -46.031 -23.281 1 79.56 680 VAL A N 1
ATOM 5423 C CA . VAL A 1 680 ? 18.844 -45.906 -21.969 1 79.56 680 VAL A CA 1
ATOM 5424 C C . VAL A 1 680 ? 19.891 -45.875 -20.875 1 79.56 680 VAL A C 1
ATOM 5426 O O . VAL A 1 680 ? 19.766 -45.094 -19.922 1 79.56 680 VAL A O 1
ATOM 5429 N N . LYS A 1 681 ? 20.906 -46.625 -21.078 1 80.12 681 LYS A N 1
ATOM 5430 C CA . LYS A 1 681 ? 21.984 -46.594 -20.094 1 80.12 681 LYS A CA 1
ATOM 5431 C C . LYS A 1 681 ? 22.734 -45.281 -20.125 1 80.12 681 LYS A C 1
ATOM 5433 O O . LYS A 1 681 ? 23.141 -44.75 -19.078 1 80.12 681 LYS A O 1
ATOM 5438 N N . PHE A 1 682 ? 22.953 -44.812 -21.297 1 82.38 682 PHE A N 1
ATOM 5439 C CA . PHE A 1 682 ? 23.531 -43.469 -21.406 1 82.38 682 PHE A CA 1
ATOM 5440 C C . PHE A 1 682 ? 22.641 -42.438 -20.734 1 82.38 682 PHE A C 1
ATOM 5442 O O . PHE A 1 682 ? 23.141 -41.531 -20.047 1 82.38 682 PHE A O 1
ATOM 5449 N N . GLY A 1 683 ? 21.359 -42.469 -20.953 1 83.62 683 GLY A N 1
ATOM 5450 C CA . GLY A 1 683 ? 20.438 -41.594 -20.281 1 83.62 683 GLY A CA 1
ATOM 5451 C C . GLY A 1 683 ? 20.5 -41.688 -18.766 1 83.62 683 GLY A C 1
ATOM 5452 O O . GLY A 1 683 ? 20.406 -40.688 -18.062 1 83.62 683 GLY A O 1
ATOM 5453 N N . LEU A 1 684 ? 20.734 -42.844 -18.344 1 83.94 684 LEU A N 1
ATOM 5454 C CA . LEU A 1 684 ? 20.844 -43.062 -16.906 1 83.94 684 LEU A CA 1
ATOM 5455 C C . LEU A 1 684 ? 22.125 -42.438 -16.359 1 83.94 684 LEU A C 1
ATOM 5457 O O . LEU A 1 684 ? 22.125 -41.844 -15.273 1 83.94 684 LEU A O 1
ATOM 5461 N N . VAL A 1 685 ? 23.172 -42.562 -17.078 1 83.38 685 VAL A N 1
ATOM 5462 C CA . VAL A 1 685 ? 24.438 -41.969 -16.656 1 83.38 685 VAL A CA 1
ATOM 5463 C C . VAL A 1 685 ? 24.312 -40.469 -16.641 1 83.38 685 VAL A C 1
ATOM 5465 O O . VAL A 1 685 ? 24.766 -39.812 -15.703 1 83.38 685 VAL A O 1
ATOM 5468 N N . LEU A 1 686 ? 23.766 -39.938 -17.625 1 84.44 686 LEU A N 1
ATOM 5469 C CA . LEU A 1 686 ? 23.562 -38.5 -17.688 1 84.44 686 LEU A CA 1
ATOM 5470 C C . LEU A 1 686 ? 22.688 -38.031 -16.547 1 84.44 686 LEU A C 1
ATOM 5472 O O . LEU A 1 686 ? 22.969 -36.969 -15.953 1 84.44 686 LEU A O 1
ATOM 5476 N N . ASN A 1 687 ? 21.672 -38.688 -16.219 1 85 687 ASN A N 1
ATOM 5477 C CA . ASN A 1 687 ? 20.766 -38.312 -15.133 1 85 687 ASN A CA 1
ATOM 5478 C C . ASN A 1 687 ? 21.469 -38.375 -13.773 1 85 687 ASN A C 1
ATOM 5480 O O . ASN A 1 687 ? 21.312 -37.469 -12.953 1 85 687 ASN A O 1
ATOM 5484 N N . ARG A 1 688 ? 22.266 -39.375 -13.562 1 85.38 688 ARG A N 1
ATOM 5485 C CA . ARG A 1 688 ? 22.953 -39.5 -12.281 1 85.38 688 ARG A CA 1
ATOM 5486 C C . ARG A 1 688 ? 24.078 -38.469 -12.172 1 85.38 688 ARG A C 1
ATOM 5488 O O . ARG A 1 688 ? 24.375 -37.969 -11.086 1 85.38 688 ARG A O 1
ATOM 5495 N N . LEU A 1 689 ? 24.688 -38.219 -13.234 1 84.69 689 LEU A N 1
ATOM 5496 C CA . LEU A 1 689 ? 25.703 -37.156 -13.234 1 84.69 689 LEU A CA 1
ATOM 5497 C C . LEU A 1 689 ? 25.078 -35.812 -12.969 1 84.69 689 LEU A C 1
ATOM 5499 O O . LEU A 1 689 ? 25.625 -35 -12.219 1 84.69 689 LEU A O 1
ATOM 5503 N N . ALA A 1 690 ? 24.031 -35.594 -13.617 1 86 690 ALA A N 1
ATOM 5504 C CA . ALA A 1 690 ? 23.328 -34.344 -13.398 1 86 690 ALA A CA 1
ATOM 5505 C C . ALA A 1 690 ? 22.859 -34.188 -11.953 1 86 690 ALA A C 1
ATOM 5507 O O . ALA A 1 690 ? 22.875 -33.094 -11.391 1 86 690 ALA A O 1
ATOM 5508 N N . PHE A 1 691 ? 22.484 -35.281 -11.367 1 86 691 PHE A N 1
ATOM 5509 C CA . PHE A 1 691 ? 22.078 -35.25 -9.969 1 86 691 PHE A CA 1
ATOM 5510 C C . PHE A 1 691 ? 23.25 -34.875 -9.07 1 86 691 PHE A C 1
ATOM 5512 O O . PHE A 1 691 ? 23.094 -34.062 -8.156 1 86 691 PHE A O 1
ATOM 5519 N N . ILE A 1 692 ? 24.359 -35.344 -9.312 1 85.56 692 ILE A N 1
ATOM 5520 C CA . ILE A 1 692 ? 25.547 -35.031 -8.516 1 85.56 692 ILE A CA 1
ATOM 5521 C C . ILE A 1 692 ? 25.953 -33.594 -8.727 1 85.56 692 ILE A C 1
ATOM 5523 O O . ILE A 1 692 ? 26.281 -32.875 -7.77 1 85.56 692 ILE A O 1
ATOM 5527 N N . ILE A 1 693 ? 25.906 -33.219 -9.93 1 83.94 693 ILE A N 1
ATOM 5528 C CA . ILE A 1 693 ? 26.234 -31.812 -10.219 1 83.94 693 ILE A CA 1
ATOM 5529 C C . ILE A 1 693 ? 25.234 -30.891 -9.531 1 83.94 693 ILE A C 1
ATOM 5531 O O . ILE A 1 693 ? 25.609 -29.859 -8.969 1 83.94 693 ILE A O 1
ATOM 5535 N N . PHE A 1 694 ? 24.031 -31.25 -9.609 1 85.56 694 PHE A N 1
ATOM 5536 C CA . PHE A 1 694 ? 22.984 -30.469 -8.961 1 85.56 694 PHE A CA 1
ATOM 5537 C C . PHE A 1 694 ? 23.234 -30.375 -7.457 1 85.56 694 PHE A C 1
ATOM 5539 O O . PHE A 1 694 ? 23.141 -29.281 -6.879 1 85.56 694 PHE A O 1
ATOM 5546 N N . CYS A 1 695 ? 23.594 -31.406 -6.844 1 84.56 695 CYS A N 1
ATOM 5547 C CA . CYS A 1 695 ? 23.844 -31.438 -5.406 1 84.56 695 CYS A CA 1
ATOM 5548 C C . CYS A 1 695 ? 25.078 -30.625 -5.051 1 84.56 695 CYS A C 1
ATOM 5550 O O . CYS A 1 695 ? 25.078 -29.891 -4.062 1 84.56 695 CYS A O 1
ATOM 5552 N N . VAL A 1 696 ? 26.062 -30.672 -5.805 1 84.81 696 VAL A N 1
ATOM 5553 C CA . VAL A 1 696 ? 27.297 -29.938 -5.539 1 84.81 696 VAL A CA 1
ATOM 5554 C C . VAL A 1 696 ? 27.062 -28.438 -5.711 1 84.81 696 VAL A C 1
ATOM 5556 O O . VAL A 1 696 ? 27.469 -27.641 -4.867 1 84.81 696 VAL A O 1
ATOM 5559 N N . VAL A 1 697 ? 26.406 -28.109 -6.742 1 82.44 697 VAL A N 1
ATOM 5560 C CA . VAL A 1 697 ? 26.141 -26.688 -6.98 1 82.44 697 VAL A CA 1
ATOM 5561 C C . VAL A 1 697 ? 25.188 -26.156 -5.914 1 82.44 697 VAL A C 1
ATOM 5563 O O . VAL A 1 697 ? 25.344 -25.031 -5.445 1 82.44 697 VAL A O 1
ATOM 5566 N N . PHE A 1 698 ? 24.312 -26.969 -5.547 1 81.69 698 PHE A N 1
ATOM 5567 C CA . PHE A 1 698 ? 23.375 -26.562 -4.508 1 81.69 698 PHE A CA 1
ATOM 5568 C C . PHE A 1 698 ? 24.094 -26.328 -3.186 1 81.69 698 PHE A C 1
ATOM 5570 O O . PHE A 1 698 ? 23.812 -25.359 -2.48 1 81.69 698 PHE A O 1
ATOM 5577 N N . ILE A 1 699 ? 24.969 -27.156 -2.867 1 80.56 699 ILE A N 1
ATOM 5578 C CA . ILE A 1 699 ? 25.734 -27.016 -1.626 1 80.56 699 ILE A CA 1
ATOM 5579 C C . ILE A 1 699 ? 26.625 -25.781 -1.696 1 80.56 699 ILE A C 1
ATOM 5581 O O . ILE A 1 699 ? 26.766 -25.047 -0.714 1 80.56 699 ILE A O 1
ATOM 5585 N N . ILE A 1 700 ? 27.094 -25.469 -2.77 1 78.25 700 ILE A N 1
ATOM 5586 C CA . ILE A 1 700 ? 27.938 -24.281 -2.951 1 78.25 700 ILE A CA 1
ATOM 5587 C C . ILE A 1 700 ? 27.078 -23.031 -2.809 1 78.25 700 ILE A C 1
ATOM 5589 O O . ILE A 1 700 ? 27.469 -22.078 -2.115 1 78.25 700 ILE A O 1
ATOM 5593 N N . CYS A 1 701 ? 25.938 -23.094 -3.465 1 76.31 701 CYS A N 1
ATOM 5594 C CA . CYS A 1 701 ? 25.047 -21.922 -3.393 1 76.31 701 CYS A CA 1
ATOM 5595 C C . CYS A 1 701 ? 24.531 -21.719 -1.974 1 76.31 701 CYS A C 1
ATOM 5597 O O . CYS A 1 701 ? 24.422 -20.594 -1.506 1 76.31 701 CYS A O 1
ATOM 5599 N N . ALA A 1 702 ? 24.234 -22.75 -1.279 1 75 702 ALA A N 1
ATOM 5600 C CA . ALA A 1 702 ? 23.75 -22.672 0.092 1 75 702 ALA A CA 1
ATOM 5601 C C . ALA A 1 702 ? 24.828 -22.188 1.043 1 75 702 ALA A C 1
ATOM 5603 O O . ALA A 1 702 ? 24.562 -21.453 1.986 1 75 702 ALA A O 1
ATOM 5604 N N . SER A 1 703 ? 26.062 -22.531 0.802 1 70.94 703 SER A N 1
ATOM 5605 C CA . SER A 1 703 ? 27.172 -22.109 1.651 1 70.94 703 SER A CA 1
ATOM 5606 C C . SER A 1 703 ? 27.5 -20.641 1.439 1 70.94 703 SER A C 1
ATOM 5608 O O . SER A 1 703 ? 27.906 -19.938 2.377 1 70.94 703 SER A O 1
ATOM 5610 N N . TYR A 1 704 ? 27.266 -20.203 0.297 1 64.94 704 TYR A N 1
ATOM 5611 C CA . TYR A 1 704 ? 27.531 -18.781 0.036 1 64.94 704 TYR A CA 1
ATOM 5612 C C . TYR A 1 704 ? 26.422 -17.922 0.628 1 64.94 704 TYR A C 1
ATOM 5614 O O . TYR A 1 704 ? 26.672 -16.766 0.996 1 64.94 704 TYR A O 1
ATOM 5622 N N . SER A 1 705 ? 25.297 -18.453 0.638 1 61.97 705 SER A N 1
ATOM 5623 C CA . SER A 1 705 ? 24.172 -17.672 1.162 1 61.97 705 SER A CA 1
ATOM 5624 C C . SER A 1 705 ? 24.125 -17.734 2.684 1 61.97 705 SER A C 1
ATOM 5626 O O . SER A 1 705 ? 23.359 -17 3.316 1 61.97 705 SER A O 1
ATOM 5628 N N . LEU A 1 706 ? 24.75 -18.562 3.354 1 55.97 706 LEU A N 1
ATOM 5629 C CA . LEU A 1 706 ? 24.859 -18.578 4.809 1 55.97 706 LEU A CA 1
ATOM 5630 C C . LEU A 1 706 ? 26.016 -17.719 5.277 1 55.97 706 LEU A C 1
ATOM 5632 O O . LEU A 1 706 ? 25.922 -17.047 6.305 1 55.97 706 LEU A O 1
ATOM 5636 N N . MET B 1 1 ? -8.234 63.188 87.938 1 27.08 1 MET B N 1
ATOM 5637 C CA . MET B 1 1 ? -8.211 63.719 86.562 1 27.08 1 MET B CA 1
ATOM 5638 C C . MET B 1 1 ? -6.957 63.25 85.875 1 27.08 1 MET B C 1
ATOM 5640 O O . MET B 1 1 ? -6.836 63.438 84.625 1 27.08 1 MET B O 1
ATOM 5644 N N . ALA B 1 2 ? -5.852 63.031 86.625 1 38.47 2 ALA B N 1
ATOM 5645 C CA . ALA B 1 2 ? -4.512 62.781 86.125 1 38.47 2 ALA B CA 1
ATOM 5646 C C . ALA B 1 2 ? -4.449 61.406 85.375 1 38.47 2 ALA B C 1
ATOM 5648 O O . ALA B 1 2 ? -3.75 61.25 84.375 1 38.47 2 ALA B O 1
ATOM 5649 N N . ASN B 1 3 ? -5.07 60.438 86.125 1 36.03 3 ASN B N 1
ATOM 5650 C CA . ASN B 1 3 ? -4.848 59.062 85.625 1 36.03 3 ASN B CA 1
ATOM 5651 C C . ASN B 1 3 ? -5.57 58.781 84.312 1 36.03 3 ASN B C 1
ATOM 5653 O O . ASN B 1 3 ? -5.469 57.688 83.75 1 36.03 3 ASN B O 1
ATOM 5657 N N . GLY B 1 4 ? -6.609 59.625 84.062 1 36.97 4 GLY B N 1
ATOM 5658 C CA . GLY B 1 4 ? -7.355 59.375 82.812 1 36.97 4 GLY B CA 1
ATOM 5659 C C . GLY B 1 4 ? -6.562 59.719 81.562 1 36.97 4 GLY B C 1
ATOM 5660 O O . GLY B 1 4 ? -6.98 59.406 80.438 1 36.97 4 GLY B O 1
ATOM 5661 N N . MET B 1 5 ? -5.613 60.688 81.75 1 38.72 5 MET B N 1
ATOM 5662 C CA . MET B 1 5 ? -4.871 61.156 80.562 1 38.72 5 MET B CA 1
ATOM 5663 C C . MET B 1 5 ? -3.914 60.094 80.125 1 38.72 5 MET B C 1
ATOM 5665 O O . MET B 1 5 ? -3.529 60.062 78.938 1 38.72 5 MET B O 1
ATOM 5669 N N . LEU B 1 6 ? -3.418 59.281 81.125 1 40.5 6 LEU B N 1
ATOM 5670 C CA . LEU B 1 6 ? -2.393 58.344 80.688 1 40.5 6 LEU B CA 1
ATOM 5671 C C . LEU B 1 6 ? -2.99 57.25 79.812 1 40.5 6 LEU B C 1
ATOM 5673 O O . LEU B 1 6 ? -2.33 56.75 78.875 1 40.5 6 LEU B O 1
ATOM 5677 N N . LEU B 1 7 ? -4.316 56.875 80.062 1 40.97 7 LEU B N 1
ATOM 5678 C CA . LEU B 1 7 ? -4.871 55.812 79.25 1 40.97 7 LEU B CA 1
ATOM 5679 C C . LEU B 1 7 ? -5.137 56.281 77.875 1 40.97 7 LEU B C 1
ATOM 5681 O O . LEU B 1 7 ? -4.957 55.5 76.875 1 40.97 7 LEU B O 1
ATOM 5685 N N . ALA B 1 8 ? -5.496 57.625 77.688 1 40.97 8 ALA B N 1
ATOM 5686 C CA . ALA B 1 8 ? -5.824 58.062 76.375 1 40.97 8 ALA B CA 1
ATOM 5687 C C . ALA B 1 8 ? -4.57 58.125 75.5 1 40.97 8 ALA B C 1
ATOM 5689 O O . ALA B 1 8 ? -4.617 57.812 74.312 1 40.97 8 ALA B O 1
ATOM 5690 N N . VAL B 1 9 ? -3.447 58.531 76.125 1 44.47 9 VAL B N 1
ATOM 5691 C CA . VAL B 1 9 ? -2.26 58.594 75.25 1 44.47 9 VAL B CA 1
ATOM 5692 C C . VAL B 1 9 ? -1.854 57.188 74.875 1 44.47 9 VAL B C 1
ATOM 5694 O O . VAL B 1 9 ? -1.383 56.969 73.75 1 44.47 9 VAL B O 1
ATOM 5697 N N . GLY B 1 10 ? -2.125 56.156 75.75 1 38.59 10 GLY B N 1
ATOM 5698 C CA . GLY B 1 10 ? -1.761 54.812 75.312 1 38.59 10 GLY B CA 1
ATOM 5699 C C . GLY B 1 10 ? -2.594 54.281 74.188 1 38.59 10 GLY B C 1
ATOM 5700 O O . GLY B 1 10 ? -2.098 53.562 73.312 1 38.59 10 GLY B O 1
ATOM 5701 N N . LEU B 1 11 ? -3.914 54.656 74.188 1 40.84 11 LEU B N 1
ATOM 5702 C CA . LEU B 1 11 ? -4.734 54.156 73.125 1 40.84 11 LEU B CA 1
ATOM 5703 C C . LEU B 1 11 ? -4.367 54.844 71.812 1 40.84 11 LEU B C 1
ATOM 5705 O O . LEU B 1 11 ? -4.395 54.219 70.75 1 40.84 11 LEU B O 1
ATOM 5709 N N . VAL B 1 12 ? -4.082 56.188 71.875 1 41.62 12 VAL B N 1
ATOM 5710 C CA . VAL B 1 12 ? -3.734 56.812 70.625 1 41.62 12 VAL B CA 1
ATOM 5711 C C . VAL B 1 12 ? -2.406 56.25 70.125 1 41.62 12 VAL B C 1
ATOM 5713 O O . VAL B 1 12 ? -2.225 56.094 68.875 1 41.62 12 VAL B O 1
ATOM 5716 N N . LEU B 1 13 ? -1.432 55.969 71.062 1 37.78 13 LEU B N 1
ATOM 5717 C CA . LEU B 1 13 ? -0.208 55.375 70.5 1 37.78 13 LEU B CA 1
ATOM 5718 C C . LEU B 1 13 ? -0.482 54 69.938 1 37.78 13 LEU B C 1
ATOM 5720 O O . LEU B 1 13 ? 0.164 53.562 69 1 37.78 13 LEU B O 1
ATOM 5724 N N . PHE B 1 14 ? -1.457 53.25 70.625 1 37.66 14 PHE B N 1
ATOM 5725 C CA . PHE B 1 14 ? -1.686 51.938 70 1 37.66 14 PHE B CA 1
ATOM 5726 C C . PHE B 1 14 ? -2.367 52.062 68.688 1 37.66 14 PHE B C 1
ATOM 5728 O O . PHE B 1 14 ? -2.211 51.188 67.812 1 37.66 14 PHE B O 1
ATOM 5735 N N . LEU B 1 15 ? -3.312 53.031 68.562 1 34.78 15 LEU B N 1
ATOM 5736 C CA . LEU B 1 15 ? -3.965 53.094 67.25 1 34.78 15 LEU B CA 1
ATOM 5737 C C . LEU B 1 15 ? -2.986 53.562 66.188 1 34.78 15 LEU B C 1
ATOM 5739 O O . LEU B 1 15 ? -3.156 53.219 65 1 34.78 15 LEU B O 1
ATOM 5743 N N . THR B 1 16 ? -2.121 54.562 66.562 1 35.5 16 THR B N 1
ATOM 5744 C CA . THR B 1 16 ? -1.249 54.969 65.438 1 35.5 16 THR B CA 1
ATOM 5745 C C . THR B 1 16 ? -0.311 53.844 65 1 35.5 16 THR B C 1
ATOM 5747 O O . THR B 1 16 ? 0.272 53.906 63.938 1 35.5 16 THR B O 1
ATOM 5750 N N . VAL B 1 17 ? 0.116 52.969 66 1 33 17 VAL B N 1
ATOM 5751 C CA . VAL B 1 17 ? 1.082 51.969 65.562 1 33 17 VAL B CA 1
ATOM 5752 C C . VAL B 1 17 ? 0.422 51.062 64.5 1 33 17 VAL B C 1
ATOM 5754 O O . VAL B 1 17 ? 1.084 50.562 63.625 1 33 17 VAL B O 1
ATOM 5757 N N . THR B 1 18 ? -0.862 50.75 64.812 1 31.44 18 THR B N 1
ATOM 5758 C CA . THR B 1 18 ? -1.3 49.656 63.969 1 31.44 18 THR B CA 1
ATOM 5759 C C . THR B 1 18 ? -1.578 50.156 62.562 1 31.44 18 THR B C 1
ATOM 5761 O O . THR B 1 18 ? -1.892 49.375 61.656 1 31.44 18 THR B O 1
ATOM 5764 N N . VAL B 1 19 ? -1.914 51.469 62.5 1 31.3 19 VAL B N 1
ATOM 5765 C CA . VAL B 1 19 ? -2.17 51.812 61.094 1 31.3 19 VAL B CA 1
ATOM 5766 C C . VAL B 1 19 ? -0.85 51.875 60.344 1 31.3 19 VAL B C 1
ATOM 5768 O O . VAL B 1 19 ? -0.209 52.938 60.281 1 31.3 19 VAL B O 1
ATOM 5771 N N . GLY B 1 20 ? 0.195 51.219 60.75 1 30.69 20 GLY B N 1
ATOM 5772 C CA . GLY B 1 20 ? 1.276 51.219 59.781 1 30.69 20 GLY B CA 1
ATOM 5773 C C . GLY B 1 20 ? 0.796 51.062 58.375 1 30.69 20 GLY B C 1
ATOM 5774 O O . GLY B 1 20 ? -0.174 50.344 58.125 1 30.69 20 GLY B O 1
ATOM 5775 N N . PRO B 1 21 ? 0.842 52.219 57.625 1 30.67 21 PRO B N 1
ATOM 5776 C CA . PRO B 1 21 ? 0.487 51.906 56.25 1 30.67 21 PRO B CA 1
ATOM 5777 C C . PRO B 1 21 ? 0.981 50.531 55.781 1 30.67 21 PRO B C 1
ATOM 5779 O O . PRO B 1 21 ? 2.168 50.25 55.938 1 30.67 21 PRO B O 1
ATOM 5782 N N . ALA B 1 22 ? 0.242 49.5 56.156 1 31.17 22 ALA B N 1
ATOM 5783 C CA . ALA B 1 22 ? 0.528 48.312 55.344 1 31.17 22 ALA B CA 1
ATOM 5784 C C . ALA B 1 22 ? 0.678 48.688 53.875 1 31.17 22 ALA B C 1
ATOM 5786 O O . ALA B 1 22 ? -0.316 48.906 53.188 1 31.17 22 ALA B O 1
ATOM 5787 N N . VAL B 1 23 ? 1.534 49.688 53.625 1 29.89 23 VAL B N 1
ATOM 5788 C CA . VAL B 1 23 ? 1.981 49.656 52.219 1 29.89 23 VAL B CA 1
ATOM 5789 C C . VAL B 1 23 ? 2.174 48.188 51.812 1 29.89 23 VAL B C 1
ATOM 5791 O O . VAL B 1 23 ? 3.078 47.5 52.281 1 29.89 23 VAL B O 1
ATOM 5794 N N . GLY B 1 24 ? 1.109 47.406 52.031 1 29.88 24 GLY B N 1
ATOM 5795 C CA . GLY B 1 24 ? 1.241 46.188 51.281 1 29.88 24 GLY B CA 1
ATOM 5796 C C . GLY B 1 24 ? 2.029 46.375 49.969 1 29.88 24 GLY B C 1
ATOM 5797 O O . GLY B 1 24 ? 1.567 47.062 49.062 1 29.88 24 GLY B O 1
ATOM 5798 N N . GLN B 1 25 ? 3.311 46.781 50.219 1 28.33 25 GLN B N 1
ATOM 5799 C CA . GLN B 1 25 ? 4.172 46.562 49.031 1 28.33 25 GLN B CA 1
ATOM 5800 C C . GLN B 1 25 ? 3.748 45.344 48.25 1 28.33 25 GLN B C 1
ATOM 5802 O O . GLN B 1 25 ? 3.82 44.219 48.75 1 28.33 25 GLN B O 1
ATOM 5807 N N . THR B 1 26 ? 2.518 45.438 47.75 1 32.59 26 THR B N 1
ATOM 5808 C CA . THR B 1 26 ? 2.387 44.469 46.656 1 32.59 26 THR B CA 1
ATOM 5809 C C . THR B 1 26 ? 3.754 44.094 46.094 1 32.59 26 THR B C 1
ATOM 5811 O O . THR B 1 26 ? 4.387 44.938 45.438 1 32.59 26 THR B O 1
ATOM 5814 N N . GLU B 1 27 ? 4.594 43.688 47.031 1 34.31 27 GLU B N 1
ATOM 5815 C CA . GLU B 1 27 ? 5.785 43.094 46.438 1 34.31 27 GLU B CA 1
ATOM 5816 C C . GLU B 1 27 ? 5.477 42.5 45.062 1 34.31 27 GLU B C 1
ATOM 5818 O O . GLU B 1 27 ? 4.816 41.469 44.969 1 34.31 27 GLU B O 1
ATOM 5823 N N . ARG B 1 28 ? 5.152 43.406 44.156 1 37.62 28 ARG B N 1
ATOM 5824 C CA . ARG B 1 28 ? 5.105 43.031 42.75 1 37.62 28 ARG B CA 1
ATOM 5825 C C . ARG B 1 28 ? 6.113 41.906 42.469 1 37.62 28 ARG B C 1
ATOM 5827 O O . ARG B 1 28 ? 7.164 41.844 43.094 1 37.62 28 ARG B O 1
ATOM 5834 N N . ALA B 1 29 ? 5.719 40.781 42.094 1 45.56 29 ALA B N 1
ATOM 5835 C CA . ALA B 1 29 ? 6.547 39.719 41.531 1 45.56 29 ALA B CA 1
ATOM 5836 C C . ALA B 1 29 ? 7.898 40.281 41.062 1 45.56 29 ALA B C 1
ATOM 5838 O O . ALA B 1 29 ? 7.992 41.438 40.625 1 45.56 29 ALA B O 1
ATOM 5839 N N . ALA B 1 30 ? 8.961 40.031 41.844 1 45.19 30 ALA B N 1
ATOM 5840 C CA . ALA B 1 30 ? 10.32 40.406 41.469 1 45.19 30 ALA B CA 1
ATOM 5841 C C . ALA B 1 30 ? 10.43 40.562 39.938 1 45.19 30 ALA B C 1
ATOM 5843 O O . ALA B 1 30 ? 10.172 39.594 39.188 1 45.19 30 ALA B O 1
ATOM 5844 N N . LYS B 1 31 ? 10.047 41.719 39.531 1 55.25 31 LYS B N 1
ATOM 5845 C CA . LYS B 1 31 ? 10.086 42.156 38.125 1 55.25 31 LYS B CA 1
ATOM 5846 C C . LYS B 1 31 ? 11.438 41.812 37.5 1 55.25 31 LYS B C 1
ATOM 5848 O O . LYS B 1 31 ? 12.484 42.125 38.062 1 55.25 31 LYS B O 1
ATOM 5853 N N . TRP B 1 32 ? 11.57 40.781 36.844 1 64.88 32 TRP B N 1
ATOM 5854 C CA . TRP B 1 32 ? 12.719 40.531 36 1 64.88 32 TRP B CA 1
ATOM 5855 C C . TRP B 1 32 ? 13.312 41.844 35.5 1 64.88 32 TRP B C 1
ATOM 5857 O O . TRP B 1 32 ? 12.578 42.781 35.156 1 64.88 32 TRP B O 1
ATOM 5867 N N . THR B 1 33 ? 14.609 42.125 36.062 1 70.81 33 THR B N 1
ATOM 5868 C CA . THR B 1 33 ? 15.328 43.25 35.469 1 70.81 33 THR B CA 1
ATOM 5869 C C . THR B 1 33 ? 15.68 42.938 34 1 70.81 33 THR B C 1
ATOM 5871 O O . THR B 1 33 ? 16.312 41.938 33.688 1 70.81 33 THR B O 1
ATOM 5874 N N . PRO B 1 34 ? 15.086 43.75 33.188 1 78.25 34 PRO B N 1
ATOM 5875 C CA . PRO B 1 34 ? 15.359 43.5 31.766 1 78.25 34 PRO B CA 1
ATOM 5876 C C . PRO B 1 34 ? 16.859 43.5 31.438 1 78.25 34 PRO B C 1
ATOM 5878 O O . PRO B 1 34 ? 17.594 44.344 31.953 1 78.25 34 PRO B O 1
ATOM 5881 N N . THR B 1 35 ? 17.312 42.5 30.891 1 81.81 35 THR B N 1
ATOM 5882 C CA . THR B 1 35 ? 18.688 42.406 30.391 1 81.81 35 THR B CA 1
ATOM 5883 C C . THR B 1 35 ? 18.891 43.312 29.172 1 81.81 35 THR B C 1
ATOM 5885 O O . THR B 1 35 ? 17.938 43.906 28.672 1 81.81 35 THR B O 1
ATOM 5888 N N . ASP B 1 36 ? 20.125 43.5 28.797 1 83.56 36 ASP B N 1
ATOM 5889 C CA . ASP B 1 36 ? 20.453 44.281 27.609 1 83.56 36 ASP B CA 1
ATOM 5890 C C . ASP B 1 36 ? 19.812 43.656 26.359 1 83.56 36 ASP B C 1
ATOM 5892 O O . ASP B 1 36 ? 19.391 44.406 25.453 1 83.56 36 ASP B O 1
ATOM 5896 N N . ALA B 1 37 ? 19.688 42.469 26.391 1 85.06 37 ALA B N 1
ATOM 5897 C CA . ALA B 1 37 ? 19.062 41.812 25.25 1 85.06 37 ALA B CA 1
ATOM 5898 C C . ALA B 1 37 ? 17.578 42.156 25.172 1 85.06 37 ALA B C 1
ATOM 5900 O O . ALA B 1 37 ? 17.016 42.312 24.078 1 85.06 37 ALA B O 1
ATOM 5901 N N . ASP B 1 38 ? 16.953 42.312 26.328 1 84.69 38 ASP B N 1
ATOM 5902 C CA . ASP B 1 38 ? 15.547 42.656 26.359 1 84.69 38 ASP B CA 1
ATOM 5903 C C . ASP B 1 38 ? 15.32 44.094 25.875 1 84.69 38 ASP B C 1
ATOM 5905 O O . ASP B 1 38 ? 14.367 44.344 25.141 1 84.69 38 ASP B O 1
ATOM 5909 N N . ARG B 1 39 ? 16.188 44.906 26.281 1 86.44 39 ARG B N 1
ATOM 5910 C CA . ARG B 1 39 ? 16.109 46.281 25.828 1 86.44 39 ARG B CA 1
ATOM 5911 C C . ARG B 1 39 ? 16.328 46.406 24.328 1 86.44 39 ARG B C 1
ATOM 5913 O O . ARG B 1 39 ? 15.609 47.125 23.641 1 86.44 39 ARG B O 1
ATOM 5920 N N . LEU B 1 40 ? 17.344 45.719 23.938 1 88.69 40 LEU B N 1
ATOM 5921 C CA . LEU B 1 40 ? 17.625 45.75 22.5 1 88.69 40 LEU B CA 1
ATOM 5922 C C . LEU B 1 40 ? 16.438 45.219 21.703 1 88.69 40 LEU B C 1
ATOM 5924 O O . LEU B 1 40 ? 16.078 45.812 20.688 1 88.69 40 LEU B O 1
ATOM 5928 N N . ARG B 1 41 ? 15.852 44.188 22.062 1 89 41 ARG B N 1
ATOM 5929 C CA . ARG B 1 41 ? 14.695 43.625 21.359 1 89 41 ARG B CA 1
ATOM 5930 C C . ARG B 1 41 ? 13.555 44.625 21.281 1 89 41 ARG B C 1
ATOM 5932 O O . ARG B 1 41 ? 12.953 44.812 20.234 1 89 41 ARG B O 1
ATOM 5939 N N . LYS B 1 42 ? 13.273 45.281 22.375 1 87.31 42 LYS B N 1
ATOM 5940 C CA . LYS B 1 42 ? 12.18 46.219 22.406 1 87.31 42 LYS B CA 1
ATOM 5941 C C . LYS B 1 42 ? 12.477 47.438 21.531 1 87.31 42 LYS B C 1
ATOM 5943 O O . LYS B 1 42 ? 11.594 47.938 20.828 1 87.31 42 LYS B O 1
ATOM 5948 N N . ASP B 1 43 ? 13.719 47.875 21.5 1 88 43 ASP B N 1
ATOM 5949 C CA . ASP B 1 43 ? 14.086 49.062 20.734 1 88 43 ASP B CA 1
ATOM 5950 C C . ASP B 1 43 ? 14.102 48.75 19.234 1 88 43 ASP B C 1
ATOM 5952 O O . ASP B 1 43 ? 13.68 49.594 18.438 1 88 43 ASP B O 1
ATOM 5956 N N . ILE B 1 44 ? 14.578 47.656 18.906 1 87.81 44 ILE B N 1
ATOM 5957 C CA . ILE B 1 44 ? 14.734 47.344 17.484 1 87.81 44 ILE B CA 1
ATOM 5958 C C . ILE B 1 44 ? 13.383 47 16.875 1 87.81 44 ILE B C 1
ATOM 5960 O O . ILE B 1 44 ? 13.133 47.281 15.695 1 87.81 44 ILE B O 1
ATOM 5964 N N . LEU B 1 45 ? 12.406 46.469 17.672 1 88.56 45 LEU B N 1
ATOM 5965 C CA . LEU B 1 45 ? 11.133 46.031 17.125 1 88.56 45 LEU B CA 1
ATOM 5966 C C . LEU B 1 45 ? 10.055 47.094 17.297 1 88.56 45 LEU B C 1
ATOM 5968 O O . LEU B 1 45 ? 8.914 46.906 16.859 1 88.56 45 LEU B O 1
ATOM 5972 N N . LYS B 1 46 ? 10.203 48.062 17.953 1 84.69 46 LYS B N 1
ATOM 5973 C CA . LYS B 1 46 ? 9.195 49.062 18.234 1 84.69 46 LYS B CA 1
ATOM 5974 C C . LYS B 1 46 ? 8.484 49.531 16.953 1 84.69 46 LYS B C 1
ATOM 5976 O O . LYS B 1 46 ? 7.25 49.531 16.906 1 84.69 46 LYS B O 1
ATOM 5981 N N . ASP B 1 47 ? 9.195 49.906 15.805 1 79.19 47 ASP B N 1
ATOM 5982 C CA . ASP B 1 47 ? 8.555 50.344 14.57 1 79.19 47 ASP B CA 1
ATOM 5983 C C . ASP B 1 47 ? 8.812 49.375 13.43 1 79.19 47 ASP B C 1
ATOM 5985 O O . ASP B 1 47 ? 8.797 49.75 12.258 1 79.19 47 ASP B O 1
ATOM 5989 N N . TYR B 1 48 ? 8.961 48.188 13.891 1 86.38 48 TYR B N 1
ATOM 5990 C CA . TYR B 1 48 ? 9.258 47.219 12.844 1 86.38 48 TYR B CA 1
ATOM 5991 C C . TYR B 1 48 ? 7.988 46.5 12.398 1 86.38 48 TYR B C 1
ATOM 5993 O O . TYR B 1 48 ? 7.258 45.938 13.227 1 86.38 48 TYR B O 1
ATOM 6001 N N . ASP B 1 49 ? 7.645 46.594 11.117 1 77.25 49 ASP B N 1
ATOM 6002 C CA . ASP B 1 49 ? 6.52 45.875 10.539 1 77.25 49 ASP B CA 1
ATOM 6003 C C . ASP B 1 49 ? 7 44.656 9.742 1 77.25 49 ASP B C 1
ATOM 6005 O O . ASP B 1 49 ? 7.648 44.812 8.703 1 77.25 49 ASP B O 1
ATOM 6009 N N . PRO B 1 50 ? 6.699 43.5 10.25 1 78.81 50 PRO B N 1
ATOM 6010 C CA . PRO B 1 50 ? 7.156 42.281 9.57 1 78.81 50 PRO B CA 1
ATOM 6011 C C . PRO B 1 50 ? 6.469 42.062 8.219 1 78.81 50 PRO B C 1
ATOM 6013 O O . PRO B 1 50 ? 6.922 41.25 7.418 1 78.81 50 PRO B O 1
ATOM 6016 N N . ALA B 1 51 ? 5.488 42.781 7.902 1 70.94 51 ALA B N 1
ATOM 6017 C CA . ALA B 1 51 ? 4.758 42.562 6.656 1 70.94 51 ALA B CA 1
ATOM 6018 C C . ALA B 1 51 ? 5.414 43.344 5.504 1 70.94 51 ALA B C 1
ATOM 6020 O O . ALA B 1 51 ? 5.172 43.031 4.336 1 70.94 51 ALA B O 1
ATOM 6021 N N . LEU B 1 52 ? 6.289 44.25 5.887 1 71.31 52 LEU B N 1
ATOM 6022 C CA . LEU B 1 52 ? 6.902 45.094 4.852 1 71.31 52 LEU B CA 1
ATOM 6023 C C . LEU B 1 52 ? 8.289 44.562 4.484 1 71.31 52 LEU B C 1
ATOM 6025 O O . LEU B 1 52 ? 9.055 44.156 5.363 1 71.31 52 LEU B O 1
ATOM 6029 N N . ARG B 1 53 ? 8.492 44.562 3.203 1 76.25 53 ARG B N 1
ATOM 6030 C CA . ARG B 1 53 ? 9.805 44.156 2.695 1 76.25 53 ARG B CA 1
ATOM 6031 C C . ARG B 1 53 ? 10.891 45.125 3.176 1 76.25 53 ARG B C 1
ATOM 6033 O O . ARG B 1 53 ? 10.641 46.312 3.32 1 76.25 53 ARG B O 1
ATOM 6040 N N . PRO B 1 54 ? 12.031 44.5 3.537 1 76.06 54 PRO B N 1
ATOM 6041 C CA . PRO B 1 54 ? 13.102 45.344 4.09 1 76.06 54 PRO B CA 1
ATOM 6042 C C . PRO B 1 54 ? 13.609 46.375 3.096 1 76.06 54 PRO B C 1
ATOM 6044 O O . PRO B 1 54 ? 14.18 47.406 3.5 1 76.06 54 PRO B O 1
ATOM 6047 N N . ALA B 1 55 ? 13.531 46.188 1.776 1 67.81 55 ALA B N 1
ATOM 6048 C CA . ALA B 1 55 ? 14.109 47.188 0.86 1 67.81 55 ALA B CA 1
ATOM 6049 C C . ALA B 1 55 ? 13.055 48.188 0.413 1 67.81 55 ALA B C 1
ATOM 6051 O O . ALA B 1 55 ? 11.859 47.875 0.38 1 67.81 55 ALA B O 1
ATOM 6052 N N . PRO B 1 56 ? 13.578 49.5 0.436 1 59.03 56 PRO B N 1
ATOM 6053 C CA . PRO B 1 56 ? 12.664 50.469 -0.155 1 59.03 56 PRO B CA 1
ATOM 6054 C C . PRO B 1 56 ? 12.078 50 -1.484 1 59.03 56 PRO B C 1
ATOM 6056 O O . PRO B 1 56 ? 12.633 49.125 -2.127 1 59.03 56 PRO B O 1
ATOM 6059 N N . PHE B 1 57 ? 10.852 50.469 -1.781 1 53.91 57 PHE B N 1
ATOM 6060 C CA . PHE B 1 57 ? 10 50.062 -2.896 1 53.91 57 PHE B CA 1
ATOM 6061 C C . PHE B 1 57 ? 10.828 49.875 -4.16 1 53.91 57 PHE B C 1
ATOM 6063 O O . PHE B 1 57 ? 10.562 48.938 -4.941 1 53.91 57 PHE B O 1
ATOM 6070 N N . ALA B 1 58 ? 11.883 50.75 -4.438 1 56.03 58 ALA B N 1
ATOM 6071 C CA . ALA B 1 58 ? 12.555 50.719 -5.738 1 56.03 58 ALA B CA 1
ATOM 6072 C C . ALA B 1 58 ? 13.68 49.719 -5.758 1 56.03 58 ALA B C 1
ATOM 6074 O O . ALA B 1 58 ? 14.172 49.344 -6.828 1 56.03 58 ALA B O 1
ATOM 6075 N N . ASN B 1 59 ? 14.109 49.125 -4.574 1 63.19 59 ASN B N 1
ATOM 6076 C CA . ASN B 1 59 ? 15.273 48.25 -4.582 1 63.19 59 ASN B CA 1
ATOM 6077 C C . ASN B 1 59 ? 14.875 46.781 -4.434 1 63.19 59 ASN B C 1
ATOM 6079 O O . ASN B 1 59 ? 13.867 46.469 -3.803 1 63.19 59 ASN B O 1
ATOM 6083 N N . VAL B 1 60 ? 15.562 46.031 -5.23 1 73.19 60 VAL B N 1
ATOM 6084 C CA . VAL B 1 60 ? 15.344 44.594 -5.207 1 73.19 60 VAL B CA 1
ATOM 6085 C C . VAL B 1 60 ? 15.969 43.969 -3.951 1 73.19 60 VAL B C 1
ATOM 6087 O O . VAL B 1 60 ? 17.062 44.375 -3.553 1 73.19 60 VAL B O 1
ATOM 6090 N N . THR B 1 61 ? 15.172 43.281 -3.168 1 77.44 61 THR B N 1
ATOM 6091 C CA . THR B 1 61 ? 15.703 42.562 -2.031 1 77.44 61 THR B CA 1
ATOM 6092 C C . THR B 1 61 ? 16.344 41.25 -2.49 1 77.44 61 THR B C 1
ATOM 6094 O O . THR B 1 61 ? 15.695 40.406 -3.117 1 77.44 61 THR B O 1
ATOM 6097 N N . THR B 1 62 ? 17.672 41.156 -2.283 1 78.75 62 THR B N 1
ATOM 6098 C CA . THR B 1 62 ? 18.406 39.969 -2.664 1 78.75 62 THR B CA 1
ATOM 6099 C C . THR B 1 62 ? 18.484 38.969 -1.496 1 78.75 62 THR B C 1
ATOM 6101 O O . THR B 1 62 ? 18.891 39.344 -0.391 1 78.75 62 THR B O 1
ATOM 6104 N N . VAL B 1 63 ? 18 37.812 -1.711 1 85.38 63 VAL B N 1
ATOM 6105 C CA . VAL B 1 63 ? 18.094 36.75 -0.718 1 85.38 63 VAL B CA 1
ATOM 6106 C C . VAL B 1 63 ? 19.062 35.688 -1.19 1 85.38 63 VAL B C 1
ATOM 6108 O O . VAL B 1 63 ? 18.938 35.156 -2.303 1 85.38 63 VAL B O 1
ATOM 6111 N N . GLU B 1 64 ? 20.094 35.406 -0.386 1 85.94 64 GLU B N 1
ATOM 6112 C CA . GLU B 1 64 ? 21.031 34.312 -0.653 1 85.94 64 GLU B CA 1
ATOM 6113 C C . GLU B 1 64 ? 20.594 33 0.04 1 85.94 64 GLU B C 1
ATOM 6115 O O . GLU B 1 64 ? 20.359 33 1.25 1 85.94 64 GLU B O 1
ATOM 6120 N N . THR B 1 65 ? 20.391 32.062 -0.819 1 85.88 65 THR B N 1
ATOM 6121 C CA . THR B 1 65 ? 19.938 30.797 -0.276 1 85.88 65 THR B CA 1
ATOM 6122 C C . THR B 1 65 ? 20.984 29.703 -0.541 1 85.88 65 THR B C 1
ATOM 6124 O O . THR B 1 65 ? 21.547 29.641 -1.631 1 85.88 65 THR B O 1
ATOM 6127 N N . SER B 1 66 ? 21.375 28.969 0.479 1 84.94 66 SER B N 1
ATOM 6128 C CA . SER B 1 66 ? 22.219 27.781 0.386 1 84.94 66 SER B CA 1
ATOM 6129 C C . SER B 1 66 ? 21.453 26.516 0.763 1 84.94 66 SER B C 1
ATOM 6131 O O . SER B 1 66 ? 20.719 26.5 1.759 1 84.94 66 SER B O 1
ATOM 6133 N N . VAL B 1 67 ? 21.625 25.578 -0.103 1 84.19 67 VAL B N 1
ATOM 6134 C CA . VAL B 1 67 ? 20.844 24.375 0.099 1 84.19 67 VAL B CA 1
ATOM 6135 C C . VAL B 1 67 ? 21.766 23.188 0.376 1 84.19 67 VAL B C 1
ATOM 6137 O O . VAL B 1 67 ? 22.781 23.016 -0.299 1 84.19 67 VAL B O 1
ATOM 6140 N N . THR B 1 68 ? 21.516 22.453 1.429 1 83.12 68 THR B N 1
ATOM 6141 C CA . THR B 1 68 ? 22.125 21.156 1.717 1 83.12 68 THR B CA 1
ATOM 6142 C C . THR B 1 68 ? 21.109 20.031 1.56 1 83.12 68 THR B C 1
ATOM 6144 O O . THR B 1 68 ? 20.078 20.016 2.238 1 83.12 68 THR B O 1
ATOM 6147 N N . ILE B 1 69 ? 21.406 19.188 0.636 1 82.69 69 ILE B N 1
ATOM 6148 C CA . ILE B 1 69 ? 20.5 18.078 0.373 1 82.69 69 ILE B CA 1
ATOM 6149 C C . ILE B 1 69 ? 20.953 16.844 1.146 1 82.69 69 ILE B C 1
ATOM 6151 O O . ILE B 1 69 ? 22.109 16.453 1.068 1 82.69 69 ILE B O 1
ATOM 6155 N N . THR B 1 70 ? 20.016 16.25 1.88 1 79.62 70 THR B N 1
ATOM 6156 C CA . THR B 1 70 ? 20.344 15.062 2.656 1 79.62 70 THR B CA 1
ATOM 6157 C C . THR B 1 70 ? 19.797 13.812 1.981 1 79.62 70 THR B C 1
ATOM 6159 O O . THR B 1 70 ? 20.484 12.789 1.91 1 79.62 70 THR B O 1
ATOM 6162 N N . HIS B 1 71 ? 18.594 13.867 1.584 1 81.19 71 HIS B N 1
ATOM 6163 C CA . HIS B 1 71 ? 18.016 12.695 0.939 1 81.19 71 HIS B CA 1
ATOM 6164 C C . HIS B 1 71 ? 16.953 13.086 -0.081 1 81.19 71 HIS B C 1
ATOM 6166 O O . HIS B 1 71 ? 16.406 14.195 -0.019 1 81.19 71 HIS B O 1
ATOM 6172 N N . VAL B 1 72 ? 16.812 12.258 -1.039 1 84.31 72 VAL B N 1
ATOM 6173 C CA . VAL B 1 72 ? 15.82 12.453 -2.096 1 84.31 72 VAL B CA 1
ATOM 6174 C C . VAL B 1 72 ? 14.93 11.219 -2.209 1 84.31 72 VAL B C 1
ATOM 6176 O O . VAL B 1 72 ? 15.375 10.102 -1.938 1 84.31 72 VAL B O 1
ATOM 6179 N N . GLU B 1 73 ? 13.648 11.469 -2.48 1 82.94 73 GLU B N 1
ATOM 6180 C CA . GLU B 1 73 ? 12.68 10.391 -2.682 1 82.94 73 GLU B CA 1
ATOM 6181 C C . GLU B 1 73 ? 11.82 10.648 -3.912 1 82.94 73 GLU B C 1
ATOM 6183 O O . GLU B 1 73 ? 11.492 11.797 -4.219 1 82.94 73 GLU B O 1
ATOM 6188 N N . ILE B 1 74 ? 11.625 9.602 -4.594 1 86.81 74 ILE B N 1
ATOM 6189 C CA . ILE B 1 74 ? 10.719 9.688 -5.734 1 86.81 74 ILE B CA 1
ATOM 6190 C C . ILE B 1 74 ? 9.508 8.789 -5.492 1 86.81 74 ILE B C 1
ATOM 6192 O O . ILE B 1 74 ? 9.656 7.586 -5.25 1 86.81 74 ILE B O 1
ATOM 6196 N N . ASN B 1 75 ? 8.367 9.328 -5.391 1 82.62 75 ASN B N 1
ATOM 6197 C CA . ASN B 1 75 ? 7.137 8.547 -5.457 1 82.62 75 ASN B CA 1
ATOM 6198 C C . ASN B 1 75 ? 6.727 8.273 -6.902 1 82.62 75 ASN B C 1
ATOM 6200 O O . ASN B 1 75 ? 6.223 9.164 -7.59 1 82.62 75 ASN B O 1
ATOM 6204 N N . GLU B 1 76 ? 6.922 7.137 -7.309 1 81.69 76 GLU B N 1
ATOM 6205 C CA . GLU B 1 76 ? 6.75 6.77 -8.711 1 81.69 76 GLU B CA 1
ATOM 6206 C C . GLU B 1 76 ? 5.277 6.773 -9.109 1 81.69 76 GLU B C 1
ATOM 6208 O O . GLU B 1 76 ? 4.93 7.133 -10.234 1 81.69 76 GLU B O 1
ATOM 6213 N N . LEU B 1 77 ? 4.414 6.387 -8.219 1 75.31 77 LEU B N 1
ATOM 6214 C CA . LEU B 1 77 ? 2.998 6.293 -8.555 1 75.31 77 LEU B CA 1
ATOM 6215 C C . LEU B 1 77 ? 2.389 7.68 -8.719 1 75.31 77 LEU B C 1
ATOM 6217 O O . LEU B 1 77 ? 1.599 7.91 -9.641 1 75.31 77 LEU B O 1
ATOM 6221 N N . LYS B 1 78 ? 2.859 8.586 -7.867 1 73.94 78 LYS B N 1
ATOM 6222 C CA . LYS B 1 78 ? 2.324 9.945 -7.934 1 73.94 78 LYS B CA 1
ATOM 6223 C C . LYS B 1 78 ? 3.238 10.859 -8.75 1 73.94 78 LYS B C 1
ATOM 6225 O O . LYS B 1 78 ? 2.896 12.008 -9.016 1 73.94 78 LYS B O 1
ATOM 6230 N N . SER B 1 79 ? 4.34 10.383 -9.266 1 80.62 79 SER B N 1
ATOM 6231 C CA . SER B 1 79 ? 5.32 11.148 -10.031 1 80.62 79 SER B CA 1
ATOM 6232 C C . SER B 1 79 ? 5.746 12.406 -9.273 1 80.62 79 SER B C 1
ATOM 6234 O O . SER B 1 79 ? 5.742 13.508 -9.836 1 80.62 79 SER B O 1
ATOM 6236 N N . ILE B 1 80 ? 5.992 12.242 -8.008 1 86.38 80 ILE B N 1
ATOM 6237 C CA . ILE B 1 80 ? 6.426 13.352 -7.164 1 86.38 80 ILE B CA 1
ATOM 6238 C C . ILE B 1 80 ? 7.871 13.125 -6.715 1 86.38 80 ILE B C 1
ATOM 6240 O O . ILE B 1 80 ? 8.211 12.047 -6.238 1 86.38 80 ILE B O 1
ATOM 6244 N N . PHE B 1 81 ? 8.617 14.164 -7.066 1 90 81 PHE B N 1
ATOM 6245 C CA . PHE B 1 81 ? 9.992 14.195 -6.578 1 90 81 PHE B CA 1
ATOM 6246 C C . PHE B 1 81 ? 10.102 15.062 -5.328 1 90 81 PHE B C 1
ATOM 6248 O O . PHE B 1 81 ? 9.664 16.219 -5.32 1 90 81 PHE B O 1
ATOM 6255 N N . SER B 1 82 ? 10.57 14.383 -4.262 1 87.19 82 SER B N 1
ATOM 6256 C CA . SER B 1 82 ? 10.727 15.094 -2.998 1 87.19 82 SER B CA 1
ATOM 6257 C C . SER B 1 82 ? 12.195 15.195 -2.6 1 87.19 82 SER B C 1
ATOM 6259 O O . SER B 1 82 ? 12.922 14.195 -2.633 1 87.19 82 SER B O 1
ATOM 6261 N N . MET B 1 83 ? 12.578 16.359 -2.344 1 85.56 83 MET B N 1
ATOM 6262 C CA . MET B 1 83 ? 13.922 16.625 -1.839 1 85.56 83 MET B CA 1
ATOM 6263 C C . MET B 1 83 ? 13.875 17.094 -0.388 1 85.56 83 MET B C 1
ATOM 6265 O O . MET B 1 83 ? 13.023 17.906 -0.019 1 85.56 83 MET B O 1
ATOM 6269 N N . TYR B 1 84 ? 14.734 16.469 0.386 1 81.75 84 TYR B N 1
ATOM 6270 C CA . TYR B 1 84 ? 14.828 16.828 1.794 1 81.75 84 TYR B CA 1
ATOM 6271 C C . TYR B 1 84 ? 16.203 17.406 2.113 1 81.75 84 TYR B C 1
ATOM 6273 O O . TYR B 1 84 ? 17.219 16.953 1.565 1 81.75 84 TYR B O 1
ATOM 6281 N N . GLY B 1 85 ? 16.125 18.406 2.93 1 81.06 85 GLY B N 1
ATOM 6282 C CA . GLY B 1 85 ? 17.375 19 3.357 1 81.06 85 GLY B CA 1
ATOM 6283 C C . GLY B 1 85 ? 17.188 20.234 4.211 1 81.06 85 GLY B C 1
ATOM 6284 O O . GLY B 1 85 ? 16.188 20.359 4.926 1 81.06 85 GLY B O 1
ATOM 6285 N N . TRP B 1 86 ? 18.312 20.938 4.273 1 80.44 86 TRP B N 1
ATOM 6286 C CA . TRP B 1 86 ? 18.344 22.203 5.004 1 80.44 86 TRP B CA 1
ATOM 6287 C C . TRP B 1 86 ? 18.594 23.375 4.059 1 80.44 86 TRP B C 1
ATOM 6289 O O . TRP B 1 86 ? 19.406 23.266 3.133 1 80.44 86 TRP B O 1
ATOM 6299 N N . MET B 1 87 ? 17.797 24.328 4.285 1 83.06 87 MET B N 1
ATOM 6300 C CA . MET B 1 87 ? 17.969 25.547 3.496 1 83.06 87 MET B CA 1
ATOM 6301 C C . MET B 1 87 ? 18.281 26.734 4.398 1 83.06 87 MET B C 1
ATOM 6303 O O . MET B 1 87 ? 17.594 26.953 5.395 1 83.06 87 MET B O 1
ATOM 6307 N N . LYS B 1 88 ? 19.359 27.391 4.016 1 84.25 88 LYS B N 1
ATOM 6308 C CA . LYS B 1 88 ? 19.75 28.609 4.719 1 84.25 88 LYS B CA 1
ATOM 6309 C C . LYS B 1 88 ? 19.422 29.859 3.887 1 84.25 88 LYS B C 1
ATOM 6311 O O . LYS B 1 88 ? 19.75 29.922 2.701 1 84.25 88 LYS B O 1
ATOM 6316 N N . PHE B 1 89 ? 18.688 30.734 4.496 1 86.56 89 PHE B N 1
ATOM 6317 C CA . PHE B 1 89 ? 18.375 32 3.877 1 86.56 89 PHE B CA 1
ATOM 6318 C C . PHE B 1 89 ? 19.125 33.156 4.559 1 86.56 89 PHE B C 1
ATOM 6320 O O . PHE B 1 89 ? 19.156 33.219 5.789 1 86.56 89 PHE B O 1
ATOM 6327 N N . SER B 1 90 ? 19.828 33.906 3.781 1 89.12 90 SER B N 1
ATOM 6328 C CA . SER B 1 90 ? 20.531 35.094 4.273 1 89.12 90 SER B CA 1
ATOM 6329 C C . SER B 1 90 ? 20.125 36.344 3.502 1 89.12 90 SER B C 1
ATOM 6331 O O . SER B 1 90 ? 20.109 36.344 2.27 1 89.12 90 SER B O 1
ATOM 6333 N N . TRP B 1 91 ? 19.688 37.344 4.262 1 88 91 TRP B N 1
ATOM 6334 C CA . TRP B 1 91 ? 19.359 38.625 3.646 1 88 91 TRP B CA 1
ATOM 6335 C C . TRP B 1 91 ? 19.734 39.781 4.559 1 88 91 TRP B C 1
ATOM 6337 O O . TRP B 1 91 ? 20.141 39.562 5.707 1 88 91 TRP B O 1
ATOM 6347 N N . LYS B 1 92 ? 19.672 40.969 3.99 1 88.19 92 LYS B N 1
ATOM 6348 C CA . LYS B 1 92 ? 20.016 42.188 4.734 1 88.19 92 LYS B CA 1
ATOM 6349 C C . LYS B 1 92 ? 18.812 43.094 4.922 1 88.19 92 LYS B C 1
ATOM 6351 O O . LYS B 1 92 ? 18.031 43.281 3.992 1 88.19 92 LYS B O 1
ATOM 6356 N N . ASP B 1 93 ? 18.594 43.438 6.184 1 88.75 93 ASP B N 1
ATOM 6357 C CA . ASP B 1 93 ? 17.547 44.375 6.531 1 88.75 93 ASP B CA 1
ATOM 6358 C C . ASP B 1 93 ? 18.141 45.594 7.234 1 88.75 93 ASP B C 1
ATOM 6360 O O . ASP B 1 93 ? 18.531 45.531 8.406 1 88.75 93 ASP B O 1
ATOM 6364 N N . SER B 1 94 ? 18.062 46.781 6.629 1 83.69 94 SER B N 1
ATOM 6365 C CA . SER B 1 94 ? 18.688 48 7.152 1 83.69 94 SER B CA 1
ATOM 6366 C C . SER B 1 94 ? 17.859 48.594 8.289 1 83.69 94 SER B C 1
ATOM 6368 O O . SER B 1 94 ? 18.344 49.469 9.031 1 83.69 94 SER B O 1
ATOM 6370 N N . ARG B 1 95 ? 16.734 48.125 8.539 1 87.94 95 ARG B N 1
ATOM 6371 C CA . ARG B 1 95 ? 15.891 48.656 9.617 1 87.94 95 ARG B CA 1
ATOM 6372 C C . ARG B 1 95 ? 16.297 48.062 10.969 1 87.94 95 ARG B C 1
ATOM 6374 O O . ARG B 1 95 ? 15.938 48.594 12.016 1 87.94 95 ARG B O 1
ATOM 6381 N N . LEU B 1 96 ? 17 47.031 10.883 1 90.62 96 LEU B N 1
ATOM 6382 C CA . LEU B 1 96 ? 17.391 46.312 12.109 1 90.62 96 LEU B CA 1
ATOM 6383 C C . LEU B 1 96 ? 18.875 46.531 12.406 1 90.62 96 LEU B C 1
ATOM 6385 O O . LEU B 1 96 ? 19.625 45.562 12.547 1 90.62 96 LEU B O 1
ATOM 6389 N N . LEU B 1 97 ? 19.25 47.781 12.469 1 89.5 97 LEU B N 1
ATOM 6390 C CA . LEU B 1 97 ? 20.625 48.156 12.789 1 89.5 97 LEU B CA 1
ATOM 6391 C C . LEU B 1 97 ? 20.734 48.656 14.219 1 89.5 97 LEU B C 1
ATOM 6393 O O . LEU B 1 97 ? 19.828 49.344 14.711 1 89.5 97 LEU B O 1
ATOM 6397 N N . TRP B 1 98 ? 21.875 48.094 14.914 1 90.81 98 TRP B N 1
ATOM 6398 C CA . TRP B 1 98 ? 22.156 48.656 16.234 1 90.81 98 TRP B CA 1
ATOM 6399 C C . TRP B 1 98 ? 23.656 48.719 16.484 1 90.81 98 TRP B C 1
ATOM 6401 O O . TRP B 1 98 ? 24.438 48.094 15.781 1 90.81 98 TRP B O 1
ATOM 6411 N N . GLU B 1 99 ? 24.094 49.594 17.469 1 88.81 99 GLU B N 1
ATOM 6412 C CA . GLU B 1 99 ? 25.484 49.688 17.906 1 88.81 99 GLU B CA 1
ATOM 6413 C C . GLU B 1 99 ? 25.734 48.812 19.156 1 88.81 99 GLU B C 1
ATOM 6415 O O . GLU B 1 99 ? 25.172 49.094 20.219 1 88.81 99 GLU B O 1
ATOM 6420 N N . PRO B 1 100 ? 26.609 47.812 19.031 1 91.56 100 PRO B N 1
ATOM 6421 C CA . PRO B 1 100 ? 26.844 46.875 20.141 1 91.56 100 PRO B CA 1
ATOM 6422 C C . PRO B 1 100 ? 27.312 47.562 21.406 1 91.56 100 PRO B C 1
ATOM 6424 O O . PRO B 1 100 ? 27 47.125 22.516 1 91.56 100 PRO B O 1
ATOM 6427 N N . ALA B 1 101 ? 27.938 48.625 21.328 1 88.75 101 ALA B N 1
ATOM 6428 C CA . ALA B 1 101 ? 28.484 49.281 22.5 1 88.75 101 ALA B CA 1
ATOM 6429 C C . ALA B 1 101 ? 27.375 49.812 23.406 1 88.75 101 ALA B C 1
ATOM 6431 O O . ALA B 1 101 ? 27.547 49.906 24.625 1 88.75 101 ALA B O 1
ATOM 6432 N N . SER B 1 102 ? 26.25 50.031 22.812 1 89.81 102 SER B N 1
ATOM 6433 C CA . SER B 1 102 ? 25.141 50.625 23.562 1 89.81 102 SER B CA 1
ATOM 6434 C C . SER B 1 102 ? 24.328 49.562 24.281 1 89.81 102 SER B C 1
ATOM 6436 O O . SER B 1 102 ? 23.594 49.844 25.219 1 89.81 102 SER B O 1
ATOM 6438 N N . TYR B 1 103 ? 24.484 48.406 23.906 1 90.44 103 TYR B N 1
ATOM 6439 C CA . TYR B 1 103 ? 23.672 47.312 24.484 1 90.44 103 TYR B CA 1
ATOM 6440 C C . TYR B 1 103 ? 24.562 46.219 25.047 1 90.44 103 TYR B C 1
ATOM 6442 O O . TYR B 1 103 ? 24.312 45.031 24.797 1 90.44 103 TYR B O 1
ATOM 6450 N N . GLY B 1 104 ? 25.562 46.469 25.828 1 88.81 104 GLY B N 1
ATOM 6451 C CA . GLY B 1 104 ? 26.406 45.469 26.5 1 88.81 104 GLY B CA 1
ATOM 6452 C C . GLY B 1 104 ? 27.25 44.656 25.547 1 88.81 104 GLY B C 1
ATOM 6453 O O . GLY B 1 104 ? 27.516 43.5 25.781 1 88.81 104 GLY B O 1
ATOM 6454 N N . ASN B 1 105 ? 27.5 45.031 24.328 1 87.06 105 ASN B N 1
ATOM 6455 C CA . ASN B 1 105 ? 28.359 44.406 23.328 1 87.06 105 ASN B CA 1
ATOM 6456 C C . ASN B 1 105 ? 27.703 43.125 22.766 1 87.06 105 ASN B C 1
ATOM 6458 O O . ASN B 1 105 ? 28.391 42.125 22.531 1 87.06 105 ASN B O 1
ATOM 6462 N N . ILE B 1 106 ? 26.391 43.25 22.641 1 88.69 106 ILE B N 1
ATOM 6463 C CA . ILE B 1 106 ? 25.703 42.125 22 1 88.69 106 ILE B CA 1
ATOM 6464 C C . ILE B 1 106 ? 25.828 42.25 20.484 1 88.69 106 ILE B C 1
ATOM 6466 O O . ILE B 1 106 ? 25.422 43.281 19.891 1 88.69 106 ILE B O 1
ATOM 6470 N N . SER B 1 107 ? 26.438 41.25 19.906 1 87.5 107 SER B N 1
ATOM 6471 C CA . SER B 1 107 ? 26.625 41.312 18.469 1 87.5 107 SER B CA 1
ATOM 6472 C C . SER B 1 107 ? 25.547 40.5 17.75 1 87.5 107 SER B C 1
ATOM 6474 O O . SER B 1 107 ? 25.297 40.719 16.562 1 87.5 107 SER B O 1
ATOM 6476 N N . PHE B 1 108 ? 25.016 39.562 18.453 1 88.25 108 PHE B N 1
ATOM 6477 C CA . PHE B 1 108 ? 24 38.75 17.812 1 88.25 108 PHE B CA 1
ATOM 6478 C C . PHE B 1 108 ? 22.734 38.656 18.656 1 88.25 108 PHE B C 1
ATOM 6480 O O . PHE B 1 108 ? 22.812 38.625 19.891 1 88.25 108 PHE B O 1
ATOM 6487 N N . LEU B 1 109 ? 21.609 38.75 17.938 1 87.88 109 LEU B N 1
ATOM 6488 C CA . LEU B 1 109 ? 20.312 38.594 18.578 1 87.88 109 LEU B CA 1
ATOM 6489 C C . LEU B 1 109 ? 19.5 37.469 17.922 1 87.88 109 LEU B C 1
ATOM 6491 O O . LEU B 1 109 ? 19.625 37.25 16.719 1 87.88 109 LEU B O 1
ATOM 6495 N N . TYR B 1 110 ? 18.859 36.75 18.688 1 84.31 110 TYR B N 1
ATOM 6496 C CA . TYR B 1 110 ? 17.984 35.688 18.172 1 84.31 110 TYR B CA 1
ATOM 6497 C C . TYR B 1 110 ? 16.516 36.031 18.422 1 84.31 110 TYR B C 1
ATOM 6499 O O . TYR B 1 110 ? 16.125 36.312 19.562 1 84.31 110 TYR B O 1
ATOM 6507 N N . LEU B 1 111 ? 15.711 36.094 17.344 1 85.56 111 LEU B N 1
ATOM 6508 C CA . LEU B 1 111 ? 14.289 36.406 17.438 1 85.56 111 LEU B CA 1
ATOM 6509 C C . LEU B 1 111 ? 13.461 35.344 16.734 1 85.56 111 LEU B C 1
ATOM 6511 O O . LEU B 1 111 ? 13.977 34.594 15.898 1 85.56 111 LEU B O 1
ATOM 6515 N N . ASN B 1 112 ? 12.234 35.344 17.156 1 80.31 112 ASN B N 1
ATOM 6516 C CA . ASN B 1 112 ? 11.305 34.438 16.5 1 80.31 112 ASN B CA 1
ATOM 6517 C C . ASN B 1 112 ? 11.008 34.875 15.07 1 80.31 112 ASN B C 1
ATOM 6519 O O . ASN B 1 112 ? 10.93 36.062 14.789 1 80.31 112 ASN B O 1
ATOM 6523 N N . GLN B 1 113 ? 10.789 33.969 14.266 1 81.69 113 GLN B N 1
ATOM 6524 C CA . GLN B 1 113 ? 10.539 34.219 12.852 1 81.69 113 GLN B CA 1
ATOM 6525 C C . GLN B 1 113 ? 9.25 35.031 12.648 1 81.69 113 GLN B C 1
ATOM 6527 O O . GLN B 1 113 ? 9.148 35.812 11.719 1 81.69 113 GLN B O 1
ATOM 6532 N N . SER B 1 114 ? 8.305 34.844 13.602 1 76.69 114 SER B N 1
ATOM 6533 C CA . SER B 1 114 ? 7.004 35.5 13.422 1 76.69 114 SER B CA 1
ATOM 6534 C C . SER B 1 114 ? 7.105 37 13.586 1 76.69 114 SER B C 1
ATOM 6536 O O . SER B 1 114 ? 6.262 37.75 13.078 1 76.69 114 SER B O 1
ATOM 6538 N N . SER B 1 115 ? 8.148 37.469 14.172 1 80.44 115 SER B N 1
ATOM 6539 C CA . SER B 1 115 ? 8.281 38.906 14.43 1 80.44 115 SER B CA 1
ATOM 6540 C C . SER B 1 115 ? 9.047 39.594 13.312 1 80.44 115 SER B C 1
ATOM 6542 O O . SER B 1 115 ? 9.133 40.812 13.273 1 80.44 115 SER B O 1
ATOM 6544 N N . LEU B 1 116 ? 9.508 38.812 12.391 1 86.25 116 LEU B N 1
ATOM 6545 C CA . LEU B 1 116 ? 10.344 39.375 11.344 1 86.25 116 LEU B CA 1
ATOM 6546 C C . LEU B 1 116 ? 9.805 39.031 9.961 1 86.25 116 LEU B C 1
ATOM 6548 O O . LEU B 1 116 ? 9.031 38.094 9.812 1 86.25 116 LEU B O 1
ATOM 6552 N N . TRP B 1 117 ? 10.273 39.875 9.016 1 81.5 117 TRP B N 1
ATOM 6553 C CA . TRP B 1 117 ? 9.992 39.562 7.625 1 81.5 117 TRP B CA 1
ATOM 6554 C C . TRP B 1 117 ? 10.844 38.375 7.172 1 81.5 117 TRP B C 1
ATOM 6556 O O . TRP B 1 117 ? 12.047 38.312 7.445 1 81.5 117 TRP B O 1
ATOM 6566 N N . THR B 1 118 ? 10.156 37.406 6.73 1 78 118 THR B N 1
ATOM 6567 C CA . THR B 1 118 ? 10.891 36.25 6.234 1 78 118 THR B CA 1
ATOM 6568 C C . THR B 1 118 ? 10.492 35.938 4.793 1 78 118 THR B C 1
ATOM 6570 O O . THR B 1 118 ? 9.344 36.125 4.398 1 78 118 THR B O 1
ATOM 6573 N N . PRO B 1 119 ? 11.562 35.562 4.055 1 73.38 119 PRO B N 1
ATOM 6574 C CA . PRO B 1 119 ? 11.281 35.188 2.66 1 73.38 119 PRO B CA 1
ATOM 6575 C C . PRO B 1 119 ? 10.625 33.812 2.525 1 73.38 119 PRO B C 1
ATOM 6577 O O . PRO B 1 119 ? 10.195 33.438 1.432 1 73.38 119 PRO B O 1
ATOM 6580 N N . THR B 1 120 ? 10.547 33.125 3.637 1 64.75 120 THR B N 1
ATOM 6581 C CA . THR B 1 120 ? 10.07 31.75 3.578 1 64.75 120 THR B CA 1
ATOM 6582 C C . THR B 1 120 ? 8.547 31.703 3.529 1 64.75 120 THR B C 1
ATOM 6584 O O . THR B 1 120 ? 7.879 32.625 4.02 1 64.75 120 THR B O 1
ATOM 6587 N N . GLU B 1 121 ? 8.102 30.781 2.707 1 60.19 121 GLU B N 1
ATOM 6588 C CA . GLU B 1 121 ? 6.656 30.594 2.6 1 60.19 121 GLU B CA 1
ATOM 6589 C C . GLU B 1 121 ? 6.082 29.969 3.871 1 60.19 121 GLU B C 1
ATOM 6591 O O . GLU B 1 121 ? 4.969 30.297 4.285 1 60.19 121 GLU B O 1
ATOM 6596 N N . GLU B 1 122 ? 6.891 29.078 4.422 1 60.88 122 GLU B N 1
ATOM 6597 C CA . GLU B 1 122 ? 6.281 28.312 5.512 1 60.88 122 GLU B CA 1
ATOM 6598 C C . GLU B 1 122 ? 6.785 28.797 6.871 1 60.88 122 GLU B C 1
ATOM 6600 O O . GLU B 1 122 ? 7.977 29.062 7.039 1 60.88 122 GLU B O 1
ATOM 6605 N N . PRO B 1 123 ? 5.793 29.172 7.695 1 59.97 123 PRO B N 1
ATOM 6606 C CA . PRO B 1 123 ? 6.234 29.547 9.039 1 59.97 123 PRO B CA 1
ATOM 6607 C C . PRO B 1 123 ? 6.914 28.391 9.781 1 59.97 123 PRO B C 1
ATOM 6609 O O . PRO B 1 123 ? 6.414 27.266 9.758 1 59.97 123 PRO B O 1
ATOM 6612 N N . ALA B 1 124 ? 8.273 28.594 9.891 1 62.19 124 ALA B N 1
ATOM 6613 C CA . ALA B 1 124 ? 9 27.641 10.727 1 62.19 124 ALA B CA 1
ATOM 6614 C C . ALA B 1 124 ? 9.211 28.188 12.133 1 62.19 124 ALA B C 1
ATOM 6616 O O . ALA B 1 124 ? 9.234 29.406 12.336 1 62.19 124 ALA B O 1
ATOM 6617 N N . HIS B 1 125 ? 8.781 27.531 13.148 1 64.12 125 HIS B N 1
ATOM 6618 C CA . HIS B 1 125 ? 9.008 27.953 14.523 1 64.12 125 HIS B CA 1
ATOM 6619 C C . HIS B 1 125 ? 10.492 27.906 14.875 1 64.12 125 HIS B C 1
ATOM 6621 O O . HIS B 1 125 ? 10.891 27.172 15.789 1 64.12 125 HIS B O 1
ATOM 6627 N N . THR B 1 126 ? 11.227 28.641 13.891 1 72.62 126 THR B N 1
ATOM 6628 C CA . THR B 1 126 ? 12.656 28.672 14.164 1 72.62 126 THR B CA 1
ATOM 6629 C C . THR B 1 126 ? 13.109 30.078 14.516 1 72.62 126 THR B C 1
ATOM 6631 O O . THR B 1 126 ? 12.367 31.047 14.328 1 72.62 126 THR B O 1
ATOM 6634 N N . LEU B 1 127 ? 14.242 30.094 15.211 1 80.56 127 LEU B N 1
ATOM 6635 C CA . LEU B 1 127 ? 14.828 31.391 15.586 1 80.56 127 LEU B CA 1
ATOM 6636 C C . LEU B 1 127 ? 15.695 31.938 14.461 1 80.56 127 LEU B C 1
ATOM 6638 O O . LEU B 1 127 ? 16.391 31.172 13.781 1 80.56 127 LEU B O 1
ATOM 6642 N N . VAL B 1 128 ? 15.531 33.219 14.258 1 87.25 128 VAL B N 1
ATOM 6643 C CA . VAL B 1 128 ? 16.328 33.938 13.266 1 87.25 128 VAL B CA 1
ATOM 6644 C C . VAL B 1 128 ? 17.516 34.594 13.945 1 87.25 128 VAL B C 1
ATOM 6646 O O . VAL B 1 128 ? 17.375 35.219 15 1 87.25 128 VAL B O 1
ATOM 6649 N N . LYS B 1 129 ? 18.719 34.438 13.383 1 88 129 LYS B N 1
ATOM 6650 C CA . LYS B 1 129 ? 19.922 35.094 13.867 1 88 129 LYS B CA 1
ATOM 6651 C C . LYS B 1 129 ? 20.109 36.469 13.195 1 88 129 LYS B C 1
ATOM 6653 O O . LYS B 1 129 ? 20.141 36.562 11.969 1 88 129 LYS B O 1
ATOM 6658 N N . ILE B 1 130 ? 20.141 37.469 14.031 1 91.56 130 ILE B N 1
ATOM 6659 C CA . ILE B 1 130 ? 20.344 38.812 13.539 1 91.56 130 ILE B CA 1
ATOM 6660 C C . ILE B 1 130 ? 21.672 39.375 14.023 1 91.56 130 ILE B C 1
ATOM 6662 O O . ILE B 1 130 ? 21.984 39.312 15.219 1 91.56 130 ILE B O 1
ATOM 6666 N N . SER B 1 131 ? 22.484 39.875 13.078 1 91.44 131 SER B N 1
ATOM 6667 C CA . SER B 1 131 ? 23.734 40.531 13.445 1 91.44 131 SER B CA 1
ATOM 6668 C C . SER B 1 131 ? 23.547 42.031 13.602 1 91.44 131 SER B C 1
ATOM 6670 O O . SER B 1 131 ? 22.562 42.594 13.109 1 91.44 131 SER B O 1
ATOM 6672 N N . SER B 1 132 ? 24.453 42.656 14.25 1 92.31 132 SER B N 1
ATOM 6673 C CA . SER B 1 132 ? 24.375 44.094 14.5 1 92.31 132 SER B CA 1
ATOM 6674 C C . SER B 1 132 ? 24.469 44.875 13.195 1 92.31 132 SER B C 1
ATOM 6676 O O . SER B 1 132 ? 24.016 46 13.117 1 92.31 132 SER B O 1
ATOM 6678 N N . ALA B 1 133 ? 25.047 44.188 12.102 1 90.62 133 ALA B N 1
ATOM 6679 C CA . ALA B 1 133 ? 25.172 44.844 10.805 1 90.62 133 ALA B CA 1
ATOM 6680 C C . ALA B 1 133 ? 23.891 44.719 9.992 1 90.62 133 ALA B C 1
ATOM 6682 O O . ALA B 1 133 ? 23.781 45.25 8.891 1 90.62 133 ALA B O 1
ATOM 6683 N N . GLY B 1 134 ? 22.891 44.031 10.516 1 89.31 134 GLY B N 1
ATOM 6684 C CA . GLY B 1 134 ? 21.609 43.906 9.828 1 89.31 134 GLY B CA 1
ATOM 6685 C C . GLY B 1 134 ? 21.516 42.6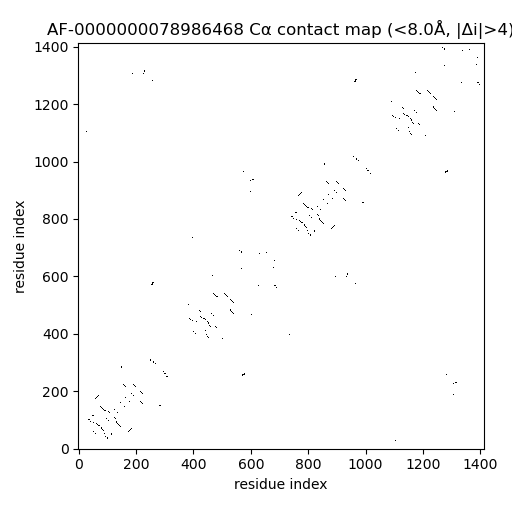56 8.984 1 89.31 134 GLY B C 1
ATOM 6686 O O . GLY B 1 134 ? 20.656 42.562 8.109 1 89.31 134 GLY B O 1
ATOM 6687 N N . ASN B 1 135 ? 22.484 41.844 9.156 1 91 135 ASN B N 1
ATOM 6688 C CA . ASN B 1 135 ? 22.422 40.562 8.453 1 91 135 ASN B CA 1
ATOM 6689 C C . ASN B 1 135 ? 21.562 39.531 9.203 1 91 135 ASN B C 1
ATOM 6691 O O . ASN B 1 135 ? 21.75 39.344 10.406 1 91 135 ASN B O 1
ATOM 6695 N N . LEU B 1 136 ? 20.609 39.031 8.469 1 91.5 136 LEU B N 1
ATOM 6696 C CA . LEU B 1 136 ? 19.734 38 9.055 1 91.5 136 LEU B CA 1
ATOM 6697 C C . LEU B 1 136 ? 19.984 36.656 8.414 1 91.5 136 LEU B C 1
ATOM 6699 O O . LEU B 1 136 ? 20.172 36.562 7.195 1 91.5 136 LEU B O 1
ATOM 6703 N N . ASP B 1 137 ? 20.125 35.656 9.273 1 88.12 137 ASP B N 1
ATOM 6704 C CA . ASP B 1 137 ? 20.297 34.281 8.828 1 88.12 137 ASP B CA 1
ATOM 6705 C C . ASP B 1 137 ? 19.25 33.344 9.461 1 88.12 137 ASP B C 1
ATOM 6707 O O . ASP B 1 137 ? 19 33.438 10.664 1 88.12 137 ASP B O 1
ATOM 6711 N N . ILE B 1 138 ? 18.562 32.625 8.594 1 85.88 138 ILE B N 1
ATOM 6712 C CA . ILE B 1 138 ? 17.625 31.625 9.102 1 85.88 138 ILE B CA 1
ATOM 6713 C C . ILE B 1 138 ? 17.844 30.297 8.391 1 85.88 138 ILE B C 1
ATOM 6715 O O . ILE B 1 138 ? 18.094 30.266 7.188 1 85.88 138 ILE B O 1
ATOM 6719 N N . THR B 1 139 ? 18.016 29.266 9.133 1 81.19 139 THR B N 1
ATOM 6720 C CA . THR B 1 139 ? 18.109 27.906 8.578 1 81.19 139 THR B CA 1
ATOM 6721 C C . THR B 1 139 ? 16.875 27.094 8.914 1 81.19 139 THR B C 1
ATOM 6723 O O . THR B 1 139 ? 16.484 27 10.078 1 81.19 139 THR B O 1
ATOM 6726 N N . VAL B 1 140 ? 16.234 26.625 7.945 1 79.62 140 VAL B N 1
ATOM 6727 C CA . VAL B 1 140 ? 15.016 25.859 8.148 1 79.62 140 VAL B CA 1
ATOM 6728 C C . VAL B 1 140 ? 15.141 24.5 7.449 1 79.62 140 VAL B C 1
ATOM 6730 O O . VAL B 1 140 ? 15.875 24.359 6.469 1 79.62 140 VAL B O 1
ATOM 6733 N N . ALA B 1 141 ? 14.523 23.469 8.141 1 78.94 141 ALA B N 1
ATOM 6734 C CA . ALA B 1 141 ? 14.352 22.203 7.43 1 78.94 141 ALA B CA 1
ATOM 6735 C C . ALA B 1 141 ? 13.359 22.359 6.281 1 78.94 141 ALA B C 1
ATOM 6737 O O . ALA B 1 141 ? 12.32 23.016 6.426 1 78.94 141 ALA B O 1
ATOM 6738 N N . TYR B 1 142 ? 13.852 21.906 5.176 1 75.88 142 TYR B N 1
ATOM 6739 C CA . TYR B 1 142 ? 13.078 22.188 3.975 1 75.88 142 TYR B CA 1
ATOM 6740 C C . TYR B 1 142 ? 12.75 20.891 3.227 1 75.88 142 TYR B C 1
ATOM 6742 O O . TYR B 1 142 ? 13.586 19.984 3.15 1 75.88 142 TYR B O 1
ATOM 6750 N N . GLN B 1 143 ? 11.5 20.75 2.955 1 81.25 143 GLN B N 1
ATOM 6751 C CA . GLN B 1 143 ? 11.039 19.734 2.027 1 81.25 143 GLN B CA 1
ATOM 6752 C C . GLN B 1 143 ? 10.398 20.344 0.791 1 81.25 143 GLN B C 1
ATOM 6754 O O . GLN B 1 143 ? 9.5 21.188 0.906 1 81.25 143 GLN B O 1
ATOM 6759 N N . LYS B 1 144 ? 10.984 20.047 -0.338 1 81.94 144 LYS B N 1
ATOM 6760 C CA . LYS B 1 144 ? 10.406 20.547 -1.588 1 81.94 144 LYS B CA 1
ATOM 6761 C C . LYS B 1 144 ? 9.961 19.391 -2.477 1 81.94 144 LYS B C 1
ATOM 6763 O O . LYS B 1 144 ? 10.672 18.391 -2.609 1 81.94 144 LYS B O 1
ATOM 6768 N N . GLN B 1 145 ? 8.781 19.562 -2.855 1 83.62 145 GLN B N 1
ATOM 6769 C CA . GLN B 1 145 ? 8.227 18.547 -3.744 1 83.62 145 GLN B CA 1
ATOM 6770 C C . GLN B 1 145 ? 7.945 19.125 -5.129 1 83.62 145 GLN B C 1
ATOM 6772 O O . GLN B 1 145 ? 7.523 20.266 -5.254 1 83.62 145 GLN B O 1
ATOM 6777 N N . SER B 1 146 ? 8.383 18.422 -6.145 1 84.81 146 SER B N 1
ATOM 6778 C CA . SER B 1 146 ? 8.117 18.781 -7.535 1 84.81 146 SER B CA 1
ATOM 6779 C C . SER B 1 146 ? 7.586 17.594 -8.328 1 84.81 146 SER B C 1
ATOM 6781 O O . SER B 1 146 ? 7.758 16.453 -7.922 1 84.81 146 SER B O 1
ATOM 6783 N N . LYS B 1 147 ? 6.855 18.016 -9.383 1 81.06 147 LYS B N 1
ATOM 6784 C CA . LYS B 1 147 ? 6.395 16.969 -10.281 1 81.06 147 LYS B CA 1
ATOM 6785 C C . LYS B 1 147 ? 7.512 16.516 -11.219 1 81.06 147 LYS B C 1
ATOM 6787 O O . LYS B 1 147 ? 8.258 17.344 -11.75 1 81.06 147 LYS B O 1
ATOM 6792 N N . CYS B 1 148 ? 7.711 15.258 -11.164 1 83.81 148 CYS B N 1
ATOM 6793 C CA . CYS B 1 148 ? 8.719 14.656 -12.023 1 83.81 148 CYS B CA 1
ATOM 6794 C C . CYS B 1 148 ? 8.109 13.586 -12.922 1 83.81 148 CYS B C 1
ATOM 6796 O O . CYS B 1 148 ? 7.555 12.602 -12.438 1 83.81 148 CYS B O 1
ATOM 6798 N N . SER B 1 149 ? 8.18 13.852 -14.305 1 77.81 149 SER B N 1
ATOM 6799 C CA . SER B 1 149 ? 7.699 12.852 -15.242 1 77.81 149 SER B CA 1
ATOM 6800 C C . SER B 1 149 ? 8.625 11.641 -15.289 1 77.81 149 SER B C 1
ATOM 6802 O O . SER B 1 149 ? 9.812 11.773 -15.609 1 77.81 149 SER B O 1
ATOM 6804 N N . ILE B 1 150 ? 8.133 10.531 -14.875 1 82.5 150 ILE B N 1
ATOM 6805 C CA . ILE B 1 150 ? 8.922 9.312 -14.812 1 82.5 150 ILE B CA 1
ATOM 6806 C C . ILE B 1 150 ? 8.93 8.633 -16.188 1 82.5 150 ILE B C 1
ATOM 6808 O O . ILE B 1 150 ? 7.887 8.508 -16.828 1 82.5 150 ILE B O 1
ATOM 6812 N N . GLN B 1 151 ? 10.133 8.344 -16.703 1 82.62 151 GLN B N 1
ATOM 6813 C CA . GLN B 1 151 ? 10.297 7.547 -17.906 1 82.62 151 GLN B CA 1
ATOM 6814 C C . GLN B 1 151 ? 10.336 6.059 -17.594 1 82.62 151 GLN B C 1
ATOM 6816 O O . GLN B 1 151 ? 11.312 5.562 -17.031 1 82.62 151 GLN B O 1
ATOM 6821 N N . TRP B 1 152 ? 9.336 5.414 -18.047 1 82.19 152 TRP B N 1
ATOM 6822 C CA . TRP B 1 152 ? 9.164 4.023 -17.641 1 82.19 152 TRP B CA 1
ATOM 6823 C C . TRP B 1 152 ? 9.75 3.078 -18.688 1 82.19 152 TRP B C 1
ATOM 6825 O O . TRP B 1 152 ? 9.867 1.874 -18.453 1 82.19 152 TRP B O 1
ATOM 6835 N N . GLN B 1 153 ? 10.242 3.428 -19.828 1 83.06 153 GLN B N 1
ATOM 6836 C CA . GLN B 1 153 ? 10.602 2.562 -20.938 1 83.06 153 GLN B CA 1
ATOM 6837 C C . GLN B 1 153 ? 11.68 1.562 -20.547 1 83.06 153 GLN B C 1
ATOM 6839 O O . GLN B 1 153 ? 11.609 0.384 -20.891 1 83.06 153 GLN B O 1
ATOM 6844 N N . THR B 1 154 ? 12.617 1.965 -19.781 1 87.69 154 THR B N 1
ATOM 6845 C CA . THR B 1 154 ? 13.719 1.077 -19.422 1 87.69 154 THR B CA 1
ATOM 6846 C C . THR B 1 154 ? 13.609 0.635 -17.953 1 87.69 154 THR B C 1
ATOM 6848 O O . THR B 1 154 ? 14.617 0.328 -17.312 1 87.69 154 THR B O 1
ATOM 6851 N N . TRP B 1 155 ? 12.43 0.669 -17.484 1 86.75 155 TRP B N 1
ATOM 6852 C CA . TRP B 1 155 ? 12.227 0.148 -16.125 1 86.75 155 TRP B CA 1
ATOM 6853 C C . TRP B 1 155 ? 12.586 -1.333 -16.062 1 86.75 155 TRP B C 1
ATOM 6855 O O . TRP B 1 155 ? 12.258 -2.102 -16.969 1 86.75 155 TRP B O 1
ATOM 6865 N N . PRO B 1 156 ? 13.336 -1.819 -15.102 1 87.88 156 PRO B N 1
ATOM 6866 C CA . PRO B 1 156 ? 13.758 -1.22 -13.836 1 87.88 156 PRO B CA 1
ATOM 6867 C C . PRO B 1 156 ? 15.188 -0.696 -13.883 1 87.88 156 PRO B C 1
ATOM 6869 O O . PRO B 1 156 ? 15.781 -0.417 -12.836 1 87.88 156 PRO B O 1
ATOM 6872 N N . PHE B 1 157 ? 15.781 -0.677 -15.117 1 88.81 157 PHE B N 1
ATOM 6873 C CA . PHE B 1 157 ? 17.125 -0.145 -15.281 1 88.81 157 PHE B CA 1
ATOM 6874 C C . PHE B 1 157 ? 17.094 1.273 -15.836 1 88.81 157 PHE B C 1
ATOM 6876 O O . PHE B 1 157 ? 17.859 1.615 -16.734 1 88.81 157 PHE B O 1
ATOM 6883 N N . ASP B 1 158 ? 16.234 2.055 -15.234 1 88.38 158 ASP B N 1
ATOM 6884 C CA . ASP B 1 158 ? 15.977 3.381 -15.781 1 88.38 158 ASP B CA 1
ATOM 6885 C C . ASP B 1 158 ? 16.75 4.453 -15.023 1 88.38 158 ASP B C 1
ATOM 6887 O O . ASP B 1 158 ? 17.219 4.211 -13.906 1 88.38 158 ASP B O 1
ATOM 6891 N N . THR B 1 159 ? 17 5.52 -15.742 1 91.38 159 THR B N 1
ATOM 6892 C CA . THR B 1 159 ? 17.531 6.77 -15.195 1 91.38 159 THR B CA 1
ATOM 6893 C C . THR B 1 159 ? 16.484 7.883 -15.305 1 91.38 159 THR B C 1
ATOM 6895 O O . THR B 1 159 ? 15.82 8.023 -16.328 1 91.38 159 THR B O 1
ATOM 6898 N N . GLN B 1 160 ? 16.25 8.492 -14.195 1 90.31 160 GLN B N 1
ATOM 6899 C CA . GLN B 1 160 ? 15.227 9.531 -14.164 1 90.31 160 GLN B CA 1
ATOM 6900 C C . GLN B 1 160 ? 15.859 10.922 -14.078 1 90.31 160 GLN B C 1
ATOM 6902 O O . GLN B 1 160 ? 16.906 11.094 -13.469 1 90.31 160 GLN B O 1
ATOM 6907 N N . HIS B 1 161 ? 15.195 11.844 -14.75 1 91.06 161 HIS B N 1
ATOM 6908 C CA . HIS B 1 161 ? 15.594 13.242 -14.734 1 91.06 161 HIS B CA 1
ATOM 6909 C C . HIS B 1 161 ? 14.539 14.109 -14.062 1 91.06 161 HIS B C 1
ATOM 6911 O O . HIS B 1 161 ? 13.414 14.227 -14.555 1 91.06 161 HIS B O 1
ATOM 6917 N N . CYS B 1 162 ? 14.875 14.594 -12.906 1 90.81 162 CYS B N 1
ATOM 6918 C CA . CYS B 1 162 ? 13.953 15.445 -12.172 1 90.81 162 CYS B CA 1
ATOM 6919 C C . CYS B 1 162 ? 14.531 16.844 -11.969 1 90.81 162 CYS B C 1
ATOM 6921 O O . CYS B 1 162 ? 15.75 17 -11.93 1 90.81 162 CYS B O 1
ATOM 6923 N N . LYS B 1 163 ? 13.578 17.797 -11.953 1 88.25 163 LYS B N 1
ATOM 6924 C CA . LYS B 1 163 ? 13.992 19.188 -11.766 1 88.25 163 LYS B CA 1
ATOM 6925 C C . LYS B 1 163 ? 13.188 19.859 -10.656 1 88.25 163 LYS B C 1
ATOM 6927 O O . LYS B 1 163 ? 12.016 19.531 -10.453 1 88.25 163 LYS B O 1
ATOM 6932 N N . ILE B 1 164 ? 13.914 20.641 -9.93 1 87.19 164 ILE B N 1
ATOM 6933 C CA . ILE B 1 164 ? 13.281 21.484 -8.922 1 87.19 164 ILE B CA 1
ATOM 6934 C C . ILE B 1 164 ? 13.578 22.953 -9.219 1 87.19 164 ILE B C 1
ATOM 6936 O O . ILE B 1 164 ? 14.719 23.312 -9.516 1 87.19 164 ILE B O 1
ATOM 6940 N N . LEU B 1 165 ? 12.477 23.75 -9.195 1 82.31 165 LEU B N 1
ATOM 6941 C CA . LEU B 1 165 ? 12.602 25.188 -9.445 1 82.31 165 LEU B CA 1
ATOM 6942 C C . LEU B 1 165 ? 12.445 25.969 -8.156 1 82.31 165 LEU B C 1
ATOM 6944 O O . LEU B 1 165 ? 11.469 25.797 -7.426 1 82.31 165 LEU B O 1
ATOM 6948 N N . PHE B 1 166 ? 13.5 26.672 -7.957 1 78.5 166 PHE B N 1
ATOM 6949 C CA . PHE B 1 166 ? 13.43 27.641 -6.867 1 78.5 166 PHE B CA 1
ATOM 6950 C C . PHE B 1 166 ? 13.117 29.031 -7.391 1 78.5 166 PHE B C 1
ATOM 6952 O O . PHE B 1 166 ? 13.914 29.609 -8.133 1 78.5 166 PHE B O 1
ATOM 6959 N N . SER B 1 167 ? 11.852 29.453 -7.18 1 71.31 167 SER B N 1
ATOM 6960 C CA . SER B 1 167 ? 11.445 30.797 -7.57 1 71.31 167 SER B CA 1
ATOM 6961 C C . SER B 1 167 ? 10.602 31.453 -6.48 1 71.31 167 SER B C 1
ATOM 6963 O O . SER B 1 167 ? 9.977 30.766 -5.668 1 71.31 167 SER B O 1
ATOM 6965 N N . PRO B 1 168 ? 10.812 32.75 -6.266 1 63 168 PRO B N 1
ATOM 6966 C CA . PRO B 1 168 ? 9.961 33.438 -5.293 1 63 168 PRO B CA 1
ATOM 6967 C C . PRO B 1 168 ? 8.477 33.344 -5.633 1 63 168 PRO B C 1
ATOM 6969 O O . PRO B 1 168 ? 8.117 33.281 -6.809 1 63 168 PRO B O 1
ATOM 6972 N N . TRP B 1 169 ? 7.711 32.844 -4.84 1 53.62 169 TRP B N 1
ATOM 6973 C CA . TRP B 1 169 ? 6.281 32.656 -5.062 1 53.62 169 TRP B CA 1
ATOM 6974 C C . TRP B 1 169 ? 5.629 33.938 -5.539 1 53.62 169 TRP B C 1
ATOM 6976 O O . TRP B 1 169 ? 4.711 33.906 -6.359 1 53.62 169 TRP B O 1
ATOM 6986 N N . VAL B 1 170 ? 5.828 34.969 -4.754 1 48.91 170 VAL B N 1
ATOM 6987 C CA . VAL B 1 170 ? 5.137 36.219 -5.117 1 48.91 170 VAL B CA 1
ATOM 6988 C C . VAL B 1 170 ? 5.82 36.844 -6.324 1 48.91 170 VAL B C 1
ATOM 6990 O O . VAL B 1 170 ? 7.012 37.156 -6.273 1 48.91 170 VAL B O 1
ATOM 6993 N N . MET B 1 171 ? 5.562 36.375 -7.488 1 46.41 171 MET B N 1
ATOM 6994 C CA . MET B 1 171 ? 5.98 36.812 -8.82 1 46.41 171 MET B CA 1
ATOM 6995 C C . MET B 1 171 ? 6.203 38.312 -8.859 1 46.41 171 MET B C 1
ATOM 6997 O O . MET B 1 171 ? 6.18 38.938 -9.93 1 46.41 171 MET B O 1
ATOM 7001 N N . ILE B 1 172 ? 6.113 39.125 -7.961 1 46.12 172 ILE B N 1
ATOM 7002 C CA . ILE B 1 172 ? 6.195 40.406 -8.641 1 46.12 172 ILE B CA 1
ATOM 7003 C C . ILE B 1 172 ? 7.605 40.625 -9.188 1 46.12 172 ILE B C 1
ATOM 7005 O O . I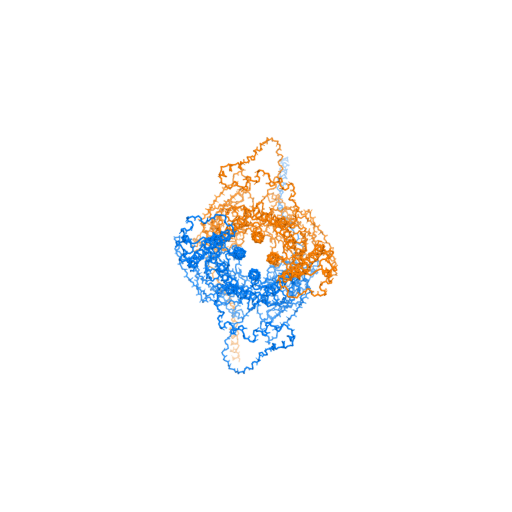LE B 1 172 ? 8.586 40.531 -8.445 1 46.12 172 ILE B O 1
ATOM 7009 N N . GLU B 1 173 ? 7.941 40.469 -10.562 1 52.03 173 GLU B N 1
ATOM 7010 C CA . GLU B 1 173 ? 9.047 40.562 -11.516 1 52.03 173 GLU B CA 1
ATOM 7011 C C . GLU B 1 173 ? 10.273 41.188 -10.875 1 52.03 173 GLU B C 1
ATOM 7013 O O . GLU B 1 173 ? 11.398 40.75 -11.117 1 52.03 173 GLU B O 1
ATOM 7018 N N . ASN B 1 174 ? 10 42.25 -9.992 1 56.19 174 ASN B N 1
ATOM 7019 C CA . ASN B 1 174 ? 11.117 43.125 -9.68 1 56.19 174 ASN B CA 1
ATOM 7020 C C . ASN B 1 174 ? 11.281 43.312 -8.172 1 56.19 174 ASN B C 1
ATOM 7022 O O . ASN B 1 174 ? 12.047 44.188 -7.73 1 56.19 174 ASN B O 1
ATOM 7026 N N . ASP B 1 175 ? 10.719 42.438 -7.348 1 63.16 175 ASP B N 1
ATOM 7027 C CA . ASP B 1 175 ? 10.805 42.812 -5.945 1 63.16 175 ASP B CA 1
ATOM 7028 C C . ASP B 1 175 ? 11.789 41.938 -5.188 1 63.16 175 ASP B C 1
ATOM 7030 O O . ASP B 1 175 ? 12.516 42.406 -4.309 1 63.16 175 ASP B O 1
ATOM 7034 N N . MET B 1 176 ? 11.93 40.625 -5.586 1 71.25 176 MET B N 1
ATOM 7035 C CA . MET B 1 176 ? 12.805 39.75 -4.816 1 71.25 176 MET B CA 1
ATOM 7036 C C . MET B 1 176 ? 13.586 38.812 -5.738 1 71.25 176 MET B C 1
ATOM 7038 O O . MET B 1 176 ? 13.047 38.312 -6.727 1 71.25 176 MET B O 1
ATOM 7042 N N . GLU B 1 177 ? 14.961 38.781 -5.555 1 72.81 177 GLU B N 1
ATOM 7043 C CA . GLU B 1 177 ? 15.836 37.844 -6.254 1 72.81 177 GLU B CA 1
ATOM 7044 C C . GLU B 1 177 ? 16.438 36.844 -5.289 1 72.81 177 GLU B C 1
ATOM 7046 O O . GLU B 1 177 ? 16.859 37.188 -4.191 1 72.81 177 GLU B O 1
ATOM 7051 N N . ILE B 1 178 ? 16.281 35.594 -5.652 1 74.94 178 ILE B N 1
ATOM 7052 C CA . ILE B 1 178 ? 16.828 34.531 -4.816 1 74.94 178 ILE B CA 1
ATOM 7053 C C . ILE B 1 178 ? 18.047 33.906 -5.508 1 74.94 178 ILE B C 1
ATOM 7055 O O . ILE B 1 178 ? 17.969 33.5 -6.672 1 74.94 178 ILE B O 1
ATOM 7059 N N . HIS B 1 179 ? 19.203 33.969 -4.859 1 77.31 179 HIS B N 1
ATOM 7060 C CA . HIS B 1 179 ? 20.422 33.281 -5.309 1 77.31 179 HIS B CA 1
ATOM 7061 C C . HIS B 1 179 ? 20.641 31.984 -4.531 1 77.31 179 HIS B C 1
ATOM 7063 O O . HIS B 1 179 ? 20.781 32 -3.307 1 77.31 179 HIS B O 1
ATOM 7069 N N . VAL B 1 180 ? 20.578 30.938 -5.289 1 80.19 180 VAL B N 1
ATOM 7070 C CA . VAL B 1 180 ? 20.688 29.641 -4.637 1 80.19 180 VAL B CA 1
ATOM 7071 C C . VAL B 1 180 ? 22.078 29.062 -4.844 1 80.19 180 VAL B C 1
ATOM 7073 O O . VAL B 1 180 ? 22.609 29.062 -5.961 1 80.19 180 VAL B O 1
ATOM 7076 N N . SER B 1 181 ? 22.719 28.703 -3.801 1 78.62 181 SER B N 1
ATOM 7077 C CA . SER B 1 181 ? 24 27.984 -3.852 1 78.62 181 SER B CA 1
ATOM 7078 C C . SER B 1 181 ? 23.875 26.609 -3.203 1 78.62 181 SER B C 1
ATOM 7080 O O . SER B 1 181 ? 23.078 26.422 -2.281 1 78.62 181 SER B O 1
ATOM 7082 N N . LEU B 1 182 ? 24.516 25.656 -3.889 1 77.56 182 LEU B N 1
ATOM 7083 C CA . LEU B 1 182 ? 24.531 24.297 -3.346 1 77.56 182 LEU B CA 1
ATOM 7084 C C . LEU B 1 182 ? 25.766 24.094 -2.467 1 77.56 182 LEU B C 1
ATOM 7086 O O . LEU B 1 182 ? 26.891 24.328 -2.896 1 77.56 182 LEU B O 1
ATOM 7090 N N . ILE B 1 183 ? 25.547 23.734 -1.267 1 69.06 183 ILE B N 1
ATOM 7091 C CA . ILE B 1 183 ? 26.672 23.5 -0.36 1 69.06 183 ILE B CA 1
ATOM 7092 C C . ILE B 1 183 ? 27.125 22.047 -0.46 1 69.06 183 ILE B C 1
ATOM 7094 O O . ILE B 1 183 ? 28.297 21.781 -0.73 1 69.06 183 ILE B O 1
ATOM 7098 N N . LYS B 1 184 ? 26.281 21.125 0.065 1 69.38 184 LYS B N 1
ATOM 7099 C CA . LYS B 1 184 ? 26.625 19.703 0.124 1 69.38 184 LYS B CA 1
ATOM 7100 C C . LYS B 1 184 ? 25.406 18.844 -0.21 1 69.38 184 LYS B C 1
ATOM 7102 O O . LYS B 1 184 ? 24.281 19.188 0.127 1 69.38 184 LYS B O 1
ATOM 7107 N N . ALA B 1 185 ? 25.688 18.031 -1.153 1 65.94 185 ALA B N 1
ATOM 7108 C CA . ALA B 1 185 ? 24.672 17.016 -1.4 1 65.94 185 ALA B CA 1
ATOM 7109 C C . ALA B 1 185 ? 25.125 15.648 -0.906 1 65.94 185 ALA B C 1
ATOM 7111 O O . ALA B 1 185 ? 26.125 15.109 -1.397 1 65.94 185 ALA B O 1
ATOM 7112 N N . THR B 1 186 ? 24.766 15.312 0.38 1 64.19 186 THR B N 1
ATOM 7113 C CA . THR B 1 186 ? 25.078 13.977 0.873 1 64.19 186 THR B CA 1
ATOM 7114 C C . THR B 1 186 ? 23.891 13.031 0.658 1 64.19 186 THR B C 1
ATOM 7116 O O . THR B 1 186 ? 22.859 13.172 1.299 1 64.19 186 THR B O 1
ATOM 7119 N N . ILE B 1 187 ? 23.672 12.656 -0.454 1 61.78 187 ILE B N 1
ATOM 7120 C CA . ILE B 1 187 ? 22.578 11.711 -0.664 1 61.78 187 ILE B CA 1
ATOM 7121 C C . ILE B 1 187 ? 23 10.32 -0.185 1 61.78 187 ILE B C 1
ATOM 7123 O O . ILE B 1 187 ? 23.984 9.766 -0.669 1 61.78 187 ILE B O 1
ATOM 7127 N N . ASP B 1 188 ? 22.562 9.93 1.058 1 57.66 188 ASP B N 1
ATOM 7128 C CA . ASP B 1 188 ? 22.875 8.719 1.813 1 57.66 188 ASP B CA 1
ATOM 7129 C C . ASP B 1 188 ? 22.688 7.473 0.958 1 57.66 188 ASP B C 1
ATOM 7131 O O . ASP B 1 188 ? 21.875 7.473 0.031 1 57.66 188 ASP B O 1
ATOM 7135 N N . LYS B 1 189 ? 23.547 6.539 1.326 1 57.19 189 LYS B N 1
ATOM 7136 C CA . LYS B 1 189 ? 23.609 5.129 0.956 1 57.19 189 LYS B CA 1
ATOM 7137 C C . LYS B 1 189 ? 22.359 4.387 1.424 1 57.19 189 LYS B C 1
ATOM 7139 O O . LYS B 1 189 ? 21.828 4.668 2.5 1 57.19 189 LYS B O 1
ATOM 7144 N N . GLY B 1 190 ? 21.438 3.916 0.605 1 58.22 190 GLY B N 1
ATOM 7145 C CA . GLY B 1 190 ? 20.328 3.025 0.923 1 58.22 190 GLY B CA 1
ATOM 7146 C C . GLY B 1 190 ? 19 3.477 0.33 1 58.22 190 GLY B C 1
ATOM 7147 O O . GLY B 1 190 ? 17.938 3.113 0.829 1 58.22 190 GLY B O 1
ATOM 7148 N N . SER B 1 191 ? 19.156 4.34 -0.476 1 70.19 191 SER B N 1
ATOM 7149 C CA . SER B 1 191 ? 17.938 4.77 -1.134 1 70.19 191 SER B CA 1
ATOM 7150 C C . SER B 1 191 ? 17.672 3.951 -2.393 1 70.19 191 SER B C 1
ATOM 7152 O O . SER B 1 191 ? 18.531 3.215 -2.859 1 70.19 191 SER B O 1
ATOM 7154 N N . LEU B 1 192 ? 16.422 3.848 -2.678 1 80.5 192 LEU B N 1
ATOM 7155 C CA . LEU B 1 192 ? 15.992 3.193 -3.906 1 80.5 192 LEU B CA 1
ATOM 7156 C C . LEU B 1 192 ? 16.672 3.814 -5.125 1 80.5 192 LEU B C 1
ATOM 7158 O O . LEU B 1 192 ? 16.734 3.193 -6.188 1 80.5 192 LEU B O 1
ATOM 7162 N N . TRP B 1 193 ? 17.266 4.988 -4.867 1 84.5 193 TRP B N 1
ATOM 7163 C CA . TRP B 1 193 ? 17.828 5.734 -5.984 1 84.5 193 TRP B CA 1
ATOM 7164 C C . TRP B 1 193 ? 19.25 6.191 -5.672 1 84.5 193 TRP B C 1
ATOM 7166 O O . TRP B 1 193 ? 19.562 6.492 -4.52 1 84.5 193 TRP B O 1
ATOM 7176 N N . THR B 1 194 ? 20.109 6.074 -6.672 1 84.88 194 THR B N 1
ATOM 7177 C CA . THR B 1 194 ? 21.453 6.625 -6.582 1 84.88 194 THR B CA 1
ATOM 7178 C C . THR B 1 194 ? 21.578 7.887 -7.434 1 84.88 194 THR B C 1
ATOM 7180 O O . THR B 1 194 ? 21.094 7.926 -8.57 1 84.88 194 THR B O 1
ATOM 7183 N N . LEU B 1 195 ? 22.125 8.922 -6.777 1 87.94 195 LEU B N 1
ATOM 7184 C CA . LEU B 1 195 ? 22.328 10.188 -7.477 1 87.94 195 LEU B CA 1
ATOM 7185 C C . LEU B 1 195 ? 23.547 10.109 -8.391 1 87.94 195 LEU B C 1
ATOM 7187 O O . LEU B 1 195 ? 24.672 9.859 -7.934 1 87.94 195 LEU B O 1
ATOM 7191 N N . GLU B 1 196 ? 23.312 10.25 -9.711 1 87.62 196 GLU B N 1
ATOM 7192 C CA . GLU B 1 196 ? 24.422 10.211 -10.672 1 87.62 196 GLU B CA 1
ATOM 7193 C C . GLU B 1 196 ? 25.016 11.594 -10.891 1 87.62 196 GLU B C 1
ATOM 7195 O O . GLU B 1 196 ? 26.234 11.742 -10.953 1 87.62 196 GLU B O 1
ATOM 7200 N N . ASN B 1 197 ? 23.984 12.539 -11.062 1 88.31 197 ASN B N 1
ATOM 7201 C CA . ASN B 1 197 ? 24.438 13.891 -11.352 1 88.31 197 ASN B CA 1
ATOM 7202 C C . ASN B 1 197 ? 23.484 14.938 -10.797 1 88.31 197 ASN B C 1
ATOM 7204 O O . ASN B 1 197 ? 22.281 14.703 -10.711 1 88.31 197 ASN B O 1
ATOM 7208 N N . LEU B 1 198 ? 24.141 15.961 -10.281 1 89.38 198 LEU B N 1
ATOM 7209 C CA . LEU B 1 198 ? 23.422 17.141 -9.812 1 89.38 198 LEU B CA 1
ATOM 7210 C C . LEU B 1 198 ? 23.969 18.406 -10.445 1 89.38 198 LEU B C 1
ATOM 7212 O O . LEU B 1 198 ? 25.156 18.688 -10.336 1 89.38 198 LEU B O 1
ATOM 7216 N N . THR B 1 199 ? 23.031 19.109 -11.203 1 88.56 199 THR B N 1
ATOM 7217 C CA . THR B 1 199 ? 23.469 20.344 -11.852 1 88.56 199 THR B CA 1
ATOM 7218 C C . THR B 1 199 ? 22.578 21.516 -11.461 1 88.56 199 THR B C 1
ATOM 7220 O O . THR B 1 199 ? 21.375 21.344 -11.266 1 88.56 199 THR B O 1
ATOM 7223 N N . LEU B 1 200 ? 23.266 22.578 -11.164 1 88.06 200 LEU B N 1
ATOM 7224 C CA . LEU B 1 200 ? 22.578 23.828 -10.852 1 88.06 200 LEU B CA 1
ATOM 7225 C C . LEU B 1 200 ? 22.656 24.797 -12.031 1 88.06 200 LEU B C 1
ATOM 7227 O O . LEU B 1 200 ? 23.734 25.047 -12.562 1 88.06 200 LEU B O 1
ATOM 7231 N N . GLU B 1 201 ? 21.422 25.203 -12.539 1 84.25 201 GLU B N 1
ATOM 7232 C CA . GLU B 1 201 ? 21.344 26.188 -13.609 1 84.25 201 GLU B CA 1
ATOM 7233 C C . GLU B 1 201 ? 20.562 27.422 -13.164 1 84.25 201 GLU B C 1
ATOM 7235 O O . GLU B 1 201 ? 19.391 27.312 -12.773 1 84.25 201 GLU B O 1
ATOM 7240 N N . THR B 1 202 ? 21.203 28.562 -13.094 1 83 202 THR B N 1
ATOM 7241 C CA . THR B 1 202 ? 20.547 29.812 -12.703 1 83 202 THR B CA 1
ATOM 7242 C C . THR B 1 202 ? 20.297 30.688 -13.914 1 83 202 THR B C 1
ATOM 7244 O O . THR B 1 202 ? 21.203 30.891 -14.734 1 83 202 THR B O 1
ATOM 7247 N N . HIS B 1 203 ? 19.016 31 -14.07 1 77.56 203 HIS B N 1
ATOM 7248 C CA . HIS B 1 203 ? 18.641 31.969 -15.094 1 77.56 203 HIS B CA 1
ATOM 7249 C C . HIS B 1 203 ? 18.234 33.312 -14.469 1 77.56 203 HIS B C 1
ATOM 7251 O O . HIS B 1 203 ? 17.328 33.344 -13.625 1 77.56 203 HIS B O 1
ATOM 7257 N N . SER B 1 204 ? 18.922 34.375 -14.82 1 71.06 204 SER B N 1
ATOM 7258 C CA . SER B 1 204 ? 18.703 35.688 -14.219 1 71.06 204 SER B CA 1
ATOM 7259 C C . SER B 1 204 ? 17.406 36.281 -14.727 1 71.06 204 SER B C 1
ATOM 7261 O O . SER B 1 204 ? 17 36.062 -15.875 1 71.06 204 SER B O 1
ATOM 7263 N N . TYR B 1 205 ? 16.734 36.875 -13.898 1 66.62 205 TYR B N 1
ATOM 7264 C CA . TYR B 1 205 ? 15.484 37.562 -14.219 1 66.62 205 TYR B CA 1
ATOM 7265 C C . TYR B 1 205 ? 15.734 38.75 -15.125 1 66.62 205 TYR B C 1
ATOM 7267 O O . TYR B 1 205 ? 14.828 39.25 -15.805 1 66.62 205 TYR B O 1
ATOM 7275 N N . SER B 1 206 ? 17 39.25 -15.18 1 62.56 206 SER B N 1
ATOM 7276 C CA . SER B 1 206 ? 17.266 40.469 -15.961 1 62.56 206 SER B CA 1
ATOM 7277 C C . SER B 1 206 ? 17.312 40.156 -17.453 1 62.56 206 SER B C 1
ATOM 7279 O O . SER B 1 206 ? 17.234 41.062 -18.281 1 62.56 206 SER B O 1
ATOM 7281 N N . ASP B 1 207 ? 17.438 38.875 -17.703 1 59.59 207 ASP B N 1
ATOM 7282 C CA . ASP B 1 207 ? 17.516 38.562 -19.125 1 59.59 207 ASP B CA 1
ATOM 7283 C C . ASP B 1 207 ? 16.125 38.5 -19.75 1 59.59 207 ASP B C 1
ATOM 7285 O O . ASP B 1 207 ? 15.344 37.594 -19.438 1 59.59 207 ASP B O 1
ATOM 7289 N N . GLU B 1 208 ? 15.641 39.562 -20.266 1 61.84 208 GLU B N 1
ATOM 7290 C CA . GLU B 1 208 ? 14.352 39.75 -20.922 1 61.84 208 GLU B CA 1
ATOM 7291 C C . GLU B 1 208 ? 14.102 38.656 -21.969 1 61.84 208 GLU B C 1
ATOM 7293 O O . GLU B 1 208 ? 12.953 38.406 -22.359 1 61.84 208 GLU B O 1
ATOM 7298 N N . SER B 1 209 ? 15.109 38.031 -22.406 1 64.44 209 SER B N 1
ATOM 7299 C CA . SER B 1 209 ? 14.891 37.125 -23.547 1 64.44 209 SER B CA 1
ATOM 7300 C C . SER B 1 209 ? 14.344 35.781 -23.094 1 64.44 209 SER B C 1
ATOM 7302 O O . SER B 1 209 ? 13.789 35.031 -23.906 1 64.44 209 SER B O 1
ATOM 7304 N N . GLU B 1 210 ? 14.398 35.531 -21.828 1 68.94 210 GLU B N 1
ATOM 7305 C CA . GLU B 1 210 ? 14.008 34.188 -21.438 1 68.94 210 GLU B CA 1
ATOM 7306 C C . GLU B 1 210 ? 12.586 34.156 -20.875 1 68.94 210 GLU B C 1
ATOM 7308 O O . GLU B 1 210 ? 12.148 35.125 -20.25 1 68.94 210 GLU B O 1
ATOM 7313 N N . PRO B 1 211 ? 11.898 33.125 -21.312 1 68.25 211 PRO B N 1
ATOM 7314 C CA . PRO B 1 211 ? 10.531 33 -20.797 1 68.25 211 PRO B CA 1
ATOM 7315 C C . PRO B 1 211 ? 10.484 32.938 -19.266 1 68.25 211 PRO B C 1
ATOM 7317 O O . PRO B 1 211 ? 11.445 32.5 -18.641 1 68.25 211 PRO B O 1
ATOM 7320 N N . LEU B 1 212 ? 9.484 33.5 -18.703 1 63.47 212 LEU B N 1
ATOM 7321 C CA . LEU B 1 212 ? 9.273 33.594 -17.266 1 63.47 212 LEU B CA 1
ATOM 7322 C C . LEU B 1 212 ? 9.289 32.219 -16.609 1 63.47 212 LEU B C 1
ATOM 7324 O O . LEU B 1 212 ? 9.664 32.094 -15.438 1 63.47 212 LEU B O 1
ATOM 7328 N N . SER B 1 213 ? 9.047 31.25 -17.469 1 67 213 SER B N 1
ATOM 7329 C CA . SER B 1 213 ? 9 29.906 -16.906 1 67 213 SER B CA 1
ATOM 7330 C C . SER B 1 213 ? 10.398 29.375 -16.609 1 67 213 SER B C 1
ATOM 7332 O O . SER B 1 213 ? 10.562 28.484 -15.773 1 67 213 SER B O 1
ATOM 7334 N N . LEU B 1 214 ? 11.312 30.031 -17.172 1 70.44 214 LEU B N 1
ATOM 7335 C CA . LEU B 1 214 ? 12.672 29.531 -17.016 1 70.44 214 LEU B CA 1
ATOM 7336 C C . LEU B 1 214 ? 13.438 30.391 -16.016 1 70.44 214 LEU B C 1
ATOM 7338 O O . LEU B 1 214 ? 14.523 30 -15.562 1 70.44 214 LEU B O 1
ATOM 7342 N N . LYS B 1 215 ? 12.75 31.375 -15.617 1 73.5 215 LYS B N 1
ATOM 7343 C CA . LYS B 1 215 ? 13.477 32.25 -14.703 1 73.5 215 LYS B CA 1
ATOM 7344 C C . LYS B 1 215 ? 13.547 31.656 -13.305 1 73.5 215 LYS B C 1
ATOM 7346 O O . LYS B 1 215 ? 12.586 31.047 -12.844 1 73.5 215 LYS B O 1
ATOM 7351 N N . GLY B 1 216 ? 14.734 31.734 -12.742 1 77.81 216 GLY B N 1
ATOM 7352 C CA . GLY B 1 216 ? 15.008 31.172 -11.43 1 77.81 216 GLY B CA 1
ATOM 7353 C C . GLY B 1 216 ? 16.141 30.156 -11.438 1 77.81 216 GLY B C 1
ATOM 7354 O O . GLY B 1 216 ? 16.891 30.062 -12.414 1 77.81 216 GLY B O 1
ATOM 7355 N N . THR B 1 217 ? 16.344 29.625 -10.312 1 83.06 217 THR B N 1
ATOM 7356 C CA . THR B 1 217 ? 17.391 28.609 -10.195 1 83.06 217 THR B CA 1
ATOM 7357 C C . THR B 1 217 ? 16.797 27.203 -10.312 1 83.06 217 THR B C 1
ATOM 7359 O O . THR B 1 217 ? 15.883 26.844 -9.57 1 83.06 217 THR B O 1
ATOM 7362 N N . HIS B 1 218 ? 17.359 26.562 -11.398 1 85.94 218 HIS B N 1
ATOM 7363 C CA . HIS B 1 218 ? 16.906 25.188 -11.633 1 85.94 218 HIS B CA 1
ATOM 7364 C C . HIS B 1 218 ? 17.922 24.172 -11.109 1 85.94 218 HIS B C 1
ATOM 7366 O O . HIS B 1 218 ? 19.125 24.297 -11.391 1 85.94 218 HIS B O 1
ATOM 7372 N N . LEU B 1 219 ? 17.438 23.312 -10.32 1 88.44 219 LEU B N 1
ATOM 7373 C CA . LEU B 1 219 ? 18.234 22.156 -9.906 1 88.44 219 LEU B CA 1
ATOM 7374 C C . LEU B 1 219 ? 17.844 20.906 -10.68 1 88.44 219 LEU B C 1
ATOM 7376 O O . LEU B 1 219 ? 16.672 20.5 -10.656 1 88.44 219 LEU B O 1
ATOM 7380 N N . HIS B 1 220 ? 18.859 20.375 -11.398 1 90.38 220 HIS B N 1
ATOM 7381 C CA . HIS B 1 220 ? 18.625 19.172 -12.172 1 90.38 220 HIS B CA 1
ATOM 7382 C C . HIS B 1 220 ? 19.219 17.953 -11.484 1 90.38 220 HIS B C 1
ATOM 7384 O O . HIS B 1 220 ? 20.422 17.938 -11.172 1 90.38 220 HIS B O 1
ATOM 7390 N N . PHE B 1 221 ? 18.344 16.969 -11.234 1 90.88 221 PHE B N 1
ATOM 7391 C CA . PHE B 1 221 ? 18.766 15.727 -10.617 1 90.88 221 PHE B CA 1
ATOM 7392 C C . PHE B 1 221 ? 18.734 14.578 -11.625 1 90.88 221 PHE B C 1
ATOM 7394 O O . PHE B 1 221 ? 17.75 14.414 -12.344 1 90.88 221 PHE B O 1
ATOM 7401 N N . VAL B 1 222 ? 19.844 13.906 -11.773 1 92.25 222 VAL B N 1
ATOM 7402 C CA . VAL B 1 222 ? 19.875 12.648 -12.523 1 92.25 222 VAL B CA 1
ATOM 7403 C C . VAL B 1 222 ? 20.016 11.477 -11.562 1 92.25 222 VAL B C 1
ATOM 7405 O O . VAL B 1 222 ? 21.047 11.305 -10.922 1 92.25 222 VAL B O 1
ATOM 7408 N N . MET B 1 223 ? 18.906 10.75 -11.508 1 90 223 MET B N 1
ATOM 7409 C CA . MET B 1 223 ? 18.859 9.641 -10.562 1 90 223 MET B CA 1
ATOM 7410 C C . MET B 1 223 ? 18.797 8.305 -11.289 1 90 223 MET B C 1
ATOM 7412 O O . MET B 1 223 ? 18.031 8.148 -12.25 1 90 223 MET B O 1
ATOM 7416 N N . LYS B 1 224 ? 19.609 7.375 -10.82 1 89.56 224 LYS B N 1
ATOM 7417 C CA . LYS B 1 224 ? 19.609 6.02 -11.359 1 89.56 224 LYS B CA 1
ATOM 7418 C C . LYS B 1 224 ? 19.062 5.027 -10.336 1 89.56 224 LYS B C 1
ATOM 7420 O O . LYS B 1 224 ? 19.453 5.039 -9.172 1 89.56 224 LYS B O 1
ATOM 7425 N N . ARG B 1 225 ? 18.094 4.188 -10.812 1 87.75 225 ARG B N 1
ATOM 7426 C CA . ARG B 1 225 ? 17.484 3.188 -9.938 1 87.75 225 ARG B CA 1
ATOM 7427 C C . ARG B 1 225 ? 18.484 2.088 -9.594 1 87.75 225 ARG B C 1
ATOM 7429 O O . ARG B 1 225 ? 19.219 1.611 -10.461 1 87.75 225 ARG B O 1
ATOM 7436 N N . ASN B 1 226 ? 18.5 1.671 -8.336 1 85.44 226 ASN B N 1
ATOM 7437 C CA . ASN B 1 226 ? 19.25 0.49 -7.945 1 85.44 226 ASN B CA 1
ATOM 7438 C C . ASN B 1 226 ? 18.531 -0.797 -8.344 1 85.44 226 ASN B C 1
ATOM 7440 O O . ASN B 1 226 ? 17.469 -1.102 -7.82 1 85.44 226 ASN B O 1
ATOM 7444 N N . ALA B 1 227 ? 19.047 -1.473 -9.375 1 84.56 227 ALA B N 1
ATOM 7445 C CA . ALA B 1 227 ? 18.344 -2.605 -9.961 1 84.56 227 ALA B CA 1
ATOM 7446 C C . ALA B 1 227 ? 19 -3.926 -9.586 1 84.56 227 ALA B C 1
ATOM 7448 O O . ALA B 1 227 ? 18.844 -4.93 -10.281 1 84.56 227 ALA B O 1
ATOM 7449 N N . GLY B 1 228 ? 19.703 -4.094 -8.516 1 80.38 228 GLY B N 1
ATOM 7450 C CA . GLY B 1 228 ? 20.359 -5.34 -8.156 1 80.38 228 GLY B CA 1
ATOM 7451 C C . GLY B 1 228 ? 19.391 -6.477 -7.902 1 80.38 228 GLY B C 1
ATOM 7452 O O . GLY B 1 228 ? 19.562 -7.578 -8.422 1 80.38 228 GLY B O 1
ATOM 7453 N N . ILE B 1 229 ? 18.297 -6.227 -7.27 1 85.94 229 ILE B N 1
ATOM 7454 C CA . ILE B 1 229 ? 17.344 -7.266 -6.879 1 85.94 229 ILE B CA 1
ATOM 7455 C C . ILE B 1 229 ? 16.531 -7.703 -8.094 1 85.94 229 ILE B C 1
ATOM 7457 O O . ILE B 1 229 ? 16.078 -8.852 -8.164 1 85.94 229 ILE B O 1
ATOM 7461 N N . TYR B 1 230 ? 16.375 -6.832 -9.148 1 88.62 230 TYR B N 1
ATOM 7462 C CA . TYR B 1 230 ? 15.508 -7.137 -10.281 1 88.62 230 TYR B CA 1
ATOM 7463 C C . TYR B 1 230 ? 16.188 -8.102 -11.25 1 88.62 230 TYR B C 1
ATOM 7465 O O . TYR B 1 230 ? 15.531 -8.734 -12.07 1 88.62 230 TYR B O 1
ATOM 7473 N N . HIS B 1 231 ? 17.516 -8.305 -11.125 1 87.69 231 HIS B N 1
ATOM 7474 C CA . HIS B 1 231 ? 18.188 -9.336 -11.922 1 87.69 231 HIS B CA 1
ATOM 7475 C C . HIS B 1 231 ? 17.766 -10.734 -11.469 1 87.69 231 HIS B C 1
ATOM 7477 O O . HIS B 1 231 ? 17.531 -11.609 -12.305 1 87.69 231 HIS B O 1
ATOM 7483 N N . SER B 1 232 ? 17.594 -10.742 -10.211 1 86.44 232 SER B N 1
ATOM 7484 C CA . SER B 1 232 ? 17.234 -12.047 -9.656 1 86.44 232 SER B CA 1
ATOM 7485 C C . SER B 1 232 ? 15.734 -12.273 -9.703 1 86.44 232 SER B C 1
ATOM 7487 O O . SER B 1 232 ? 15.273 -13.406 -9.867 1 86.44 232 SER B O 1
ATOM 7489 N N . THR B 1 233 ? 14.977 -11.211 -9.656 1 89.69 233 THR B N 1
ATOM 7490 C CA . THR B 1 233 ? 13.547 -11.406 -9.492 1 89.69 233 THR B CA 1
ATOM 7491 C C . THR B 1 233 ? 12.828 -11.305 -10.836 1 89.69 233 THR B C 1
ATOM 7493 O O . THR B 1 233 ? 11.75 -11.883 -11.016 1 89.69 233 THR B O 1
ATOM 7496 N N . ILE B 1 234 ? 13.359 -10.586 -11.781 1 90.12 234 ILE B N 1
ATOM 7497 C CA . ILE B 1 234 ? 12.625 -10.398 -13.031 1 90.12 234 ILE B CA 1
ATOM 7498 C C . ILE B 1 234 ? 13.414 -10.977 -14.195 1 90.12 234 ILE B C 1
ATOM 7500 O O . ILE B 1 234 ? 12.883 -11.758 -14.992 1 90.12 234 ILE B O 1
ATOM 7504 N N . ILE B 1 235 ? 14.711 -10.812 -14.258 1 89.06 235 ILE B N 1
ATOM 7505 C CA . ILE B 1 235 ? 15.5 -11.227 -15.422 1 89.06 235 ILE B CA 1
ATOM 7506 C C . ILE B 1 235 ? 15.695 -12.742 -15.406 1 89.06 235 ILE B C 1
ATOM 7508 O O . ILE B 1 235 ? 15.57 -13.398 -16.438 1 89.06 235 ILE B O 1
ATOM 7512 N N . ALA B 1 236 ? 15.945 -13.266 -14.266 1 89.12 236 ALA B N 1
ATOM 7513 C CA . ALA B 1 236 ? 16.156 -14.711 -14.18 1 89.12 236 ALA B CA 1
ATOM 7514 C C . ALA B 1 236 ? 14.906 -15.469 -14.609 1 89.12 236 ALA B C 1
ATOM 7516 O O . ALA B 1 236 ? 14.969 -16.344 -15.469 1 89.12 236 ALA B O 1
ATOM 7517 N N . PRO B 1 237 ? 13.727 -15.086 -14.109 1 91.06 237 PRO B N 1
ATOM 7518 C CA . PRO B 1 237 ? 12.531 -15.789 -14.586 1 91.06 237 PRO B CA 1
ATOM 7519 C C . PRO B 1 237 ? 12.25 -15.531 -16.062 1 91.06 237 PRO B C 1
ATOM 7521 O O . PRO B 1 237 ? 11.688 -16.391 -16.75 1 91.06 237 PRO B O 1
ATOM 7524 N N . ALA B 1 238 ? 12.586 -14.398 -16.578 1 91.19 238 ALA B N 1
ATOM 7525 C CA . ALA B 1 238 ? 12.406 -14.133 -18 1 91.19 238 ALA B CA 1
ATOM 7526 C C . ALA B 1 238 ? 13.273 -15.062 -18.844 1 91.19 238 ALA B C 1
ATOM 7528 O O . ALA B 1 238 ? 12.812 -15.578 -19.875 1 91.19 238 ALA B O 1
ATOM 7529 N N . CYS B 1 239 ? 14.461 -15.312 -18.422 1 89.62 239 CYS B N 1
ATOM 7530 C CA . CYS B 1 239 ? 15.336 -16.234 -19.141 1 89.62 239 CYS B CA 1
ATOM 7531 C C . CYS B 1 239 ? 14.797 -17.656 -19.078 1 89.62 239 CYS B C 1
ATOM 7533 O O . CYS B 1 239 ? 14.844 -18.391 -20.062 1 89.62 239 CYS B O 1
ATOM 7535 N N . LEU B 1 240 ? 14.289 -17.938 -17.953 1 90.38 240 LEU B N 1
ATOM 7536 C CA . LEU B 1 240 ? 13.703 -19.281 -17.812 1 90.38 240 LEU B CA 1
ATOM 7537 C C . LEU B 1 240 ? 12.477 -19.438 -18.703 1 90.38 240 LEU B C 1
ATOM 7539 O O . LEU B 1 240 ? 12.281 -20.484 -19.312 1 90.38 240 LEU B O 1
ATOM 7543 N N . LEU B 1 241 ? 11.68 -18.375 -18.75 1 89.94 241 LEU B N 1
ATOM 7544 C CA . LEU B 1 241 ? 10.484 -18.422 -19.594 1 89.94 241 LEU B CA 1
ATOM 7545 C C . LEU B 1 241 ? 10.852 -18.641 -21.047 1 89.94 241 LEU B C 1
ATOM 7547 O O . LEU B 1 241 ? 10.219 -19.453 -21.734 1 89.94 241 LEU B O 1
ATOM 7551 N N . VAL B 1 242 ? 11.914 -18.031 -21.531 1 88.75 242 VAL B N 1
ATOM 7552 C CA . VAL B 1 242 ? 12.359 -18.203 -22.906 1 88.75 242 VAL B CA 1
ATOM 7553 C C . VAL B 1 242 ? 12.883 -19.625 -23.125 1 88.75 242 VAL B C 1
ATOM 7555 O O . VAL B 1 242 ? 12.555 -20.266 -24.109 1 88.75 242 VAL B O 1
ATOM 7558 N N . LEU B 1 243 ? 13.555 -20.094 -22.156 1 88.19 243 LEU B N 1
ATOM 7559 C CA . LEU B 1 243 ? 14.102 -21.438 -22.266 1 88.19 243 LEU B CA 1
ATOM 7560 C C . LEU B 1 243 ? 12.992 -22.484 -22.266 1 88.19 243 LEU B C 1
ATOM 7562 O O . LEU B 1 243 ? 13.016 -23.422 -23.078 1 88.19 243 LEU B O 1
ATOM 7566 N N . MET B 1 244 ? 12.016 -22.297 -21.406 1 88.69 244 MET B N 1
ATOM 7567 C CA . MET B 1 244 ? 10.922 -23.266 -21.328 1 88.69 244 MET B CA 1
ATOM 7568 C C . MET B 1 244 ? 10.07 -23.234 -22.594 1 88.69 244 MET B C 1
ATOM 7570 O O . MET B 1 244 ? 9.547 -24.266 -23.016 1 88.69 244 MET B O 1
ATOM 7574 N N . ASN B 1 245 ? 9.977 -22.141 -23.188 1 86.69 245 ASN B N 1
ATOM 7575 C CA . ASN B 1 245 ? 9.242 -22.062 -24.438 1 86.69 245 ASN B CA 1
ATOM 7576 C C . ASN B 1 245 ? 9.992 -22.75 -25.578 1 86.69 245 ASN B C 1
ATOM 7578 O O . ASN B 1 245 ? 9.391 -23.422 -26.406 1 86.69 245 ASN B O 1
ATOM 7582 N N . LEU B 1 246 ? 11.258 -22.641 -25.547 1 86.19 246 LEU B N 1
ATOM 7583 C CA . LEU B 1 246 ? 12.062 -23.266 -26.594 1 86.19 246 LEU B CA 1
ATOM 7584 C C . LEU B 1 246 ? 12.109 -24.781 -26.406 1 86.19 246 LEU B C 1
ATOM 7586 O O . LEU B 1 246 ? 12.062 -25.531 -27.375 1 86.19 246 LEU B O 1
ATOM 7590 N N . ILE B 1 247 ? 12.094 -25.172 -25.172 1 85.25 247 ILE B N 1
ATOM 7591 C CA . ILE B 1 247 ? 12.133 -26.594 -24.875 1 85.25 247 ILE B CA 1
ATOM 7592 C C . ILE B 1 247 ? 10.812 -27.25 -25.266 1 85.25 247 ILE B C 1
ATOM 7594 O O . ILE B 1 247 ? 10.789 -28.406 -25.688 1 85.25 247 ILE B O 1
ATOM 7598 N N . GLY B 1 248 ? 9.734 -26.516 -25.25 1 82 248 GLY B N 1
ATOM 7599 C CA . GLY B 1 248 ? 8.445 -27.031 -25.672 1 82 248 GLY B CA 1
ATOM 7600 C C . GLY B 1 248 ? 8.445 -27.531 -27.109 1 82 248 GLY B C 1
ATOM 7601 O O . GLY B 1 248 ? 7.777 -28.516 -27.438 1 82 248 GLY B O 1
ATOM 7602 N N . PHE B 1 249 ? 9.312 -26.984 -27.906 1 80.25 249 PHE B N 1
ATOM 7603 C CA . PHE B 1 249 ? 9.344 -27.375 -29.312 1 80.25 249 PHE B CA 1
ATOM 7604 C C . PHE B 1 249 ? 10.266 -28.562 -29.531 1 80.25 249 PHE B C 1
ATOM 7606 O O . PHE B 1 249 ? 10.188 -29.25 -30.547 1 80.25 249 PHE B O 1
ATOM 7613 N N . TRP B 1 250 ? 11.047 -28.922 -28.469 1 78.94 250 TRP B N 1
ATOM 7614 C CA . TRP B 1 250 ? 11.953 -30.047 -28.578 1 78.94 250 TRP B CA 1
ATOM 7615 C C . TRP B 1 250 ? 11.281 -31.328 -28.094 1 78.94 250 TRP B C 1
ATOM 7617 O O . TRP B 1 250 ? 11.805 -32.438 -28.312 1 78.94 250 TRP B O 1
ATOM 7627 N N . LEU B 1 251 ? 10.102 -31.203 -27.562 1 80.5 251 LEU B N 1
ATOM 7628 C CA . LEU B 1 251 ? 9.375 -32.375 -27.109 1 80.5 251 LEU B CA 1
ATOM 7629 C C . LEU B 1 251 ? 8.594 -33.031 -28.25 1 80.5 251 LEU B C 1
ATOM 7631 O O . LEU B 1 251 ? 8.203 -32.344 -29.203 1 80.5 251 LEU B O 1
ATOM 7635 N N . PRO B 1 252 ? 8.453 -34.375 -28.203 1 74.06 252 PRO B N 1
ATOM 7636 C CA . PRO B 1 252 ? 7.707 -35.031 -29.266 1 74.06 252 PRO B CA 1
ATOM 7637 C C . PRO B 1 252 ? 6.258 -34.562 -29.359 1 74.06 252 PRO B C 1
ATOM 7639 O O . PRO B 1 252 ? 5.676 -34.125 -28.359 1 74.06 252 PRO B O 1
ATOM 7642 N N . PRO B 1 253 ? 5.746 -34.469 -30.531 1 69.19 253 PRO B N 1
ATOM 7643 C CA . PRO B 1 253 ? 4.41 -33.906 -30.766 1 69.19 253 PRO B CA 1
ATOM 7644 C C . PRO B 1 253 ? 3.307 -34.719 -30.094 1 69.19 253 PRO B C 1
ATOM 7646 O O . PRO B 1 253 ? 2.256 -34.188 -29.75 1 69.19 253 PRO B O 1
ATOM 7649 N N . LYS B 1 254 ? 3.424 -36.062 -29.938 1 68.19 254 LYS B N 1
ATOM 7650 C CA . LYS B 1 254 ? 2.352 -36.875 -29.359 1 68.19 254 LYS B CA 1
ATOM 7651 C C . LYS B 1 254 ? 2.469 -36.906 -27.828 1 68.19 254 LYS B C 1
ATOM 7653 O O . LYS B 1 254 ? 1.839 -37.75 -27.188 1 68.19 254 LYS B O 1
ATOM 7658 N N . CYS B 1 255 ? 3.17 -35.875 -27.297 1 72.62 255 CYS B N 1
ATOM 7659 C CA . CYS B 1 255 ? 3.383 -35.906 -25.859 1 72.62 255 CYS B CA 1
ATOM 7660 C C . CYS B 1 255 ? 2.479 -34.875 -25.172 1 72.62 255 CYS B C 1
ATOM 7662 O O . CYS B 1 255 ? 2.439 -33.719 -25.562 1 72.62 255 CYS B O 1
ATOM 7664 N N . GLY B 1 256 ? 1.435 -35.25 -24.359 1 74.25 256 GLY B N 1
ATOM 7665 C CA . GLY B 1 256 ? 0.555 -34.406 -23.578 1 74.25 256 GLY B CA 1
ATOM 7666 C C . GLY B 1 256 ? 1.303 -33.469 -22.656 1 74.25 256 GLY B C 1
ATOM 7667 O O . GLY B 1 256 ? 0.75 -32.469 -22.188 1 74.25 256 GLY B O 1
ATOM 7668 N N . GLU B 1 257 ? 2.639 -33.75 -22.5 1 79.75 257 GLU B N 1
ATOM 7669 C CA . GLU B 1 257 ? 3.453 -32.906 -21.609 1 79.75 257 GLU B CA 1
ATOM 7670 C C . GLU B 1 257 ? 3.699 -31.531 -22.219 1 79.75 257 GLU B C 1
ATOM 7672 O O . GLU B 1 257 ? 3.904 -30.547 -21.5 1 79.75 257 GLU B O 1
ATOM 7677 N N . LYS B 1 258 ? 3.6 -31.469 -23.531 1 83.44 258 LYS B N 1
ATOM 7678 C CA . LYS B 1 258 ? 3.785 -30.188 -24.203 1 83.44 258 LYS B CA 1
ATOM 7679 C C . LYS B 1 258 ? 2.656 -29.219 -23.875 1 83.44 258 LYS B C 1
ATOM 7681 O O . LYS B 1 258 ? 2.893 -28.031 -23.688 1 83.44 258 LYS B O 1
ATOM 7686 N N . LEU B 1 259 ? 1.461 -29.703 -23.812 1 83.75 259 LEU B N 1
ATOM 7687 C CA . LEU B 1 259 ? 0.307 -28.875 -23.484 1 83.75 259 LEU B CA 1
ATOM 7688 C C . LEU B 1 259 ? 0.423 -28.328 -22.062 1 83.75 259 LEU B C 1
ATOM 7690 O O . LEU B 1 259 ? 0.156 -27.141 -21.828 1 83.75 259 LEU B O 1
ATOM 7694 N N . ILE B 1 260 ? 0.886 -29.109 -21.156 1 87 260 ILE B N 1
ATOM 7695 C CA . ILE B 1 260 ? 0.988 -28.703 -19.766 1 87 260 ILE B CA 1
ATOM 7696 C C . ILE B 1 260 ? 2.123 -27.688 -19.594 1 87 260 ILE B C 1
ATOM 7698 O O . ILE B 1 260 ? 1.994 -26.719 -18.844 1 87 260 ILE B O 1
ATOM 7702 N N . LEU B 1 261 ? 3.197 -27.906 -20.266 1 88.06 261 LEU B N 1
ATOM 7703 C CA . LEU B 1 261 ? 4.324 -26.984 -20.188 1 88.06 261 LEU B CA 1
ATOM 7704 C C . LEU B 1 261 ? 3.945 -25.609 -20.719 1 88.06 261 LEU B C 1
ATOM 7706 O O . LEU B 1 261 ? 4.32 -24.578 -20.156 1 88.06 261 LEU B O 1
ATOM 7710 N N . ASN B 1 262 ? 3.191 -25.578 -21.812 1 88.38 262 ASN B N 1
ATOM 7711 C CA . ASN B 1 262 ? 2.746 -24.312 -22.359 1 88.38 262 ASN B CA 1
ATOM 7712 C C . ASN B 1 262 ? 1.754 -23.609 -21.438 1 88.38 262 ASN B C 1
ATOM 7714 O O . ASN B 1 262 ? 1.731 -22.375 -21.359 1 88.38 262 ASN B O 1
ATOM 7718 N N . ALA B 1 263 ? 0.92 -24.391 -20.766 1 88.88 263 ALA B N 1
ATOM 7719 C CA . ALA B 1 263 ? -0.004 -23.797 -19.797 1 88.88 263 ALA B CA 1
ATOM 7720 C C . ALA B 1 263 ? 0.749 -23.188 -18.625 1 88.88 263 ALA B C 1
ATOM 7722 O O . ALA B 1 263 ? 0.368 -22.141 -18.109 1 88.88 263 ALA B O 1
ATOM 7723 N N . ILE B 1 264 ? 1.837 -23.844 -18.234 1 91.31 264 ILE B N 1
ATOM 7724 C CA . ILE B 1 264 ? 2.656 -23.328 -17.141 1 91.31 264 ILE B CA 1
ATOM 7725 C C . ILE B 1 264 ? 3.354 -22.031 -17.578 1 91.31 264 ILE B C 1
ATOM 7727 O O . ILE B 1 264 ? 3.432 -21.078 -16.812 1 91.31 264 ILE B O 1
ATOM 7731 N N . ASN B 1 265 ? 3.842 -22.031 -18.797 1 91.38 265 ASN B N 1
ATOM 7732 C CA . ASN B 1 265 ? 4.48 -20.828 -19.312 1 91.38 265 ASN B CA 1
ATOM 7733 C C . ASN B 1 265 ? 3.498 -19.656 -19.391 1 91.38 265 ASN B C 1
ATOM 7735 O O . ASN B 1 265 ? 3.854 -18.516 -19.094 1 91.38 265 ASN B O 1
ATOM 7739 N N . LEU B 1 266 ? 2.332 -19.984 -19.797 1 90.38 266 LEU B N 1
ATOM 7740 C CA . LEU B 1 266 ? 1.31 -18.953 -19.844 1 90.38 266 LEU B CA 1
ATOM 7741 C C . LEU B 1 266 ? 1.002 -18.422 -18.453 1 90.38 266 LEU B C 1
ATOM 7743 O O . LEU B 1 266 ? 0.868 -17.219 -18.25 1 90.38 266 LEU B O 1
ATOM 7747 N N . LEU B 1 267 ? 0.92 -19.297 -17.562 1 91.31 267 LEU B N 1
ATOM 7748 C CA . LEU B 1 267 ? 0.647 -18.891 -16.172 1 91.31 267 LEU B CA 1
ATOM 7749 C C . LEU B 1 267 ? 1.781 -18.031 -15.625 1 91.31 267 LEU B C 1
ATOM 7751 O O . LEU B 1 267 ? 1.536 -17.047 -14.93 1 91.31 267 LEU B O 1
ATOM 7755 N N . MET B 1 268 ? 2.98 -18.391 -15.898 1 92.69 268 MET B N 1
ATOM 7756 C CA . MET B 1 268 ? 4.129 -17.609 -15.445 1 92.69 268 MET B CA 1
ATOM 7757 C C . MET B 1 268 ? 4.098 -16.203 -16.031 1 92.69 268 MET B C 1
ATOM 7759 O O . MET B 1 268 ? 4.336 -15.219 -15.336 1 92.69 268 MET B O 1
ATOM 7763 N N . SER B 1 269 ? 3.775 -16.141 -17.281 1 91 269 SER B N 1
ATOM 7764 C CA . SER B 1 269 ? 3.693 -14.828 -17.922 1 91 269 SER B CA 1
ATOM 7765 C C . SER B 1 269 ? 2.559 -14 -17.328 1 91 269 SER B C 1
ATOM 7767 O O . SER B 1 269 ? 2.711 -12.797 -17.125 1 91 269 SER B O 1
ATOM 7769 N N . CYS B 1 270 ? 1.44 -14.625 -17.031 1 88.62 270 CYS B N 1
ATOM 7770 C CA . CYS B 1 270 ? 0.313 -13.906 -16.438 1 88.62 270 CYS B CA 1
ATOM 7771 C C . CYS B 1 270 ? 0.651 -13.406 -15.039 1 88.62 270 CYS B C 1
ATOM 7773 O O . CYS B 1 270 ? 0.254 -12.305 -14.656 1 88.62 270 CYS B O 1
ATOM 7775 N N . MET B 1 271 ? 1.363 -14.188 -14.359 1 91.31 271 MET B N 1
ATOM 7776 C CA . MET B 1 271 ? 1.739 -13.797 -13.008 1 91.31 271 MET B CA 1
ATOM 7777 C C . MET B 1 271 ? 2.635 -12.562 -13.031 1 91.31 271 MET B C 1
ATOM 7779 O O . MET B 1 271 ? 2.477 -11.656 -12.203 1 91.31 271 MET B O 1
ATOM 7783 N N . PHE B 1 272 ? 3.523 -12.508 -13.953 1 91.62 272 PHE B N 1
ATOM 7784 C CA . PHE B 1 272 ? 4.391 -11.344 -14.039 1 91.62 272 PHE B CA 1
ATOM 7785 C C . PHE B 1 272 ? 3.613 -10.133 -14.547 1 91.62 272 PHE B C 1
ATOM 7787 O O . PHE B 1 272 ? 3.865 -9 -14.117 1 91.62 272 PHE B O 1
ATOM 7794 N N . LEU B 1 273 ? 2.695 -10.352 -15.422 1 88.25 273 LEU B N 1
ATOM 7795 C CA . LEU B 1 273 ? 1.889 -9.234 -15.898 1 88.25 273 LEU B CA 1
ATOM 7796 C C . LEU B 1 273 ? 1.028 -8.672 -14.781 1 88.25 273 LEU B C 1
ATOM 7798 O O . LEU B 1 273 ? 0.825 -7.457 -14.695 1 88.25 273 LEU B O 1
ATOM 7802 N N . ILE B 1 274 ? 0.542 -9.531 -13.906 1 88.25 274 ILE B N 1
ATOM 7803 C CA . ILE B 1 274 ? -0.212 -9.086 -12.734 1 88.25 274 ILE B CA 1
ATOM 7804 C C . ILE B 1 274 ? 0.703 -8.297 -11.805 1 88.25 274 ILE B C 1
ATOM 7806 O O . ILE B 1 274 ? 0.317 -7.242 -11.289 1 88.25 274 ILE B O 1
ATOM 7810 N N . HIS B 1 275 ? 1.898 -8.805 -11.672 1 89.06 275 HIS B N 1
ATOM 7811 C CA . HIS B 1 275 ? 2.859 -8.117 -10.812 1 89.06 275 HIS B CA 1
ATOM 7812 C C . HIS B 1 275 ? 3.191 -6.73 -11.359 1 89.06 275 HIS B C 1
ATOM 7814 O O . HIS B 1 275 ? 3.244 -5.758 -10.609 1 89.06 275 HIS B O 1
ATOM 7820 N N . PHE B 1 276 ? 3.373 -6.629 -12.664 1 87.25 276 PHE B N 1
ATOM 7821 C CA . PHE B 1 276 ? 3.715 -5.348 -13.273 1 87.25 276 PHE B CA 1
ATOM 7822 C C . PHE B 1 276 ? 2.543 -4.375 -13.18 1 87.25 276 PHE B C 1
ATOM 7824 O O . PHE B 1 276 ? 2.74 -3.168 -13.031 1 87.25 276 PHE B O 1
ATOM 7831 N N . ASN B 1 277 ? 1.393 -4.867 -13.203 1 81.31 277 ASN B N 1
ATOM 7832 C CA . ASN B 1 277 ? 0.222 -4.004 -13.094 1 81.31 277 ASN B CA 1
ATOM 7833 C C . ASN B 1 277 ? 0.109 -3.389 -11.703 1 81.31 277 ASN B C 1
ATOM 7835 O O . ASN B 1 277 ? -0.375 -2.266 -11.547 1 81.31 277 ASN B O 1
ATOM 7839 N N . GLU B 1 278 ? 0.578 -4.07 -10.758 1 80.81 278 GLU B N 1
ATOM 7840 C CA . GLU B 1 278 ? 0.514 -3.572 -9.383 1 80.81 278 GLU B CA 1
ATOM 7841 C C . GLU B 1 278 ? 1.668 -2.621 -9.086 1 80.81 278 GLU B C 1
ATOM 7843 O O . GLU B 1 278 ? 1.533 -1.708 -8.273 1 80.81 278 GLU B O 1
ATOM 7848 N N . THR B 1 279 ? 2.756 -2.848 -9.695 1 80.31 279 THR B N 1
ATOM 7849 C CA . THR B 1 279 ? 3.957 -2.107 -9.328 1 80.31 279 THR B CA 1
ATOM 7850 C C . THR B 1 279 ? 4.121 -0.874 -10.211 1 80.31 279 THR B C 1
ATOM 7852 O O . THR B 1 279 ? 4.605 0.163 -9.758 1 80.31 279 THR B O 1
ATOM 7855 N N . ILE B 1 280 ? 3.844 -1.007 -11.484 1 76.88 280 ILE B N 1
ATOM 7856 C CA . ILE B 1 280 ? 4.109 0.075 -12.422 1 76.88 280 ILE B CA 1
ATOM 7857 C C . ILE B 1 280 ? 2.822 0.85 -12.695 1 76.88 280 ILE B C 1
ATOM 7859 O O . ILE B 1 280 ? 1.745 0.258 -12.805 1 76.88 280 ILE B O 1
ATOM 7863 N N . SER B 1 281 ? 2.906 2.191 -12.469 1 66.25 281 SER B N 1
ATOM 7864 C CA . SER B 1 281 ? 1.758 3.039 -12.773 1 66.25 281 SER B CA 1
ATOM 7865 C C . SER B 1 281 ? 1.395 2.969 -14.25 1 66.25 281 SER B C 1
ATOM 7867 O O . SER B 1 281 ? 2.275 2.988 -15.117 1 66.25 281 SER B O 1
ATOM 7869 N N . TYR B 1 282 ? 0.314 2.293 -14.617 1 57.19 282 TYR B N 1
ATOM 7870 C CA . TYR B 1 282 ? -0.158 2.02 -15.969 1 57.19 282 TYR B CA 1
ATOM 7871 C C . TYR B 1 282 ? -0.328 3.312 -16.766 1 57.19 282 TYR B C 1
ATOM 7873 O O . TYR B 1 282 ? -0.509 3.283 -17.984 1 57.19 282 TYR B O 1
ATOM 7881 N N . TYR B 1 283 ? -0.431 4.348 -16.078 1 54.91 283 TYR B N 1
ATOM 7882 C CA . TYR B 1 283 ? -0.943 5.5 -16.812 1 54.91 283 TYR B CA 1
ATOM 7883 C C . TYR B 1 283 ? 0.161 6.168 -17.625 1 54.91 283 TYR B C 1
ATOM 7885 O O . TYR B 1 283 ? 0.019 7.32 -18.047 1 54.91 283 TYR B O 1
ATOM 7893 N N . THR B 1 284 ? 1.259 5.328 -17.812 1 55.41 284 THR B N 1
ATOM 7894 C CA . THR B 1 284 ? 2.416 5.969 -18.422 1 55.41 284 THR B CA 1
ATOM 7895 C C . THR B 1 284 ? 2.299 5.961 -19.953 1 55.41 284 THR B C 1
ATOM 7897 O O . THR B 1 284 ? 1.582 5.133 -20.516 1 55.41 284 THR B O 1
ATOM 7900 N N . ASN B 1 285 ? 2.527 7.078 -20.578 1 58.81 285 ASN B N 1
ATOM 7901 C CA . ASN B 1 285 ? 2.676 7.246 -22.016 1 58.81 285 ASN B CA 1
ATOM 7902 C C . ASN B 1 285 ? 3.643 6.223 -22.609 1 58.81 285 ASN B C 1
ATOM 7904 O O . ASN B 1 285 ? 3.682 6.023 -23.828 1 58.81 285 ASN B O 1
ATOM 7908 N N . SER B 1 286 ? 4.398 5.637 -21.734 1 69.75 286 SER B N 1
ATOM 7909 C CA . SER B 1 286 ? 5.34 4.68 -22.312 1 69.75 286 SER B CA 1
ATOM 7910 C C . SER B 1 286 ? 5.32 3.359 -21.547 1 69.75 286 SER B C 1
ATOM 7912 O O . SER B 1 286 ? 5.5 3.338 -20.328 1 69.75 286 SER B O 1
ATOM 7914 N N . THR B 1 287 ? 4.84 2.357 -22.234 1 76.56 287 THR B N 1
ATOM 7915 C CA . THR B 1 287 ? 4.867 1.018 -21.656 1 76.56 287 THR B CA 1
ATOM 7916 C C . THR B 1 287 ? 6.301 0.494 -21.578 1 76.56 287 THR B C 1
ATOM 7918 O O . THR B 1 287 ? 7.051 0.573 -22.547 1 76.56 287 THR B O 1
ATOM 7921 N N . PRO B 1 288 ? 6.691 0.103 -20.391 1 83.81 288 PRO B N 1
ATOM 7922 C CA . PRO B 1 288 ? 8.047 -0.445 -20.266 1 83.81 288 PRO B CA 1
ATOM 7923 C C . PRO B 1 288 ? 8.297 -1.632 -21.188 1 83.81 288 PRO B C 1
ATOM 7925 O O . PRO B 1 288 ? 7.371 -2.402 -21.469 1 83.81 288 PRO B O 1
ATOM 7928 N N . SER B 1 289 ? 9.508 -1.807 -21.688 1 85.94 289 SER B N 1
ATOM 7929 C CA . SER B 1 289 ? 9.891 -2.875 -22.609 1 85.94 289 SER B CA 1
ATOM 7930 C C . SER B 1 289 ? 9.727 -4.246 -21.953 1 85.94 289 SER B C 1
ATOM 7932 O O . SER B 1 289 ? 9.383 -5.223 -22.625 1 85.94 289 SER B O 1
ATOM 7934 N N . ILE B 1 290 ? 9.914 -4.344 -20.688 1 87.12 290 ILE B N 1
ATOM 7935 C CA . ILE B 1 290 ? 9.805 -5.625 -20 1 87.12 290 ILE B CA 1
ATOM 7936 C C . ILE B 1 290 ? 8.352 -6.078 -19.984 1 87.12 290 ILE B C 1
ATOM 7938 O O . ILE B 1 290 ? 8.062 -7.27 -20.094 1 87.12 290 ILE B O 1
ATOM 7942 N N . VAL B 1 291 ? 7.441 -5.152 -19.812 1 85.25 291 VAL B N 1
ATOM 7943 C CA . VAL B 1 291 ? 6.023 -5.488 -19.828 1 85.25 291 VAL B CA 1
ATOM 7944 C C . VAL B 1 291 ? 5.609 -5.93 -21.234 1 85.25 291 VAL B C 1
ATOM 7946 O O . VAL B 1 291 ? 4.844 -6.883 -21.391 1 85.25 291 VAL B O 1
ATOM 7949 N N . LEU B 1 292 ? 6.191 -5.297 -22.25 1 84.38 292 LEU B N 1
ATOM 7950 C CA . LEU B 1 292 ? 5.914 -5.707 -23.625 1 84.38 292 LEU B CA 1
ATOM 7951 C C . LEU B 1 292 ? 6.473 -7.098 -23.906 1 84.38 292 LEU B C 1
ATOM 7953 O O . LEU B 1 292 ? 5.855 -7.891 -24.609 1 84.38 292 LEU B O 1
ATOM 7957 N N . PHE B 1 293 ? 7.566 -7.402 -23.375 1 89.12 293 PHE B N 1
ATOM 7958 C CA . PHE B 1 293 ? 8.172 -8.719 -23.547 1 89.12 293 PHE B CA 1
ATOM 7959 C C . PHE B 1 293 ? 7.27 -9.805 -22.984 1 89.12 293 PHE B C 1
ATOM 7961 O O . PHE B 1 293 ? 6.984 -10.797 -23.656 1 89.12 293 PHE B O 1
ATOM 7968 N N . PHE B 1 294 ? 6.781 -9.578 -21.781 1 87.12 294 PHE B N 1
ATOM 7969 C CA . PHE B 1 294 ? 5.953 -10.594 -21.141 1 87.12 294 PHE B CA 1
ATOM 7970 C C . PHE B 1 294 ? 4.574 -10.656 -21.797 1 87.12 294 PHE B C 1
ATOM 7972 O O . PHE B 1 294 ? 3.971 -11.727 -21.891 1 87.12 294 PHE B O 1
ATOM 7979 N N . SER B 1 295 ? 4.105 -9.508 -22.266 1 84.69 295 SER B N 1
ATOM 7980 C CA . SER B 1 295 ? 2.826 -9.508 -22.969 1 84.69 295 SER B CA 1
ATOM 7981 C C . SER B 1 295 ? 2.928 -10.258 -24.297 1 84.69 295 SER B C 1
ATOM 7983 O O . SER B 1 295 ? 2.078 -11.094 -24.609 1 84.69 295 SER B O 1
ATOM 7985 N N . GLN B 1 296 ? 3.965 -10.047 -25 1 85.25 296 GLN B N 1
ATOM 7986 C CA . GLN B 1 296 ? 4.168 -10.742 -26.266 1 85.25 296 GLN B CA 1
ATOM 7987 C C . GLN B 1 296 ? 4.445 -12.227 -26.031 1 85.25 296 GLN B C 1
ATOM 7989 O O . GLN B 1 296 ? 3.988 -13.078 -26.797 1 85.25 296 GLN B O 1
ATOM 7994 N N . SER B 1 297 ? 5.156 -12.5 -24.969 1 87.31 297 SER B N 1
ATOM 7995 C CA . SER B 1 297 ? 5.398 -13.898 -24.641 1 87.31 297 SER B CA 1
ATOM 7996 C C . SER B 1 297 ? 4.102 -14.609 -24.25 1 87.31 297 SER B C 1
ATOM 7998 O O . SER B 1 297 ? 3.912 -15.781 -24.578 1 87.31 297 SER B O 1
ATOM 8000 N N . SER B 1 298 ? 3.217 -13.914 -23.641 1 85.62 298 SER B N 1
ATOM 8001 C CA . SER B 1 298 ? 1.928 -14.5 -23.281 1 85.62 298 SER B CA 1
ATOM 8002 C C . SER B 1 298 ? 1.077 -14.773 -24.516 1 85.62 298 SER B C 1
ATOM 8004 O O . SER B 1 298 ? 0.407 -15.805 -24.594 1 85.62 298 SER B O 1
ATOM 8006 N N . TYR B 1 299 ? 1.147 -13.961 -25.516 1 84.25 299 TYR B N 1
ATOM 8007 C CA . TYR B 1 299 ? 0.423 -14.18 -26.766 1 84.25 299 TYR B CA 1
ATOM 8008 C C . TYR B 1 299 ? 1.006 -15.359 -27.531 1 84.25 299 TYR B C 1
ATOM 8010 O O . TYR B 1 299 ? 0.264 -16.188 -28.078 1 84.25 299 TYR B O 1
ATOM 8018 N N . LEU B 1 300 ? 2.281 -15.391 -27.484 1 85.56 300 LEU B N 1
ATOM 8019 C CA . LEU B 1 300 ? 2.938 -16.484 -28.188 1 85.56 300 LEU B CA 1
ATOM 8020 C C . LEU B 1 300 ? 2.654 -17.828 -27.5 1 85.56 300 LEU B C 1
ATOM 8022 O O . LEU B 1 300 ? 2.432 -18.828 -28.156 1 85.56 300 LEU B O 1
ATOM 8026 N N . SER B 1 301 ? 2.684 -17.766 -26.203 1 85.25 301 SER B N 1
ATOM 8027 C CA . SER B 1 301 ? 2.377 -18.984 -25.469 1 85.25 301 SER B CA 1
ATOM 8028 C C . SER B 1 301 ? 0.925 -19.406 -25.672 1 85.25 301 SER B C 1
ATOM 8030 O O . SER B 1 301 ? 0.622 -20.594 -25.75 1 85.25 301 SER B O 1
ATOM 8032 N N . CYS B 1 302 ? 0.032 -18.484 -25.812 1 83.5 302 CYS B N 1
ATOM 8033 C CA . CYS B 1 302 ? -1.369 -18.781 -26.078 1 83.5 302 CYS B CA 1
ATOM 8034 C C . CYS B 1 302 ? -1.543 -19.375 -27.469 1 83.5 302 CYS B C 1
ATOM 8036 O O . CYS B 1 302 ? -2.252 -20.375 -27.641 1 83.5 302 CYS B O 1
ATOM 8038 N N . ALA B 1 303 ? -0.852 -18.875 -28.391 1 83.69 303 ALA B N 1
ATOM 8039 C CA . ALA B 1 303 ? -0.907 -19.406 -29.75 1 83.69 303 ALA B CA 1
ATOM 8040 C C . ALA B 1 303 ? -0.313 -20.812 -29.812 1 83.69 303 ALA B C 1
ATOM 8042 O O . ALA B 1 303 ? -0.854 -21.688 -30.484 1 83.69 303 ALA B O 1
ATOM 8043 N N . CYS B 1 304 ? 0.758 -20.953 -29.031 1 83.94 304 CYS B N 1
ATOM 8044 C CA . CYS B 1 304 ? 1.376 -22.266 -28.984 1 83.94 304 CYS B CA 1
ATOM 8045 C C . CYS B 1 304 ? 0.453 -23.281 -28.328 1 83.94 304 CYS B C 1
ATOM 8047 O O . CYS B 1 304 ? 0.38 -24.438 -28.75 1 83.94 304 CYS B O 1
ATOM 8049 N N . LEU B 1 305 ? -0.217 -22.859 -27.406 1 83 305 LEU B N 1
ATOM 8050 C CA . LEU B 1 305 ? -1.139 -23.75 -26.703 1 83 305 LEU B CA 1
ATOM 8051 C C . LEU B 1 305 ? -2.297 -24.156 -27.609 1 83 305 LEU B C 1
ATOM 8053 O O . LEU B 1 305 ? -2.641 -25.344 -27.688 1 83 305 LEU B O 1
ATOM 8057 N N . ILE B 1 306 ? -2.838 -23.266 -28.375 1 79.25 306 ILE B N 1
ATOM 8058 C CA . ILE B 1 306 ? -3.943 -23.562 -29.281 1 79.25 306 ILE B CA 1
ATOM 8059 C C . ILE B 1 306 ? -3.459 -24.469 -30.406 1 79.25 306 ILE B C 1
ATOM 8061 O O . ILE B 1 306 ? -4.141 -25.438 -30.766 1 79.25 306 ILE B O 1
ATOM 8065 N N . MET B 1 307 ? -2.273 -24.203 -30.828 1 82 307 MET B N 1
ATOM 8066 C CA . MET B 1 307 ? -1.725 -25.031 -31.891 1 82 307 MET B CA 1
ATOM 8067 C C . MET B 1 307 ? -1.448 -26.453 -31.406 1 82 307 MET B C 1
ATOM 8069 O O . MET B 1 307 ? -1.677 -27.422 -32.125 1 82 307 MET B O 1
ATOM 8073 N N . THR B 1 308 ? -0.967 -26.531 -30.172 1 81.25 308 THR B N 1
ATOM 8074 C CA . THR B 1 308 ? -0.685 -27.844 -29.625 1 81.25 308 THR B CA 1
ATOM 8075 C C . THR B 1 308 ? -1.976 -28.641 -29.422 1 81.25 308 THR B C 1
ATOM 8077 O O . THR B 1 308 ? -2.01 -29.844 -29.641 1 81.25 308 THR B O 1
ATOM 8080 N N . VAL B 1 309 ? -3.047 -28 -29.094 1 77.06 309 VAL B N 1
ATOM 8081 C CA . VAL B 1 309 ? -4.328 -28.672 -28.906 1 77.06 309 VAL B CA 1
ATOM 8082 C C . VAL B 1 309 ? -4.863 -29.125 -30.266 1 77.06 309 VAL B C 1
ATOM 8084 O O . VAL B 1 309 ? -5.359 -30.25 -30.406 1 77.06 309 VAL B O 1
ATOM 8087 N N . LEU B 1 310 ? -4.668 -28.344 -31.281 1 75.06 310 LEU B N 1
ATOM 8088 C CA . LEU B 1 310 ? -5.145 -28.703 -32.625 1 75.06 310 LEU B CA 1
ATOM 8089 C C . LEU B 1 310 ? -4.352 -29.875 -33.188 1 75.06 310 LEU B C 1
ATOM 8091 O O . LEU B 1 310 ? -4.926 -30.781 -33.781 1 75.06 310 LEU B O 1
ATOM 8095 N N . ILE B 1 311 ? -3.061 -29.875 -32.906 1 77.19 311 ILE B N 1
ATOM 8096 C CA . ILE B 1 311 ? -2.207 -30.953 -33.406 1 77.19 311 ILE B CA 1
ATOM 8097 C C . ILE B 1 311 ? -2.543 -32.25 -32.688 1 77.19 311 ILE B C 1
ATOM 8099 O O . ILE B 1 311 ? -2.598 -33.312 -33.312 1 77.19 311 ILE B O 1
ATOM 8103 N N . GLU B 1 312 ? -2.803 -32.219 -31.484 1 74.12 312 GLU B N 1
ATOM 8104 C CA . GLU B 1 312 ? -3.16 -33.406 -30.734 1 74.12 312 GLU B CA 1
ATOM 8105 C C . GLU B 1 312 ? -4.504 -33.969 -31.188 1 74.12 312 GLU B C 1
ATOM 8107 O O . GLU B 1 312 ? -4.684 -35.188 -31.266 1 74.12 312 GLU B O 1
ATOM 8112 N N . CYS B 1 313 ? -5.43 -33.125 -31.547 1 69.88 313 CYS B N 1
ATOM 8113 C CA . CYS B 1 313 ? -6.73 -33.562 -32.031 1 69.88 313 CYS B CA 1
ATOM 8114 C C . CYS B 1 313 ? -6.605 -34.188 -33.438 1 69.88 313 CYS B C 1
ATOM 8116 O O . CYS B 1 313 ? -7.277 -35.156 -33.75 1 69.88 313 CYS B O 1
ATOM 8118 N N . MET B 1 314 ? -5.707 -33.688 -34.156 1 71.06 314 MET B N 1
ATOM 8119 C CA . MET B 1 314 ? -5.523 -34.188 -35.531 1 71.06 314 MET B CA 1
ATOM 8120 C C . MET B 1 314 ? -4.824 -35.562 -35.5 1 71.06 314 MET B C 1
ATOM 8122 O O . MET B 1 314 ? -5.156 -36.438 -36.281 1 71.06 314 MET B O 1
ATOM 8126 N N . LEU B 1 315 ? -3.955 -35.688 -34.531 1 71.12 315 LEU B N 1
ATOM 8127 C CA . LEU B 1 315 ? -3.191 -36.938 -34.469 1 71.12 315 LEU B CA 1
ATOM 8128 C C . LEU B 1 315 ? -4.016 -38.062 -33.844 1 71.12 315 LEU B C 1
ATOM 8130 O O . LEU B 1 315 ? -3.83 -39.219 -34.156 1 71.12 315 LEU B O 1
ATOM 8134 N N . ASN B 1 316 ? -4.867 -37.688 -32.969 1 61.78 316 ASN B N 1
ATOM 8135 C CA . ASN B 1 316 ? -5.664 -38.719 -32.312 1 61.78 316 ASN B CA 1
ATOM 8136 C C . ASN B 1 316 ? -6.949 -39 -33.062 1 61.78 316 ASN B C 1
ATOM 8138 O O . ASN B 1 316 ? -7.68 -39.938 -32.75 1 61.78 316 ASN B O 1
ATOM 8142 N N . SER B 1 317 ? -7.305 -38.156 -33.938 1 56.72 317 SER B N 1
ATOM 8143 C CA . SER B 1 317 ? -8.492 -38.438 -34.75 1 56.72 317 SER B CA 1
ATOM 8144 C C . SER B 1 317 ? -8.211 -39.562 -35.75 1 56.72 317 SER B C 1
ATOM 8146 O O . SER B 1 317 ? -7.195 -39.562 -36.438 1 56.72 317 SER B O 1
ATOM 8148 N N . ASN B 1 318 ? -8.336 -40.812 -35.156 1 49.66 318 ASN B N 1
ATOM 8149 C CA . ASN B 1 318 ? -8.273 -41.938 -36.062 1 49.66 318 ASN B CA 1
ATOM 8150 C C . ASN B 1 318 ? -8.977 -41.656 -37.375 1 49.66 318 ASN B C 1
ATOM 8152 O O . ASN B 1 318 ? -9.68 -42.5 -37.938 1 49.66 318 ASN B O 1
ATOM 8156 N N . SER B 1 319 ? -9.227 -40.469 -37.625 1 48.59 319 SER B N 1
ATOM 8157 C CA . SER B 1 319 ? -9.984 -40.344 -38.844 1 48.59 319 SER B CA 1
ATOM 8158 C C . SER B 1 319 ? -9.117 -40.688 -40.062 1 48.59 319 SER B C 1
ATOM 8160 O O . SER B 1 319 ? -7.973 -40.25 -40.156 1 48.59 319 SER B O 1
ATOM 8162 N N . LYS B 1 320 ? -9.266 -41.812 -40.469 1 53.16 320 LYS B N 1
ATOM 8163 C CA . LYS B 1 320 ? -8.773 -42.25 -41.781 1 53.16 320 LYS B CA 1
ATOM 8164 C C . LYS B 1 320 ? -8.898 -41.125 -42.812 1 53.16 320 LYS B C 1
ATOM 8166 O O . LYS B 1 320 ? -8.719 -41.344 -44 1 53.16 320 LYS B O 1
ATOM 8171 N N . LEU B 1 321 ? -9.43 -40.062 -42.344 1 52.5 321 LEU B N 1
ATOM 8172 C CA . LEU B 1 321 ? -9.586 -39.094 -43.438 1 52.5 321 LEU B CA 1
ATOM 8173 C C . LEU B 1 321 ? -8.25 -38.438 -43.781 1 52.5 321 LEU B C 1
ATOM 8175 O O . LEU B 1 321 ? -7.492 -38.062 -42.875 1 52.5 321 LEU B O 1
ATOM 8179 N N . PRO B 1 322 ? -7.805 -38.656 -44.938 1 57.72 322 PRO B N 1
ATOM 8180 C CA . PRO B 1 322 ? -6.559 -38.031 -45.375 1 57.72 322 PRO B CA 1
ATOM 8181 C C . PRO B 1 322 ? -6.5 -36.562 -45.031 1 57.72 322 PRO B C 1
ATOM 8183 O O . PRO B 1 322 ? -7.539 -35.906 -44.938 1 57.72 322 PRO B O 1
ATOM 8186 N N . VAL B 1 323 ? -5.469 -36.094 -44.469 1 61.78 323 VAL B N 1
ATOM 8187 C CA . VAL B 1 323 ? -5.211 -34.656 -44.219 1 61.78 323 VAL B CA 1
ATOM 8188 C C . VAL B 1 323 ? -5.719 -33.812 -45.375 1 61.78 323 VAL B C 1
ATOM 8190 O O . VAL B 1 323 ? -5.531 -34.188 -46.531 1 61.78 323 VAL B O 1
ATOM 8193 N N . HIS B 1 324 ? -6.648 -32.969 -45.125 1 61.47 324 HIS B N 1
ATOM 8194 C CA . HIS B 1 324 ? -7.164 -32.094 -46.156 1 61.47 324 HIS B CA 1
ATOM 8195 C C . HIS B 1 324 ? -6.039 -31.562 -47.031 1 61.47 324 HIS B C 1
ATOM 8197 O O . HIS B 1 324 ? -4.969 -31.188 -46.562 1 61.47 324 HIS B O 1
ATOM 8203 N N . PRO B 1 325 ? -6.184 -31.734 -48.281 1 60.75 325 PRO B N 1
ATOM 8204 C CA . PRO B 1 325 ? -5.141 -31.375 -49.25 1 60.75 325 PRO B CA 1
ATOM 8205 C C . PRO B 1 325 ? -4.621 -29.953 -49.031 1 60.75 325 PRO B C 1
ATOM 8207 O O . PRO B 1 325 ? -3.457 -29.672 -49.344 1 60.75 325 PRO B O 1
ATOM 8210 N N . LEU B 1 326 ? -5.441 -29.094 -48.469 1 63.28 326 LEU B N 1
ATOM 8211 C CA . LEU B 1 326 ? -4.941 -27.75 -48.25 1 63.28 326 LEU B CA 1
ATOM 8212 C C . LEU B 1 326 ? -3.857 -27.734 -47.156 1 63.28 326 LEU B C 1
ATOM 8214 O O . LEU B 1 326 ? -2.867 -27 -47.281 1 63.28 326 LEU B O 1
ATOM 8218 N N . ILE B 1 327 ? -4.094 -28.5 -46.156 1 66.81 327 ILE B N 1
ATOM 8219 C CA . ILE B 1 327 ? -3.096 -28.547 -45.125 1 66.81 327 ILE B CA 1
ATOM 8220 C C . ILE B 1 327 ? -1.834 -29.234 -45.625 1 66.81 327 ILE B C 1
ATOM 8222 O O . ILE B 1 327 ? -0.717 -28.828 -45.281 1 66.81 327 ILE B O 1
ATOM 8226 N N . LYS B 1 328 ? -2.094 -30.25 -46.5 1 64.62 328 LYS B N 1
ATOM 8227 C CA . LYS B 1 328 ? -0.946 -30.891 -47.125 1 64.62 328 LYS B CA 1
ATOM 8228 C C . LYS B 1 328 ? -0.178 -29.906 -48 1 64.62 328 LYS B C 1
ATOM 8230 O O . LYS B 1 328 ? 1.053 -29.953 -48.062 1 64.62 328 LYS B O 1
ATOM 8235 N N . LYS B 1 329 ? -0.986 -29.031 -48.594 1 61.75 329 LYS B N 1
ATOM 8236 C CA . LYS B 1 329 ? -0.339 -28.047 -49.438 1 61.75 329 LYS B CA 1
ATOM 8237 C C . LYS B 1 329 ? 0.43 -27.016 -48.625 1 61.75 329 LYS B C 1
ATOM 8239 O O . LYS B 1 329 ? 1.515 -26.594 -49 1 61.75 329 LYS B O 1
ATOM 8244 N N . ILE B 1 330 ? -0.099 -26.719 -47.5 1 62.69 330 ILE B N 1
ATOM 8245 C CA . ILE B 1 330 ? 0.572 -25.719 -46.656 1 62.69 330 ILE B CA 1
ATOM 8246 C C . ILE B 1 330 ? 1.838 -26.312 -46.062 1 62.69 330 ILE B C 1
ATOM 8248 O O . ILE B 1 330 ? 2.877 -25.656 -46 1 62.69 330 ILE B O 1
ATOM 8252 N N . ILE B 1 331 ? 1.677 -27.531 -45.656 1 63.47 331 ILE B N 1
ATOM 8253 C CA . ILE B 1 331 ? 2.82 -28.188 -45.031 1 63.47 331 ILE B CA 1
ATOM 8254 C C . ILE B 1 331 ? 3.865 -28.516 -46.094 1 63.47 331 ILE B C 1
ATOM 8256 O O . ILE B 1 331 ? 5.066 -28.516 -45.812 1 63.47 331 ILE B O 1
ATOM 8260 N N . SER B 1 332 ? 3.258 -28.922 -47.312 1 56.81 332 SER B N 1
ATOM 8261 C CA . SER B 1 332 ? 4.176 -29.266 -48.406 1 56.81 332 SER B CA 1
ATOM 8262 C C . SER B 1 332 ? 4.773 -28.031 -49.031 1 56.81 332 SER B C 1
ATOM 8264 O O . SER B 1 332 ? 5.535 -28.125 -50 1 56.81 332 SER B O 1
ATOM 8266 N N . LEU B 1 333 ? 4.352 -26.938 -48.625 1 55.38 333 LEU B N 1
ATOM 8267 C CA . LEU B 1 333 ? 4.984 -25.75 -49.156 1 55.38 333 LEU B CA 1
ATOM 8268 C C . LEU B 1 333 ? 6.465 -25.703 -48.812 1 55.38 333 LEU B C 1
ATOM 8270 O O . LEU B 1 333 ? 6.844 -26.016 -47.656 1 55.38 333 LEU B O 1
ATOM 8274 N N . ASP B 1 334 ? 7.445 -25.703 -49.688 1 53.62 334 ASP B N 1
ATOM 8275 C CA . ASP B 1 334 ? 8.898 -25.688 -49.625 1 53.62 334 ASP B CA 1
ATOM 8276 C C . ASP B 1 334 ? 9.391 -24.734 -48.531 1 53.62 334 ASP B C 1
ATOM 8278 O O . ASP B 1 334 ? 10.383 -25.016 -47.844 1 53.62 334 ASP B O 1
ATOM 8282 N N . ALA B 1 335 ? 8.719 -23.703 -48.375 1 53.78 335 ALA B N 1
ATOM 8283 C CA . ALA B 1 335 ? 9.195 -22.734 -47.406 1 53.78 335 ALA B CA 1
ATOM 8284 C C . ALA B 1 335 ? 9.078 -23.281 -45.969 1 53.78 335 ALA B C 1
ATOM 8286 O O . ALA B 1 335 ? 9.961 -23.078 -45.156 1 53.78 335 ALA B O 1
ATOM 8287 N N . VAL B 1 336 ? 8.023 -24.016 -45.75 1 54.16 336 VAL B N 1
ATOM 8288 C CA . VAL B 1 336 ? 7.844 -24.578 -44.406 1 54.16 336 VAL B CA 1
ATOM 8289 C C . VAL B 1 336 ? 8.797 -25.75 -44.188 1 54.16 336 VAL B C 1
ATOM 8291 O O . VAL B 1 336 ? 9.422 -25.875 -43.156 1 54.16 336 VAL B O 1
ATOM 8294 N N . LEU B 1 337 ? 8.922 -26.656 -45.25 1 50.28 337 LEU B N 1
ATOM 8295 C CA . LEU B 1 337 ? 9.875 -27.75 -45.188 1 50.28 337 LEU B CA 1
ATOM 8296 C C . LEU B 1 337 ? 11.305 -27.234 -45.062 1 50.28 337 LEU B C 1
ATOM 8298 O O . LEU B 1 337 ? 12.141 -27.828 -44.375 1 50.28 337 LEU B O 1
ATOM 8302 N N . PHE B 1 338 ? 11.602 -26.141 -45.75 1 48.47 338 PHE B N 1
ATOM 8303 C CA . PHE B 1 338 ? 12.914 -25.516 -45.625 1 48.47 338 PHE B CA 1
ATOM 8304 C C . PHE B 1 338 ? 13.195 -25.109 -44.188 1 48.47 338 PHE B C 1
ATOM 8306 O O . PHE B 1 338 ? 14.297 -25.328 -43.688 1 48.47 338 PHE B O 1
ATOM 8313 N N . PHE B 1 339 ? 12.227 -24.5 -43.594 1 48.75 339 PHE B N 1
ATOM 8314 C CA . PHE B 1 339 ? 12.461 -24.047 -42.219 1 48.75 339 PHE B CA 1
ATOM 8315 C C . PHE B 1 339 ? 12.547 -25.234 -41.25 1 48.75 339 PHE B C 1
ATOM 8317 O O . PHE B 1 339 ? 13.266 -25.172 -40.25 1 48.75 339 PHE B O 1
ATOM 8324 N N . ILE B 1 340 ? 11.797 -26.328 -41.5 1 47.31 340 ILE B N 1
ATOM 8325 C CA . ILE B 1 340 ? 11.852 -27.469 -40.594 1 47.31 340 ILE B CA 1
ATOM 8326 C C . ILE B 1 340 ? 13.188 -28.188 -40.75 1 47.31 340 ILE B C 1
ATOM 8328 O O . ILE B 1 340 ? 13.797 -28.578 -39.75 1 47.31 340 ILE B O 1
ATOM 8332 N N . THR B 1 341 ? 13.68 -28.641 -42 1 39.09 341 THR B N 1
ATOM 8333 C CA . THR B 1 341 ? 14.906 -29.438 -42.156 1 39.09 341 THR B CA 1
ATOM 8334 C C . THR B 1 341 ? 16.141 -28.547 -42 1 39.09 341 THR B C 1
ATOM 8336 O O . THR B 1 341 ? 17.266 -29.047 -41.906 1 39.09 341 THR B O 1
ATOM 8339 N N . THR B 1 342 ? 16.156 -27.234 -42.438 1 36.5 342 THR B N 1
ATOM 8340 C CA . THR B 1 342 ? 17.406 -26.484 -42.594 1 36.5 342 THR B CA 1
ATOM 8341 C C . THR B 1 342 ? 17.969 -26.125 -41.219 1 36.5 342 THR B C 1
ATOM 8343 O O . THR B 1 342 ? 17.578 -25.125 -40.625 1 36.5 342 THR B O 1
ATOM 8346 N N . ASN B 1 343 ? 17.953 -26.922 -40.156 1 34.91 343 ASN B N 1
ATOM 8347 C CA . ASN B 1 343 ? 18.656 -26.438 -38.969 1 34.91 343 ASN B CA 1
ATOM 8348 C C . ASN B 1 343 ? 20.109 -26.062 -39.312 1 34.91 343 ASN B C 1
ATOM 8350 O O . ASN B 1 343 ? 20.906 -25.812 -38.406 1 34.91 343 ASN B O 1
ATOM 8354 N N . LYS B 1 344 ? 20.703 -26.625 -40.438 1 29.39 344 LYS B N 1
ATOM 8355 C CA . LYS B 1 344 ? 22.141 -26.422 -40.312 1 29.39 344 LYS B CA 1
ATOM 8356 C C . LYS B 1 344 ? 22.516 -24.953 -40.375 1 29.39 344 LYS B C 1
ATOM 8358 O O . LYS B 1 344 ? 23.25 -24.453 -39.5 1 29.39 344 LYS B O 1
ATOM 8363 N N . GLN B 1 345 ? 22.828 -24.344 -41.531 1 23.91 345 GLN B N 1
ATOM 8364 C CA . GLN B 1 345 ? 23.938 -23.438 -41.781 1 23.91 345 GLN B CA 1
ATOM 8365 C C . GLN B 1 345 ? 23.562 -21.984 -41.469 1 23.91 345 GLN B C 1
ATOM 8367 O O . GLN B 1 345 ? 24.328 -21.266 -40.844 1 23.91 345 GLN B O 1
ATOM 8372 N N . ARG B 1 346 ? 22.734 -21.328 -42.406 1 26.2 346 ARG B N 1
ATOM 8373 C CA . ARG B 1 346 ? 23.031 -19.984 -42.844 1 26.2 346 ARG B CA 1
ATOM 8374 C C . ARG B 1 346 ? 22.516 -18.953 -41.844 1 26.2 346 ARG B C 1
ATOM 8376 O O . ARG B 1 346 ? 22.594 -17.734 -42.094 1 26.2 346 ARG B O 1
ATOM 8383 N N . TYR B 1 347 ? 21.828 -19.25 -40.875 1 26.23 347 TYR B N 1
ATOM 8384 C CA . TYR B 1 347 ? 21.062 -18.125 -40.375 1 26.23 347 TYR B CA 1
ATOM 8385 C C . TYR B 1 347 ? 21.984 -17 -39.906 1 26.23 347 TYR B C 1
ATOM 8387 O O . TYR B 1 347 ? 21.531 -16.047 -39.25 1 26.23 347 TYR B O 1
ATOM 8395 N N . LEU B 1 348 ? 23.344 -17.203 -40.094 1 23.17 348 LEU B N 1
ATOM 8396 C CA . LEU B 1 348 ? 24.094 -16.094 -39.5 1 23.17 348 LEU B CA 1
ATOM 8397 C C . LEU B 1 348 ? 23.75 -14.773 -40.188 1 23.17 348 LEU B C 1
ATOM 8399 O O . LEU B 1 348 ? 23.828 -13.711 -39.562 1 23.17 348 LEU B O 1
ATOM 8403 N N . ASP B 1 349 ? 23.641 -14.883 -41.562 1 20.88 349 ASP B N 1
ATOM 8404 C CA . ASP B 1 349 ? 24.094 -13.633 -42.156 1 20.88 349 ASP B CA 1
ATOM 8405 C C . ASP B 1 349 ? 23.078 -12.508 -41.906 1 20.88 349 ASP B C 1
ATOM 8407 O O . ASP B 1 349 ? 23.469 -11.383 -41.594 1 20.88 349 ASP B O 1
ATOM 8411 N N . ASN B 1 350 ? 21.922 -12.711 -42.688 1 22.36 350 ASN B N 1
ATOM 8412 C CA . ASN B 1 350 ? 21.328 -11.492 -43.219 1 22.36 350 ASN B CA 1
ATOM 8413 C C . ASN B 1 350 ? 20.469 -10.781 -42.156 1 22.36 350 ASN B C 1
ATOM 8415 O O . ASN B 1 350 ? 19.609 -9.969 -42.5 1 22.36 350 ASN B O 1
ATOM 8419 N N . LEU B 1 351 ? 20.359 -11.328 -41 1 22.58 351 LEU B N 1
ATOM 8420 C CA . LEU B 1 351 ? 19.422 -10.539 -40.219 1 22.58 351 LEU B CA 1
ATOM 8421 C C . LEU B 1 351 ? 19.812 -9.062 -40.219 1 22.58 351 LEU B C 1
ATOM 8423 O O . LEU B 1 351 ? 20.312 -8.547 -39.219 1 22.58 351 LEU B O 1
ATOM 8427 N N . GLU B 1 352 ? 20.422 -8.672 -41.406 1 22.42 352 GLU B N 1
ATOM 8428 C CA . GLU B 1 352 ? 20.75 -7.25 -41.438 1 22.42 352 GLU B CA 1
ATOM 8429 C C . GLU B 1 352 ? 19.5 -6.383 -41.312 1 22.42 352 GLU B C 1
ATOM 8431 O O . GLU B 1 352 ? 19.594 -5.215 -40.938 1 22.42 352 GLU B O 1
ATOM 8436 N N . VAL B 1 353 ? 18.391 -6.934 -41.969 1 21.17 353 VAL B N 1
ATOM 8437 C CA . VAL B 1 353 ? 17.594 -5.914 -42.625 1 21.17 353 VAL B CA 1
ATOM 8438 C C . VAL B 1 353 ? 16.953 -5.004 -41.594 1 21.17 353 VAL B C 1
ATOM 8440 O O . VAL B 1 353 ? 16.234 -4.059 -41.938 1 21.17 353 VAL B O 1
ATOM 8443 N N . CYS B 1 354 ? 16.734 -5.496 -40.438 1 21.11 354 CYS B N 1
ATOM 8444 C CA . CYS B 1 354 ? 15.781 -4.594 -39.781 1 21.11 354 CYS B CA 1
ATOM 8445 C C . CYS B 1 354 ? 16.219 -3.143 -39.938 1 21.11 354 CYS B C 1
ATOM 8447 O O . CYS B 1 354 ? 17.141 -2.703 -39.25 1 21.11 354 CYS B O 1
ATOM 8449 N N . GLU B 1 355 ? 16.375 -2.836 -41.188 1 19.62 355 GLU B N 1
ATOM 8450 C CA . GLU B 1 355 ? 16.594 -1.436 -41.531 1 19.62 355 GLU B CA 1
ATOM 8451 C C . GLU B 1 355 ? 15.711 -0.51 -40.719 1 19.62 355 GLU B C 1
ATOM 8453 O O . GLU B 1 355 ? 14.562 -0.854 -40.406 1 19.62 355 GLU B O 1
ATOM 8458 N N . THR B 1 356 ? 16.375 0.339 -40.094 1 20.61 356 THR B N 1
ATOM 8459 C CA . THR B 1 356 ? 16.094 1.558 -39.312 1 20.61 356 THR B CA 1
ATOM 8460 C C . THR B 1 356 ? 15.164 2.479 -40.094 1 20.61 356 THR B C 1
ATOM 8462 O O . THR B 1 356 ? 15.531 2.99 -41.156 1 20.61 356 THR B O 1
ATOM 8465 N N . LEU B 1 357 ? 13.938 1.877 -40.531 1 19.31 357 LEU B N 1
ATOM 8466 C CA . LEU B 1 357 ? 13 2.793 -41.188 1 19.31 357 LEU B CA 1
ATOM 8467 C C . LEU B 1 357 ? 13.172 4.207 -40.625 1 19.31 357 LEU B C 1
ATOM 8469 O O . LEU B 1 357 ? 13.07 4.43 -39.438 1 19.31 357 LEU B O 1
ATOM 8473 N N . GLU B 1 358 ? 13.977 4.875 -41.312 1 19.08 358 GLU B N 1
ATOM 8474 C CA . GLU B 1 358 ? 14.211 6.316 -41.281 1 19.08 358 GLU B CA 1
ATOM 8475 C C . GLU B 1 358 ? 12.891 7.086 -41.312 1 19.08 358 GLU B C 1
ATOM 8477 O O . GLU B 1 358 ? 12.125 6.98 -42.25 1 19.08 358 GLU B O 1
ATOM 8482 N N . GLU B 1 359 ? 12.094 6.965 -40.25 1 21.25 359 GLU B N 1
ATOM 8483 C CA . GLU B 1 359 ? 10.945 7.867 -40.281 1 21.25 359 GLU B CA 1
ATOM 8484 C C . GLU B 1 359 ? 11.305 9.18 -41 1 21.25 359 GLU B C 1
ATOM 8486 O O . GLU B 1 359 ? 12.289 9.828 -40.625 1 21.25 359 GLU B O 1
ATOM 8491 N N . PRO B 1 360 ? 11.023 9.156 -42.188 1 21.31 360 PRO B N 1
ATOM 8492 C CA . PRO B 1 360 ? 11.25 10.391 -42.969 1 21.31 360 PRO B CA 1
ATOM 8493 C C . PRO B 1 360 ? 10.914 11.648 -42.156 1 21.31 360 PRO B C 1
ATOM 8495 O O . PRO B 1 360 ? 10.008 11.633 -41.312 1 21.31 360 PRO B O 1
ATOM 8498 N N . ILE B 1 361 ? 11.93 12.547 -42.188 1 20.38 361 ILE B N 1
ATOM 8499 C CA . ILE B 1 361 ? 12.07 13.922 -41.719 1 20.38 361 ILE B CA 1
ATOM 8500 C C . ILE B 1 361 ? 10.961 14.781 -42.312 1 20.38 361 ILE B C 1
ATOM 8502 O O . ILE B 1 361 ? 10.977 15.086 -43.5 1 20.38 361 ILE B O 1
ATOM 8506 N N . ILE B 1 362 ? 9.672 14.234 -42.25 1 21.12 362 ILE B N 1
ATOM 8507 C CA . ILE B 1 362 ? 8.75 15.195 -42.844 1 21.12 362 ILE B CA 1
ATOM 8508 C C . ILE B 1 362 ? 9.258 16.609 -42.594 1 21.12 362 ILE B C 1
ATOM 8510 O O . ILE B 1 362 ? 9.523 17 -41.438 1 21.12 362 ILE B O 1
ATOM 8514 N N . GLN B 1 363 ? 9.688 17.188 -43.656 1 18.72 363 GLN B N 1
ATOM 8515 C CA . GLN B 1 363 ? 10.047 18.547 -44 1 18.72 363 GLN B CA 1
ATOM 8516 C C . GLN B 1 363 ? 9.109 19.547 -43.344 1 18.72 363 GLN B C 1
ATOM 8518 O O . GLN B 1 363 ? 7.906 19.297 -43.188 1 18.72 363 GLN B O 1
ATOM 8523 N N . GLN B 1 364 ? 9.797 20.594 -42.844 1 19.41 364 GLN B N 1
ATOM 8524 C CA . GLN B 1 364 ? 9.602 21.797 -42.031 1 19.41 364 GLN B CA 1
ATOM 8525 C C . GLN B 1 364 ? 8.648 22.766 -42.719 1 19.41 364 GLN B C 1
ATOM 8527 O O . GLN B 1 364 ? 8.805 23.984 -42.594 1 19.41 364 GLN B O 1
ATOM 8532 N N . PRO B 1 365 ? 7.742 22.297 -43.688 1 20.59 365 PRO B N 1
ATOM 8533 C CA . PRO B 1 365 ? 7.508 23.562 -44.375 1 20.59 365 PRO B CA 1
ATOM 8534 C C . PRO B 1 365 ? 7.316 24.734 -43.406 1 20.59 365 PRO B C 1
ATOM 8536 O O . PRO B 1 365 ? 6.992 24.516 -42.219 1 20.59 365 PRO B O 1
ATOM 8539 N N . THR B 1 366 ? 7.297 26.016 -44 1 19.16 366 THR B N 1
ATOM 8540 C CA . THR B 1 366 ? 7.508 27.453 -43.906 1 19.16 366 THR B CA 1
ATOM 8541 C C . THR B 1 366 ? 6.5 28.078 -42.938 1 19.16 366 THR B C 1
ATOM 8543 O O . THR B 1 366 ? 6.871 28.828 -42.031 1 19.16 366 THR B O 1
ATOM 8546 N N . SER B 1 367 ? 5.504 28.797 -43.469 1 19.52 367 SER B N 1
ATOM 8547 C CA . SER B 1 367 ? 5.359 30.25 -43.406 1 19.52 367 SER B CA 1
ATOM 8548 C C . SER B 1 367 ? 4.582 30.656 -42.156 1 19.52 367 SER B C 1
ATOM 8550 O O . SER B 1 367 ? 4.977 31.594 -41.438 1 19.52 367 SER B O 1
ATOM 8552 N N . GLU B 1 368 ? 3.232 30.578 -42.25 1 19.52 368 GLU B N 1
ATOM 8553 C CA . GLU B 1 368 ? 2.395 31.75 -42.062 1 19.52 368 GLU B CA 1
ATOM 8554 C C . GLU B 1 368 ? 2.312 32.125 -40.562 1 19.52 368 GLU B C 1
ATOM 8556 O O . GLU B 1 368 ? 2.592 31.281 -39.688 1 19.52 368 GLU B O 1
ATOM 8561 N N . VAL B 1 369 ? 1.311 33.156 -40.219 1 22.59 369 VAL B N 1
ATOM 8562 C CA . VAL B 1 369 ? 0.968 34.375 -39.469 1 22.59 369 VAL B CA 1
ATOM 8563 C C . VAL B 1 369 ? 0.649 34.031 -38 1 22.59 369 VAL B C 1
ATOM 8565 O O . VAL B 1 369 ? -0.082 33.062 -37.75 1 22.59 369 VAL B O 1
ATOM 8568 N N . GLU B 1 370 ? 1.324 34.656 -37.062 1 21.52 370 GLU B N 1
ATOM 8569 C CA . GLU B 1 370 ? 1.749 34.938 -35.688 1 21.52 370 GLU B CA 1
ATOM 8570 C C . GLU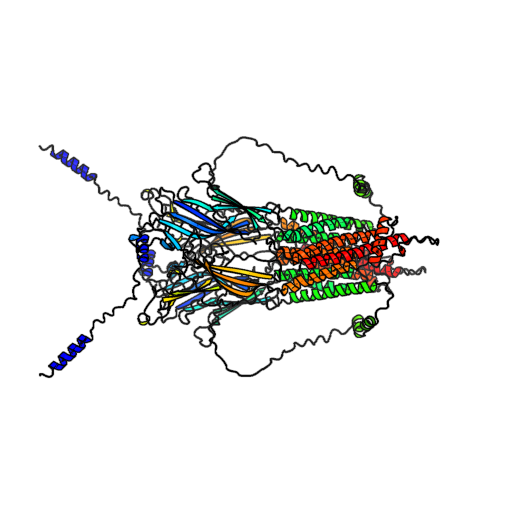 B 1 370 ? 0.548 35.125 -34.75 1 21.52 370 GLU B C 1
ATOM 8572 O O . GLU B 1 370 ? 0.659 35.75 -33.719 1 21.52 370 GLU B O 1
ATOM 8577 N N . GLU B 1 371 ? -0.703 34.812 -35.062 1 19.98 371 GLU B N 1
ATOM 8578 C CA . GLU B 1 371 ? -1.579 35.594 -34.219 1 19.98 371 GLU B CA 1
ATOM 8579 C C . GLU B 1 371 ? -1.289 35.344 -32.719 1 19.98 371 GLU B C 1
ATOM 8581 O O . GLU B 1 371 ? -1.154 34.219 -32.312 1 19.98 371 GLU B O 1
ATOM 8586 N N . GLN B 1 372 ? -0.837 36.375 -31.906 1 21.2 372 GLN B N 1
ATOM 8587 C CA . GLN B 1 372 ? -0.282 36.781 -30.625 1 21.2 372 GLN B CA 1
ATOM 8588 C C . GLN B 1 372 ? -1.187 36.344 -29.469 1 21.2 372 GLN B C 1
ATOM 8590 O O . GLN B 1 372 ? -1.926 37.156 -28.922 1 21.2 372 GLN B O 1
ATOM 8595 N N . SER B 1 373 ? -2.096 35.406 -29.609 1 21.14 373 SER B N 1
ATOM 8596 C CA . SER B 1 373 ? -3.037 35.531 -28.5 1 21.14 373 SER B CA 1
ATOM 8597 C C . SER B 1 373 ? -2.328 35.375 -27.156 1 21.14 373 SER B C 1
ATOM 8599 O O . SER B 1 373 ? -1.366 34.625 -27.031 1 21.14 373 SER B O 1
ATOM 8601 N N . SER B 1 374 ? -2.418 36.375 -26.234 1 21.89 374 SER B N 1
ATOM 8602 C CA . SER B 1 374 ? -1.792 36.75 -24.969 1 21.89 374 SER B CA 1
ATOM 8603 C C . SER B 1 374 ? -1.8 35.562 -23.984 1 21.89 374 SER B C 1
ATOM 8605 O O . SER B 1 374 ? -2.854 35 -23.719 1 21.89 374 SER B O 1
ATOM 8607 N N . PRO B 1 375 ? -0.634 34.844 -23.906 1 24.73 375 PRO B N 1
ATOM 8608 C CA . PRO B 1 375 ? -0.335 33.625 -23.156 1 24.73 375 PRO B CA 1
ATOM 8609 C C . PRO B 1 375 ? -0.583 33.75 -21.656 1 24.73 375 PRO B C 1
ATOM 8611 O O . PRO B 1 375 ? -0.009 34.656 -21.016 1 24.73 375 PRO B O 1
ATOM 8614 N N . VAL B 1 376 ? -1.806 33.656 -21.281 1 25.94 376 VAL B N 1
ATOM 8615 C CA . VAL B 1 376 ? -2.066 33.656 -19.844 1 25.94 376 VAL B CA 1
ATOM 8616 C C . VAL B 1 376 ? -1.059 32.75 -19.141 1 25.94 376 VAL B C 1
ATOM 8618 O O . VAL B 1 376 ? -0.881 31.609 -19.516 1 25.94 376 VAL B O 1
ATOM 8621 N N . PRO B 1 377 ? 0.018 33.312 -18.516 1 26.11 377 PRO B N 1
ATOM 8622 C CA . PRO B 1 377 ? 1.203 32.719 -17.906 1 26.11 377 PRO B CA 1
ATOM 8623 C C . PRO B 1 377 ? 0.866 31.484 -17.047 1 26.11 377 PRO B C 1
ATOM 8625 O O . PRO B 1 377 ? -0.036 31.547 -16.203 1 26.11 377 PRO B O 1
ATOM 8628 N N . SER B 1 378 ? 0.973 30.297 -17.656 1 26.44 378 SER B N 1
ATOM 8629 C CA . SER B 1 378 ? 0.83 28.969 -17.047 1 26.44 378 SER B CA 1
ATOM 8630 C C . SER B 1 378 ? 1.781 28.797 -15.867 1 26.44 378 SER B C 1
ATOM 8632 O O . SER B 1 378 ? 2.986 28.625 -16.047 1 26.44 378 SER B O 1
ATOM 8634 N N . GLY B 1 379 ? 1.798 29.688 -14.93 1 24.34 379 GLY B N 1
ATOM 8635 C CA . GLY B 1 379 ? 2.58 29.484 -13.719 1 24.34 379 GLY B CA 1
ATOM 8636 C C . GLY B 1 379 ? 2.592 28.047 -13.25 1 24.34 379 GLY B C 1
ATOM 8637 O O . GLY B 1 379 ? 1.548 27.391 -13.203 1 24.34 379 GLY B O 1
ATOM 8638 N N . SER B 1 380 ? 3.697 27.281 -13.57 1 27.52 380 SER B N 1
ATOM 8639 C CA . SER B 1 380 ? 4.117 25.922 -13.25 1 27.52 380 SER B CA 1
ATOM 8640 C C . SER B 1 380 ? 4.008 25.641 -11.758 1 27.52 380 SER B C 1
ATOM 8642 O O . SER B 1 380 ? 4.984 25.797 -11.016 1 27.52 380 SER B O 1
ATOM 8644 N N . ASN B 1 381 ? 3.205 26.281 -11.047 1 26.97 381 ASN B N 1
ATOM 8645 C CA . ASN B 1 381 ? 3.029 25.984 -9.625 1 26.97 381 ASN B CA 1
ATOM 8646 C C . ASN B 1 381 ? 2.896 24.5 -9.367 1 26.97 381 ASN B C 1
ATOM 8648 O O . ASN B 1 381 ? 2.551 23.734 -10.266 1 26.97 381 ASN B O 1
ATOM 8652 N N . ASN B 1 382 ? 3.584 23.984 -8.25 1 30.2 382 ASN B N 1
ATOM 8653 C CA . ASN B 1 382 ? 3.521 22.703 -7.547 1 30.2 382 ASN B CA 1
ATOM 8654 C C . ASN B 1 382 ? 2.121 22.094 -7.609 1 30.2 382 ASN B C 1
ATOM 8656 O O . ASN B 1 382 ? 1.23 22.5 -6.863 1 30.2 382 ASN B O 1
ATOM 8660 N N . GLU B 1 383 ? 1.842 21.703 -8.773 1 33.88 383 GLU B N 1
ATOM 8661 C CA . GLU B 1 383 ? 0.468 21.422 -9.18 1 33.88 383 GLU B CA 1
ATOM 8662 C C . GLU B 1 383 ? -0.056 20.156 -8.523 1 33.88 383 GLU B C 1
ATOM 8664 O O . GLU B 1 383 ? 0.348 19.047 -8.883 1 33.88 383 GLU B O 1
ATOM 8669 N N . ARG B 1 384 ? 0.027 20 -7.188 1 37.91 384 ARG B N 1
ATOM 8670 C CA . ARG B 1 384 ? -0.95 19.109 -6.559 1 37.91 384 ARG B CA 1
ATOM 8671 C C . ARG B 1 384 ? -2.34 19.328 -7.152 1 37.91 384 ARG B C 1
ATOM 8673 O O . ARG B 1 384 ? -2.641 20.391 -7.68 1 37.91 384 ARG B O 1
ATOM 8680 N N . ASP B 1 385 ? -3.004 18.312 -7.559 1 45.62 385 ASP B N 1
ATOM 8681 C CA . ASP B 1 385 ? -4.379 18.406 -8.031 1 45.62 385 ASP B CA 1
ATOM 8682 C C . ASP B 1 385 ? -5.199 19.344 -7.152 1 45.62 385 ASP B C 1
ATOM 8684 O O . ASP B 1 385 ? -5.652 18.953 -6.074 1 45.62 385 ASP B O 1
ATOM 8688 N N . TRP B 1 386 ? -4.73 20.484 -7.215 1 46.22 386 TRP B N 1
ATOM 8689 C CA . TRP B 1 386 ? -5.48 21.5 -6.484 1 46.22 386 TRP B CA 1
ATOM 8690 C C . TRP B 1 386 ? -6.664 22 -7.305 1 46.22 386 TRP B C 1
ATOM 8692 O O . TRP B 1 386 ? -6.633 21.969 -8.539 1 46.22 386 TRP B O 1
ATOM 8702 N N . ILE B 1 387 ? -7.738 21.828 -6.668 1 53.44 387 ILE B N 1
ATOM 8703 C CA . ILE B 1 387 ? -8.852 22.609 -7.207 1 53.44 387 ILE B CA 1
ATOM 8704 C C . ILE B 1 387 ? -8.68 24.078 -6.836 1 53.44 387 ILE B C 1
ATOM 8706 O O . ILE B 1 387 ? -8.328 24.406 -5.699 1 53.44 387 ILE B O 1
ATOM 8710 N N . LEU B 1 388 ? -8.477 24.891 -7.852 1 47.81 388 LEU B N 1
ATOM 8711 C CA . LEU B 1 388 ? -8.531 26.328 -7.609 1 47.81 388 LEU B CA 1
ATOM 8712 C C . LEU B 1 388 ? -9.961 26.781 -7.352 1 47.81 388 LEU B C 1
ATOM 8714 O O . LEU B 1 388 ? -10.82 26.656 -8.227 1 47.81 388 LEU B O 1
ATOM 8718 N N . PHE B 1 389 ? -10.18 26.984 -6.109 1 60.84 389 PHE B N 1
ATOM 8719 C CA . PHE B 1 389 ? -11.469 27.531 -5.691 1 60.84 389 PHE B CA 1
ATOM 8720 C C . PHE B 1 389 ? -11.43 29.062 -5.688 1 60.84 389 PHE B C 1
ATOM 8722 O O . PHE B 1 389 ? -10.648 29.656 -4.941 1 60.84 389 PHE B O 1
ATOM 8729 N N . SER B 1 390 ? -12.062 29.641 -6.812 1 60.62 390 SER B N 1
ATOM 8730 C CA . SER B 1 390 ? -12.109 31.109 -6.898 1 60.62 390 SER B CA 1
ATOM 8731 C C . SER B 1 390 ? -13.367 31.656 -6.238 1 60.62 390 SER B C 1
ATOM 8733 O O . SER B 1 390 ? -14.484 31.25 -6.574 1 60.62 390 SER B O 1
ATOM 8735 N N . THR B 1 391 ? -13.188 32.438 -5.215 1 70 391 THR B N 1
ATOM 8736 C CA . THR B 1 391 ? -14.297 33.125 -4.551 1 70 391 THR B CA 1
ATOM 8737 C C . THR B 1 391 ? -14.125 34.625 -4.625 1 70 391 THR B C 1
ATOM 8739 O O . THR B 1 391 ? -13.031 35.156 -4.395 1 70 391 THR B O 1
ATOM 8742 N N . ASN B 1 392 ? -15.086 35.312 -5.164 1 71.56 392 ASN B N 1
ATOM 8743 C CA . ASN B 1 392 ? -15.086 36.781 -5.211 1 71.56 392 ASN B CA 1
ATOM 8744 C C . ASN B 1 392 ? -16.281 37.344 -4.465 1 71.56 392 ASN B C 1
ATOM 8746 O O . ASN B 1 392 ? -17.375 36.781 -4.496 1 71.56 392 ASN B O 1
ATOM 8750 N N . TRP B 1 393 ? -15.977 38.312 -3.672 1 76.31 393 TRP B N 1
ATOM 8751 C CA . TRP B 1 393 ? -17.047 39.062 -2.998 1 76.31 393 TRP B CA 1
ATOM 8752 C C . TRP B 1 393 ? -16.703 40.562 -2.926 1 76.31 393 TRP B C 1
ATOM 8754 O O . TRP B 1 393 ? -15.609 40.969 -3.293 1 76.31 393 TRP B O 1
ATOM 8764 N N . ASP B 1 394 ? -17.719 41.406 -2.609 1 74.88 394 ASP B N 1
ATOM 8765 C CA . ASP B 1 394 ? -17.547 42.844 -2.473 1 74.88 394 ASP B CA 1
ATOM 8766 C C . ASP B 1 394 ? -17.578 43.281 -1.005 1 74.88 394 ASP B C 1
ATOM 8768 O O . ASP B 1 394 ? -18.516 42.906 -0.277 1 74.88 394 ASP B O 1
ATOM 8772 N N . ASP B 1 395 ? -16.547 43.875 -0.564 1 82.31 395 ASP B N 1
ATOM 8773 C CA . ASP B 1 395 ? -16.469 44.406 0.793 1 82.31 395 ASP B CA 1
ATOM 8774 C C . ASP B 1 395 ? -16.359 45.938 0.781 1 82.31 395 ASP B C 1
ATOM 8776 O O . ASP B 1 395 ? -15.305 46.469 0.454 1 82.31 395 ASP B O 1
ATOM 8780 N N . PRO B 1 396 ? -17.422 46.594 1.189 1 78.69 396 PRO B N 1
ATOM 8781 C CA . PRO B 1 396 ? -17.391 48.062 1.161 1 78.69 396 PRO B CA 1
ATOM 8782 C C . PRO B 1 396 ? -16.422 48.656 2.182 1 78.69 396 PRO B C 1
ATOM 8784 O O . PRO B 1 396 ? -16.078 49.844 2.088 1 78.69 396 PRO B O 1
ATOM 8787 N N . LYS B 1 397 ? -16.031 47.812 3.158 1 80.81 397 LYS B N 1
ATOM 8788 C CA . LYS B 1 397 ? -15.094 48.312 4.164 1 80.81 397 LYS B CA 1
ATOM 8789 C C . LYS B 1 397 ? -13.688 48.5 3.582 1 80.81 397 LYS B C 1
ATOM 8791 O O . LYS B 1 397 ? -12.844 49.156 4.168 1 80.81 397 LYS B O 1
ATOM 8796 N N . LEU B 1 398 ? -13.469 47.969 2.445 1 84.69 398 LEU B N 1
ATOM 8797 C CA . LEU B 1 398 ? -12.117 47.938 1.887 1 84.69 398 LEU B CA 1
ATOM 8798 C C . LEU B 1 398 ? -12.031 48.812 0.637 1 84.69 398 LEU B C 1
ATOM 8800 O O . LEU B 1 398 ? -11.375 48.469 -0.336 1 84.69 398 LEU B O 1
ATOM 8804 N N . THR B 1 399 ? -12.711 49.906 0.546 1 83.88 399 THR B N 1
ATOM 8805 C CA . THR B 1 399 ? -12.656 50.812 -0.597 1 83.88 399 THR B CA 1
ATOM 8806 C C . THR B 1 399 ? -11.711 51.969 -0.326 1 83.88 399 THR B C 1
ATOM 8808 O O . THR B 1 399 ? -11.602 52.438 0.811 1 83.88 399 THR B O 1
ATOM 8811 N N . TRP B 1 400 ? -10.914 52.281 -1.354 1 83.44 400 TRP B N 1
ATOM 8812 C CA . TRP B 1 400 ? -10.039 53.438 -1.25 1 83.44 400 TRP B CA 1
ATOM 8813 C C . TRP B 1 400 ? -9.914 54.156 -2.596 1 83.44 400 TRP B C 1
ATOM 8815 O O . TRP B 1 400 ? -10.328 53.625 -3.627 1 83.44 400 TRP B O 1
ATOM 8825 N N . ASP B 1 401 ? -9.492 55.375 -2.596 1 79 401 ASP B N 1
ATOM 8826 C CA . ASP B 1 401 ? -9.211 56.156 -3.803 1 79 401 ASP B CA 1
ATOM 8827 C C . ASP B 1 401 ? -7.758 56 -4.23 1 79 401 ASP B C 1
ATOM 8829 O O . ASP B 1 401 ? -6.848 56.406 -3.512 1 79 401 ASP B O 1
ATOM 8833 N N . PRO B 1 402 ? -7.602 55.344 -5.387 1 83.44 402 PRO B N 1
ATOM 8834 C CA . PRO B 1 402 ? -6.242 55.094 -5.863 1 83.44 402 PRO B CA 1
ATOM 8835 C C . PRO B 1 402 ? -5.41 56.375 -5.973 1 83.44 402 PRO B C 1
ATOM 8837 O O . PRO B 1 402 ? -4.188 56.344 -5.816 1 83.44 402 PRO B O 1
ATOM 8840 N N . ALA B 1 403 ? -5.941 57.5 -6.207 1 75.12 403 ALA B N 1
ATOM 8841 C CA . ALA B 1 403 ? -5.223 58.75 -6.391 1 75.12 403 ALA B CA 1
ATOM 8842 C C . ALA B 1 403 ? -4.484 59.156 -5.117 1 75.12 403 ALA B C 1
ATOM 8844 O O . ALA B 1 403 ? -3.439 59.812 -5.18 1 75.12 403 ALA B O 1
ATOM 8845 N N . GLN B 1 404 ? -5.008 58.656 -3.969 1 77.69 404 GLN B N 1
ATOM 8846 C CA . GLN B 1 404 ? -4.422 59.031 -2.686 1 77.69 404 GLN B CA 1
ATOM 8847 C C . GLN B 1 404 ? -3.279 58.094 -2.309 1 77.69 404 GLN B C 1
ATOM 8849 O O . GLN B 1 404 ? -2.455 58.406 -1.451 1 77.69 404 GLN B O 1
ATOM 8854 N N . TYR B 1 405 ? -3.357 57.094 -2.92 1 78.06 405 TYR B N 1
ATOM 8855 C CA . TYR B 1 405 ? -2.365 56.094 -2.545 1 78.06 405 TYR B CA 1
ATOM 8856 C C . TYR B 1 405 ? -1.499 55.688 -3.74 1 78.06 405 TYR B C 1
ATOM 8858 O O . TYR B 1 405 ? -1.285 54.5 -4.004 1 78.06 405 TYR B O 1
ATOM 8866 N N . GLY B 1 406 ? -0.976 56.656 -4.488 1 73.12 406 GLY B N 1
ATOM 8867 C CA . GLY B 1 406 ? -0.047 56.406 -5.578 1 73.12 406 GLY B CA 1
ATOM 8868 C C . GLY B 1 406 ? -0.665 55.625 -6.727 1 73.12 406 GLY B C 1
ATOM 8869 O O . GLY B 1 406 ? 0.016 54.844 -7.391 1 73.12 406 GLY B O 1
ATOM 8870 N N . ASN B 1 407 ? -1.901 55.656 -6.938 1 74.94 407 ASN B N 1
ATOM 8871 C CA . ASN B 1 407 ? -2.656 55.031 -8.016 1 74.94 407 ASN B CA 1
ATOM 8872 C C . ASN B 1 407 ? -2.609 53.5 -7.922 1 74.94 407 ASN B C 1
ATOM 8874 O O . ASN B 1 407 ? -2.568 52.812 -8.945 1 74.94 407 ASN B O 1
ATOM 8878 N N . MET B 1 408 ? -2.52 53.062 -6.754 1 76.69 408 MET B N 1
ATOM 8879 C CA . MET B 1 408 ? -2.594 51.594 -6.547 1 76.69 408 MET B CA 1
ATOM 8880 C C . MET B 1 408 ? -4.039 51.125 -6.617 1 76.69 408 MET B C 1
ATOM 8882 O O . MET B 1 408 ? -4.898 51.625 -5.887 1 76.69 408 MET B O 1
ATOM 8886 N N . ASP B 1 409 ? -4.156 50.25 -7.609 1 80.44 409 ASP B N 1
ATOM 8887 C CA . ASP B 1 409 ? -5.52 49.75 -7.797 1 80.44 409 ASP B CA 1
ATOM 8888 C C . ASP B 1 409 ? -5.719 48.406 -7.125 1 80.44 409 ASP B C 1
ATOM 8890 O O . ASP B 1 409 ? -6.848 47.938 -6.965 1 80.44 409 ASP B O 1
ATOM 8894 N N . VAL B 1 410 ? -4.699 47.75 -6.719 1 82.62 410 VAL B N 1
ATOM 8895 C CA . VAL B 1 410 ? -4.848 46.438 -6.109 1 82.62 410 VAL B CA 1
ATOM 8896 C C . VAL B 1 410 ? -3.82 46.25 -4.992 1 82.62 410 VAL B C 1
ATOM 8898 O O . VAL B 1 410 ? -2.67 46.688 -5.125 1 82.62 410 VAL B O 1
ATOM 8901 N N . ILE B 1 411 ? -4.355 45.75 -3.854 1 77.56 411 ILE B N 1
ATOM 8902 C CA . ILE B 1 411 ? -3.445 45.438 -2.76 1 77.56 411 ILE B CA 1
ATOM 8903 C C . ILE B 1 411 ? -3.576 43.938 -2.41 1 77.56 411 ILE B C 1
ATOM 8905 O O . ILE B 1 411 ? -4.617 43.344 -2.652 1 77.56 411 ILE B O 1
ATOM 8909 N N . ARG B 1 412 ? -2.484 43.469 -1.926 1 77.56 412 ARG B N 1
ATOM 8910 C CA . ARG B 1 412 ? -2.453 42.094 -1.479 1 77.56 412 ARG B CA 1
ATOM 8911 C C . ARG B 1 412 ? -2.361 42 0.041 1 77.56 412 ARG B C 1
ATOM 8913 O O . ARG B 1 412 ? -1.471 42.594 0.648 1 77.56 412 ARG B O 1
ATOM 8920 N N . LEU B 1 413 ? -3.418 41.281 0.558 1 76.12 413 LEU B N 1
ATOM 8921 C CA . LEU B 1 413 ? -3.473 41.188 2.012 1 76.12 413 LEU B CA 1
ATOM 8922 C C . LEU B 1 413 ? -3.469 39.719 2.455 1 76.12 413 LEU B C 1
ATOM 8924 O O . LEU B 1 413 ? -3.887 38.844 1.702 1 76.12 413 LEU B O 1
ATOM 8928 N N . ASP B 1 414 ? -2.965 39.594 3.684 1 72.06 414 ASP B N 1
ATOM 8929 C CA . ASP B 1 414 ? -3.047 38.281 4.324 1 72.06 414 ASP B CA 1
ATOM 8930 C C . ASP B 1 414 ? -4.5 37.875 4.562 1 72.06 414 ASP B C 1
ATOM 8932 O O . ASP B 1 414 ? -5.324 38.719 4.961 1 72.06 414 ASP B O 1
ATOM 8936 N N . PRO B 1 415 ? -4.758 36.688 4.27 1 74.31 415 PRO B N 1
ATOM 8937 C CA . PRO B 1 415 ? -6.141 36.25 4.395 1 74.31 415 PRO B CA 1
ATOM 8938 C C . PRO B 1 415 ? -6.656 36.281 5.832 1 74.31 415 PRO B C 1
ATOM 8940 O O . PRO B 1 415 ? -7.871 36.312 6.059 1 74.31 415 PRO B O 1
ATOM 8943 N N . THR B 1 416 ? -5.805 36.438 6.805 1 71 416 THR B N 1
ATOM 8944 C CA . THR B 1 416 ? -6.262 36.438 8.188 1 71 416 THR B CA 1
ATOM 8945 C C . THR B 1 416 ? -6.793 37.812 8.586 1 71 416 THR B C 1
ATOM 8947 O O . THR B 1 416 ? -7.523 37.938 9.57 1 71 416 THR B O 1
ATOM 8950 N N . ILE B 1 417 ? -6.492 38.781 7.75 1 73.06 417 ILE B N 1
ATOM 8951 C CA . ILE B 1 417 ? -6.867 40.125 8.109 1 73.06 417 ILE B CA 1
ATOM 8952 C C . ILE B 1 417 ? -8.219 40.469 7.488 1 73.06 417 ILE B C 1
ATOM 8954 O O . ILE B 1 417 ? -8.953 41.312 8.016 1 73.06 417 ILE B O 1
ATOM 8958 N N . VAL B 1 418 ? -8.492 39.781 6.434 1 77.19 418 VAL B N 1
ATOM 8959 C CA . VAL B 1 418 ? -9.734 40.062 5.719 1 77.19 418 VAL B CA 1
ATOM 8960 C C . VAL B 1 418 ? -10.773 39 6.02 1 77.19 418 VAL B C 1
ATOM 8962 O O . VAL B 1 418 ? -10.43 37.844 6.305 1 77.19 418 VAL B O 1
ATOM 8965 N N . TRP B 1 419 ? -11.992 39.531 6 1 77.19 419 TRP B N 1
ATOM 8966 C CA . TRP B 1 419 ? -13.086 38.594 6.164 1 77.19 419 TRP B CA 1
ATOM 8967 C C . TRP B 1 419 ? -13.148 37.625 4.984 1 77.19 419 TRP B C 1
ATOM 8969 O O . TRP B 1 419 ? -13.039 38.031 3.828 1 77.19 419 TRP B O 1
ATOM 8979 N N . ARG B 1 420 ? -13.266 36.375 5.348 1 78.81 420 ARG B N 1
ATOM 8980 C CA . ARG B 1 420 ? -13.406 35.344 4.32 1 78.81 420 ARG B CA 1
ATOM 8981 C C . ARG B 1 420 ? -14.703 34.562 4.512 1 78.81 420 ARG B C 1
ATOM 8983 O O . ARG B 1 420 ? -15.148 34.344 5.641 1 78.81 420 ARG B O 1
ATOM 8990 N N . PRO B 1 421 ? -15.258 34.219 3.344 1 75.94 421 PRO B N 1
ATOM 8991 C CA . PRO B 1 421 ? -16.453 33.375 3.482 1 75.94 421 PRO B CA 1
ATOM 8992 C C . PRO B 1 421 ? -16.141 32 4.062 1 75.94 421 PRO B C 1
ATOM 8994 O O . PRO B 1 421 ? -15.078 31.438 3.773 1 75.94 421 PRO B O 1
ATOM 8997 N N . ASP B 1 422 ? -17.016 31.547 4.875 1 76.44 422 ASP B N 1
ATOM 8998 C CA . ASP B 1 422 ? -16.859 30.234 5.504 1 76.44 422 ASP B CA 1
ATOM 8999 C C . ASP B 1 422 ? -17.469 29.141 4.641 1 76.44 422 ASP B C 1
ATOM 9001 O O . ASP B 1 422 ? -18.484 28.547 5.004 1 76.44 422 ASP B O 1
ATOM 9005 N N . VAL B 1 423 ? -16.938 28.938 3.537 1 77.88 423 VAL B N 1
ATOM 9006 C CA . VAL B 1 423 ? -17.406 27.859 2.664 1 77.88 423 VAL B CA 1
ATOM 9007 C C . VAL B 1 423 ? -16.672 26.562 2.98 1 77.88 423 VAL B C 1
ATOM 9009 O O . VAL B 1 423 ? -15.43 26.531 2.99 1 77.88 423 VAL B O 1
ATOM 9012 N N . VAL B 1 424 ? -17.422 25.594 3.35 1 78.44 424 VAL B N 1
ATOM 9013 C CA . VAL B 1 424 ? -16.828 24.312 3.709 1 78.44 424 VAL B CA 1
ATOM 9014 C C . VAL B 1 424 ? -17.469 23.203 2.887 1 78.44 424 VAL B C 1
ATOM 9016 O O . VAL B 1 424 ? -18.531 23.391 2.305 1 78.44 424 VAL B O 1
ATOM 9019 N N . LEU B 1 425 ? -16.688 22.141 2.773 1 82.56 425 LEU B N 1
ATOM 9020 C CA . LEU B 1 425 ? -17.203 20.922 2.152 1 82.56 425 LEU B CA 1
ATOM 9021 C C . LEU B 1 425 ? -18.078 20.141 3.135 1 82.56 425 LEU B C 1
ATOM 9023 O O . LEU B 1 425 ? -17.578 19.672 4.168 1 82.56 425 LEU B O 1
ATOM 9027 N N . TYR B 1 426 ? -19.328 19.969 2.779 1 78.25 426 TYR B N 1
ATOM 9028 C CA . TYR B 1 426 ? -20.266 19.281 3.668 1 78.25 426 TYR B CA 1
ATOM 9029 C C . TYR B 1 426 ? -19.922 17.797 3.783 1 78.25 426 TYR B C 1
ATOM 9031 O O . TYR B 1 426 ? -20.047 17.219 4.859 1 78.25 426 TYR B O 1
ATOM 9039 N N . ASN B 1 427 ? -19.562 17.234 2.68 1 80.19 427 ASN B N 1
ATOM 9040 C CA . ASN B 1 427 ? -19.219 15.812 2.691 1 80.19 427 ASN B CA 1
ATOM 9041 C C . ASN B 1 427 ? -17.719 15.602 2.826 1 80.19 427 ASN B C 1
ATOM 9043 O O . ASN B 1 427 ? -17.141 14.75 2.148 1 80.19 427 ASN B O 1
ATOM 9047 N N . ASN B 1 428 ? -17.156 16.375 3.729 1 76 428 ASN B N 1
ATOM 9048 C CA . ASN B 1 428 ? -15.719 16.312 3.941 1 76 428 ASN B CA 1
ATOM 9049 C C . ASN B 1 428 ? -15.305 14.984 4.574 1 76 428 ASN B C 1
ATOM 9051 O O . ASN B 1 428 ? -15.914 14.539 5.551 1 76 428 ASN B O 1
ATOM 9055 N N . ALA B 1 429 ? -14.344 14.352 3.852 1 72.06 429 ALA B N 1
ATOM 9056 C CA . ALA B 1 429 ? -13.797 13.086 4.348 1 72.06 429 ALA B CA 1
ATOM 9057 C C . ALA B 1 429 ? -12.43 13.297 4.992 1 72.06 429 ALA B C 1
ATOM 9059 O O . ALA B 1 429 ? -11.875 12.383 5.602 1 72.06 429 ALA B O 1
ATOM 9060 N N . GLY B 1 430 ? -11.781 14.367 4.848 1 67.06 430 GLY B N 1
ATOM 9061 C CA . GLY B 1 430 ? -10.422 14.594 5.305 1 67.06 430 GLY B CA 1
ATOM 9062 C C . GLY B 1 430 ? -10.336 14.961 6.773 1 67.06 430 GLY B C 1
ATOM 9063 O O . GLY B 1 430 ? -9.242 15.055 7.336 1 67.06 430 GLY B O 1
ATOM 9064 N N . GLY B 1 431 ? -11.344 14.781 7.57 1 61.12 431 GLY B N 1
ATOM 9065 C CA . GLY B 1 431 ? -11.281 15.07 8.992 1 61.12 431 GLY B CA 1
ATOM 9066 C C . GLY B 1 431 ? -11.18 16.547 9.297 1 61.12 431 GLY B C 1
ATOM 9067 O O . GLY B 1 431 ? -11.875 17.359 8.688 1 61.12 431 GLY B O 1
ATOM 9068 N N . SER B 1 432 ? -10.32 16.828 10.398 1 57.12 432 SER B N 1
ATOM 9069 C CA . SER B 1 432 ? -10.211 18.172 10.969 1 57.12 432 SER B CA 1
ATOM 9070 C C . SER B 1 432 ? -9.367 19.078 10.086 1 57.12 432 SER B C 1
ATOM 9072 O O . SER B 1 432 ? -9.312 20.297 10.305 1 57.12 432 SER B O 1
ATOM 9074 N N . ASP B 1 433 ? -8.594 18.453 9.18 1 53.41 433 ASP B N 1
ATOM 9075 C CA . ASP B 1 433 ? -7.727 19.359 8.43 1 53.41 433 ASP B CA 1
ATOM 9076 C C . ASP B 1 433 ? -8.539 20.266 7.52 1 53.41 433 ASP B C 1
ATOM 9078 O O . ASP B 1 433 ? -8.688 20 6.324 1 53.41 433 ASP B O 1
ATOM 9082 N N . ASN B 1 434 ? -9.453 20.891 8.133 1 50.31 434 ASN B N 1
ATOM 9083 C CA . ASN B 1 434 ? -10.258 21.859 7.391 1 50.31 434 ASN B CA 1
ATOM 9084 C C . ASN B 1 434 ? -9.383 22.906 6.719 1 50.31 434 ASN B C 1
ATOM 9086 O O . ASN B 1 434 ? -9.898 23.906 6.199 1 50.31 434 ASN B O 1
ATOM 9090 N N . HIS B 1 435 ? -8.094 22.828 7.008 1 52.69 435 HIS B N 1
ATOM 9091 C CA . HIS B 1 435 ? -7.293 23.859 6.34 1 52.69 435 HIS B CA 1
ATOM 9092 C C . HIS B 1 435 ? -7.086 23.516 4.867 1 52.69 435 HIS B C 1
ATOM 9094 O O . HIS B 1 435 ? -5.949 23.469 4.391 1 52.69 435 HIS B O 1
ATOM 9100 N N . HIS B 1 436 ? -8.297 23.391 4.293 1 59.53 436 HIS B N 1
ATOM 9101 C CA . HIS B 1 436 ? -8.242 23 2.887 1 59.53 436 HIS B CA 1
ATOM 9102 C C . HIS B 1 436 ? -7.723 24.156 2.021 1 59.53 436 HIS B C 1
ATOM 9104 O O . HIS B 1 436 ? -7.336 23.938 0.87 1 59.53 436 HIS B O 1
ATOM 9110 N N . TYR B 1 437 ? -7.738 25.375 2.764 1 61.62 437 TYR B N 1
ATOM 9111 C CA . TYR B 1 437 ? -7.352 26.5 1.915 1 61.62 437 TYR B CA 1
ATOM 9112 C C . TYR B 1 437 ? -5.898 26.891 2.16 1 61.62 437 TYR B C 1
ATOM 9114 O O . TYR B 1 437 ? -5.469 27.016 3.309 1 61.62 437 TYR B O 1
ATOM 9122 N N . GLY B 1 438 ? -5.227 26.812 1.179 1 60.91 438 GLY B N 1
ATOM 9123 C CA . GLY B 1 438 ? -3.859 27.297 1.271 1 60.91 438 GLY B CA 1
ATOM 9124 C C . GLY B 1 438 ? -3.773 28.75 1.718 1 60.91 438 GLY B C 1
ATOM 9125 O O . GLY B 1 438 ? -4.762 29.484 1.65 1 60.91 438 GLY B O 1
ATOM 9126 N N . ASP B 1 439 ? -2.746 29.141 2.406 1 60.03 439 ASP B N 1
ATOM 9127 C CA . ASP B 1 439 ? -2.529 30.5 2.875 1 60.03 439 ASP B CA 1
ATOM 9128 C C . ASP B 1 439 ? -2.039 31.406 1.741 1 60.03 439 ASP B C 1
ATOM 9130 O O . ASP B 1 439 ? -0.833 31.578 1.562 1 60.03 439 ASP B O 1
ATOM 9134 N N . THR B 1 440 ? -3.01 31.641 0.756 1 65.44 440 THR B N 1
ATOM 9135 C CA . THR B 1 440 ? -2.648 32.594 -0.292 1 65.44 440 THR B CA 1
ATOM 9136 C C . THR B 1 440 ? -3.223 33.969 0.008 1 65.44 440 THR B C 1
ATOM 9138 O O . THR B 1 440 ? -4.238 34.094 0.693 1 65.44 440 THR B O 1
ATOM 9141 N N . ASN B 1 441 ? -2.496 34.938 -0.467 1 70.5 441 ASN B N 1
ATOM 9142 C CA . ASN B 1 441 ? -2.947 36.312 -0.259 1 70.5 441 ASN B CA 1
ATOM 9143 C C . ASN B 1 441 ? -4.25 36.594 -1.005 1 70.5 441 ASN B C 1
ATOM 9145 O O . ASN B 1 441 ? -4.531 35.969 -2.023 1 70.5 441 ASN B O 1
ATOM 9149 N N . VAL B 1 442 ? -4.965 37.469 -0.419 1 79.81 442 VAL B N 1
ATOM 9150 C CA . VAL B 1 442 ? -6.215 37.938 -1.017 1 79.81 442 VAL B CA 1
ATOM 9151 C C . VAL B 1 442 ? -5.969 39.219 -1.816 1 79.81 442 VAL B C 1
ATOM 9153 O O . VAL B 1 442 ? -5.219 40.094 -1.383 1 79.81 442 VAL B O 1
ATOM 9156 N N . LEU B 1 443 ? -6.574 39.312 -3.057 1 79.81 443 LEU B N 1
ATOM 9157 C CA . LEU B 1 443 ? -6.508 40.5 -3.883 1 79.81 443 LEU B CA 1
ATOM 9158 C C . LEU B 1 443 ? -7.688 41.438 -3.596 1 79.81 443 LEU B C 1
ATOM 9160 O O . LEU B 1 443 ? -8.844 41 -3.688 1 79.81 443 LEU B O 1
ATOM 9164 N N . VAL B 1 444 ? -7.309 42.531 -3.148 1 84.81 444 VAL B N 1
ATOM 9165 C CA . VAL B 1 444 ? -8.344 43.531 -2.885 1 84.81 444 VAL B CA 1
ATOM 9166 C C . VAL B 1 444 ? -8.219 44.688 -3.885 1 84.81 444 VAL B C 1
ATOM 9168 O O . VAL B 1 444 ? -7.172 45.344 -3.975 1 84.81 444 VAL B O 1
ATOM 9171 N N . TYR B 1 445 ? -9.297 44.938 -4.621 1 84.44 445 TYR B N 1
ATOM 9172 C CA . TYR B 1 445 ? -9.328 46.031 -5.586 1 84.44 445 TYR B CA 1
ATOM 9173 C C . TYR B 1 445 ? -9.867 47.312 -4.953 1 84.44 445 TYR B C 1
ATOM 9175 O O . TYR B 1 445 ? -10.562 47.25 -3.934 1 84.44 445 TYR B O 1
ATOM 9183 N N . ASN B 1 446 ? -9.555 48.344 -5.531 1 83.5 446 ASN B N 1
ATOM 9184 C CA . ASN B 1 446 ? -9.93 49.656 -4.98 1 83.5 446 ASN B CA 1
ATOM 9185 C C . ASN B 1 446 ? -11.445 49.812 -4.898 1 83.5 446 ASN B C 1
ATOM 9187 O O . ASN B 1 446 ? -11.945 50.594 -4.078 1 83.5 446 ASN B O 1
ATOM 9191 N N . THR B 1 447 ? -12.156 49.125 -5.781 1 83.88 447 THR B N 1
ATOM 9192 C CA . THR B 1 447 ? -13.617 49.188 -5.785 1 83.88 447 THR B CA 1
ATOM 9193 C C . THR B 1 447 ? -14.195 48.375 -4.625 1 83.88 447 THR B C 1
ATOM 9195 O O . THR B 1 447 ? -15.391 48.5 -4.32 1 83.88 447 THR B O 1
ATOM 9198 N N . GLY B 1 448 ? -13.359 47.625 -3.918 1 82.75 448 GLY B N 1
ATOM 9199 C CA . GLY B 1 448 ? -13.844 46.781 -2.838 1 82.75 448 GLY B CA 1
ATOM 9200 C C . GLY B 1 448 ? -14.008 45.312 -3.244 1 82.75 448 GLY B C 1
ATOM 9201 O O . GLY B 1 448 ? -14.406 44.469 -2.434 1 82.75 448 GLY B O 1
ATOM 9202 N N . LYS B 1 449 ? -13.727 45.188 -4.441 1 84.88 449 LYS B N 1
ATOM 9203 C CA . LYS B 1 449 ? -13.797 43.781 -4.91 1 84.88 449 LYS B CA 1
ATOM 9204 C C . LYS B 1 449 ? -12.625 42.969 -4.387 1 84.88 449 LYS B C 1
ATOM 9206 O O . LYS B 1 449 ? -11.477 43.406 -4.449 1 84.88 449 LYS B O 1
ATOM 9211 N N . VAL B 1 450 ? -13.039 41.875 -3.746 1 85.19 450 VAL B N 1
ATOM 9212 C CA . VAL B 1 450 ? -12.016 41 -3.18 1 85.19 450 VAL B CA 1
ATOM 9213 C C . VAL B 1 450 ? -12 39.656 -3.939 1 85.19 450 VAL B C 1
ATOM 9215 O O . VAL B 1 450 ? -13.055 39.094 -4.207 1 85.19 450 VAL B O 1
ATOM 9218 N N . LEU B 1 451 ? -10.844 39.344 -4.422 1 81.69 451 LEU B N 1
ATOM 9219 C CA . LEU B 1 451 ? -10.648 38.062 -5.098 1 81.69 451 LEU B CA 1
ATOM 9220 C C . LEU B 1 451 ? -9.719 37.156 -4.293 1 81.69 451 LEU B C 1
ATOM 9222 O O . LEU B 1 451 ? -8.617 37.594 -3.92 1 81.69 451 LEU B O 1
ATOM 9226 N N . TRP B 1 452 ? -10.25 35.969 -3.939 1 80.94 452 TRP B N 1
ATOM 9227 C CA . TRP B 1 452 ? -9.477 35 -3.191 1 80.94 452 TRP B CA 1
ATOM 9228 C C . TRP B 1 452 ? -9.445 33.656 -3.924 1 80.94 452 TRP B C 1
ATOM 9230 O O . TRP B 1 452 ? -10.492 33.031 -4.164 1 80.94 452 TRP B O 1
ATOM 9240 N N . VAL B 1 453 ? -8.219 33.219 -4.406 1 74.81 453 VAL B N 1
ATOM 9241 C CA . VAL B 1 453 ? -8.055 31.969 -5.137 1 74.81 453 VAL B CA 1
ATOM 9242 C C . VAL B 1 453 ? -7.047 31.094 -4.414 1 74.81 453 VAL B C 1
ATOM 9244 O O . VAL B 1 453 ? -5.91 30.938 -4.867 1 74.81 453 VAL B O 1
ATOM 9247 N N . PRO B 1 454 ? -7.523 30.406 -3.379 1 71.69 454 PRO B N 1
ATOM 9248 C CA . PRO B 1 454 ? -6.602 29.5 -2.672 1 71.69 454 PRO B CA 1
ATOM 9249 C C . PRO B 1 454 ? -6.531 28.125 -3.299 1 71.69 454 PRO B C 1
ATOM 9251 O O . PRO B 1 454 ? -7.539 27.609 -3.801 1 71.69 454 PRO B O 1
ATOM 9254 N N . PRO B 1 455 ? -5.285 27.609 -3.424 1 70 455 PRO B N 1
ATOM 9255 C CA . PRO B 1 455 ? -5.234 26.188 -3.738 1 70 455 PRO B CA 1
ATOM 9256 C C . PRO B 1 455 ? -5.871 25.328 -2.652 1 70 455 PRO B C 1
ATOM 9258 O O . PRO B 1 455 ? -5.613 25.531 -1.464 1 70 455 PRO B O 1
ATOM 9261 N N . THR B 1 456 ? -6.875 24.547 -3.09 1 72.38 456 THR B N 1
ATOM 9262 C CA . THR B 1 456 ? -7.617 23.781 -2.096 1 72.38 456 THR B CA 1
ATOM 9263 C C . THR B 1 456 ? -7.629 22.297 -2.455 1 72.38 456 THR B C 1
ATOM 9265 O O . THR B 1 456 ? -7.73 21.938 -3.631 1 72.38 456 THR B O 1
ATOM 9268 N N . GLU B 1 457 ? -7.371 21.5 -1.465 1 73.62 457 GLU B N 1
ATOM 9269 C CA . GLU B 1 457 ? -7.547 20.062 -1.588 1 73.62 457 GLU B CA 1
ATOM 9270 C C . GLU B 1 457 ? -8.828 19.594 -0.903 1 73.62 457 GLU B C 1
ATOM 9272 O O . GLU B 1 457 ? -9.016 19.828 0.294 1 73.62 457 GLU B O 1
ATOM 9277 N N . PHE B 1 458 ? -9.703 19.047 -1.763 1 77.38 458 PHE B N 1
ATOM 9278 C CA . PHE B 1 458 ? -10.969 18.547 -1.223 1 77.38 458 PHE B CA 1
ATOM 9279 C C . PHE B 1 458 ? -10.969 17.016 -1.177 1 77.38 458 PHE B C 1
ATOM 9281 O O . PHE B 1 458 ? -10.484 16.375 -2.102 1 77.38 458 PHE B O 1
ATOM 9288 N N . HIS B 1 459 ? -11.367 16.562 -0.025 1 79.75 459 HIS B N 1
ATOM 9289 C CA . HIS B 1 459 ? -11.609 15.133 0.141 1 79.75 459 HIS B CA 1
ATOM 9290 C C . HIS B 1 459 ? -13.07 14.859 0.466 1 79.75 459 HIS B C 1
ATOM 9292 O O . HIS B 1 459 ? -13.602 15.383 1.451 1 79.75 459 HIS B O 1
ATOM 9298 N N . SER B 1 460 ? -13.656 14.203 -0.438 1 82.56 460 SER B N 1
ATOM 9299 C CA . SER B 1 460 ? -15.055 13.852 -0.193 1 82.56 460 SER B CA 1
ATOM 9300 C C . SER B 1 460 ? -15.258 12.344 -0.232 1 82.56 460 SER B C 1
ATOM 9302 O O . SER B 1 460 ? -14.484 11.617 -0.863 1 82.56 460 SER B O 1
ATOM 9304 N N . PHE B 1 461 ? -16.297 11.969 0.553 1 77.5 461 PHE B N 1
ATOM 9305 C CA . PHE B 1 461 ? -16.672 10.555 0.519 1 77.5 461 PHE B CA 1
ATOM 9306 C C . PHE B 1 461 ? -17.453 10.234 -0.746 1 77.5 461 PHE B C 1
ATOM 9308 O O . PHE B 1 461 ? -18.359 10.984 -1.128 1 77.5 461 PHE B O 1
ATOM 9315 N N . CYS B 1 462 ? -16.938 9.219 -1.416 1 81.19 462 CYS B N 1
ATOM 9316 C CA . CYS B 1 462 ? -17.578 8.781 -2.646 1 81.19 462 CYS B CA 1
ATOM 9317 C C . CYS B 1 462 ? -17.938 7.301 -2.574 1 81.19 462 CYS B C 1
ATOM 9319 O O . CYS B 1 462 ? -17.078 6.469 -2.256 1 81.19 462 CYS B O 1
ATOM 9321 N N . GLU B 1 463 ? -19.297 7.031 -2.758 1 79.19 463 GLU B N 1
ATOM 9322 C CA . GLU B 1 463 ? -19.719 5.633 -2.84 1 79.19 463 GLU B CA 1
ATOM 9323 C C . GLU B 1 463 ? -19.312 5.016 -4.176 1 79.19 463 GLU B C 1
ATOM 9325 O O . GLU B 1 463 ? -19.75 5.469 -5.234 1 79.19 463 GLU B O 1
ATOM 9330 N N . LEU B 1 464 ? -18.422 4.082 -4.059 1 81.81 464 LEU B N 1
ATOM 9331 C CA . LEU B 1 464 ? -17.922 3.436 -5.266 1 81.81 464 LEU B CA 1
ATOM 9332 C C . LEU B 1 464 ? -18.828 2.275 -5.676 1 81.81 464 LEU B C 1
ATOM 9334 O O . LEU B 1 464 ? -19.328 1.539 -4.82 1 81.81 464 LEU B O 1
ATOM 9338 N N . ASN B 1 465 ? -19.234 2.193 -6.93 1 83.12 465 ASN B N 1
ATOM 9339 C CA . ASN B 1 465 ? -19.891 1.038 -7.527 1 83.12 465 ASN B CA 1
ATOM 9340 C C . ASN B 1 465 ? -18.906 0.179 -8.32 1 83.12 465 ASN B C 1
ATOM 9342 O O . ASN B 1 465 ? -18.578 0.497 -9.469 1 83.12 465 ASN B O 1
ATOM 9346 N N . MET B 1 466 ? -18.594 -0.852 -7.691 1 84.88 466 MET B N 1
ATOM 9347 C CA . MET B 1 466 ? -17.547 -1.674 -8.305 1 84.88 466 MET B CA 1
ATOM 9348 C C . MET B 1 466 ? -18.156 -2.814 -9.109 1 84.88 466 MET B C 1
ATOM 9350 O O . MET B 1 466 ? -17.453 -3.709 -9.57 1 84.88 466 MET B O 1
ATOM 9354 N N . ARG B 1 467 ? -19.391 -2.846 -9.484 1 84.75 467 ARG B N 1
ATOM 9355 C CA . ARG B 1 467 ? -20.062 -3.957 -10.164 1 84.75 467 ARG B CA 1
ATOM 9356 C C . ARG B 1 467 ? -19.453 -4.199 -11.539 1 84.75 467 ARG B C 1
ATOM 9358 O O . ARG B 1 467 ? -19.266 -5.348 -11.953 1 84.75 467 ARG B O 1
ATOM 9365 N N . LEU B 1 468 ? -19.062 -3.184 -12.242 1 87.62 468 LEU B N 1
ATOM 9366 C CA . LEU B 1 468 ? -18.547 -3.322 -13.602 1 87.62 468 LEU B CA 1
ATOM 9367 C C . LEU B 1 468 ? -17.047 -3.035 -13.648 1 87.62 468 LEU B C 1
ATOM 9369 O O . LEU B 1 468 ? -16.531 -2.613 -14.68 1 87.62 468 LEU B O 1
ATOM 9373 N N . TRP B 1 469 ? -16.438 -3.223 -12.57 1 86.56 469 TRP B N 1
ATOM 9374 C CA . TRP B 1 469 ? -14.992 -3.072 -12.562 1 86.56 469 TRP B CA 1
ATOM 9375 C C . TRP B 1 469 ? -14.336 -4.02 -13.57 1 86.56 469 TRP B C 1
ATOM 9377 O O . TRP B 1 469 ? -14.727 -5.188 -13.672 1 86.56 469 TRP B O 1
ATOM 9387 N N . PRO B 1 470 ? -13.43 -3.6 -14.359 1 85.38 470 PRO B N 1
ATOM 9388 C CA . PRO B 1 470 ? -12.664 -2.35 -14.391 1 85.38 470 PRO B CA 1
ATOM 9389 C C . PRO B 1 470 ? -13.219 -1.348 -15.406 1 85.38 470 PRO B C 1
ATOM 9391 O O . PRO B 1 470 ? -12.57 -0.337 -15.695 1 85.38 470 PRO B O 1
ATOM 9394 N N . PHE B 1 471 ? -14.406 -1.659 -16.047 1 85.44 471 PHE B N 1
ATOM 9395 C CA . PHE B 1 471 ? -15.031 -0.754 -17 1 85.44 471 PHE B CA 1
ATOM 9396 C C . PHE B 1 471 ? -16.141 0.045 -16.344 1 85.44 471 PHE B C 1
ATOM 9398 O O . PHE B 1 471 ? -17.219 0.216 -16.922 1 85.44 471 PHE B O 1
ATOM 9405 N N . ASP B 1 472 ? -15.82 0.53 -15.195 1 86.44 472 ASP B N 1
ATOM 9406 C CA . ASP B 1 472 ? -16.875 1.16 -14.406 1 86.44 472 ASP B CA 1
ATOM 9407 C C . ASP B 1 472 ? -16.797 2.682 -14.508 1 86.44 472 ASP B C 1
ATOM 9409 O O . ASP B 1 472 ? -15.781 3.232 -14.945 1 86.44 472 ASP B O 1
ATOM 9413 N N . TYR B 1 473 ? -18 3.207 -14.234 1 88.75 473 TYR B N 1
ATOM 9414 C CA . TYR B 1 473 ? -18.172 4.641 -14.031 1 88.75 473 TYR B CA 1
ATOM 9415 C C . TYR B 1 473 ? -18.453 4.961 -12.57 1 88.75 473 TYR B C 1
ATOM 9417 O O . TYR B 1 473 ? -19.203 4.234 -11.906 1 88.75 473 TYR B O 1
ATOM 9425 N N . GLN B 1 474 ? -17.688 5.926 -12.141 1 88.62 474 GLN B N 1
ATOM 9426 C CA . GLN B 1 474 ? -17.938 6.355 -10.766 1 88.62 474 GLN B CA 1
ATOM 9427 C C . GLN B 1 474 ? -18.5 7.773 -10.727 1 88.62 474 GLN B C 1
ATOM 9429 O O . GLN B 1 474 ? -18.078 8.633 -11.5 1 88.62 474 GLN B O 1
ATOM 9434 N N . LYS B 1 475 ? -19.531 7.941 -9.938 1 89.5 475 LYS B N 1
ATOM 9435 C CA . LYS B 1 475 ? -20.125 9.258 -9.727 1 89.5 475 LYS B CA 1
ATOM 9436 C C . LYS B 1 475 ? -19.844 9.758 -8.312 1 89.5 475 LYS B C 1
ATOM 9438 O O . LYS B 1 475 ? -20.234 9.117 -7.332 1 89.5 475 LYS B O 1
ATOM 9443 N N . CYS B 1 476 ? -19.078 10.789 -8.25 1 89 476 CYS B N 1
ATOM 9444 C CA . CYS B 1 476 ? -18.781 11.406 -6.961 1 89 476 CYS B CA 1
ATOM 9445 C C . CYS B 1 476 ? -19.312 12.828 -6.891 1 89 476 CYS B C 1
ATOM 9447 O O . CYS B 1 476 ? -19.531 13.469 -7.922 1 89 476 CYS B O 1
ATOM 9449 N N . MET B 1 477 ? -19.625 13.227 -5.668 1 89.94 477 MET B N 1
ATOM 9450 C CA . MET B 1 477 ? -20.203 14.562 -5.496 1 89.94 477 MET B CA 1
ATOM 9451 C C . MET B 1 477 ? -19.406 15.367 -4.477 1 89.94 477 MET B C 1
ATOM 9453 O O . MET B 1 477 ? -18.922 14.82 -3.488 1 89.94 477 MET B O 1
ATOM 9457 N N . LEU B 1 478 ? -19.234 16.594 -4.797 1 88.56 478 LEU B N 1
ATOM 9458 C CA . LEU B 1 478 ? -18.719 17.594 -3.875 1 88.56 478 LEU B CA 1
ATOM 9459 C C . LEU B 1 478 ? -19.797 18.609 -3.512 1 88.56 478 LEU B C 1
ATOM 9461 O O . LEU B 1 478 ? -20.281 19.344 -4.379 1 88.56 478 LEU B O 1
ATOM 9465 N N . LYS B 1 479 ? -20.141 18.609 -2.271 1 87.31 479 LYS B N 1
ATOM 9466 C CA . LYS B 1 479 ? -21.156 19.547 -1.793 1 87.31 479 LYS B CA 1
ATOM 9467 C C . LYS B 1 479 ? -20.531 20.656 -0.963 1 87.31 479 LYS B C 1
ATOM 9469 O O . LYS B 1 479 ? -20 20.406 0.121 1 87.31 479 LYS B O 1
ATOM 9474 N N . ILE B 1 480 ? -20.625 21.828 -1.504 1 85.44 480 ILE B N 1
ATOM 9475 C CA . ILE B 1 480 ? -20.031 22.984 -0.846 1 85.44 480 ILE B CA 1
ATOM 9476 C C . ILE B 1 480 ? -21.125 2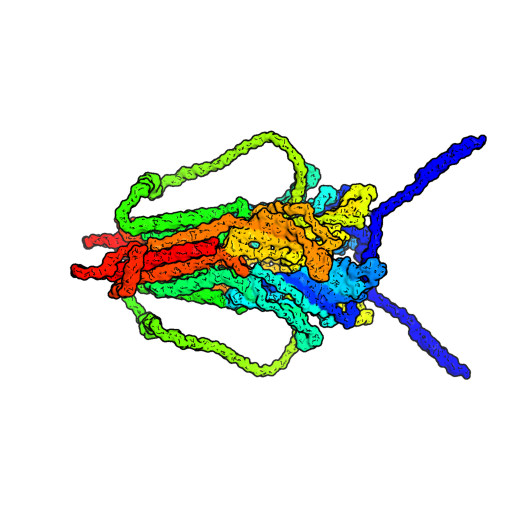3.938 -0.371 1 85.44 480 ILE B C 1
ATOM 9478 O O . ILE B 1 480 ? -22.109 24.156 -1.075 1 85.44 480 ILE B O 1
ATOM 9482 N N . GLY B 1 481 ? -20.953 24.422 0.828 1 82.12 481 GLY B N 1
ATOM 9483 C CA . GLY B 1 481 ? -21.875 25.391 1.396 1 82.12 481 GLY B CA 1
ATOM 9484 C C . GLY B 1 481 ? -21.328 26.094 2.627 1 82.12 481 GLY B C 1
ATOM 9485 O O . GLY B 1 481 ? -20.234 25.75 3.098 1 82.12 481 GLY B O 1
ATOM 9486 N N . SER B 1 482 ? -22.031 27.125 2.986 1 78.5 482 SER B N 1
ATOM 9487 C CA . SER B 1 482 ? -21.656 27.859 4.191 1 78.5 482 SER B CA 1
ATOM 9488 C C . SER B 1 482 ? -22.109 27.125 5.449 1 78.5 482 SER B C 1
ATOM 9490 O O . SER B 1 482 ? -23.188 26.516 5.469 1 78.5 482 SER B O 1
ATOM 9492 N N . TRP B 1 483 ? -21.297 27.125 6.336 1 73.5 483 TRP B N 1
ATOM 9493 C CA . TRP B 1 483 ? -21.625 26.406 7.57 1 73.5 483 TRP B CA 1
ATOM 9494 C C . TRP B 1 483 ? -22.375 27.328 8.531 1 73.5 483 TRP B C 1
ATOM 9496 O O . TRP B 1 483 ? -23.344 26.906 9.18 1 73.5 483 TRP B O 1
ATOM 9506 N N . THR B 1 484 ? -21.969 28.562 8.578 1 71.44 484 THR B N 1
ATOM 9507 C CA . THR B 1 484 ? -22.453 29.453 9.617 1 71.44 484 THR B CA 1
ATOM 9508 C C . THR B 1 484 ? -23.609 30.312 9.102 1 71.44 484 THR B C 1
ATOM 9510 O O . THR B 1 484 ? -24.547 30.609 9.836 1 71.44 484 THR B O 1
ATOM 9513 N N . PHE B 1 485 ? -23.469 30.656 7.891 1 75.62 485 PHE B N 1
ATOM 9514 C CA . PHE B 1 485 ? -24.406 31.656 7.395 1 75.62 485 PHE B CA 1
ATOM 9515 C C . PHE B 1 485 ? -25.547 31 6.617 1 75.62 485 PHE B C 1
ATOM 9517 O O . PHE B 1 485 ? -25.328 30.047 5.883 1 75.62 485 PHE B O 1
ATOM 9524 N N . ASP B 1 486 ? -26.734 31.578 6.871 1 76.75 486 ASP B N 1
ATOM 9525 C CA . ASP B 1 486 ? -27.891 31.141 6.09 1 76.75 486 ASP B CA 1
ATOM 9526 C C . ASP B 1 486 ? -27.938 31.859 4.742 1 76.75 486 ASP B C 1
ATOM 9528 O O . ASP B 1 486 ? -27.094 32.719 4.457 1 76.75 486 ASP B O 1
ATOM 9532 N N . GLY B 1 487 ? -28.891 31.531 3.963 1 78.06 487 GLY B N 1
ATOM 9533 C CA . GLY B 1 487 ? -29.016 32.062 2.609 1 78.06 487 GLY B CA 1
ATOM 9534 C C . GLY B 1 487 ? -29.312 33.531 2.564 1 78.06 487 GLY B C 1
ATOM 9535 O O . GLY B 1 487 ? -29.094 34.188 1.542 1 78.06 487 GLY B O 1
ATOM 9536 N N . PHE B 1 488 ? -29.719 34.094 3.717 1 76.62 488 PHE B N 1
ATOM 9537 C CA . PHE B 1 488 ? -30.016 35.531 3.732 1 76.62 488 PHE B CA 1
ATOM 9538 C C . PHE B 1 488 ? -28.75 36.344 3.975 1 76.62 488 PHE B C 1
ATOM 9540 O O . PHE B 1 488 ? -28.688 37.531 3.633 1 76.62 488 PHE B O 1
ATOM 9547 N N . LYS B 1 489 ? -27.812 35.719 4.535 1 78.06 489 LYS B N 1
ATOM 9548 C CA . LYS B 1 489 ? -26.578 36.406 4.855 1 78.06 489 LYS B CA 1
ATOM 9549 C C . LYS B 1 489 ? -25.516 36.156 3.791 1 78.06 489 LYS B C 1
ATOM 9551 O O . LYS B 1 489 ? -24.766 37.062 3.422 1 78.06 489 LYS B O 1
ATOM 9556 N N . LEU B 1 490 ? -25.453 35 3.379 1 81.5 490 LEU B N 1
ATOM 9557 C CA . LEU B 1 490 ? -24.469 34.625 2.363 1 81.5 490 LEU B CA 1
ATOM 9558 C C . LEU B 1 490 ? -25.141 33.938 1.185 1 81.5 490 LEU B C 1
ATOM 9560 O O . LEU B 1 490 ? -25.734 32.875 1.351 1 81.5 490 LEU B O 1
ATOM 9564 N N . ASN B 1 491 ? -25.031 34.594 0.005 1 80.38 491 ASN B N 1
ATOM 9565 C CA . ASN B 1 491 ? -25.578 34.031 -1.227 1 80.38 491 ASN B CA 1
ATOM 9566 C C . ASN B 1 491 ? -24.469 33.469 -2.115 1 80.38 491 ASN B C 1
ATOM 9568 O O . ASN B 1 491 ? -23.672 34.219 -2.67 1 80.38 491 ASN B O 1
ATOM 9572 N N . LEU B 1 492 ? -24.484 32.156 -2.17 1 83.56 492 LEU B N 1
ATOM 9573 C CA . LEU B 1 492 ? -23.5 31.484 -3.021 1 83.56 492 LEU B CA 1
ATOM 9574 C C . LEU B 1 492 ? -24.047 31.328 -4.441 1 83.56 492 LEU B C 1
ATOM 9576 O O . LEU B 1 492 ? -25.156 30.812 -4.641 1 83.56 492 LEU B O 1
ATOM 9580 N N . THR B 1 493 ? -23.359 31.891 -5.414 1 81.81 493 THR B N 1
ATOM 9581 C CA . THR B 1 493 ? -23.734 31.75 -6.816 1 81.81 493 THR B CA 1
ATOM 9582 C C . THR B 1 493 ? -22.609 31.141 -7.633 1 81.81 493 THR B C 1
ATOM 9584 O O . THR B 1 493 ? -21.453 31.156 -7.215 1 81.81 493 THR B O 1
ATOM 9587 N N . ILE B 1 494 ? -23.016 30.438 -8.727 1 80.75 494 ILE B N 1
ATOM 9588 C CA . ILE B 1 494 ? -22.047 29.828 -9.633 1 80.75 494 ILE B CA 1
ATOM 9589 C C . ILE B 1 494 ? -21.703 30.812 -10.75 1 80.75 494 ILE B C 1
ATOM 9591 O O . ILE B 1 494 ? -22.594 31.312 -11.445 1 80.75 494 ILE B O 1
ATOM 9595 N N . SER B 1 495 ? -20.453 31.203 -10.75 1 72.62 495 SER B N 1
ATOM 9596 C CA . SER B 1 495 ? -20.078 32.156 -11.797 1 72.62 495 SER B CA 1
ATOM 9597 C C . SER B 1 495 ? -19.844 31.453 -13.125 1 72.62 495 SER B C 1
ATOM 9599 O O . SER B 1 495 ? -20.297 31.906 -14.172 1 72.62 495 SER B O 1
ATOM 9601 N N . SER B 1 496 ? -18.891 30.516 -13.289 1 71.06 496 SER B N 1
ATOM 9602 C CA . SER B 1 496 ? -18.547 29.844 -14.531 1 71.06 496 SER B CA 1
ATOM 9603 C C . SER B 1 496 ? -18.516 28.328 -14.352 1 71.06 496 SER B C 1
ATOM 9605 O O . SER B 1 496 ? -18.469 27.828 -13.219 1 71.06 496 SER B O 1
ATOM 9607 N N . GLU B 1 497 ? -18.766 27.766 -15.555 1 74.69 497 GLU B N 1
ATOM 9608 C CA . GLU B 1 497 ? -18.656 26.312 -15.547 1 74.69 497 GLU B CA 1
ATOM 9609 C C . GLU B 1 497 ? -17.266 25.859 -15.141 1 74.69 497 GLU B C 1
ATOM 9611 O O . GLU B 1 497 ? -16.266 26.516 -15.469 1 74.69 497 GLU B O 1
ATOM 9616 N N . PRO B 1 498 ? -17.297 24.859 -14.258 1 77.69 498 PRO B N 1
ATOM 9617 C CA . PRO B 1 498 ? -15.992 24.359 -13.836 1 77.69 498 PRO B CA 1
ATOM 9618 C C . PRO B 1 498 ? -15.109 23.953 -15.008 1 77.69 498 PRO B C 1
ATOM 9620 O O . PRO B 1 498 ? -15.602 23.422 -16.016 1 77.69 498 PRO B O 1
ATOM 9623 N N . GLU B 1 499 ? -13.891 24.469 -15.055 1 73.81 499 GLU B N 1
ATOM 9624 C CA . GLU B 1 499 ? -12.898 24.078 -16.047 1 73.81 499 GLU B CA 1
ATOM 9625 C C . GLU B 1 499 ? -12.047 22.906 -15.555 1 73.81 499 GLU B C 1
ATOM 9627 O O . GLU B 1 499 ? -11.562 22.922 -14.422 1 73.81 499 GLU B O 1
ATOM 9632 N N . VAL B 1 500 ? -12.164 21.875 -16.344 1 71.44 500 VAL B N 1
ATOM 9633 C CA . VAL B 1 500 ? -11.367 20.703 -16 1 71.44 500 VAL B CA 1
ATOM 9634 C C . VAL B 1 500 ? -10.039 20.734 -16.75 1 71.44 500 VAL B C 1
ATOM 9636 O O . VAL B 1 500 ? -10.008 20.656 -17.984 1 71.44 500 VAL B O 1
ATOM 9639 N N . ASP B 1 501 ? -9.031 21.172 -16.125 1 63.34 501 ASP B N 1
ATOM 9640 C CA . ASP B 1 501 ? -7.691 21.094 -16.703 1 63.34 501 ASP B CA 1
ATOM 9641 C C . ASP B 1 501 ? -6.809 20.156 -15.883 1 63.34 501 ASP B C 1
ATOM 9643 O O . ASP B 1 501 ? -6.242 20.562 -14.867 1 63.34 501 ASP B O 1
ATOM 9647 N N . ILE B 1 502 ? -6.91 18.891 -16.25 1 60.28 502 ILE B N 1
ATOM 9648 C CA . ILE B 1 502 ? -6.094 17.906 -15.555 1 60.28 502 ILE B CA 1
ATOM 9649 C C . ILE B 1 502 ? -4.652 17.969 -16.062 1 60.28 502 ILE B C 1
ATOM 9651 O O . ILE B 1 502 ? -4.395 17.781 -17.25 1 60.28 502 ILE B O 1
ATOM 9655 N N . MET B 1 503 ? -3.791 18.5 -15.328 1 53.72 503 MET B N 1
ATOM 9656 C CA . MET B 1 503 ? -2.395 18.641 -15.734 1 53.72 503 MET B CA 1
ATOM 9657 C C . MET B 1 503 ? -1.718 17.281 -15.828 1 53.72 503 MET B C 1
ATOM 9659 O O . MET B 1 503 ? -0.767 17.109 -16.594 1 53.72 503 MET B O 1
ATOM 9663 N N . LEU B 1 504 ? -2.158 16.406 -14.977 1 54.31 504 LEU B N 1
ATOM 9664 C CA . LEU B 1 504 ? -1.443 15.125 -15.016 1 54.31 504 LEU B CA 1
ATOM 9665 C C . LEU B 1 504 ? -2.102 14.164 -15.992 1 54.31 504 LEU B C 1
ATOM 9667 O O . LEU B 1 504 ? -3.318 13.961 -15.953 1 54.31 504 LEU B O 1
ATOM 9671 N N . LYS B 1 505 ? -1.371 13.938 -17.125 1 56.16 505 LYS B N 1
ATOM 9672 C CA . LYS B 1 505 ? -1.845 12.953 -18.094 1 56.16 505 LYS B CA 1
ATOM 9673 C C . LYS B 1 505 ? -1.984 11.57 -17.453 1 56.16 505 LYS B C 1
ATOM 9675 O O . LYS B 1 505 ? -2.795 10.758 -17.891 1 56.16 505 LYS B O 1
ATOM 9680 N N . ASN B 1 506 ? -1.172 11.359 -16.375 1 53.03 506 ASN B N 1
ATOM 9681 C CA . ASN B 1 506 ? -1.09 10.008 -15.836 1 53.03 506 ASN B CA 1
ATOM 9682 C C . ASN B 1 506 ? -2.094 9.797 -14.703 1 53.03 506 ASN B C 1
ATOM 9684 O O . ASN B 1 506 ? -1.719 9.781 -13.531 1 53.03 506 ASN B O 1
ATOM 9688 N N . SER B 1 507 ? -3.385 10.164 -15 1 64.62 507 SER B N 1
ATOM 9689 C CA . SER B 1 507 ? -4.352 9.914 -13.938 1 64.62 507 SER B CA 1
ATOM 9690 C C . SER B 1 507 ? -5.094 8.602 -14.172 1 64.62 507 SER B C 1
ATOM 9692 O O . SER B 1 507 ? -5.211 8.141 -15.305 1 64.62 507 SER B O 1
ATOM 9694 N N . GLU B 1 508 ? -5.324 7.82 -13.078 1 72.25 508 GLU B N 1
ATOM 9695 C CA . GLU B 1 508 ? -6.105 6.59 -13.109 1 72.25 508 GLU B CA 1
ATOM 9696 C C . GLU B 1 508 ? -7.52 6.844 -13.633 1 72.25 508 GLU B C 1
ATOM 9698 O O . GLU B 1 508 ? -8.156 5.941 -14.18 1 72.25 508 GLU B O 1
ATOM 9703 N N . TRP B 1 509 ? -7.938 8.062 -13.523 1 78.94 509 TRP B N 1
ATOM 9704 C CA . TRP B 1 509 ? -9.328 8.359 -13.836 1 78.94 509 TRP B CA 1
ATOM 9705 C C . TRP B 1 509 ? -9.43 9.469 -14.883 1 78.94 509 TRP B C 1
ATOM 9707 O O . TRP B 1 509 ? -8.633 10.414 -14.867 1 78.94 509 TRP B O 1
ATOM 9717 N N . LYS B 1 510 ? -10.305 9.242 -15.82 1 79.19 510 LYS B N 1
ATOM 9718 C CA . LYS B 1 510 ? -10.688 10.289 -16.766 1 79.19 510 LYS B CA 1
ATOM 9719 C C . LYS B 1 510 ? -12 10.953 -16.359 1 79.19 510 LYS B C 1
ATOM 9721 O O . LYS B 1 510 ? -12.977 10.273 -16.047 1 79.19 510 LYS B O 1
ATOM 9726 N N . ILE B 1 511 ? -11.898 12.281 -16.266 1 85.75 511 ILE B N 1
ATOM 9727 C CA . ILE B 1 511 ? -13.109 13.016 -15.93 1 85.75 511 ILE B CA 1
ATOM 9728 C C . ILE B 1 511 ? -13.984 13.156 -17.172 1 85.75 511 ILE B C 1
ATOM 9730 O O . ILE B 1 511 ? -13.547 13.695 -18.203 1 85.75 511 ILE B O 1
ATOM 9734 N N . ARG B 1 512 ? -15.188 12.602 -17.125 1 86.12 512 ARG B N 1
ATOM 9735 C CA . ARG B 1 512 ? -16.094 12.633 -18.281 1 86.12 512 ARG B CA 1
ATOM 9736 C C . ARG B 1 512 ? -16.984 13.867 -18.234 1 86.12 512 ARG B C 1
ATOM 9738 O O . ARG B 1 512 ? -17.172 14.547 -19.25 1 86.12 512 ARG B O 1
ATOM 9745 N N . LYS B 1 513 ? -17.516 14.023 -17.031 1 86.88 513 LYS B N 1
ATOM 9746 C CA . LYS B 1 513 ? -18.5 15.102 -16.922 1 86.88 513 LYS B CA 1
ATOM 9747 C C . LYS B 1 513 ? -18.5 15.711 -15.523 1 86.88 513 LYS B C 1
ATOM 9749 O O . LYS B 1 513 ? -18.344 14.992 -14.531 1 86.88 513 LYS B O 1
ATOM 9754 N N . VAL B 1 514 ? -18.5 17.062 -15.578 1 88.75 514 VAL B N 1
ATOM 9755 C CA . VAL B 1 514 ? -18.672 17.812 -14.336 1 88.75 514 VAL B CA 1
ATOM 9756 C C . VAL B 1 514 ? -19.906 18.719 -14.445 1 88.75 514 VAL B C 1
ATOM 9758 O O . VAL B 1 514 ? -20 19.531 -15.359 1 88.75 514 VAL B O 1
ATOM 9761 N N . VAL B 1 515 ? -20.828 18.453 -13.539 1 88 515 VAL B N 1
ATOM 9762 C CA . VAL B 1 515 ? -22.047 19.266 -13.539 1 88 515 VAL B CA 1
ATOM 9763 C C . VAL B 1 515 ? -22.188 19.969 -12.195 1 88 515 VAL B C 1
ATOM 9765 O O . VAL B 1 515 ? -21.969 19.375 -11.141 1 88 515 VAL B O 1
ATOM 9768 N N . SER B 1 516 ? -22.391 21.234 -12.312 1 89.38 516 SER B N 1
ATOM 9769 C CA . SER B 1 516 ? -22.625 22.031 -11.117 1 89.38 516 SER B CA 1
ATOM 9770 C C . SER B 1 516 ? -24.125 22.328 -10.938 1 89.38 516 SER B C 1
ATOM 9772 O O . SER B 1 516 ? -24.812 22.656 -11.906 1 89.38 516 SER B O 1
ATOM 9774 N N . GLU B 1 517 ? -24.609 22.047 -9.773 1 89.81 517 GLU B N 1
ATOM 9775 C CA . GLU B 1 517 ? -26.016 22.312 -9.445 1 89.81 517 GLU B CA 1
ATOM 9776 C C . GLU B 1 517 ? -26.141 23.125 -8.156 1 89.81 517 GLU B C 1
ATOM 9778 O O . GLU B 1 517 ? -25.438 22.844 -7.18 1 89.81 517 GLU B O 1
ATOM 9783 N N . ARG B 1 518 ? -26.875 24.219 -8.227 1 90.25 518 ARG B N 1
ATOM 9784 C CA . ARG B 1 518 ? -27.188 25.016 -7.055 1 90.25 518 ARG B CA 1
ATOM 9785 C C . ARG B 1 518 ? -28.516 24.578 -6.43 1 90.25 518 ARG B C 1
ATOM 9787 O O . ARG B 1 518 ? -29.516 24.453 -7.121 1 90.25 518 ARG B O 1
ATOM 9794 N N . HIS B 1 519 ? -28.453 24.266 -5.125 1 89.5 519 HIS B N 1
ATOM 9795 C CA . HIS B 1 519 ? -29.641 23.828 -4.398 1 89.5 519 HIS B CA 1
ATOM 9796 C C . HIS B 1 519 ? -30 24.828 -3.297 1 89.5 519 HIS B C 1
ATOM 9798 O O . HIS B 1 519 ? -29.125 25.375 -2.637 1 89.5 519 HIS B O 1
ATOM 9804 N N . THR B 1 520 ? -31.281 25.172 -3.197 1 88.12 520 THR B N 1
ATOM 9805 C CA . THR B 1 520 ? -31.812 25.953 -2.09 1 88.12 520 THR B CA 1
ATOM 9806 C C . THR B 1 520 ? -32.75 25.109 -1.224 1 88.12 520 THR B C 1
ATOM 9808 O O . THR B 1 520 ? -33.812 24.688 -1.673 1 88.12 520 THR B O 1
ATOM 9811 N N . LYS B 1 521 ? -32.25 24.75 -0.086 1 85.31 521 LYS B N 1
ATOM 9812 C CA . LYS B 1 521 ? -33.031 23.875 0.799 1 85.31 521 LYS B CA 1
ATOM 9813 C C . LYS B 1 521 ? -33.594 24.656 1.968 1 85.31 521 LYS B C 1
ATOM 9815 O O . LYS B 1 521 ? -33 25.594 2.473 1 85.31 521 LYS B O 1
ATOM 9820 N N . TYR B 1 522 ? -34.844 24.297 2.336 1 82.19 522 TYR B N 1
ATOM 9821 C CA . TYR B 1 522 ? -35.531 24.844 3.508 1 82.19 522 TYR B CA 1
ATOM 9822 C C . TYR B 1 522 ? -35.75 23.766 4.559 1 82.19 522 TYR B C 1
ATOM 9824 O O . TYR B 1 522 ? -36.25 22.672 4.25 1 82.19 522 TYR B O 1
ATOM 9832 N N . TYR B 1 523 ? -35.031 23.984 5.656 1 74.56 523 TYR B N 1
ATOM 9833 C CA . TYR B 1 523 ? -35.219 23 6.727 1 74.56 523 TYR B CA 1
ATOM 9834 C C . TYR B 1 523 ? -36.406 23.344 7.598 1 74.56 523 TYR B C 1
ATOM 9836 O O . TYR B 1 523 ? -36.875 24.484 7.59 1 74.56 523 TYR B O 1
ATOM 9844 N N . SER B 1 524 ? -36.938 22.359 8.266 1 73 524 SER B N 1
ATOM 9845 C CA . SER B 1 524 ? -38.125 22.531 9.086 1 73 524 SER B CA 1
ATOM 9846 C C . SER B 1 524 ? -37.844 23.391 10.32 1 73 524 SER B C 1
ATOM 9848 O O . SER B 1 524 ? -38.75 24.047 10.859 1 73 524 SER B O 1
ATOM 9850 N N . CYS B 1 525 ? -36.625 23.391 10.758 1 63.09 525 CYS B N 1
ATOM 9851 C CA . CYS B 1 525 ? -36.25 24.062 12 1 63.09 525 CYS B CA 1
ATOM 9852 C C . CYS B 1 525 ? -36.219 25.578 11.805 1 63.09 525 CYS B C 1
ATOM 9854 O O . CYS B 1 525 ? -36.438 26.344 12.758 1 63.09 525 CYS B O 1
ATOM 9856 N N . CYS B 1 526 ? -35.906 25.953 10.453 1 68.75 526 CYS B N 1
ATOM 9857 C CA . CYS B 1 526 ? -35.625 27.375 10.258 1 68.75 526 CYS B CA 1
ATOM 9858 C C . CYS B 1 526 ? -36.219 27.859 8.938 1 68.75 526 CYS B C 1
ATOM 9860 O O . CYS B 1 526 ? -36.531 27.062 8.055 1 68.75 526 CYS B O 1
ATOM 9862 N N . THR B 1 527 ? -36.719 29.109 8.938 1 76.69 527 THR B N 1
ATOM 9863 C CA . THR B 1 527 ? -37.344 29.75 7.77 1 76.69 527 THR B CA 1
ATOM 9864 C C . THR B 1 527 ? -36.25 30.219 6.793 1 76.69 527 THR B C 1
ATOM 9866 O O . THR B 1 527 ? -36.562 30.5 5.629 1 76.69 527 THR B O 1
ATOM 9869 N N . GLU B 1 528 ? -35.094 30.219 7.203 1 80.62 528 GLU B N 1
ATOM 9870 C CA . GLU B 1 528 ? -34.031 30.719 6.328 1 80.62 528 GLU B CA 1
ATOM 9871 C C . GLU B 1 528 ? -33.625 29.672 5.309 1 80.62 528 GLU B C 1
ATOM 9873 O O . GLU B 1 528 ? -33.656 28.469 5.594 1 80.62 528 GLU B O 1
ATOM 9878 N N . PRO B 1 529 ? -33.344 30.156 4.074 1 84.06 529 PRO B N 1
ATOM 9879 C CA . PRO B 1 529 ? -32.844 29.234 3.057 1 84.06 529 PRO B CA 1
ATOM 9880 C C . PRO B 1 529 ? -31.375 28.891 3.262 1 84.06 529 PRO B C 1
ATOM 9882 O O . PRO B 1 529 ? -30.594 29.703 3.766 1 84.06 529 PRO B O 1
ATOM 9885 N N . TYR B 1 530 ? -31.141 27.688 3.051 1 85.5 530 TYR B N 1
ATOM 9886 C CA . TYR B 1 530 ? -29.75 27.234 3.047 1 85.5 530 TYR B CA 1
ATOM 9887 C C . TYR B 1 530 ? -29.312 26.844 1.643 1 85.5 530 TYR B C 1
ATOM 9889 O O . TYR B 1 530 ? -29.938 26 1 1 85.5 530 TYR B O 1
ATOM 9897 N N . ILE B 1 531 ? -28.297 27.547 1.12 1 86.69 531 ILE B N 1
ATOM 9898 C CA . ILE B 1 531 ? -27.828 27.359 -0.249 1 86.69 531 ILE B CA 1
ATOM 9899 C C . ILE B 1 531 ? -26.578 26.484 -0.255 1 86.69 531 ILE B C 1
ATOM 9901 O O . ILE B 1 531 ? -25.672 26.672 0.563 1 86.69 531 ILE B O 1
ATOM 9905 N N . ASP B 1 532 ? -26.641 25.469 -1.068 1 88.06 532 ASP B N 1
ATOM 9906 C CA . ASP B 1 532 ? -25.453 24.641 -1.299 1 88.06 532 ASP B CA 1
ATOM 9907 C C . ASP B 1 532 ? -25.219 24.422 -2.793 1 88.06 532 ASP B C 1
ATOM 9909 O O . ASP B 1 532 ? -26.156 24.531 -3.596 1 88.06 532 ASP B O 1
ATOM 9913 N N . ILE B 1 533 ? -23.969 24.359 -3.188 1 88.56 533 ILE B N 1
ATOM 9914 C CA . ILE B 1 533 ? -23.578 24.031 -4.551 1 88.56 533 ILE B CA 1
ATOM 9915 C C . ILE B 1 533 ? -23 22.625 -4.598 1 88.56 533 ILE B C 1
ATOM 9917 O O . ILE B 1 533 ? -22.094 22.281 -3.82 1 88.56 533 ILE B O 1
ATOM 9921 N N . THR B 1 534 ? -23.641 21.844 -5.398 1 91.06 534 THR B N 1
ATOM 9922 C CA . THR B 1 534 ? -23.188 20.469 -5.551 1 91.06 534 THR B CA 1
ATOM 9923 C C . THR B 1 534 ? -22.531 20.266 -6.91 1 91.06 534 THR B C 1
ATOM 9925 O O . THR B 1 534 ? -23.109 20.594 -7.945 1 91.06 534 THR B O 1
ATOM 9928 N N . TYR B 1 535 ? -21.328 19.875 -6.895 1 89.75 535 TYR B N 1
ATOM 9929 C CA . TYR B 1 535 ? -20.609 19.469 -8.102 1 89.75 535 TYR B CA 1
ATOM 9930 C C . TYR B 1 535 ? -20.641 17.953 -8.281 1 89.75 535 TYR B C 1
ATOM 9932 O O . TYR B 1 535 ? -20.109 17.219 -7.457 1 89.75 535 TYR B O 1
ATOM 9940 N N . ASN B 1 536 ? -21.312 17.547 -9.289 1 91.06 536 ASN B N 1
ATOM 9941 C CA . ASN B 1 536 ? -21.328 16.141 -9.625 1 91.06 536 ASN B CA 1
ATOM 9942 C C . ASN B 1 536 ? -20.266 15.789 -10.656 1 91.06 536 ASN B C 1
ATOM 9944 O O . ASN B 1 536 ? -20.266 16.328 -11.766 1 91.06 536 ASN B O 1
ATOM 9948 N N . ILE B 1 537 ? -19.406 14.945 -10.281 1 90.81 537 ILE B N 1
ATOM 9949 C CA . ILE B 1 537 ? -18.297 14.562 -11.141 1 90.81 537 ILE B CA 1
ATOM 9950 C C . ILE B 1 537 ? -18.453 13.102 -11.555 1 90.81 537 ILE B C 1
ATOM 9952 O O . ILE B 1 537 ? -18.578 12.219 -10.703 1 90.81 537 ILE B O 1
ATOM 9956 N N . THR B 1 538 ? -18.531 12.859 -12.828 1 91.38 538 THR B N 1
ATOM 9957 C CA . THR B 1 538 ? -18.531 11.508 -13.367 1 91.38 538 THR B CA 1
ATOM 9958 C C . THR B 1 538 ? -17.141 11.141 -13.906 1 91.38 538 THR B C 1
ATOM 9960 O O . THR B 1 538 ? -16.609 11.828 -14.789 1 91.38 538 THR B O 1
ATOM 9963 N N . MET B 1 539 ? -16.641 10.109 -13.367 1 88.81 539 MET B N 1
ATOM 9964 C CA . MET B 1 539 ? -15.297 9.672 -13.75 1 88.81 539 MET B CA 1
ATOM 9965 C C . MET B 1 539 ? -15.344 8.273 -14.367 1 88.81 539 MET B C 1
ATOM 9967 O O . MET B 1 539 ? -16.172 7.453 -13.992 1 88.81 539 MET B O 1
ATOM 9971 N N . GLN B 1 540 ? -14.492 8.117 -15.352 1 86.69 540 GLN B N 1
ATOM 9972 C CA . GLN B 1 540 ? -14.328 6.82 -16 1 86.69 540 GLN B CA 1
ATOM 9973 C C . GLN B 1 540 ? -12.914 6.289 -15.828 1 86.69 540 GLN B C 1
ATOM 9975 O O . GLN B 1 540 ? -11.938 7.012 -16.047 1 86.69 540 GLN B O 1
ATOM 9980 N N . ARG B 1 541 ? -12.898 5.008 -15.422 1 82.25 541 ARG B N 1
ATOM 9981 C CA . ARG B 1 541 ? -11.602 4.375 -15.219 1 82.25 541 ARG B CA 1
ATOM 9982 C C . ARG B 1 541 ? -10.914 4.102 -16.562 1 82.25 541 ARG B C 1
ATOM 9984 O O . ARG B 1 541 ? -11.562 3.678 -17.516 1 82.25 541 ARG B O 1
ATOM 9991 N N . HIS B 1 542 ? -9.539 4.355 -16.641 1 77.62 542 HIS B N 1
ATOM 9992 C CA . HIS B 1 542 ? -8.766 3.895 -17.797 1 77.62 542 HIS B CA 1
ATOM 9993 C C . HIS B 1 542 ? -8.594 2.379 -17.766 1 77.62 542 HIS B C 1
ATOM 9995 O O . HIS B 1 542 ? -7.953 1.834 -16.875 1 77.62 542 HIS B O 1
ATOM 10001 N N . SER B 1 543 ? -9.273 1.671 -18.703 1 75.38 543 SER B N 1
ATOM 10002 C CA . SER B 1 543 ? -9.344 0.217 -18.594 1 75.38 543 SER B CA 1
ATOM 10003 C C . SER B 1 543 ? -8.555 -0.458 -19.719 1 75.38 543 SER B C 1
ATOM 10005 O O . SER B 1 543 ? -8.641 -1.673 -19.906 1 75.38 543 SER B O 1
ATOM 10007 N N . ASP B 1 544 ? -7.68 0.161 -20.391 1 70.62 544 ASP B N 1
ATOM 10008 C CA . ASP B 1 544 ? -6.973 -0.478 -21.5 1 70.62 544 ASP B CA 1
ATOM 10009 C C . ASP B 1 544 ? -5.969 -1.507 -21 1 70.62 544 ASP B C 1
ATOM 10011 O O . ASP B 1 544 ? -5.875 -2.611 -21.531 1 70.62 544 ASP B O 1
ATOM 10015 N N . THR B 1 545 ? -5.371 -1.157 -20.016 1 71.31 545 THR B N 1
ATOM 10016 C CA . THR B 1 545 ? -4.379 -2.09 -19.484 1 71.31 545 THR B CA 1
ATOM 10017 C C . THR B 1 545 ? -5.059 -3.281 -18.812 1 71.31 545 THR B C 1
ATOM 10019 O O . THR B 1 545 ? -4.555 -4.406 -18.875 1 71.31 545 THR B O 1
ATOM 10022 N N . HIS B 1 546 ? -6.223 -3.057 -18.281 1 76.5 546 HIS B N 1
ATOM 10023 C CA . HIS B 1 546 ? -6.941 -4.133 -17.594 1 76.5 546 HIS B CA 1
ATOM 10024 C C . HIS B 1 546 ? -7.496 -5.141 -18.609 1 76.5 546 HIS B C 1
ATOM 10026 O O . HIS B 1 546 ? -7.664 -6.316 -18.281 1 76.5 546 HIS B O 1
ATOM 10032 N N . ARG B 1 547 ? -7.68 -4.672 -19.797 1 75.56 547 ARG B N 1
ATOM 10033 C CA . ARG B 1 547 ? -8.172 -5.594 -20.828 1 75.56 547 ARG B CA 1
ATOM 10034 C C . ARG B 1 547 ? -7.133 -6.672 -21.125 1 75.56 547 ARG B C 1
ATOM 10036 O O . ARG B 1 547 ? -7.473 -7.852 -21.234 1 75.56 547 ARG B O 1
ATOM 10043 N N . ASN B 1 548 ? -5.93 -6.309 -21.141 1 71.81 548 ASN B N 1
ATOM 10044 C CA . ASN B 1 548 ? -4.859 -7.25 -21.469 1 71.81 548 ASN B CA 1
ATOM 10045 C C . ASN B 1 548 ? -4.527 -8.148 -20.281 1 71.81 548 ASN B C 1
ATOM 10047 O O . ASN B 1 548 ? -4.164 -9.312 -20.453 1 71.81 548 ASN B O 1
ATOM 10051 N N . ILE B 1 549 ? -4.781 -7.68 -19.156 1 79 549 ILE B N 1
ATOM 10052 C CA . ILE B 1 549 ? -4.332 -8.406 -17.969 1 79 549 ILE B CA 1
ATOM 10053 C C . ILE B 1 549 ? -5.453 -9.32 -17.469 1 79 549 ILE B C 1
ATOM 10055 O O . ILE B 1 549 ? -5.188 -10.391 -16.922 1 79 549 ILE B O 1
ATOM 10059 N N . ILE B 1 550 ? -6.703 -8.883 -17.719 1 83.44 550 ILE B N 1
ATOM 10060 C CA . ILE B 1 550 ? -7.785 -9.641 -17.109 1 83.44 550 ILE B CA 1
ATOM 10061 C C . ILE B 1 550 ? -8.617 -10.336 -18.188 1 83.44 550 ILE B C 1
ATOM 10063 O O . ILE B 1 550 ? -8.883 -11.531 -18.094 1 83.44 550 ILE B O 1
ATOM 10067 N N . VAL B 1 551 ? -8.883 -9.695 -19.297 1 80.25 551 VAL B N 1
ATOM 10068 C CA . VAL B 1 551 ? -9.852 -10.211 -20.25 1 80.25 551 VAL B CA 1
ATOM 10069 C C . VAL B 1 551 ? -9.203 -11.297 -21.109 1 80.25 551 VAL B C 1
ATOM 10071 O O . VAL B 1 551 ? -9.789 -12.359 -21.328 1 80.25 551 VAL B O 1
ATOM 10074 N N . ILE B 1 552 ? -7.984 -11.133 -21.516 1 74.88 552 ILE B N 1
ATOM 10075 C CA . ILE B 1 552 ? -7.328 -12.102 -22.391 1 74.88 552 ILE B CA 1
ATOM 10076 C C . ILE B 1 552 ? -7.09 -13.406 -21.625 1 74.88 552 ILE B C 1
ATOM 10078 O O . ILE B 1 552 ? -7.453 -14.484 -22.078 1 74.88 552 ILE B O 1
ATOM 10082 N N . PRO B 1 553 ? -6.531 -13.305 -20.469 1 81.75 553 PRO B N 1
ATOM 10083 C CA . PRO B 1 553 ? -6.375 -14.555 -19.734 1 81.75 553 PRO B CA 1
ATOM 10084 C C . PRO B 1 553 ? -7.707 -15.234 -19.422 1 81.75 553 PRO B C 1
ATOM 10086 O O . PRO B 1 553 ? -7.785 -16.469 -19.391 1 81.75 553 PRO B O 1
ATOM 10089 N N . ALA B 1 554 ? -8.758 -14.453 -19.219 1 84.69 554 ALA B N 1
ATOM 10090 C CA . ALA B 1 554 ? -10.07 -15.047 -18.984 1 84.69 554 ALA B CA 1
ATOM 10091 C C . ALA B 1 554 ? -10.539 -15.852 -20.203 1 84.69 554 ALA B C 1
ATOM 10093 O O . ALA B 1 554 ? -11.078 -16.953 -20.062 1 84.69 554 ALA B O 1
ATOM 10094 N N . LEU B 1 555 ? -10.258 -15.383 -21.359 1 82.5 555 LEU B N 1
ATOM 10095 C CA . LEU B 1 555 ? -10.617 -16.078 -22.578 1 82.5 555 LEU B CA 1
ATOM 10096 C C . LEU B 1 555 ? -9.781 -17.344 -22.766 1 82.5 555 LEU B C 1
ATOM 10098 O O . LEU B 1 555 ? -10.289 -18.375 -23.188 1 82.5 555 LEU B O 1
ATOM 10102 N N . VAL B 1 556 ? -8.578 -17.219 -22.406 1 82 556 VAL B N 1
ATOM 10103 C CA . VAL B 1 556 ? -7.688 -18.359 -22.547 1 82 556 VAL B CA 1
ATOM 10104 C C . VAL B 1 556 ? -8.094 -19.453 -21.547 1 82 556 VAL B C 1
ATOM 10106 O O . VAL B 1 556 ? -8.125 -20.641 -21.891 1 82 556 VAL B O 1
ATOM 10109 N N . ILE B 1 557 ? -8.406 -19.078 -20.328 1 86.25 557 ILE B N 1
ATOM 10110 C CA . ILE B 1 557 ? -8.828 -20.031 -19.312 1 86.25 557 ILE B CA 1
ATOM 10111 C C . ILE B 1 557 ? -10.094 -20.75 -19.766 1 86.25 557 ILE B C 1
ATOM 10113 O O . ILE B 1 557 ? -10.211 -21.969 -19.609 1 86.25 557 ILE B O 1
ATOM 10117 N N . MET B 1 558 ? -10.938 -20.016 -20.422 1 83.69 558 MET B N 1
ATOM 10118 C CA . MET B 1 558 ? -12.172 -20.625 -20.922 1 83.69 558 MET B CA 1
ATOM 10119 C C . MET B 1 558 ? -11.867 -21.625 -22.031 1 83.69 558 MET B C 1
ATOM 10121 O O . MET B 1 558 ? -12.414 -22.734 -22.047 1 83.69 558 MET B O 1
ATOM 10125 N N . ALA B 1 559 ? -11.023 -21.25 -22.859 1 80.25 559 ALA B N 1
ATOM 10126 C CA . ALA B 1 559 ? -10.656 -22.125 -23.953 1 80.25 559 ALA B CA 1
ATOM 10127 C C . ALA B 1 559 ? -9.953 -23.375 -23.453 1 80.25 559 ALA B C 1
ATOM 10129 O O . ALA B 1 559 ? -10.203 -24.484 -23.938 1 80.25 559 ALA B O 1
ATOM 10130 N N . LEU B 1 560 ? -9.133 -23.219 -22.469 1 83.88 560 LEU B N 1
ATOM 10131 C CA . LEU B 1 560 ? -8.414 -24.359 -21.906 1 83.88 560 LEU B CA 1
ATOM 10132 C C . LEU B 1 560 ? -9.367 -25.297 -21.156 1 83.88 560 LEU B C 1
ATOM 10134 O O . LEU B 1 560 ? -9.227 -26.516 -21.25 1 83.88 560 LEU B O 1
ATOM 10138 N N . ALA B 1 561 ? -10.281 -24.703 -20.453 1 85.94 561 ALA B N 1
ATOM 10139 C CA . ALA B 1 561 ? -11.234 -25.531 -19.719 1 85.94 561 ALA B CA 1
ATOM 10140 C C . ALA B 1 561 ? -12.086 -26.375 -20.656 1 85.94 561 ALA B C 1
ATOM 10142 O O . ALA B 1 561 ? -12.391 -27.531 -20.359 1 85.94 561 ALA B O 1
ATOM 10143 N N . LEU B 1 562 ? -12.328 -25.844 -21.828 1 81.5 562 LEU B N 1
ATOM 10144 C CA . LEU B 1 562 ? -13.125 -26.578 -22.797 1 81.5 562 LEU B CA 1
ATOM 10145 C C . LEU B 1 562 ? -12.273 -27.609 -23.516 1 81.5 562 LEU B C 1
ATOM 10147 O O . LEU B 1 562 ? -12.766 -28.688 -23.875 1 81.5 562 LEU B O 1
ATOM 10151 N N . SER B 1 563 ? -11.039 -27.344 -23.641 1 79.06 563 SER B N 1
ATOM 10152 C CA . SER B 1 563 ? -10.148 -28.25 -24.359 1 79.06 563 SER B CA 1
ATOM 10153 C C . SER B 1 563 ? -9.875 -29.516 -23.547 1 79.06 563 SER B C 1
ATOM 10155 O O . SER B 1 563 ? -9.5 -30.547 -24.109 1 79.06 563 SER B O 1
ATOM 10157 N N . VAL B 1 564 ? -10.07 -29.516 -22.281 1 84.38 564 VAL B N 1
ATOM 10158 C CA . VAL B 1 564 ? -9.828 -30.672 -21.422 1 84.38 564 VAL B CA 1
ATOM 10159 C C . VAL B 1 564 ? -10.75 -31.812 -21.828 1 84.38 564 VAL B C 1
ATOM 10161 O O . VAL B 1 564 ? -10.359 -32.969 -21.797 1 84.38 564 VAL B O 1
ATOM 10164 N N . PHE B 1 565 ? -11.945 -31.5 -22.359 1 81.75 565 PHE B N 1
ATOM 10165 C CA . PHE B 1 565 ? -12.914 -32.531 -22.719 1 81.75 565 PHE B CA 1
ATOM 10166 C C . PHE B 1 565 ? -12.578 -33.125 -24.078 1 81.75 565 PHE B C 1
ATOM 10168 O O . PHE B 1 565 ? -13.086 -34.188 -24.422 1 81.75 565 PHE B O 1
ATOM 10175 N N . TRP B 1 566 ? -11.609 -32.531 -24.75 1 77 566 TRP B N 1
ATOM 10176 C CA . TRP B 1 566 ? -11.234 -33.031 -26.062 1 77 566 TRP B CA 1
ATOM 10177 C C . TRP B 1 566 ? -10.031 -33.969 -25.969 1 77 566 TRP B C 1
ATOM 10179 O O . TRP B 1 566 ? -9.68 -34.625 -26.938 1 77 566 TRP B O 1
ATOM 10189 N N . LEU B 1 567 ? -9.453 -34.094 -24.812 1 77.69 567 LEU B N 1
ATOM 10190 C CA . LEU B 1 567 ? -8.312 -35 -24.625 1 77.69 567 LEU B CA 1
ATOM 10191 C C . LEU B 1 567 ? -8.773 -36.438 -24.469 1 77.69 567 LEU B C 1
ATOM 10193 O O . LEU B 1 567 ? -9.922 -36.688 -24.078 1 77.69 567 LEU B O 1
ATOM 10197 N N . PRO B 1 568 ? -7.832 -37.344 -24.828 1 76.69 568 PRO B N 1
ATOM 10198 C CA . PRO B 1 568 ? -8.219 -38.75 -24.719 1 76.69 568 PRO B CA 1
ATOM 10199 C C . PRO B 1 568 ? -8.602 -39.156 -23.297 1 76.69 568 PRO B C 1
ATOM 10201 O O . PRO B 1 568 ? -8.07 -38.594 -22.328 1 76.69 568 PRO B O 1
ATOM 10204 N N . LEU B 1 569 ? -9.555 -40.094 -23.203 1 76.25 569 LEU B N 1
ATOM 10205 C CA . LEU B 1 569 ? -10.172 -40.5 -21.938 1 76.25 569 LEU B CA 1
ATOM 10206 C C . LEU B 1 569 ? -9.148 -41.094 -21 1 76.25 569 LEU B C 1
ATOM 10208 O O . LEU B 1 569 ? -9.25 -40.969 -19.781 1 76.25 569 LEU B O 1
ATOM 10212 N N . GLN B 1 570 ? -8.125 -41.844 -21.578 1 74.06 570 GLN B N 1
ATOM 10213 C CA . GLN B 1 570 ? -7.191 -42.594 -20.719 1 74.06 570 GLN B CA 1
ATOM 10214 C C . GLN B 1 570 ? -5.977 -41.719 -20.375 1 74.06 570 GLN B C 1
ATOM 10216 O O . GLN B 1 570 ? -5.133 -42.125 -19.578 1 74.06 570 GLN B O 1
ATOM 10221 N N . ALA B 1 571 ? -6.055 -40.469 -20.828 1 74.5 571 ALA B N 1
ATOM 10222 C CA . ALA B 1 571 ? -4.898 -39.625 -20.578 1 74.5 571 ALA B CA 1
ATOM 10223 C C . ALA B 1 571 ? -4.984 -38.938 -19.203 1 74.5 571 ALA B C 1
ATOM 10225 O O . ALA B 1 571 ? -5.973 -38.281 -18.906 1 74.5 571 ALA B O 1
ATOM 10226 N N . GLY B 1 572 ? -4.121 -39.188 -18.188 1 78.5 572 GLY B N 1
ATOM 10227 C CA . GLY B 1 572 ? -4.035 -38.531 -16.891 1 78.5 572 GLY B CA 1
ATOM 10228 C C . GLY B 1 572 ? -3.717 -37.062 -17.016 1 78.5 572 GLY B C 1
ATOM 10229 O O . GLY B 1 572 ? -3.852 -36.312 -16.031 1 78.5 572 GLY B O 1
ATOM 10230 N N . GLU B 1 573 ? -3.395 -36.625 -18.234 1 79.5 573 GLU B N 1
ATOM 10231 C CA . GLU B 1 573 ? -3.059 -35.219 -18.469 1 79.5 573 GLU B CA 1
ATOM 10232 C C . GLU B 1 573 ? -4.27 -34.312 -18.25 1 79.5 573 GLU B C 1
ATOM 10234 O O . GLU B 1 573 ? -4.125 -33.125 -17.969 1 79.5 573 GLU B O 1
ATOM 10239 N N . ARG B 1 574 ? -5.469 -34.875 -18.312 1 84.69 574 ARG B N 1
ATOM 10240 C CA . ARG B 1 574 ? -6.691 -34.094 -18.109 1 84.69 574 ARG B CA 1
ATOM 10241 C C . ARG B 1 574 ? -6.766 -33.562 -16.672 1 84.69 574 ARG B C 1
ATOM 10243 O O . ARG B 1 574 ? -7.16 -32.438 -16.453 1 84.69 574 ARG B O 1
ATOM 10250 N N . ILE B 1 575 ? -6.371 -34.406 -15.766 1 87.5 575 ILE B N 1
ATOM 10251 C CA . ILE B 1 575 ? -6.438 -34.031 -14.359 1 87.5 575 ILE B CA 1
ATOM 10252 C C . ILE B 1 575 ? -5.387 -32.969 -14.047 1 87.5 575 ILE B C 1
ATOM 10254 O O . ILE B 1 575 ? -5.66 -32 -13.32 1 87.5 575 ILE B O 1
ATOM 10258 N N . ILE B 1 576 ? -4.219 -33.062 -14.633 1 88.5 576 ILE B N 1
ATOM 10259 C CA . ILE B 1 576 ? -3.148 -32.094 -14.414 1 88.5 576 ILE B CA 1
ATOM 10260 C C . ILE B 1 576 ? -3.535 -30.75 -15.039 1 88.5 576 ILE B C 1
ATOM 10262 O O . ILE B 1 576 ? -3.287 -29.688 -14.453 1 88.5 576 ILE B O 1
ATOM 10266 N N . MET B 1 577 ? -4.133 -30.844 -16.203 1 88.5 577 MET B N 1
ATOM 10267 C CA . MET B 1 577 ? -4.562 -29.625 -16.875 1 88.5 577 MET B CA 1
ATOM 10268 C C . MET B 1 577 ? -5.609 -28.891 -16.031 1 88.5 577 MET B C 1
ATOM 10270 O O . MET B 1 577 ? -5.562 -27.672 -15.898 1 88.5 577 MET B O 1
ATOM 10274 N N . ASN B 1 578 ? -6.535 -29.641 -15.516 1 91 578 ASN B N 1
ATOM 10275 C CA . ASN B 1 578 ? -7.523 -29.031 -14.633 1 91 578 ASN B CA 1
ATOM 10276 C C . ASN B 1 578 ? -6.875 -28.422 -13.391 1 91 578 ASN B C 1
ATOM 10278 O O . ASN B 1 578 ? -7.324 -27.391 -12.891 1 91 578 ASN B O 1
ATOM 10282 N N . GLY B 1 579 ? -5.852 -29.109 -12.906 1 90.62 579 GLY B N 1
ATOM 10283 C CA . GLY B 1 579 ? -5.109 -28.547 -11.789 1 90.62 579 GLY B CA 1
ATOM 10284 C C . GLY B 1 579 ? -4.445 -27.219 -12.117 1 90.62 579 GLY B C 1
ATOM 10285 O O . GLY B 1 579 ? -4.496 -26.281 -11.32 1 90.62 579 GLY B O 1
ATOM 10286 N N . ILE B 1 580 ? -3.885 -27.125 -13.266 1 91.12 580 ILE B N 1
ATOM 10287 C CA . ILE B 1 580 ? -3.213 -25.891 -13.688 1 91.12 580 ILE B CA 1
ATOM 10288 C C . ILE B 1 580 ? -4.246 -24.797 -13.922 1 91.12 580 ILE B C 1
ATOM 10290 O O . ILE B 1 580 ? -4.016 -23.641 -13.57 1 91.12 580 ILE B O 1
ATOM 10294 N N . ILE B 1 581 ? -5.363 -25.156 -14.523 1 92.25 581 ILE B N 1
ATOM 10295 C CA . ILE B 1 581 ? -6.426 -24.188 -14.75 1 92.25 581 ILE B CA 1
ATOM 10296 C C . ILE B 1 581 ? -6.934 -23.656 -13.406 1 92.25 581 ILE B C 1
ATOM 10298 O O . ILE B 1 581 ? -7.168 -22.453 -13.258 1 92.25 581 ILE B O 1
ATOM 10302 N N . SER B 1 582 ? -7.109 -24.578 -12.5 1 92.94 582 SER B N 1
ATOM 10303 C CA . SER B 1 582 ? -7.527 -24.156 -11.164 1 92.94 582 SER B CA 1
ATOM 10304 C C . SER B 1 582 ? -6.508 -23.219 -10.539 1 92.94 582 SER B C 1
ATOM 10306 O O . SER B 1 582 ? -6.883 -22.234 -9.891 1 92.94 582 SER B O 1
ATOM 10308 N N . LEU B 1 583 ? -5.312 -23.516 -10.758 1 92.62 583 LEU B N 1
ATOM 10309 C CA . LEU B 1 583 ? -4.258 -22.641 -10.258 1 92.62 583 LEU B CA 1
ATOM 10310 C C . LEU B 1 583 ? -4.32 -21.266 -10.922 1 92.62 583 LEU B C 1
ATOM 10312 O O . LEU B 1 583 ? -4.164 -20.25 -10.25 1 92.62 583 LEU B O 1
ATOM 10316 N N . MET B 1 584 ? -4.527 -21.25 -12.172 1 92.5 584 MET B N 1
ATOM 10317 C CA . MET B 1 584 ? -4.629 -20 -12.898 1 92.5 584 MET B CA 1
ATOM 10318 C C . MET B 1 584 ? -5.777 -19.156 -12.367 1 92.5 584 MET B C 1
ATOM 10320 O O . MET B 1 584 ? -5.609 -17.953 -12.117 1 92.5 584 MET B O 1
ATOM 10324 N N . ILE B 1 585 ? -6.867 -19.766 -12.18 1 93.5 585 ILE B N 1
ATOM 10325 C CA . ILE B 1 585 ? -8.039 -19.047 -11.688 1 93.5 585 ILE B CA 1
ATOM 10326 C C . ILE B 1 585 ? -7.781 -18.547 -10.266 1 93.5 585 ILE B C 1
ATOM 10328 O O . ILE B 1 585 ? -8.148 -17.422 -9.922 1 93.5 585 ILE B O 1
ATOM 10332 N N . THR B 1 586 ? -7.137 -19.344 -9.484 1 92.19 586 THR B N 1
ATOM 10333 C CA . THR B 1 586 ? -6.844 -18.953 -8.109 1 92.19 586 THR B CA 1
ATOM 10334 C C . THR B 1 586 ? -5.91 -17.75 -8.07 1 92.19 586 THR B C 1
ATOM 10336 O O . THR B 1 586 ? -6.07 -16.859 -7.23 1 92.19 586 THR B O 1
ATOM 10339 N N . VAL B 1 587 ? -4.953 -17.734 -8.93 1 91.69 587 VAL B N 1
ATOM 10340 C CA . VAL B 1 587 ? -4.047 -16.594 -8.992 1 91.69 587 VAL B CA 1
ATOM 10341 C C . VAL B 1 587 ? -4.836 -15.32 -9.289 1 91.69 587 VAL B C 1
ATOM 10343 O O . VAL B 1 587 ? -4.59 -14.273 -8.68 1 91.69 587 VAL B O 1
ATOM 10346 N N . PHE B 1 588 ? -5.809 -15.398 -10.141 1 92.38 588 PHE B N 1
ATOM 10347 C CA . PHE B 1 588 ? -6.605 -14.227 -10.477 1 92.38 588 PHE B CA 1
ATOM 10348 C C . PHE B 1 588 ? -7.547 -13.867 -9.328 1 92.38 588 PHE B C 1
ATOM 10350 O O . PHE B 1 588 ? -7.793 -12.688 -9.07 1 92.38 588 PHE B O 1
ATOM 10357 N N . LEU B 1 589 ? -8.047 -14.867 -8.711 1 92.38 589 LEU B N 1
ATOM 10358 C CA . LEU B 1 589 ? -8.922 -14.578 -7.582 1 92.38 589 LEU B CA 1
ATOM 10359 C C . LEU B 1 589 ? -8.148 -13.914 -6.449 1 92.38 589 LEU B C 1
ATOM 10361 O O . LEU B 1 589 ? -8.664 -13.023 -5.777 1 92.38 589 LEU B O 1
ATOM 10365 N N . VAL B 1 590 ? -6.91 -14.344 -6.25 1 91 590 VAL B N 1
ATOM 10366 C CA . VAL B 1 590 ? -6.062 -13.703 -5.25 1 91 590 VAL B CA 1
ATOM 10367 C C . VAL B 1 590 ? -5.766 -12.266 -5.672 1 91 590 VAL B C 1
ATOM 10369 O O . VAL B 1 590 ? -5.766 -11.359 -4.84 1 91 590 VAL B O 1
ATOM 10372 N N . TYR B 1 591 ? -5.547 -12.109 -6.934 1 90.75 591 TYR B N 1
ATOM 10373 C CA . TYR B 1 591 ? -5.32 -10.773 -7.469 1 90.75 591 TYR B CA 1
ATOM 10374 C C . TYR B 1 591 ? -6.527 -9.875 -7.219 1 90.75 591 TYR B C 1
ATOM 10376 O O . TYR B 1 591 ? -6.379 -8.719 -6.812 1 90.75 591 TYR B O 1
ATOM 10384 N N . PHE B 1 592 ? -7.719 -10.375 -7.414 1 90.62 592 PHE B N 1
ATOM 10385 C CA . PHE B 1 592 ? -8.938 -9.602 -7.215 1 90.62 592 PHE B CA 1
ATOM 10386 C C . PHE B 1 592 ? -9.148 -9.289 -5.738 1 90.62 592 PHE B C 1
ATOM 10388 O O . PHE B 1 592 ? -9.609 -8.203 -5.383 1 90.62 592 PHE B O 1
ATOM 10395 N N . ALA B 1 593 ? -8.812 -10.195 -4.934 1 87.75 593 ALA B N 1
ATOM 10396 C CA . ALA B 1 593 ? -8.977 -9.992 -3.498 1 87.75 593 ALA B CA 1
ATOM 10397 C C . ALA B 1 593 ? -8.062 -8.875 -2.998 1 87.75 593 ALA B C 1
ATOM 10399 O O . ALA B 1 593 ? -8.398 -8.164 -2.051 1 87.75 593 ALA B O 1
ATOM 10400 N N . GLN B 1 594 ? -6.992 -8.727 -3.652 1 85.81 594 GLN B N 1
ATOM 10401 C CA . GLN B 1 594 ? -6.043 -7.695 -3.242 1 85.81 594 GLN B CA 1
ATOM 10402 C C . GLN B 1 594 ? -6.426 -6.336 -3.812 1 85.81 594 GLN B C 1
ATOM 10404 O O . GLN B 1 594 ? -6.262 -5.309 -3.15 1 85.81 594 GLN B O 1
ATOM 10409 N N . GLN B 1 595 ? -6.957 -6.379 -4.973 1 83 595 GLN B N 1
ATOM 10410 C CA . GLN B 1 595 ? -7.16 -5.117 -5.68 1 83 595 GLN B CA 1
ATOM 10411 C C . GLN B 1 595 ? -8.539 -4.535 -5.379 1 83 595 GLN B C 1
ATOM 10413 O O . GLN B 1 595 ? -8.719 -3.316 -5.383 1 83 595 GLN B O 1
ATOM 10418 N N . LEU B 1 596 ? -9.477 -5.328 -5.156 1 85.94 596 LEU B N 1
ATOM 10419 C CA . LEU B 1 596 ? -10.852 -4.855 -5.051 1 85.94 596 LEU B CA 1
ATOM 10420 C C . LEU B 1 596 ? -11.305 -4.82 -3.596 1 85.94 596 LEU B C 1
ATOM 10422 O O . LEU B 1 596 ? -11.156 -5.809 -2.871 1 85.94 596 LEU B O 1
ATOM 10426 N N . PRO B 1 597 ? -11.703 -3.598 -3.207 1 77.06 597 PRO B N 1
ATOM 10427 C CA . PRO B 1 597 ? -12.227 -3.502 -1.842 1 77.06 597 PRO B CA 1
ATOM 10428 C C . PRO B 1 597 ? -13.531 -4.273 -1.653 1 77.06 597 PRO B C 1
ATOM 10430 O O . PRO B 1 597 ? -14.273 -4.477 -2.613 1 77.06 597 PRO B O 1
ATOM 10433 N N . ALA B 1 598 ? -13.703 -4.738 -0.434 1 76.19 598 ALA B N 1
ATOM 10434 C CA . ALA B 1 598 ? -14.922 -5.469 -0.105 1 76.19 598 ALA B CA 1
ATOM 10435 C C . ALA B 1 598 ? -16.078 -4.508 0.188 1 76.19 598 ALA B C 1
ATOM 10437 O O . ALA B 1 598 ? -16.328 -4.16 1.345 1 76.19 598 ALA B O 1
ATOM 10438 N N . ILE B 1 599 ? -16.656 -3.992 -0.907 1 72.31 599 ILE B N 1
ATOM 10439 C CA . ILE B 1 599 ? -17.781 -3.074 -0.741 1 72.31 599 ILE B CA 1
ATOM 10440 C C . ILE B 1 599 ? -19.094 -3.857 -0.728 1 72.31 599 ILE B C 1
ATOM 10442 O O . ILE B 1 599 ? -19.234 -4.855 -1.438 1 72.31 599 ILE B O 1
ATOM 10446 N N . SER B 1 600 ? -19.938 -3.473 0.275 1 63.94 600 SER B N 1
ATOM 10447 C CA . SER B 1 600 ? -21.203 -4.172 0.469 1 63.94 600 SER B CA 1
ATOM 10448 C C . SER B 1 600 ? -22.062 -4.117 -0.787 1 63.94 600 SER B C 1
ATOM 10450 O O . SER B 1 600 ? -22.188 -3.062 -1.411 1 63.94 600 SER B O 1
ATOM 10452 N N . GLY B 1 601 ? -22.609 -5.211 -1.221 1 63.44 601 GLY B N 1
ATOM 10453 C CA . GLY B 1 601 ? -23.703 -5.367 -2.18 1 63.44 601 GLY B CA 1
ATOM 10454 C C . GLY B 1 601 ? -23.219 -5.383 -3.619 1 63.44 601 GLY B C 1
ATOM 10455 O O . GLY B 1 601 ? -24 -5.66 -4.535 1 63.44 601 GLY B O 1
ATOM 10456 N N . HIS B 1 602 ? -21.875 -5.047 -3.84 1 74.5 602 HIS B N 1
ATOM 10457 C CA . HIS B 1 602 ? -21.547 -4.949 -5.258 1 74.5 602 HIS B CA 1
ATOM 10458 C C . HIS B 1 602 ? -20.297 -5.758 -5.59 1 74.5 602 HIS B C 1
ATOM 10460 O O . HIS B 1 602 ? -19.297 -5.199 -6.047 1 74.5 602 HIS B O 1
ATOM 10466 N N . THR B 1 603 ? -20.453 -7.055 -5.504 1 81.88 603 THR B N 1
ATOM 10467 C CA . THR B 1 603 ? -19.312 -7.836 -5.961 1 81.88 603 THR B CA 1
ATOM 10468 C C . THR B 1 603 ? -19.141 -7.719 -7.473 1 81.88 603 THR B C 1
ATOM 10470 O O . THR B 1 603 ? -20.109 -7.891 -8.219 1 81.88 603 THR B O 1
ATOM 10473 N N . PRO B 1 604 ? -17.984 -7.363 -7.863 1 88.06 604 PRO B N 1
ATOM 10474 C CA . PRO B 1 604 ? -17.766 -7.215 -9.305 1 88.06 604 PRO B CA 1
ATOM 10475 C C . PRO B 1 604 ? -18.109 -8.484 -10.086 1 88.06 604 PRO B C 1
ATOM 10477 O O . PRO B 1 604 ? -17.875 -9.594 -9.609 1 88.06 604 PRO B O 1
ATOM 10480 N N . LEU B 1 605 ? -18.688 -8.336 -11.297 1 87.62 605 LEU B N 1
ATOM 10481 C CA . LEU B 1 605 ? -19.125 -9.438 -12.141 1 87.62 605 LEU B CA 1
ATOM 10482 C C . LEU B 1 605 ? -17.938 -10.312 -12.555 1 87.62 605 LEU B C 1
ATOM 10484 O O . LEU B 1 605 ? -18.078 -11.531 -12.695 1 87.62 605 LEU B O 1
ATOM 10488 N N . ILE B 1 606 ? -16.797 -9.766 -12.727 1 86.69 606 ILE B N 1
ATOM 10489 C CA . ILE B 1 606 ? -15.625 -10.508 -13.164 1 86.69 606 ILE B CA 1
ATOM 10490 C C . ILE B 1 606 ? -15.203 -11.492 -12.07 1 86.69 606 ILE B C 1
ATOM 10492 O O . ILE B 1 606 ? -14.766 -12.609 -12.367 1 86.69 606 ILE B O 1
ATOM 10496 N N . VAL B 1 607 ? -15.336 -11.094 -10.836 1 89.31 607 VAL B N 1
ATOM 10497 C CA . VAL B 1 607 ? -14.984 -11.969 -9.727 1 89.31 607 VAL B CA 1
ATOM 10498 C C . VAL B 1 607 ? -15.969 -13.133 -9.648 1 89.31 607 VAL B C 1
ATOM 10500 O O . VAL B 1 607 ? -15.57 -14.281 -9.438 1 89.31 607 VAL B O 1
ATOM 10503 N N . ILE B 1 608 ? -17.219 -12.867 -9.883 1 86.44 608 ILE B N 1
ATOM 10504 C CA . ILE B 1 608 ? -18.234 -13.914 -9.883 1 86.44 608 ILE B CA 1
ATOM 10505 C C . ILE B 1 608 ? -17.969 -14.875 -11.047 1 86.44 608 ILE B C 1
ATOM 10507 O O . ILE B 1 608 ? -18.125 -16.094 -10.906 1 86.44 608 ILE B O 1
ATOM 10511 N N . PHE B 1 609 ? -17.578 -14.391 -12.125 1 87.38 609 PHE B N 1
ATOM 10512 C CA . PHE B 1 609 ? -17.281 -15.211 -13.289 1 87.38 609 PHE B CA 1
ATOM 10513 C C . PHE B 1 609 ? -16.141 -16.172 -12.992 1 87.38 609 PHE B C 1
ATOM 10515 O O . PHE B 1 609 ? -16.25 -17.375 -13.258 1 87.38 609 PHE B O 1
ATOM 10522 N N . PHE B 1 610 ? -15.062 -15.641 -12.438 1 89.19 610 PHE B N 1
ATOM 10523 C CA . PHE B 1 610 ? -13.914 -16.484 -12.133 1 89.19 610 PHE B CA 1
ATOM 10524 C C . PHE B 1 610 ? -14.266 -17.5 -11.055 1 89.19 610 PHE B C 1
ATOM 10526 O O . PHE B 1 610 ? -13.828 -18.656 -11.109 1 89.19 610 PHE B O 1
ATOM 10533 N N . SER B 1 611 ? -15.039 -17.078 -10.086 1 89.62 611 SER B N 1
ATOM 10534 C CA . SER B 1 611 ? -15.43 -17.984 -9.023 1 89.62 611 SER B CA 1
ATOM 10535 C C . SER B 1 611 ? -16.328 -19.109 -9.555 1 89.62 611 SER B C 1
ATOM 10537 O O . SER B 1 611 ? -16.141 -20.281 -9.203 1 89.62 611 SER B O 1
ATOM 10539 N N . ASN B 1 612 ? -17.234 -18.781 -10.414 1 87.5 612 ASN B N 1
ATOM 10540 C CA . ASN B 1 612 ? -18.094 -19.797 -11.016 1 87.5 612 ASN B CA 1
ATOM 10541 C C . ASN B 1 612 ? -17.297 -20.734 -11.93 1 87.5 612 ASN B C 1
ATOM 10543 O O . ASN B 1 612 ? -17.578 -21.938 -11.992 1 87.5 612 ASN B O 1
ATOM 10547 N N . THR B 1 613 ? -16.359 -20.172 -12.633 1 88.62 613 THR B N 1
ATOM 10548 C CA . THR B 1 613 ? -15.523 -21 -13.492 1 88.62 613 THR B CA 1
ATOM 10549 C C . THR B 1 613 ? -14.688 -21.953 -12.656 1 88.62 613 THR B C 1
ATOM 10551 O O . THR B 1 613 ? -14.445 -23.094 -13.062 1 88.62 613 THR B O 1
ATOM 10554 N N . LEU B 1 614 ? -14.273 -21.531 -11.516 1 91.62 614 LEU B N 1
ATOM 10555 C CA . LEU B 1 614 ? -13.523 -22.391 -10.617 1 91.62 614 LEU B CA 1
ATOM 10556 C C . LEU B 1 614 ? -14.375 -23.578 -10.164 1 91.62 614 LEU B C 1
ATOM 10558 O O . LEU B 1 614 ? -13.898 -24.719 -10.133 1 91.62 614 LEU B O 1
ATOM 10562 N N . LEU B 1 615 ? -15.594 -23.359 -9.906 1 88.25 615 LEU B N 1
ATOM 10563 C CA . LEU B 1 615 ? -16.5 -24.422 -9.5 1 88.25 615 LEU B CA 1
ATOM 10564 C C . LEU B 1 615 ? -16.75 -25.391 -10.648 1 88.25 615 LEU B C 1
ATOM 10566 O O . LEU B 1 615 ? -16.844 -26.609 -10.438 1 88.25 615 LEU B O 1
ATOM 10570 N N . LEU B 1 616 ? -16.828 -24.828 -11.789 1 89.25 616 LEU B N 1
ATOM 10571 C CA . LEU B 1 616 ? -17.047 -25.672 -12.961 1 89.25 616 LEU B CA 1
ATOM 10572 C C . LEU B 1 616 ? -15.812 -26.547 -13.227 1 89.25 616 LEU B C 1
ATOM 10574 O O . LEU B 1 616 ? -15.945 -27.703 -13.617 1 89.25 616 LEU B O 1
ATOM 10578 N N . VAL B 1 617 ? -14.672 -25.984 -13.016 1 90.94 617 VAL B N 1
ATOM 10579 C CA . VAL B 1 617 ? -13.445 -26.75 -13.219 1 90.94 617 VAL B CA 1
ATOM 10580 C C . VAL B 1 617 ? -13.328 -27.828 -12.141 1 90.94 617 VAL B C 1
ATOM 10582 O O . VAL B 1 617 ? -12.852 -28.938 -12.414 1 90.94 617 VAL B O 1
ATOM 10585 N N . ALA B 1 618 ? -13.766 -27.531 -10.961 1 89.75 618 ALA B N 1
ATOM 10586 C CA . ALA B 1 618 ? -13.781 -28.547 -9.906 1 89.75 618 ALA B CA 1
ATOM 10587 C C . ALA B 1 618 ? -14.695 -29.703 -10.281 1 89.75 618 ALA B C 1
ATOM 10589 O O . ALA B 1 618 ? -14.328 -30.875 -10.094 1 89.75 618 ALA B O 1
ATOM 10590 N N . PHE B 1 619 ? -15.766 -29.406 -10.836 1 88.19 619 PHE B N 1
ATOM 10591 C CA . PHE B 1 619 ? -16.688 -30.438 -11.297 1 88.19 619 PHE B CA 1
ATOM 10592 C C . PHE B 1 619 ? -16.062 -31.25 -12.43 1 88.19 619 PHE B C 1
ATOM 10594 O O . PHE B 1 619 ? -16.172 -32.469 -12.453 1 88.19 619 PHE B O 1
ATOM 10601 N N . SER B 1 620 ? -15.422 -30.5 -13.266 1 88.81 620 SER B N 1
ATOM 10602 C CA . SER B 1 620 ? -14.75 -31.172 -14.375 1 88.81 620 SER B CA 1
ATOM 10603 C C . SER B 1 620 ? -13.648 -32.094 -13.875 1 88.81 620 SER B C 1
ATOM 10605 O O . SER B 1 620 ? -13.414 -33.156 -14.445 1 88.81 620 SER B O 1
ATOM 10607 N N . THR B 1 621 ? -12.977 -31.766 -12.852 1 89.19 621 THR B N 1
ATOM 10608 C CA . THR B 1 621 ? -11.906 -32.594 -12.297 1 89.19 621 THR B CA 1
ATOM 10609 C C . THR B 1 621 ? -12.477 -33.875 -11.695 1 89.19 621 THR B C 1
ATOM 10611 O O . THR B 1 621 ? -11.93 -34.969 -11.906 1 89.19 621 THR B O 1
ATOM 10614 N N . VAL B 1 622 ? -13.586 -33.781 -11.062 1 88.12 622 VAL B N 1
ATOM 10615 C CA . VAL B 1 622 ? -14.211 -34.938 -10.453 1 88.12 622 VAL B CA 1
ATOM 10616 C C . VAL B 1 622 ? -14.664 -35.906 -11.547 1 88.12 622 VAL B C 1
ATOM 10618 O O . VAL B 1 622 ? -14.43 -37.125 -11.453 1 88.12 622 VAL B O 1
ATOM 10621 N N . ILE B 1 623 ? -15.203 -35.375 -12.562 1 87.62 623 ILE B N 1
ATOM 10622 C CA . ILE B 1 623 ? -15.68 -36.219 -13.656 1 87.62 623 ILE B CA 1
ATOM 10623 C C . ILE B 1 623 ? -14.492 -36.875 -14.359 1 87.62 623 ILE B C 1
ATOM 10625 O O . ILE B 1 623 ? -14.555 -38.062 -14.758 1 87.62 623 ILE B O 1
ATOM 10629 N N . SER B 1 624 ? -13.406 -36.125 -14.516 1 87.44 624 SER B N 1
ATOM 10630 C CA . SER B 1 624 ? -12.219 -36.688 -15.172 1 87.44 624 SER B CA 1
ATOM 10631 C C . SER B 1 624 ? -11.633 -37.844 -14.375 1 87.44 624 SER B C 1
ATOM 10633 O O . SER B 1 624 ? -11.141 -38.812 -14.953 1 87.44 624 SER B O 1
ATOM 10635 N N . VAL B 1 625 ? -11.688 -37.75 -13.109 1 86.62 625 VAL B N 1
ATOM 10636 C CA . VAL B 1 625 ? -11.164 -38.844 -12.281 1 86.62 625 VAL B CA 1
ATOM 10637 C C . VAL B 1 625 ? -12.078 -40.062 -12.375 1 86.62 625 VAL B C 1
ATOM 10639 O O . VAL B 1 625 ? -11.594 -41.188 -12.445 1 86.62 625 VAL B O 1
ATOM 10642 N N . ILE B 1 626 ? -13.359 -39.844 -12.445 1 85.12 626 ILE B N 1
ATOM 10643 C CA . ILE B 1 626 ? -14.312 -40.938 -12.57 1 85.12 626 ILE B CA 1
ATOM 10644 C C . ILE B 1 626 ? -14.117 -41.656 -13.922 1 85.12 626 ILE B C 1
ATOM 10646 O O . ILE B 1 626 ? -14.062 -42.875 -13.992 1 85.12 626 ILE B O 1
ATOM 10650 N N . VAL B 1 627 ? -13.961 -40.844 -14.914 1 85.12 627 VAL B N 1
ATOM 10651 C CA . VAL B 1 627 ? -13.805 -41.375 -16.266 1 85.12 627 VAL B CA 1
ATOM 10652 C C . VAL B 1 627 ? -12.477 -42.156 -16.359 1 85.12 627 VAL B C 1
ATOM 10654 O O . VAL B 1 627 ? -12.406 -43.188 -17.016 1 85.12 627 VAL B O 1
ATOM 10657 N N . LEU B 1 628 ? -11.445 -41.688 -15.75 1 83.75 628 LEU B N 1
ATOM 10658 C CA . LEU B 1 628 ? -10.156 -42.375 -15.758 1 83.75 628 LEU B CA 1
ATOM 10659 C C . LEU B 1 628 ? -10.25 -43.719 -15.055 1 83.75 628 LEU B C 1
ATOM 10661 O O . LEU B 1 628 ? -9.68 -44.688 -15.516 1 83.75 628 LEU B O 1
ATOM 10665 N N . ASN B 1 629 ? -11.023 -43.781 -13.992 1 81 629 ASN B N 1
ATOM 10666 C CA . ASN B 1 629 ? -11.156 -45.031 -13.25 1 81 629 ASN B CA 1
ATOM 10667 C C . ASN B 1 629 ? -12.031 -46.031 -13.992 1 81 629 ASN B C 1
ATOM 10669 O O . ASN B 1 629 ? -11.789 -47.25 -13.922 1 81 629 ASN B O 1
ATOM 10673 N N . VAL B 1 630 ? -12.93 -45.5 -14.75 1 79.44 630 VAL B N 1
ATOM 10674 C CA . VAL B 1 630 ? -13.844 -46.375 -15.477 1 79.44 630 VAL B CA 1
ATOM 10675 C C . VAL B 1 630 ? -13.172 -46.875 -16.75 1 79.44 630 VAL B C 1
ATOM 10677 O O . VAL B 1 630 ? -13.438 -48 -17.203 1 79.44 630 VAL B O 1
ATOM 10680 N N . SER B 1 631 ? -12.297 -46.156 -17.266 1 75.25 631 SER B N 1
ATOM 10681 C CA . SER B 1 631 ? -11.688 -46.5 -18.531 1 75.25 631 SER B CA 1
ATOM 10682 C C . SER B 1 631 ? -10.461 -47.406 -18.328 1 75.25 631 SER B C 1
ATOM 10684 O O . SER B 1 631 ? -9.836 -47.844 -19.281 1 75.25 631 SER B O 1
ATOM 10686 N N . LYS B 1 632 ? -10.156 -47.688 -17.109 1 72.81 632 LYS B N 1
ATOM 10687 C CA . LYS B 1 632 ? -9.039 -48.594 -16.859 1 72.81 632 LYS B CA 1
ATOM 10688 C C . LYS B 1 632 ? -9.367 -50 -17.328 1 72.81 632 LYS B C 1
ATOM 10690 O O . LYS B 1 632 ? -10.531 -50.406 -17.359 1 72.81 632 LYS B O 1
ATOM 10695 N N . LEU B 1 633 ? -8.227 -50.625 -17.922 1 63 633 LEU B N 1
ATOM 10696 C CA . LEU B 1 633 ? -8.367 -51.969 -18.5 1 63 633 LEU B CA 1
ATOM 10697 C C . LEU B 1 633 ? -8.414 -53.031 -17.422 1 63 633 LEU B C 1
ATOM 10699 O O . LEU B 1 633 ? -7.883 -52.844 -16.328 1 63 633 LEU B O 1
ATOM 10703 N N . ASN B 1 634 ? -9.242 -53.781 -17.328 1 65.62 634 ASN B N 1
ATOM 10704 C CA . ASN B 1 634 ? -9.305 -55.062 -16.594 1 65.62 634 ASN B CA 1
ATOM 10705 C C . ASN B 1 634 ? -10.398 -55.031 -15.523 1 65.62 634 ASN B C 1
ATOM 10707 O O . ASN B 1 634 ? -10.117 -55.156 -14.336 1 65.62 634 ASN B O 1
ATOM 10711 N N . HIS B 1 635 ? -11.516 -54.562 -16.031 1 65.25 635 HIS B N 1
ATOM 10712 C CA . HIS B 1 635 ? -12.656 -54.656 -15.117 1 65.25 635 HIS B CA 1
ATOM 10713 C C . HIS B 1 635 ? -13.164 -56.094 -14.984 1 65.25 635 HIS B C 1
ATOM 10715 O O . HIS B 1 635 ? -13.258 -56.812 -15.977 1 65.25 635 HIS B O 1
ATOM 10721 N N . GLU B 1 636 ? -13.016 -56.531 -13.781 1 65.38 636 GLU B N 1
ATOM 10722 C CA . GLU B 1 636 ? -13.5 -57.906 -13.547 1 65.38 636 GLU B CA 1
ATOM 10723 C C . GLU B 1 636 ? -14.992 -58.031 -13.844 1 65.38 636 GLU B C 1
ATOM 10725 O O . GLU B 1 636 ? -15.445 -59.031 -14.359 1 65.38 636 GLU B O 1
ATOM 10730 N N . ALA B 1 637 ? -15.695 -57 -13.492 1 67.06 637 ALA B N 1
ATOM 10731 C CA . ALA B 1 637 ? -17.141 -57.094 -13.625 1 67.06 637 ALA B CA 1
ATOM 10732 C C . ALA B 1 637 ? -17.656 -56.156 -14.719 1 67.06 637 ALA B C 1
ATOM 10734 O O . ALA B 1 637 ? -17.031 -55.156 -15.016 1 67.06 637 ALA B O 1
ATOM 10735 N N . GLY B 1 638 ? -18.578 -56.656 -15.461 1 68.38 638 GLY B N 1
ATOM 10736 C CA . GLY B 1 638 ? -19.234 -55.875 -16.5 1 68.38 638 GLY B CA 1
ATOM 10737 C C . GLY B 1 638 ? -19.984 -54.656 -15.945 1 68.38 638 GLY B C 1
ATOM 10738 O O . GLY B 1 638 ? -20.125 -54.531 -14.734 1 68.38 638 GLY B O 1
ATOM 10739 N N . LEU B 1 639 ? -20.312 -53.719 -16.781 1 77.12 639 LEU B N 1
ATOM 10740 C CA . LEU B 1 639 ? -21.062 -52.5 -16.422 1 77.12 639 LEU B CA 1
ATOM 10741 C C . LEU B 1 639 ? -22.422 -52.875 -15.828 1 77.12 639 LEU B C 1
ATOM 10743 O O . LEU B 1 639 ? -23.156 -53.688 -16.406 1 77.12 639 LEU B O 1
ATOM 10747 N N . PRO B 1 640 ? -22.672 -52.438 -14.562 1 78.88 640 PRO B N 1
ATOM 10748 C CA . PRO B 1 640 ? -24 -52.719 -13.992 1 78.88 640 PRO B CA 1
ATOM 10749 C C . PRO B 1 640 ? -25.141 -52.312 -14.93 1 78.88 640 PRO B C 1
ATOM 10751 O O . PRO B 1 640 ? -24.984 -51.406 -15.734 1 78.88 640 PRO B O 1
ATOM 10754 N N . SER B 1 641 ? -26.219 -53.031 -14.914 1 77.25 641 SER B N 1
ATOM 10755 C CA . SER B 1 641 ? -27.344 -52.906 -15.836 1 77.25 641 SER B CA 1
ATOM 10756 C C . SER B 1 641 ? -27.938 -51.5 -15.812 1 77.25 641 SER B C 1
ATOM 10758 O O . SER B 1 641 ? -28.328 -50.969 -16.859 1 77.25 641 SER B O 1
ATOM 10760 N N . ILE B 1 642 ? -27.906 -50.844 -14.602 1 81.88 642 ILE B N 1
ATOM 10761 C CA . ILE B 1 642 ? -28.5 -49.5 -14.492 1 81.88 642 ILE B CA 1
ATOM 10762 C C . ILE B 1 642 ? -27.656 -48.5 -15.289 1 81.88 642 ILE B C 1
ATOM 10764 O O . ILE B 1 642 ? -28.203 -47.625 -15.984 1 81.88 642 ILE B O 1
ATOM 10768 N N . LEU B 1 643 ? -26.391 -48.688 -15.25 1 82.19 643 LEU B N 1
ATOM 10769 C CA . LEU B 1 643 ? -25.516 -47.75 -15.953 1 82.19 643 LEU B CA 1
ATOM 10770 C C . LEU B 1 643 ? -25.562 -47.969 -17.453 1 82.19 643 LEU B C 1
ATOM 10772 O O . LEU B 1 643 ? -25.469 -47.031 -18.234 1 82.19 643 LEU B O 1
ATOM 10776 N N . LYS B 1 644 ? -25.781 -49.219 -17.766 1 79.62 644 LYS B N 1
ATOM 10777 C CA . LYS B 1 644 ? -25.938 -49.562 -19.188 1 79.62 644 LYS B CA 1
ATOM 10778 C C . LYS B 1 644 ? -27.203 -48.938 -19.766 1 79.62 644 LYS B C 1
ATOM 10780 O O . LYS B 1 644 ? -27.188 -48.406 -20.875 1 79.62 644 LYS B O 1
ATOM 10785 N N . ARG B 1 645 ? -28.188 -48.906 -18.938 1 78 645 ARG B N 1
ATOM 10786 C CA . ARG B 1 645 ? -29.453 -48.344 -19.375 1 78 645 ARG B CA 1
ATOM 10787 C C . ARG B 1 645 ? -29.344 -46.812 -19.547 1 78 645 ARG B C 1
ATOM 10789 O O . ARG B 1 645 ? -29.844 -46.25 -20.516 1 78 645 ARG B O 1
ATOM 10796 N N . ILE B 1 646 ? -28.688 -46.25 -18.625 1 81.12 646 ILE B N 1
ATOM 10797 C CA . ILE B 1 646 ? -28.531 -44.781 -18.688 1 81.12 646 ILE B CA 1
ATOM 10798 C C . ILE B 1 646 ? -27.641 -44.406 -19.859 1 81.12 646 ILE B C 1
ATOM 10800 O O . ILE B 1 646 ? -27.938 -43.469 -20.594 1 81.12 646 ILE B O 1
ATOM 10804 N N . ALA B 1 647 ? -26.656 -45.156 -20 1 81.25 647 ALA B N 1
ATOM 10805 C CA . ALA B 1 647 ? -25.719 -44.875 -21.094 1 81.25 647 ALA B CA 1
ATOM 10806 C C . ALA B 1 647 ? -26.359 -45.094 -22.453 1 81.25 647 ALA B C 1
ATOM 10808 O O . ALA B 1 647 ? -26.109 -44.344 -23.391 1 81.25 647 ALA B O 1
ATOM 10809 N N . SER B 1 648 ? -27.234 -46.156 -22.469 1 77.25 648 SER B N 1
ATOM 10810 C CA . SER B 1 648 ? -27.906 -46.438 -23.719 1 77.25 648 SER B CA 1
ATOM 10811 C C . SER B 1 648 ? -28.953 -45.375 -24.062 1 77.25 648 SER B C 1
ATOM 10813 O O . SER B 1 648 ? -29.188 -45.094 -25.234 1 77.25 648 SER B O 1
ATOM 10815 N N . ALA B 1 649 ? -29.484 -44.812 -23.047 1 78.5 649 ALA B N 1
ATOM 10816 C CA . ALA B 1 649 ? -30.5 -43.781 -23.25 1 78.5 649 ALA B CA 1
ATOM 10817 C C . ALA B 1 649 ? -29.859 -42.469 -23.656 1 78.5 649 ALA B C 1
ATOM 10819 O O . ALA B 1 649 ? -30.375 -41.75 -24.531 1 78.5 649 ALA B O 1
ATOM 10820 N N . VAL B 1 650 ? -28.719 -42.156 -23.109 1 80.44 650 VAL B N 1
ATOM 10821 C CA . VAL B 1 650 ? -28.109 -40.844 -23.312 1 80.44 650 VAL B CA 1
ATOM 10822 C C . VAL B 1 650 ? -27.094 -40.938 -24.453 1 80.44 650 VAL B C 1
ATOM 10824 O O . VAL B 1 650 ? -26.781 -39.938 -25.094 1 80.44 650 VAL B O 1
ATOM 10827 N N . GLY B 1 651 ? -26.609 -42.125 -24.766 1 78.69 651 GLY B N 1
ATOM 10828 C CA . GLY B 1 651 ? -25.547 -42.375 -25.734 1 78.69 651 GLY B CA 1
ATOM 10829 C C . GLY B 1 651 ? -25.844 -41.812 -27.109 1 78.69 651 GLY B C 1
ATOM 10830 O O . GLY B 1 651 ? -25.062 -41.031 -27.656 1 78.69 651 GLY B O 1
ATOM 10831 N N . PRO B 1 652 ? -27.031 -42.125 -27.594 1 75.25 652 PRO B N 1
ATOM 10832 C CA . PRO B 1 652 ? -27.312 -41.625 -28.938 1 75.25 652 PRO B CA 1
ATOM 10833 C C . PRO B 1 652 ? -27.375 -40.094 -29.016 1 75.25 652 PRO B C 1
ATOM 10835 O O . PRO B 1 652 ? -27.078 -39.5 -30.062 1 75.25 652 PRO B O 1
ATOM 10838 N N . PHE B 1 653 ? -27.672 -39.531 -27.984 1 75.88 653 PHE B N 1
ATOM 10839 C CA . PHE B 1 653 ? -27.75 -38.094 -27.984 1 75.88 653 PHE B CA 1
ATOM 10840 C C . PHE B 1 653 ? -26.359 -37.469 -28.031 1 75.88 653 PHE B C 1
ATOM 10842 O O . PHE B 1 653 ? -26.188 -36.344 -28.5 1 75.88 653 PHE B O 1
ATOM 10849 N N . VAL B 1 654 ? -25.312 -38.188 -27.531 1 75.56 654 VAL B N 1
ATOM 10850 C CA . VAL B 1 654 ? -23.969 -37.656 -27.453 1 75.56 654 VAL B CA 1
ATOM 10851 C C . VAL B 1 654 ? -23.109 -38.219 -28.578 1 75.56 654 VAL B C 1
ATOM 10853 O O . VAL B 1 654 ? -21.891 -38.031 -28.594 1 75.56 654 VAL B O 1
ATOM 10856 N N . GLY B 1 655 ? -23.656 -38.875 -29.531 1 67.88 655 GLY B N 1
ATOM 10857 C CA . GLY B 1 655 ? -22.984 -39.375 -30.703 1 67.88 655 GLY B CA 1
ATOM 10858 C C . GLY B 1 655 ? -22.312 -40.719 -30.484 1 67.88 655 GLY B C 1
ATOM 10859 O O . GLY B 1 655 ? -21.344 -41.062 -31.172 1 67.88 655 GLY B O 1
ATOM 10860 N N . VAL B 1 656 ? -22.578 -41.375 -29.328 1 69.38 656 VAL B N 1
ATOM 10861 C CA . VAL B 1 656 ? -22 -42.688 -29.125 1 69.38 656 VAL B CA 1
ATOM 10862 C C . VAL B 1 656 ? -22.984 -43.75 -29.562 1 69.38 656 VAL B C 1
ATOM 10864 O O . VAL B 1 656 ? -24.141 -43.75 -29.172 1 69.38 656 VAL B O 1
ATOM 10867 N N . GLY B 1 657 ? -22.734 -44.469 -30.703 1 60.25 657 GLY B N 1
ATOM 10868 C CA . GLY B 1 657 ? -23.594 -45.438 -31.328 1 60.25 657 GLY B CA 1
ATOM 10869 C C . GLY B 1 657 ? -24.031 -46.562 -30.391 1 60.25 657 GLY B C 1
ATOM 10870 O O . GLY B 1 657 ? -23.266 -46.938 -29.5 1 60.25 657 GLY B O 1
ATOM 10871 N N . ASN B 1 658 ? -25.328 -46.906 -30.266 1 56.25 658 ASN B N 1
ATOM 10872 C CA . ASN B 1 658 ? -26.031 -47.906 -29.469 1 56.25 658 ASN B CA 1
ATOM 10873 C C . ASN B 1 658 ? -25.547 -49.312 -29.797 1 56.25 658 ASN B C 1
ATOM 10875 O O . ASN B 1 658 ? -25.812 -50.25 -29.031 1 56.25 658 ASN B O 1
ATOM 10879 N N . LYS B 1 659 ? -25.031 -49.656 -30.953 1 52.53 659 LYS B N 1
ATOM 10880 C CA . LYS B 1 659 ? -24.938 -51.062 -31.391 1 52.53 659 LYS B CA 1
ATOM 10881 C C . LYS B 1 659 ? -24.188 -51.906 -30.375 1 52.53 659 LYS B C 1
ATOM 10883 O O . LYS B 1 659 ? -24.516 -53.062 -30.172 1 52.53 659 LYS B O 1
ATOM 10888 N N . HIS B 1 660 ? -23.094 -51.469 -29.891 1 50.72 660 HIS B N 1
ATOM 10889 C CA . HIS B 1 660 ? -22.297 -52.438 -29.172 1 50.72 660 HIS B CA 1
ATOM 10890 C C . HIS B 1 660 ? -22.656 -52.469 -27.688 1 50.72 660 HIS B C 1
ATOM 10892 O O . HIS B 1 660 ? -22.016 -53.156 -26.891 1 50.72 660 HIS B O 1
ATOM 10898 N N . PHE B 1 661 ? -23.516 -51.656 -27.188 1 50.91 661 PHE B N 1
ATOM 10899 C CA . PHE B 1 661 ? -24 -51.938 -25.844 1 50.91 661 PHE B CA 1
ATOM 10900 C C . PHE B 1 661 ? -25.016 -53.094 -25.859 1 50.91 661 PHE B C 1
ATOM 10902 O O . PHE B 1 661 ? -25.438 -53.562 -24.812 1 50.91 661 PHE B O 1
ATOM 10909 N N . ARG B 1 662 ? -25.734 -53.562 -26.984 1 44.09 662 ARG B N 1
ATOM 10910 C CA . ARG B 1 662 ? -26.688 -54.656 -27.141 1 44.09 662 ARG B CA 1
ATOM 10911 C C . ARG B 1 662 ? -25.953 -56 -27.281 1 44.09 662 ARG B C 1
ATOM 10913 O O . ARG B 1 662 ? -24.953 -56.094 -28 1 44.09 662 ARG B O 1
ATOM 10920 N N . PHE B 1 663 ? -26.125 -57 -26.266 1 37.78 663 PHE B N 1
ATOM 10921 C CA . PHE B 1 663 ? -25.828 -58.438 -26.281 1 37.78 663 PHE B CA 1
ATOM 10922 C C . PHE B 1 663 ? -26.266 -59.062 -27.594 1 37.78 663 PHE B C 1
ATOM 10924 O O . PHE B 1 663 ? -27.422 -59.5 -27.734 1 37.78 663 PHE B O 1
ATOM 10931 N N . SER B 1 664 ? -26.219 -58.688 -28.719 1 33.56 664 SER B N 1
ATOM 10932 C CA . SER B 1 664 ? -26.734 -59.781 -29.578 1 33.56 664 SER B CA 1
ATOM 10933 C C . SER B 1 664 ? -26 -61.094 -29.312 1 33.56 664 SER B C 1
ATOM 10935 O O . SER B 1 664 ? -24.797 -61.094 -29.078 1 33.56 664 SER B O 1
ATOM 10937 N N . ASP B 1 665 ? -26.672 -62.344 -28.875 1 32.28 665 ASP B N 1
ATOM 10938 C CA . ASP B 1 665 ? -26.531 -63.781 -28.688 1 32.28 665 ASP B CA 1
ATOM 10939 C C . ASP B 1 665 ? -25.516 -64.375 -29.656 1 32.28 665 ASP B C 1
ATOM 10941 O O . ASP B 1 665 ? -25.234 -65.562 -29.609 1 32.28 665 ASP B O 1
ATOM 10945 N N . LYS B 1 666 ? -25.516 -64.25 -30.953 1 36.56 666 LYS B N 1
ATOM 10946 C CA . LYS B 1 666 ? -25.094 -65.438 -31.672 1 36.56 666 LYS B CA 1
ATOM 10947 C C . LYS B 1 666 ? -23.656 -65.812 -31.359 1 36.56 666 LYS B C 1
ATOM 10949 O O . LYS B 1 666 ? -23.359 -66.938 -31 1 36.56 666 LYS B O 1
ATOM 10954 N N . GLY B 1 667 ? -22.734 -65.875 -32.344 1 31.92 667 GLY B N 1
ATOM 10955 C CA . GLY B 1 667 ? -21.594 -66.75 -32.469 1 31.92 667 GLY B CA 1
ATOM 10956 C C . GLY B 1 667 ? -20.562 -66.562 -31.359 1 31.92 667 GLY B C 1
ATOM 10957 O O . GLY B 1 667 ? -20.562 -65.5 -30.672 1 31.92 667 GLY B O 1
ATOM 10958 N N . ASN B 1 668 ? -19.828 -67.75 -30.828 1 32.12 668 ASN B N 1
ATOM 10959 C CA . ASN B 1 668 ? -18.875 -68.25 -29.859 1 32.12 668 ASN B CA 1
ATOM 10960 C C . ASN B 1 668 ? -17.703 -67.312 -29.641 1 32.12 668 ASN B C 1
ATOM 10962 O O . ASN B 1 668 ? -16.656 -67.688 -29.141 1 32.12 668 ASN B O 1
ATOM 10966 N N . VAL B 1 669 ? -17.266 -66.562 -30.562 1 35.47 669 VAL B N 1
ATOM 10967 C CA . VAL B 1 669 ? -15.891 -66.125 -30.328 1 35.47 669 VAL B CA 1
ATOM 10968 C C . VAL B 1 669 ? -15.805 -65.375 -28.984 1 35.47 669 VAL B C 1
ATOM 10970 O O . VAL B 1 669 ? -16.625 -64.5 -28.688 1 35.47 669 VAL B O 1
ATOM 10973 N N . ALA B 1 670 ? -15.32 -66 -27.906 1 39.47 670 ALA B N 1
ATOM 10974 C CA . ALA B 1 670 ? -14.805 -65.625 -26.578 1 39.47 670 ALA B CA 1
ATOM 10975 C C . ALA B 1 670 ? -14.391 -64.188 -26.531 1 39.47 670 ALA B C 1
ATOM 10977 O O . ALA B 1 670 ? -13.32 -63.781 -27 1 39.47 670 ALA B O 1
ATOM 10978 N N . ILE B 1 671 ? -15.055 -63.219 -26.781 1 37.62 671 ILE B N 1
ATOM 10979 C CA . ILE B 1 671 ? -14.781 -61.781 -26.844 1 37.62 671 ILE B CA 1
ATOM 10980 C C . ILE B 1 671 ? -14.375 -61.281 -25.469 1 37.62 671 ILE B C 1
ATOM 10982 O O . ILE B 1 671 ? -15.211 -61.156 -24.562 1 37.62 671 ILE B O 1
ATOM 10986 N N . GLU B 1 672 ? -13.5 -61.812 -24.688 1 42.44 672 GLU B N 1
ATOM 10987 C CA . GLU B 1 672 ? -12.727 -61.219 -23.594 1 42.44 672 GLU B CA 1
ATOM 10988 C C . GLU B 1 672 ? -12.859 -59.688 -23.578 1 42.44 672 GLU B C 1
ATOM 10990 O O . GLU B 1 672 ? -12.836 -59.062 -22.516 1 42.44 672 GLU B O 1
ATOM 10995 N N . SER B 1 673 ? -12.547 -58.906 -24.734 1 50.28 673 SER B N 1
ATOM 10996 C CA . SER B 1 673 ? -12.375 -57.531 -25.234 1 50.28 673 SER B CA 1
ATOM 10997 C C . SER B 1 673 ? -13.633 -56.719 -25 1 50.28 673 SER B C 1
ATOM 10999 O O . SER B 1 673 ? -13.617 -55.5 -25.188 1 50.28 673 SER B O 1
ATOM 11001 N N . ASN B 1 674 ? -14.773 -57.188 -24.609 1 59.09 674 ASN B N 1
ATOM 11002 C CA . ASN B 1 674 ? -16.078 -56.562 -24.656 1 59.09 674 ASN B CA 1
ATOM 11003 C C . ASN B 1 674 ? -16.359 -55.75 -23.391 1 59.09 674 ASN B C 1
ATOM 11005 O O . ASN B 1 674 ? -16.922 -54.656 -23.453 1 59.09 674 ASN B O 1
ATOM 11009 N N . THR B 1 675 ? -15.984 -56.344 -22.266 1 66.25 675 THR B N 1
ATOM 11010 C CA . THR B 1 675 ? -16.297 -55.656 -21.016 1 66.25 675 THR B CA 1
ATOM 11011 C C . THR B 1 675 ? -15.539 -54.312 -20.938 1 66.25 675 THR B C 1
ATOM 11013 O O . THR B 1 675 ? -16.094 -53.312 -20.531 1 66.25 675 THR B O 1
ATOM 11016 N N . ASP B 1 676 ? -14.344 -54.438 -21.297 1 72.56 676 ASP B N 1
ATOM 11017 C CA . ASP B 1 676 ? -13.555 -53.188 -21.266 1 72.56 676 ASP B CA 1
ATOM 11018 C C . ASP B 1 676 ? -14.078 -52.156 -22.266 1 72.56 676 ASP B C 1
ATOM 11020 O O . ASP B 1 676 ? -14.07 -50.969 -21.984 1 72.56 676 ASP B O 1
ATOM 11024 N N . HIS B 1 677 ? -14.609 -52.719 -23.266 1 75.38 677 HIS B N 1
ATOM 11025 C CA . HIS B 1 677 ? -15.133 -51.812 -24.281 1 75.38 677 HIS B CA 1
ATOM 11026 C C . HIS B 1 677 ? -16.406 -51.125 -23.797 1 75.38 677 HIS B C 1
ATOM 11028 O O . HIS B 1 677 ? -16.625 -49.938 -24.094 1 75.38 677 HIS B O 1
ATOM 11034 N N . GLU B 1 678 ? -17.188 -51.875 -23.016 1 76.06 678 GLU B N 1
ATOM 11035 C CA . GLU B 1 678 ? -18.391 -51.25 -22.469 1 76.06 678 GLU B CA 1
ATOM 11036 C C . GLU B 1 678 ? -18.031 -50.156 -21.484 1 76.06 678 GLU B C 1
ATOM 11038 O O . GLU B 1 678 ? -18.672 -49.094 -21.469 1 76.06 678 GLU B O 1
ATOM 11043 N N . TRP B 1 679 ? -17.078 -50.406 -20.75 1 80.06 679 TRP B N 1
ATOM 11044 C CA . TRP B 1 679 ? -16.641 -49.438 -19.766 1 80.06 679 TRP B CA 1
ATOM 11045 C C . TRP B 1 679 ? -16.062 -48.188 -20.453 1 80.06 679 TRP B C 1
ATOM 11047 O O . TRP B 1 679 ? -16.328 -47.062 -20.031 1 80.06 679 TRP B O 1
ATOM 11057 N N . VAL B 1 680 ? -15.289 -48.344 -21.438 1 78.69 680 VAL B N 1
ATOM 11058 C CA . VAL B 1 680 ? -14.695 -47.219 -22.156 1 78.69 680 VAL B CA 1
ATOM 11059 C C . VAL B 1 680 ? -15.789 -46.406 -22.859 1 78.69 680 VAL B C 1
ATOM 11061 O O . VAL B 1 680 ? -15.742 -45.188 -22.875 1 78.69 680 VAL B O 1
ATOM 11064 N N . LYS B 1 681 ? -16.75 -47.125 -23.328 1 79.62 681 LYS B N 1
ATOM 11065 C CA . LYS B 1 681 ? -17.859 -46.438 -23.984 1 79.62 681 LYS B CA 1
ATOM 11066 C C . LYS B 1 681 ? -18.672 -45.656 -22.969 1 79.62 681 LYS B C 1
ATOM 11068 O O . LYS B 1 681 ? -19.156 -44.562 -23.266 1 79.62 681 LYS B O 1
ATOM 11073 N N . PHE B 1 682 ? -18.891 -46.281 -21.875 1 82.31 682 PHE B N 1
ATOM 11074 C CA . PHE B 1 682 ? -19.562 -45.531 -20.797 1 82.31 682 PHE B CA 1
ATOM 11075 C C . PHE B 1 682 ? -18.766 -44.312 -20.406 1 82.31 682 PHE B C 1
ATOM 11077 O O . PHE B 1 682 ? -19.344 -43.25 -20.188 1 82.31 682 PHE B O 1
ATOM 11084 N N . GLY B 1 683 ? -17.484 -44.406 -20.25 1 83.19 683 GLY B N 1
ATOM 11085 C CA . GLY B 1 683 ? -16.641 -43.25 -19.969 1 83.19 683 GLY B CA 1
ATOM 11086 C C . GLY B 1 683 ? -16.75 -42.188 -21.016 1 83.19 683 GLY B C 1
ATOM 11087 O O . GLY B 1 683 ? -16.734 -41 -20.703 1 83.19 683 GLY B O 1
ATOM 11088 N N . LEU B 1 684 ? -16.906 -42.594 -22.188 1 83.12 684 LEU B N 1
ATOM 11089 C CA . LEU B 1 684 ? -17.047 -41.656 -23.281 1 83.12 684 LEU B CA 1
ATOM 11090 C C . LEU B 1 684 ? -18.391 -40.906 -23.203 1 83.12 684 LEU B C 1
ATOM 11092 O O . LEU B 1 684 ? -18.453 -39.719 -23.453 1 83.12 684 LEU B O 1
ATOM 11096 N N . VAL B 1 685 ? -19.406 -41.625 -22.875 1 82.94 685 VAL B N 1
ATOM 11097 C CA . VAL B 1 685 ? -20.719 -41 -22.719 1 82.94 685 VAL B CA 1
ATOM 11098 C C . VAL B 1 685 ? -20.688 -40.031 -21.562 1 82.94 685 VAL B C 1
ATOM 11100 O O . VAL B 1 685 ? -21.219 -38.906 -21.672 1 82.94 685 VAL B O 1
ATOM 11103 N N . LEU B 1 686 ? -20.141 -40.406 -20.531 1 84.06 686 LEU B N 1
ATOM 11104 C CA . LEU B 1 686 ? -20.031 -39.531 -19.375 1 84.06 686 LEU B CA 1
ATOM 11105 C C . LEU B 1 686 ? -19.234 -38.281 -19.703 1 84.06 686 LEU B C 1
ATOM 11107 O O . LEU B 1 686 ? -19.578 -37.188 -19.281 1 84.06 686 LEU B O 1
ATOM 11111 N N . ASN B 1 687 ? -18.188 -38.375 -20.406 1 84.38 687 ASN B N 1
ATOM 11112 C CA . ASN B 1 687 ? -17.344 -37.25 -20.781 1 84.38 687 ASN B CA 1
ATOM 11113 C C . ASN B 1 687 ? -18.078 -36.281 -21.703 1 84.38 687 ASN B C 1
ATOM 11115 O O . ASN B 1 687 ? -18 -35.062 -21.531 1 84.38 687 ASN B O 1
ATOM 11119 N N . ARG B 1 688 ? -18.812 -36.812 -22.625 1 84.62 688 ARG B N 1
ATOM 11120 C CA . ARG B 1 688 ? -19.531 -35.969 -23.578 1 84.62 688 ARG B CA 1
ATOM 11121 C C . ARG B 1 688 ? -20.734 -35.312 -22.891 1 84.62 688 ARG B C 1
ATOM 11123 O O . ARG B 1 688 ? -21.094 -34.156 -23.219 1 84.62 688 ARG B O 1
ATOM 11130 N N . LEU B 1 689 ? -21.312 -36 -22.031 1 84.12 689 LEU B N 1
ATOM 11131 C CA . LEU B 1 689 ? -22.406 -35.406 -21.266 1 84.12 689 LEU B CA 1
ATOM 11132 C C . LEU B 1 689 ? -21.875 -34.281 -20.359 1 84.12 689 LEU B C 1
ATOM 11134 O O . LEU B 1 689 ? -22.5 -33.25 -20.25 1 84.12 689 LEU B O 1
ATOM 11138 N N . ALA B 1 690 ? -20.828 -34.562 -19.75 1 85.5 690 ALA B N 1
ATOM 11139 C CA . ALA B 1 690 ? -20.219 -33.562 -18.891 1 85.5 690 ALA B CA 1
ATOM 11140 C C . ALA B 1 690 ? -19.828 -32.344 -19.703 1 85.5 690 ALA B C 1
ATOM 11142 O O . ALA B 1 690 ? -19.922 -31.203 -19.219 1 85.5 690 ALA B O 1
ATOM 11143 N N . PHE B 1 691 ? -19.375 -32.531 -20.891 1 85.44 691 PHE B N 1
ATOM 11144 C CA . PHE B 1 691 ? -19.016 -31.422 -21.766 1 85.44 691 PHE B CA 1
ATOM 11145 C C . PHE B 1 691 ? -20.234 -30.562 -22.078 1 85.44 691 PHE B C 1
ATOM 11147 O O . PHE B 1 691 ? -20.172 -29.328 -22.016 1 85.44 691 PHE B O 1
ATOM 11154 N N . ILE B 1 692 ? -21.312 -31.141 -22.328 1 84.94 692 ILE B N 1
ATOM 11155 C CA . ILE B 1 692 ? -22.547 -30.422 -22.641 1 84.94 692 ILE B CA 1
ATOM 11156 C C . ILE B 1 692 ? -23.047 -29.688 -21.406 1 84.94 692 ILE B C 1
ATOM 11158 O O . ILE B 1 692 ? -23.453 -28.516 -21.484 1 84.94 692 ILE B O 1
ATOM 11162 N N . ILE B 1 693 ? -22.984 -30.359 -20.344 1 83.75 693 ILE B N 1
ATOM 11163 C CA . ILE B 1 693 ? -23.406 -29.719 -19.094 1 83.75 693 ILE B CA 1
ATOM 11164 C C . ILE B 1 693 ? -22.484 -28.531 -18.797 1 83.75 693 ILE B C 1
ATOM 11166 O O . ILE B 1 693 ? -22.953 -27.469 -18.375 1 83.75 693 ILE B O 1
ATOM 11170 N N . PHE B 1 694 ? -21.266 -28.734 -18.984 1 85.38 694 PHE B N 1
ATOM 11171 C CA . PHE B 1 694 ? -20.297 -27.656 -18.766 1 85.38 694 PHE B CA 1
ATOM 11172 C C . PHE B 1 694 ? -20.609 -26.469 -19.656 1 85.38 694 PHE B C 1
ATOM 11174 O O . PHE B 1 694 ? -20.609 -25.312 -19.188 1 85.38 694 PHE B O 1
ATOM 11181 N N . CYS B 1 695 ? -20.922 -26.672 -20.859 1 84.25 695 CYS B N 1
ATOM 11182 C CA . CYS B 1 695 ? -21.219 -25.594 -21.812 1 84.25 695 CYS B CA 1
ATOM 11183 C C . CYS B 1 695 ? -22.531 -24.906 -21.453 1 84.25 695 CYS B C 1
ATOM 11185 O O . CYS B 1 695 ? -22.609 -23.672 -21.516 1 84.25 695 CYS B O 1
ATOM 11187 N N . VAL B 1 696 ? -23.469 -25.594 -21.031 1 84.81 696 VAL B N 1
ATOM 11188 C CA . VAL B 1 696 ? -24.766 -25 -20.672 1 84.81 696 VAL B CA 1
ATOM 11189 C C . VAL B 1 696 ? -24.625 -24.172 -19.406 1 84.81 696 VAL B C 1
ATOM 11191 O O . VAL B 1 696 ? -25.109 -23.031 -19.344 1 84.81 696 VAL B O 1
ATOM 11194 N N . VAL B 1 697 ? -23.969 -24.719 -18.469 1 82.56 697 VAL B N 1
ATOM 11195 C CA . VAL B 1 697 ? -23.781 -23.984 -17.219 1 82.56 697 VAL B CA 1
ATOM 11196 C C . VAL B 1 697 ? -22.906 -22.75 -17.469 1 82.56 697 VAL B C 1
ATOM 11198 O O . VAL B 1 697 ? -23.156 -21.688 -16.906 1 82.56 697 VAL B O 1
ATOM 11201 N N . PHE B 1 698 ? -22 -22.922 -18.297 1 81.62 698 PHE B N 1
ATOM 11202 C CA . PHE B 1 698 ? -21.125 -21.797 -18.625 1 81.62 698 PHE B CA 1
ATOM 11203 C C . PHE B 1 698 ? -21.891 -20.688 -19.312 1 81.62 698 PHE B C 1
ATOM 11205 O O . PHE B 1 698 ? -21.703 -19.5 -19.016 1 81.62 698 PHE B O 1
ATOM 11212 N N . ILE B 1 699 ? -22.734 -21.016 -20.156 1 80.25 699 ILE B N 1
ATOM 11213 C CA . ILE B 1 699 ? -23.531 -20.031 -20.875 1 80.25 699 ILE B CA 1
ATOM 11214 C C . ILE B 1 699 ? -24.516 -19.359 -19.906 1 80.25 699 ILE B C 1
ATOM 11216 O O . ILE B 1 699 ? -24.734 -18.156 -19.984 1 80.25 699 ILE B O 1
ATOM 11220 N N . ILE B 1 700 ? -24.953 -20.016 -19 1 78.44 700 ILE B N 1
ATOM 11221 C CA . ILE B 1 700 ? -25.859 -19.453 -18 1 78.44 700 ILE B CA 1
ATOM 11222 C C . ILE B 1 700 ? -25.109 -18.484 -17.109 1 78.44 700 ILE B C 1
ATOM 11224 O O . ILE B 1 700 ? -25.578 -17.375 -16.828 1 78.44 700 ILE B O 1
ATOM 11228 N N . CYS B 1 701 ? -23.922 -18.953 -16.688 1 76.56 701 CYS B N 1
ATOM 11229 C CA . CYS B 1 701 ? -23.125 -18.094 -15.82 1 76.56 701 CYS B CA 1
ATOM 11230 C C . CYS B 1 701 ? -22.672 -16.844 -16.562 1 76.56 701 CYS B C 1
ATOM 11232 O O . CYS B 1 701 ? -22.656 -15.75 -15.984 1 76.56 701 CYS B O 1
ATOM 11234 N N . ALA B 1 702 ? -22.344 -16.953 -17.797 1 75.31 702 ALA B N 1
ATOM 11235 C CA . ALA B 1 702 ? -21.906 -15.812 -18.594 1 75.31 702 ALA B CA 1
ATOM 11236 C C . ALA B 1 702 ? -23.062 -14.852 -18.859 1 75.31 702 ALA B C 1
ATOM 11238 O O . ALA B 1 702 ? -22.859 -13.633 -18.891 1 75.31 702 ALA B O 1
ATOM 11239 N N . SER B 1 703 ? -24.25 -15.336 -19.016 1 71.94 703 SER B N 1
ATOM 11240 C CA . SER B 1 703 ? -25.422 -14.5 -19.266 1 71.94 703 SER B CA 1
ATOM 11241 C C . SER B 1 703 ? -25.844 -13.742 -18.016 1 71.94 703 SER B C 1
ATOM 11243 O O . SER B 1 703 ? -26.328 -12.609 -18.094 1 71.94 703 SER B O 1
ATOM 11245 N N . TYR B 1 704 ? -25.609 -14.32 -16.938 1 65.94 704 TYR B N 1
ATOM 11246 C CA . TYR B 1 704 ? -25.953 -13.641 -15.695 1 65.94 704 TYR B CA 1
ATOM 11247 C C . TYR B 1 704 ? -24.938 -12.547 -15.375 1 65.94 704 TYR B C 1
ATOM 11249 O O . TYR B 1 704 ? -25.281 -11.547 -14.734 1 65.94 704 TYR B O 1
ATOM 11257 N N . SER B 1 705 ? -23.766 -12.797 -15.75 1 62.56 705 SER B N 1
ATOM 11258 C CA . SER B 1 705 ? -22.719 -11.82 -15.445 1 62.56 705 SER B CA 1
ATOM 11259 C C . SER B 1 705 ? -22.703 -10.695 -16.469 1 62.56 705 SER B C 1
ATOM 11261 O O . SER B 1 705 ? -22 -9.695 -16.297 1 62.56 705 SER B O 1
ATOM 11263 N N . LEU B 1 706 ? -23.297 -10.75 -17.562 1 56.88 706 LEU B N 1
ATOM 11264 C CA . LEU B 1 706 ? -23.438 -9.656 -18.516 1 56.88 706 LEU B CA 1
ATOM 11265 C C . LEU B 1 706 ? -24.656 -8.805 -18.188 1 56.88 706 LEU B C 1
ATOM 11267 O O . LEU B 1 706 ? -25.766 -9.32 -18.094 1 56.88 706 LEU B O 1
#

InterPro domains:
  IPR006029 Neurotransmitter-gated ion-channel transmembrane domain [PF02932] (550-632)
  IPR006201 Neurotransmitter-gated ion-channel [PR00252] (384-400)
  IPR006201 Neurotransmitter-gated ion-channel [PR00252] (417-428)
  IPR006201 Neurotransmitter-gated ion-channel [PR00252] (462-476)
  IPR006201 Neurotransmitter-gated ion-channel [PTHR18945] (387-632)
  IPR006202 Neurotransmitter-gated ion-channel ligand-binding domain [PF02931] (38-202)
  IPR006202 Neurotransmitter-gated ion-channel ligand-binding domain [PF02931] (388-542)
  IPR036719 Neurotransmitter-gated ion-channel transmembrane domain superfamily [SSF90112] (230-367)
  IPR036719 Neurotransmitter-gated ion-channel transmembrane domain superfamily [SSF90112] (550-702)
  IPR036734 Neurotransmitter-gated ion-channel ligand-binding domain superfamily [G3DSA:2.70.170.10] (29-230)
  IPR036734 Neurotransmitter-gated ion-channel ligand-binding domain superfamily [G3DSA:2.70.170.10] (386-547)
  IPR036734 Neurotransmitter-gated ion-channel ligand-binding domain superfamily [SSF63712] (36-225)
  IPR036734 Neurotransmitter-gated ion-channel ligand-binding domain superfamily [SSF63712] (387-542)
  IPR038050 Neuronal acetylcholine receptor [G3DSA:1.20.58.390] (231-345)
  IPR038050 Neuronal acetylcholine receptor [G3DSA:1.20.58.390] (548-706)

Solvent-accessible surface area (backbone atoms only — not comparable to full-atom values): 80751 Å² total; per-residue (Å²): 127,70,76,66,57,58,58,54,54,52,51,53,52,53,55,58,57,68,59,46,78,72,65,67,63,68,70,58,56,77,67,68,76,75,47,50,66,51,51,48,51,52,65,54,47,69,87,55,58,38,87,50,71,66,44,60,93,90,43,60,38,60,34,42,31,38,37,34,38,44,42,73,47,70,42,73,77,77,28,34,33,35,41,30,32,41,36,34,42,35,37,72,30,79,77,47,59,56,63,33,82,79,38,83,60,46,53,68,45,76,43,56,40,87,69,39,63,64,94,63,88,64,90,56,101,40,65,28,42,33,34,37,88,11,42,35,40,35,68,42,61,34,50,49,68,26,69,24,78,75,64,39,46,46,48,66,74,28,66,39,65,36,55,45,77,51,61,74,81,75,62,60,88,71,47,64,46,74,46,77,42,81,74,46,76,53,67,60,75,58,29,56,50,41,82,76,43,80,44,81,48,77,36,63,77,82,50,78,84,54,59,74,85,60,43,27,35,35,39,40,39,33,35,32,45,38,44,74,49,47,49,48,41,48,47,46,54,50,53,46,50,54,49,54,57,54,48,49,71,74,49,65,82,91,40,70,56,44,52,51,48,32,52,50,51,32,45,52,28,50,51,50,52,52,50,46,60,72,70,41,64,72,48,47,96,47,73,28,52,58,59,50,50,40,51,51,50,33,52,51,30,50,51,50,39,55,50,49,53,51,51,47,50,58,68,64,43,77,55,82,62,71,74,54,63,64,57,49,46,56,57,63,32,62,69,53,48,46,62,69,68,60,72,75,80,67,83,72,67,68,83,64,57,84,61,76,74,68,73,72,79,75,67,85,79,90,80,88,79,79,82,76,73,80,75,71,78,77,72,82,59,76,71,59,87,47,46,75,49,75,48,74,51,78,39,80,79,54,40,49,63,29,82,80,55,81,60,46,54,67,47,79,39,60,54,88,80,45,92,70,84,62,69,40,60,74,51,55,57,63,37,55,66,67,71,31,56,45,95,45,61,26,40,36,27,34,86,9,40,32,44,36,65,25,52,24,60,85,44,55,64,58,59,70,58,42,41,47,51,63,75,27,63,40,62,36,55,47,40,36,29,48,76,84,53,41,34,86,77,47,78,86,76,85,86,70,80,86,77,88,77,75,81,61,78,60,44,70,57,42,81,76,43,78,45,78,43,82,44,78,43,71,51,93,92,43,91,56,40,39,50,34,39,36,37,39,36,34,32,34,45,72,37,69,68,51,44,64,66,49,52,49,54,52,51,49,52,52,52,51,64,56,47,47,68,71,48,64,70,82,47,64,58,47,53,50,48,42,49,50,50,48,47,50,48,48,54,50,30,50,49,46,58,70,70,47,78,42,40,58,94,34,65,30,34,60,55,53,48,50,35,52,50,47,52,50,46,51,52,49,40,53,51,50,53,52,29,38,64,44,44,44,84,74,61,88,64,63,76,55,67,68,58,48,50,50,41,56,67,49,18,61,78,67,72,42,77,60,70,79,79,56,81,80,80,73,87,76,75,82,62,80,71,49,48,46,47,52,30,36,48,46,28,47,43,52,50,48,50,50,48,52,49,50,51,52,52,47,51,52,54,53,60,70,54,103,123,71,74,63,54,57,55,52,54,50,50,53,54,53,54,57,57,67,58,48,80,71,66,67,63,68,70,60,59,78,67,66,75,76,48,50,67,54,50,49,52,51,64,54,46,70,85,55,59,38,86,50,70,67,44,60,92,91,43,61,39,59,35,42,30,38,37,33,38,43,44,72,48,71,42,74,76,76,27,34,34,36,41,30,30,42,36,34,42,35,37,70,30,79,77,49,59,57,65,33,80,80,37,82,60,48,53,67,45,75,41,58,40,87,70,40,62,61,93,63,87,65,90,56,101,40,65,29,41,34,34,37,87,10,42,35,41,37,70,42,61,34,50,48,67,27,72,24,78,76,63,39,46,48,49,66,73,26,66,40,64,36,55,44,77,51,62,73,80,76,63,61,90,70,48,66,46,75,45,78,42,80,73,46,76,52,65,59,81,49,36,56,51,41,81,75,43,78,47,81,47,76,36,62,76,82,49,78,84,55,59,77,86,60,42,28,36,36,38,40,39,32,34,32,44,38,44,73,52,46,48,47,42,48,48,47,54,51,53,47,51,54,48,54,57,56,51,48,71,73,48,65,79,93,40,69,57,45,54,52,49,32,51,49,50,30,45,54,30,48,51,50,50,52,49,46,60,73,71,43,63,76,49,49,96,42,73,27,52,59,60,52,50,39,50,53,48,33,51,51,31,49,51,50,40,54,50,48,54,52,49,45,50,59,68,64,42,77,57,83,62,71,73,53,65,65,58,48,46,56,57,63,31,60,70,51,46,45,62,66,70,58,70,73,79,68,82,72,66,68,83,60,60,81,64,76,75,67,72,73,74,78,74,73,84,82,81,88,85,73,83,74,74,83,74,76,79,76,74,82,59,77,71,60,88,47,48,73,49,76,48,73,52,78,39,80,78,52,40,49,63,30,82,79,56,80,59,44,54,66,46,79,38,59,53,88,79,45,92,70,85,62,68,40,60,74,50,55,57,62,38,55,67,67,71,30,55,45,97,46,62,27,41,37,28,33,86,9,41,32,43,37,66,24,52,23,60,84,43,54,64,57,60,70,57,44,40,47,51,64,75,25,63,39,64,36,54,46,41,36,29,50,77,84,53,42,35,84,76,46,77,86,77,84,88,69,80,86,78,87,77,75,81,62,79,58,46,70,57,42,81,76,44,78,46,79,45,81,45,77,45,73,51,92,91,44,92,55,40,41,51,35,41,36,37,39,36,32,31,34,46,72,39,70,68,51,43,64,67,50,52,48,54,50,52,48,52,52,53,51,63,57,48,47,70,70,48,64,70,81,46,63,58,45,51,50,47,42,48,51,51,47,47,52,48,48,54,51,30,50,49,45,59,70,70,47,77,41,44,53,95,35,62,31,35,61,56,51,49,50,36,52,49,47,52,51,46,50,51,49,40,54,51,49,53,52,28,39,64,43,45,42,83,76,61,88,63,65,76,55,68,68,58,48,50,52,41,57,67,49,16,60,79,66,73,41,78,61,70,81,79,56,80,79,81,74,84,78,76,83,64,78,73,49,48,46,46,50,30,38,49,45,29,49,43,52,50,48,49,49,47,51,51,49,50,52,52,47,50,52,54,54,56,68,54,99